Protein AF-A0A416G9D6-F1 (afdb_monomer_lite)

Secondary structure (DSSP, 8-state):
-EEEEEEEGGGEEESSSS-HHHHHHHHHHHHGGGGGGBPEEEEETTEEEEEE---S--EEGGGS-TTTHHHHHHHHHHHHHHHHHHHTT-TTTGGGHHHHT--SSTTSEEEEEETTEEEEEESSTTEEE-S---TTSSS----EESSPPPPPP-PPP-------------------------------------------------------------------------PPPEEEEEEEEE-TTS-B--S-EEEEEETTEEEEEE--TTSEEEEEEEETT-EEEEE-TTSTT--PEEEE--TT--EEEEE-----EE--EEEEE-TTS-B-TT-EEEEEETTEEEEEE-TTTTEEE---EETT-EEEEEESS-TT-EEEEE-STT-SS-EEEE-------EEEEEEE-TTS-B--SEEEEEEETTEEEEEE--TTSEEEEEGGG--SSEEEEEEEETTS--EEEEEE--TT--EEEEE-PPPP-PPPP-GGGGGTHHHHHHHHHHHHTTS-PPPPHHHHHTTEEEEEEEEEEEEE-S--GGGS-SEEEEEEETTTTEEEEEES-TTTPPPEEEEEEEEE-STT-EEEE-HHHHSPPP-HHHHHHHHHHHHHHHHHHHHHHHHHHHHHHHHHGGGGGT-HHHHHHHHHHHHHHHHHHHHHHHHHHHHHH--PPEEEEEEEEEEETT---SSTT-TT-EEEEEEEEPPPSS-GGG--EEEEETTHHHHS-TT-------SS-TTTTSTT--TT-EEEEEE-TTGGGGTT-TT----EEEEEEEEE--STTEEEEE----TT-TTPEEE-TT--EEEEEEPPSSS-SEEEEEEHHHHHHHHHHHHHHHHHTT-

pLDDT: mean 73.48, std 20.26, range [22.55, 97.94]

Radius of gyration: 42.87 Å; chains: 1; bounding box: 123×111×138 Å

Foldseek 3Di:
DAWQDKDFPLFKDQQDPDDVQVVLVVLCVQVPVLSQQEFDWDDDPTMIITHHPDPFDKAFLVPDDPVCSVVLVVVVVVSLVVVLVSQCVDPVRVVCSVLQQDAADRRQWIWGDDPNDIDIHGDRGSIHTRPPCVVDPQAFPWPFDLDDDDDDDDDDDDDDDDDDDDDDDDDDDDDDDDDDDDDDDDDDDDDDYDYDDDDDDDDDDDDDDDDDDDDDDDDDDDDDDDDDDPPQAKAFAKEAEAEPVRQGDFQFWKWKQFPVGIDIDTAHPRRIDGPGIGGQQTKMWIDRVVDPPHHIHIDGDHPSGHYIYGYDYDWDKDWAKEAEAAPVGHGDAQFWKWKAWPNDIDIDTCHPRRMDTHDIDTAQGKMKIAHPVHRVQIDMDGDHDVRPDHHYGHHYCPDAQKAKEAEAEPVRQAQFQKKKWWADPPDIDIFTAHPRRMTIDGCVRVPDQWTWIWIGHPPDDIDIDIDGDDPVHRYHYHYDDDDDPDDPDDCVVVVCVVVCCVVVVVVVVVPPAQDDPVLQQLFKWKKKKWKKKKWQLPDDVVLLQRMWIFDADPVVLATHQIHSDPVSHDIDIDIAMWGAADLQFKIKFFCCRFPNDPPFVSVLVNVLVVLVVLLVVLVVQLVVLVVVCVVCVVQCPVDPVSVVVSVVSVVSNVVSVSSNVSSVSSVVVSDIDMDMDMWMWIAGAQDAAADPPDPSTFTWAWQDAFDDDDDSQRTMTMIGTPPSVPPRDPSRRHAHLDPDQPCNVVPPQDQAFKKKFWGQFPTVVQHPDPRGGTIDIWMWTWDDDPDPFKTKTFAAATPNSGQTFIATPSRHGFFGWDQDDDHGSITMTTGSVSVVVRVVVSVVVVVVVVD

Sequence (851 aa):
MKQLVKINNSELSFRLNLNYNNVFARLKMLLGGKASVFADLETKSANTIWYTDRERDFRRMSDAPEEVRPVLEAEFRKKIRQIAKDLKSSSELTAYVDDILEVPDASFVFYAETDGQYDFVLAGWGCRYARTTSADFNNGFVRRMVKKPQSMPKNTDGSEDGPENNPGSDKFPEDDKKSPEEKNGKKQEQKSEKKEKHEGGEKDPEIEDDDIKEKKKSPENPVSPEGKQKQTPKQHVVLRVMDQHTNPVTNETVLIRTSHGDKSELTDEQGCVEVGDLNYSDVFGVVFPNLNGVPERNIEVVSGIEYYDTYIKKLTRYAPTLFIEDHEGHTVQNYDVKIIIGGQESLYNSGNDGMLQLPLLTDGQKFIVVDTANYANSEEFFVGQNDSKPYVFRVSTTGKKMIGITLVDKKGRPIPNAMIETASGDIPCRKETGMDGRAEFPAEVFQGNLIPLNIICKGKNPIRHNLEFSQDMSEYFIKLQSKGTFPKLNWMWLLLLPILLLLGWGIYSFMDKTPTWEELNKGVVLIKTEELYSVSTGLPEKTGYSCLYFNYSPNERQILNATFDKREAKISYSWGTGFFISKDGLIATNRHVADPIPPEEQIVSMLKQYFVQNQEYAEERVQELQKIMNQNSALRHLSENNRQIMDELQDSLDYYKNMSRYFDQIMKLSNYKVETHCDVFVAFDNSMIKTYDDRAFHPCTCLASGKPGDVMSNDVAIIQLNEKEKIMPKDAYIFKVPRKDPFADNNENNEDYEVWVLGYNAGADLAGTDLGIHPQHFKGNISSTNDKYRIQYNMANIGGSSGSPVLNKNRELVGVHNSGYGDTNIKYGVRTTYLYDLIKEINEKRNITSK

Structure (mmCIF, N/CA/C/O backbone):
data_AF-A0A416G9D6-F1
#
_entry.id   AF-A0A416G9D6-F1
#
loop_
_atom_site.group_PDB
_atom_site.id
_atom_site.type_symbol
_atom_site.label_atom_id
_atom_site.label_alt_id
_atom_site.label_comp_id
_atom_site.label_asym_id
_atom_site.label_entity_id
_atom_site.label_seq_id
_atom_site.pdbx_PDB_ins_code
_atom_site.Cartn_x
_atom_site.Cartn_y
_atom_site.Cartn_z
_atom_site.occupancy
_atom_site.B_iso_or_equiv
_atom_site.auth_seq_id
_atom_site.auth_comp_id
_atom_site.auth_asym_id
_atom_site.auth_atom_id
_atom_site.pdbx_PDB_model_num
ATOM 1 N N . MET A 1 1 ? -23.982 -31.045 -4.645 1.00 68.44 1 MET A N 1
ATOM 2 C CA . MET A 1 1 ? -23.125 -30.889 -3.450 1.00 68.44 1 MET A CA 1
ATOM 3 C C . MET A 1 1 ? -24.002 -30.825 -2.203 1.00 68.44 1 MET A C 1
ATOM 5 O O . MET A 1 1 ? -24.912 -30.005 -2.175 1.00 68.44 1 MET A O 1
ATOM 9 N N . LYS A 1 2 ? -23.760 -31.686 -1.207 1.00 79.44 2 LYS A N 1
ATOM 10 C CA . LYS A 1 2 ? -24.369 -31.673 0.137 1.00 79.44 2 LYS A CA 1
ATOM 11 C C . LYS A 1 2 ? -23.414 -30.928 1.080 1.00 79.44 2 LYS A C 1
ATOM 13 O O . LYS A 1 2 ? -22.217 -31.208 1.067 1.00 79.44 2 LYS A O 1
ATOM 18 N N . GLN A 1 3 ? -23.918 -29.985 1.875 1.00 85.88 3 GLN A N 1
ATOM 19 C CA . GLN A 1 3 ? -23.133 -29.344 2.938 1.00 85.88 3 GLN A CA 1
ATOM 20 C C . GLN A 1 3 ? -22.875 -30.354 4.067 1.00 85.88 3 GLN A C 1
ATOM 22 O O . GLN A 1 3 ? -23.801 -31.052 4.480 1.00 85.88 3 GLN A O 1
ATOM 27 N N . LEU A 1 4 ? -21.639 -30.417 4.566 1.00 85.19 4 LEU A N 1
ATOM 28 C CA . LEU A 1 4 ? -21.241 -31.265 5.696 1.00 85.19 4 LEU A CA 1
ATOM 29 C C . LEU A 1 4 ? -21.146 -30.454 6.992 1.00 85.19 4 LEU A C 1
ATOM 31 O O . LEU A 1 4 ? -21.784 -30.787 7.990 1.00 85.19 4 LEU A O 1
ATOM 35 N N . VAL A 1 5 ? -20.397 -29.349 6.970 1.00 83.06 5 VAL A N 1
ATOM 36 C CA . VAL A 1 5 ? -20.275 -28.429 8.107 1.00 83.06 5 VAL A CA 1
ATOM 37 C C . VAL A 1 5 ? -20.090 -26.992 7.618 1.00 83.06 5 VAL A C 1
ATOM 39 O O . VAL A 1 5 ? -19.571 -26.759 6.527 1.00 83.06 5 VAL A O 1
ATOM 42 N N . LYS A 1 6 ? -20.531 -26.032 8.429 1.00 83.75 6 LYS A N 1
ATOM 43 C CA . LYS A 1 6 ? -20.300 -24.594 8.268 1.00 83.75 6 LYS A CA 1
ATOM 44 C C . LYS A 1 6 ? -19.837 -24.065 9.619 1.00 83.75 6 LYS A C 1
ATOM 46 O O . LYS A 1 6 ? -20.497 -24.353 10.612 1.00 83.75 6 LYS A O 1
ATOM 51 N N . ILE A 1 7 ? -18.736 -23.324 9.628 1.00 73.75 7 ILE A N 1
ATOM 52 C CA . ILE A 1 7 ? -18.062 -22.826 10.834 1.00 73.75 7 ILE A CA 1
ATOM 53 C C . ILE A 1 7 ? -17.643 -21.369 10.590 1.00 73.75 7 ILE A C 1
ATOM 55 O O . ILE A 1 7 ? -17.335 -21.001 9.450 1.00 73.75 7 ILE A O 1
ATOM 59 N N . ASN A 1 8 ? -17.640 -20.530 11.628 1.00 65.69 8 ASN A N 1
ATOM 60 C CA . ASN A 1 8 ? -17.150 -19.154 11.524 1.00 65.69 8 ASN A CA 1
ATOM 61 C C . ASN A 1 8 ? -15.629 -19.144 11.287 1.00 65.69 8 ASN A C 1
ATOM 63 O O . ASN A 1 8 ? -14.898 -19.959 11.844 1.00 65.69 8 ASN A O 1
ATOM 67 N N . ASN A 1 9 ? -15.116 -18.196 10.505 1.00 64.69 9 ASN A N 1
ATOM 68 C CA . ASN A 1 9 ? -13.666 -18.076 10.325 1.00 64.69 9 ASN A CA 1
ATOM 69 C C . ASN A 1 9 ? -12.940 -17.697 11.629 1.00 64.69 9 ASN A C 1
ATOM 71 O O . ASN A 1 9 ? -11.795 -18.098 11.809 1.00 64.69 9 ASN A O 1
ATOM 75 N N . SER A 1 10 ? -13.592 -16.992 12.565 1.00 56.81 10 SER A N 1
ATOM 76 C CA . SER A 1 10 ? -13.021 -16.733 13.899 1.00 56.81 10 SER A CA 1
ATOM 77 C C . SER A 1 10 ? -12.842 -18.004 14.735 1.00 56.81 10 SER A C 1
ATOM 79 O O . SER A 1 10 ? -12.053 -18.023 15.673 1.00 56.81 10 SER A O 1
ATOM 81 N N . GLU A 1 11 ? -13.564 -19.074 14.402 1.00 60.53 11 GLU A N 1
ATOM 82 C CA . GLU A 1 11 ? -13.465 -20.366 15.075 1.00 60.53 11 GLU A CA 1
ATOM 83 C C . GLU A 1 11 ? -12.381 -21.264 14.457 1.00 60.53 11 GLU A C 1
ATOM 85 O O . GLU A 1 11 ? -12.075 -22.284 15.060 1.00 60.53 11 GLU A O 1
ATOM 90 N N . LEU A 1 12 ? -11.746 -20.926 13.317 1.00 68.56 12 LEU A N 1
ATOM 91 C CA . LEU A 1 12 ? -10.776 -21.809 12.637 1.00 68.56 12 LEU A CA 1
ATOM 92 C C . LEU A 1 12 ? -9.418 -21.167 12.301 1.00 68.56 12 LEU A C 1
ATOM 94 O O . LEU A 1 12 ? -9.306 -20.168 11.598 1.00 68.56 12 LEU A O 1
ATOM 98 N N . SER A 1 13 ? -8.352 -21.818 12.770 1.00 73.06 13 SER A N 1
ATOM 99 C CA . SER A 1 13 ? -6.952 -21.529 12.465 1.00 73.06 13 SER A CA 1
ATOM 100 C C . SER A 1 13 ? -6.518 -22.480 11.361 1.00 73.06 13 SER A C 1
ATOM 102 O O . SER A 1 13 ? -6.183 -23.641 11.602 1.00 73.06 13 SER A O 1
ATOM 104 N N . PHE A 1 14 ? -6.493 -21.954 10.145 1.00 78.38 14 PHE A N 1
ATOM 105 C CA . PHE A 1 14 ? -5.831 -22.571 9.005 1.00 78.38 14 PHE A CA 1
ATOM 106 C C . PHE A 1 14 ? -4.339 -22.767 9.333 1.00 78.38 14 PHE A C 1
ATOM 108 O O . PHE A 1 14 ? -3.711 -21.903 9.950 1.00 78.38 14 PHE A O 1
ATOM 115 N N . ARG A 1 15 ? -3.804 -23.950 9.019 1.00 76.62 15 ARG A N 1
ATOM 116 C CA . ARG A 1 15 ? -2.429 -24.369 9.341 1.00 76.62 15 ARG A CA 1
ATOM 117 C C . ARG A 1 15 ? -1.445 -24.078 8.216 1.00 76.62 15 ARG A C 1
ATOM 119 O O . ARG A 1 15 ? -0.284 -23.795 8.487 1.00 76.62 15 ARG A O 1
ATOM 126 N N . LEU A 1 16 ? -1.927 -24.113 6.977 1.00 69.50 16 LEU A N 1
ATOM 127 C CA . LEU A 1 16 ? -1.162 -23.814 5.777 1.00 69.50 16 LEU A CA 1
ATOM 128 C C . LEU A 1 16 ? -1.235 -22.309 5.502 1.00 69.50 16 LEU A C 1
ATOM 130 O O . LEU A 1 16 ? -2.323 -21.764 5.327 1.00 69.50 16 LEU A O 1
ATOM 134 N N . ASN A 1 17 ? -0.089 -21.646 5.357 1.00 63.97 17 ASN A N 1
ATOM 135 C CA . ASN A 1 17 ? -0.016 -20.254 4.887 1.00 63.97 17 ASN A CA 1
ATOM 136 C C . ASN A 1 17 ? -0.191 -20.174 3.352 1.00 63.97 17 ASN A C 1
ATOM 138 O O . ASN A 1 17 ? 0.597 -19.545 2.651 1.00 63.97 17 ASN A O 1
ATOM 142 N N . LEU A 1 18 ? -1.194 -20.879 2.818 1.00 63.53 18 LEU A N 1
ATOM 143 C CA . LEU A 1 18 ? -1.434 -21.110 1.392 1.00 63.53 18 LEU A CA 1
ATOM 144 C C . LEU A 1 18 ? -2.927 -20.956 1.070 1.00 63.53 18 LEU A C 1
ATOM 146 O O . LEU A 1 18 ? -3.785 -21.130 1.930 1.00 63.53 18 LEU A O 1
ATOM 150 N N . ASN A 1 19 ? -3.262 -20.676 -0.192 1.00 72.69 19 ASN A N 1
ATOM 151 C CA . ASN A 1 19 ? -4.659 -20.648 -0.629 1.00 72.69 19 ASN A CA 1
ATOM 152 C C . ASN A 1 19 ? -5.232 -22.078 -0.670 1.00 72.69 19 ASN A C 1
ATOM 154 O O . ASN A 1 19 ? -4.790 -22.907 -1.468 1.00 72.69 19 ASN A O 1
ATOM 158 N N . TYR A 1 20 ? -6.240 -22.354 0.160 1.00 76.88 20 TYR A N 1
ATOM 159 C CA . TYR A 1 20 ? -6.800 -23.697 0.337 1.00 76.88 20 TYR A CA 1
ATOM 160 C C . TYR A 1 20 ? -7.471 -24.255 -0.921 1.00 76.88 20 TYR A C 1
ATOM 162 O O . TYR A 1 20 ? -7.388 -25.457 -1.157 1.00 76.88 20 TYR A O 1
ATOM 170 N N . ASN A 1 21 ? -8.036 -23.408 -1.785 1.00 73.31 21 ASN A N 1
ATOM 171 C CA . ASN A 1 21 ? -8.604 -23.850 -3.061 1.00 73.31 21 ASN A CA 1
ATOM 172 C C . ASN A 1 21 ? -7.494 -24.341 -4.007 1.00 73.31 21 ASN A C 1
ATOM 174 O O . ASN A 1 21 ? -7.664 -25.346 -4.698 1.00 73.31 21 ASN A O 1
ATOM 178 N N . ASN A 1 22 ? -6.325 -23.690 -3.982 1.00 73.56 22 ASN A N 1
ATOM 179 C CA . ASN A 1 22 ? -5.152 -24.110 -4.755 1.00 73.56 22 ASN A CA 1
ATOM 180 C C . ASN A 1 22 ? -4.531 -25.393 -4.180 1.00 73.56 22 ASN A C 1
ATOM 182 O O . ASN A 1 22 ? -4.200 -26.303 -4.942 1.00 73.56 22 ASN A O 1
ATOM 186 N N . VAL A 1 23 ? -4.423 -25.505 -2.848 1.00 78.38 23 VAL A N 1
ATOM 187 C CA . VAL A 1 23 ? -3.990 -26.746 -2.177 1.00 78.38 23 VAL A CA 1
ATOM 188 C C . VAL A 1 23 ? -4.930 -27.892 -2.547 1.00 78.38 23 VAL A C 1
ATOM 190 O O . VAL A 1 23 ? -4.473 -28.958 -2.945 1.00 78.38 23 VAL A O 1
ATOM 193 N N . PHE A 1 24 ? -6.242 -27.669 -2.504 1.00 81.56 24 PHE A N 1
ATOM 194 C CA . PHE A 1 24 ? -7.239 -28.683 -2.824 1.00 81.56 24 PHE A CA 1
ATOM 195 C C . PHE A 1 24 ? -7.239 -29.091 -4.301 1.00 81.56 24 PHE A C 1
ATOM 197 O O . PHE A 1 24 ? -7.338 -30.279 -4.615 1.00 81.56 24 PHE A O 1
ATOM 204 N N . ALA A 1 25 ? -7.043 -28.141 -5.219 1.00 77.69 25 ALA A N 1
ATOM 205 C CA . ALA A 1 25 ? -6.796 -28.444 -6.625 1.00 77.69 25 ALA A CA 1
ATOM 206 C C . ALA A 1 25 ? -5.534 -29.311 -6.794 1.00 77.69 25 ALA A C 1
ATOM 208 O O . ALA A 1 25 ? -5.562 -30.299 -7.530 1.00 77.69 25 ALA A O 1
ATOM 209 N N . ARG A 1 26 ? -4.450 -29.018 -6.058 1.00 80.69 26 ARG A N 1
ATOM 210 C CA . ARG A 1 26 ? -3.220 -29.825 -6.088 1.00 80.69 26 ARG A CA 1
ATOM 211 C C . ARG A 1 26 ? -3.409 -31.213 -5.467 1.00 80.69 26 ARG A C 1
ATOM 213 O O . ARG A 1 26 ? -2.909 -32.184 -6.030 1.00 80.69 26 ARG A O 1
ATOM 220 N N . LEU A 1 27 ? -4.199 -31.343 -4.398 1.00 84.06 27 LEU A N 1
ATOM 221 C CA . LEU A 1 27 ? -4.621 -32.632 -3.833 1.00 84.06 27 LEU A CA 1
ATOM 222 C C . LEU A 1 27 ? -5.438 -33.445 -4.851 1.00 84.06 27 LEU A C 1
ATOM 224 O O . LEU A 1 27 ? -5.131 -34.618 -5.064 1.00 84.06 27 LEU A O 1
ATOM 228 N N . LYS A 1 28 ? -6.408 -32.829 -5.546 1.00 84.62 28 LYS A N 1
ATOM 229 C CA . LYS A 1 28 ? -7.160 -33.456 -6.653 1.00 84.62 28 LYS A CA 1
ATOM 230 C C . LYS A 1 28 ? -6.231 -33.924 -7.788 1.00 84.62 28 LYS A C 1
ATOM 232 O O . LYS A 1 28 ? -6.427 -35.026 -8.294 1.00 84.62 28 LYS A O 1
ATOM 237 N N . MET A 1 29 ? -5.192 -33.158 -8.144 1.00 78.00 29 MET A N 1
ATOM 238 C CA . MET A 1 29 ? -4.189 -33.571 -9.145 1.00 78.00 29 MET A CA 1
ATOM 239 C C . MET A 1 29 ? -3.299 -34.737 -8.683 1.00 78.00 29 MET A C 1
ATOM 241 O O . MET A 1 29 ? -3.067 -35.659 -9.458 1.00 78.00 29 MET A O 1
ATOM 245 N N . LEU A 1 30 ? -2.777 -34.695 -7.452 1.00 81.88 30 LEU A N 1
ATOM 246 C CA . LEU A 1 30 ? -1.784 -35.662 -6.957 1.00 81.88 30 LEU A CA 1
ATOM 247 C C . LEU A 1 30 ? -2.407 -36.986 -6.492 1.00 81.88 30 LEU A C 1
ATOM 249 O O . LEU A 1 30 ? -1.819 -38.048 -6.681 1.00 81.88 30 LEU A O 1
ATOM 253 N N . LEU A 1 31 ? -3.590 -36.933 -5.878 1.00 82.50 31 LEU A N 1
ATOM 254 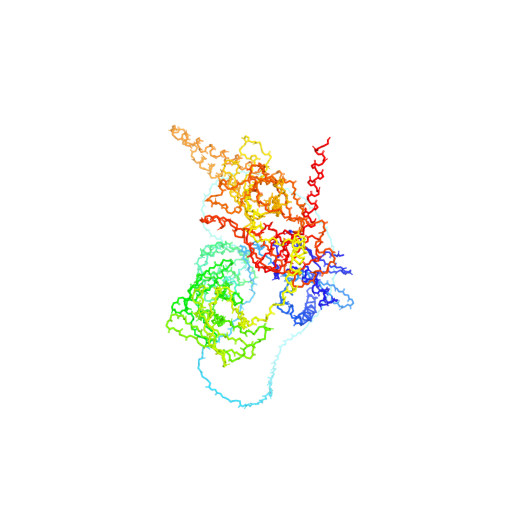C CA . LEU A 1 31 ? -4.265 -38.099 -5.300 1.00 82.50 31 LEU A CA 1
ATOM 255 C C . LEU A 1 31 ? -5.357 -38.676 -6.217 1.00 82.50 31 LEU A C 1
ATOM 257 O O . LEU A 1 31 ? -5.836 -39.790 -5.978 1.00 82.50 31 LEU A O 1
ATOM 261 N N . GLY A 1 32 ? -5.775 -37.939 -7.253 1.00 85.31 32 GLY A N 1
ATOM 262 C CA . GLY A 1 32 ? -6.848 -38.343 -8.162 1.00 85.31 32 GLY A CA 1
ATOM 263 C C . GLY A 1 32 ? -8.122 -38.707 -7.396 1.00 85.31 32 GLY A C 1
ATOM 264 O O . GLY A 1 32 ? -8.566 -37.976 -6.513 1.00 85.31 32 GLY A O 1
ATOM 265 N N . GLY A 1 33 ? -8.679 -39.893 -7.659 1.00 78.62 33 GLY A N 1
ATOM 266 C CA . GLY A 1 33 ? -9.865 -40.394 -6.949 1.00 78.62 33 GLY A CA 1
ATOM 267 C C . GLY A 1 33 ? -9.711 -40.511 -5.421 1.00 78.62 33 GLY A C 1
ATOM 268 O O . GLY A 1 33 ? -10.710 -40.425 -4.707 1.00 78.62 33 GLY A O 1
ATOM 269 N N . LYS A 1 34 ? -8.483 -40.638 -4.888 1.00 82.69 34 LYS A N 1
ATOM 270 C CA . LYS A 1 34 ? -8.233 -40.656 -3.431 1.00 82.69 34 LYS A CA 1
ATOM 271 C C . LYS A 1 34 ? -8.421 -39.278 -2.781 1.00 82.69 34 LYS A C 1
ATOM 273 O O . LYS A 1 34 ? -8.634 -39.216 -1.573 1.00 82.69 34 LYS A O 1
ATOM 278 N N . ALA A 1 35 ? -8.409 -38.188 -3.558 1.00 84.50 35 ALA A N 1
ATOM 279 C CA . ALA A 1 35 ? -8.702 -36.843 -3.056 1.00 84.50 35 ALA A CA 1
ATOM 280 C C . ALA A 1 35 ? -10.131 -36.713 -2.497 1.00 84.50 35 ALA A C 1
ATOM 282 O O . ALA A 1 35 ? -10.386 -35.816 -1.705 1.00 84.50 35 ALA A O 1
ATOM 283 N N . SER A 1 36 ? -11.039 -37.639 -2.837 1.00 84.06 36 SER A N 1
ATOM 284 C CA . SER A 1 36 ? -12.412 -37.708 -2.308 1.00 84.06 36 SER A CA 1
ATOM 285 C C . SER A 1 36 ? -12.527 -37.941 -0.791 1.00 84.06 36 SER A C 1
ATOM 287 O O . SER A 1 36 ? -13.641 -37.916 -0.269 1.00 84.06 36 SER A O 1
ATOM 289 N N . VAL A 1 37 ? -11.408 -38.147 -0.077 1.00 89.50 37 VAL A N 1
ATOM 290 C CA . VAL A 1 37 ? -11.364 -38.084 1.397 1.00 89.50 37 VAL A CA 1
ATOM 291 C C . VAL A 1 37 ? -11.409 -36.646 1.923 1.00 89.50 37 VAL A C 1
ATOM 293 O O . VAL A 1 37 ? -11.763 -36.437 3.074 1.00 89.50 37 VAL A O 1
ATOM 296 N N . PHE A 1 38 ? -11.029 -35.654 1.122 1.00 92.44 38 PHE A N 1
ATOM 297 C CA . PHE A 1 38 ? -10.998 -34.248 1.509 1.00 92.44 38 PHE A CA 1
ATOM 298 C C . PHE A 1 38 ? -12.270 -33.572 0.980 1.00 92.44 38 PHE A C 1
ATOM 300 O O . PHE A 1 38 ? -12.566 -33.655 -0.213 1.00 92.44 38 PHE A O 1
ATOM 307 N N . ALA A 1 39 ? -13.045 -32.929 1.855 1.00 90.62 39 ALA A N 1
ATOM 308 C CA . ALA A 1 39 ? -14.224 -32.176 1.438 1.00 90.62 39 ALA A CA 1
ATOM 309 C C . ALA A 1 39 ? -13.836 -30.952 0.593 1.00 90.62 39 ALA A C 1
ATOM 311 O O . ALA A 1 39 ? -12.836 -30.286 0.877 1.00 90.62 39 ALA A O 1
ATOM 312 N N . ASP A 1 40 ? -14.674 -30.635 -0.396 1.00 87.12 40 ASP A N 1
ATOM 313 C CA . ASP A 1 40 ? -14.627 -29.358 -1.115 1.00 87.12 40 ASP A CA 1
ATOM 314 C C . ASP A 1 40 ? -14.935 -28.219 -0.132 1.00 87.12 40 ASP A C 1
ATOM 316 O O . ASP A 1 40 ? -15.678 -28.439 0.830 1.00 87.12 40 ASP A O 1
ATOM 320 N N . LEU A 1 41 ? -14.375 -27.024 -0.328 1.00 87.31 41 LEU A N 1
ATOM 321 C CA . LEU A 1 41 ? -14.534 -25.926 0.631 1.00 87.31 41 LEU A CA 1
ATOM 322 C C . LEU A 1 41 ? -14.735 -24.565 -0.021 1.00 87.31 41 LEU A C 1
ATOM 324 O O . LEU A 1 41 ? -14.191 -24.260 -1.077 1.00 87.31 41 LEU A O 1
ATOM 328 N N . GLU A 1 42 ? -15.514 -23.732 0.658 1.00 80.44 42 GLU A N 1
ATOM 329 C CA . GLU A 1 42 ? -15.803 -22.362 0.260 1.00 80.44 42 GLU A CA 1
ATOM 330 C C . GLU A 1 42 ? -15.600 -21.440 1.467 1.00 80.44 42 GLU A C 1
ATOM 332 O O . GLU A 1 42 ? -16.434 -21.376 2.376 1.00 80.44 42 GLU A O 1
ATOM 337 N N . THR A 1 43 ? -14.475 -20.726 1.489 1.00 70.44 43 THR A N 1
ATOM 338 C CA . THR A 1 43 ? -14.203 -19.677 2.479 1.00 70.44 43 THR A CA 1
ATOM 339 C C . THR A 1 43 ? -14.820 -18.360 2.014 1.00 70.44 43 THR A C 1
ATOM 341 O O . THR A 1 43 ? -14.357 -17.738 1.060 1.00 70.44 43 THR A O 1
ATOM 344 N N . LYS A 1 44 ? -15.870 -17.925 2.712 1.00 69.12 44 LYS A N 1
ATOM 345 C CA . LYS A 1 44 ? -16.470 -16.584 2.625 1.00 69.12 44 LYS A CA 1
ATOM 346 C C . LYS A 1 44 ? -15.959 -15.734 3.785 1.00 69.12 44 LYS A C 1
ATOM 348 O O . LYS A 1 44 ? -15.472 -16.287 4.762 1.00 69.12 44 LYS A O 1
ATOM 353 N N . SER A 1 45 ? -16.102 -14.410 3.721 1.00 49.91 45 SER A N 1
ATOM 354 C CA . SER A 1 45 ? -15.543 -13.460 4.708 1.00 49.91 45 SER A CA 1
ATOM 355 C C . SER A 1 45 ? -15.761 -13.853 6.180 1.00 49.91 45 SER A C 1
ATOM 357 O O . SER A 1 45 ? -14.814 -13.841 6.962 1.00 49.91 45 SER A O 1
ATOM 359 N N . ALA A 1 46 ? -16.979 -14.264 6.543 1.00 53.78 46 ALA A N 1
ATOM 360 C CA . ALA A 1 46 ? -17.342 -14.624 7.916 1.00 53.78 46 ALA A CA 1
ATOM 361 C C . ALA A 1 46 ? -17.393 -16.138 8.213 1.00 53.78 46 ALA A C 1
ATOM 363 O O . ALA A 1 46 ? -17.548 -16.519 9.365 1.00 53.78 46 ALA A O 1
ATOM 364 N N . ASN A 1 47 ? -17.373 -17.025 7.214 1.00 72.75 47 ASN A N 1
ATOM 365 C CA . ASN A 1 47 ? -17.573 -18.467 7.428 1.00 72.75 47 ASN A CA 1
ATOM 366 C C . ASN A 1 47 ? -16.859 -19.292 6.356 1.00 72.75 47 ASN A C 1
ATOM 368 O O . ASN A 1 47 ? -16.904 -18.925 5.182 1.00 72.75 47 ASN A O 1
ATOM 372 N N . THR A 1 48 ? -16.357 -20.467 6.730 1.00 80.50 48 THR A N 1
ATOM 373 C CA . THR A 1 48 ? -15.963 -21.506 5.773 1.00 80.50 48 THR A CA 1
ATOM 374 C C . THR A 1 48 ? -16.960 -22.658 5.822 1.00 80.50 48 THR A C 1
ATOM 376 O O . THR A 1 48 ? -17.433 -23.062 6.890 1.00 80.50 48 THR A O 1
ATOM 379 N N . ILE A 1 49 ? -17.334 -23.146 4.641 1.00 84.50 49 ILE A N 1
ATOM 380 C CA . ILE A 1 49 ? -18.319 -24.211 4.457 1.00 84.50 49 ILE A CA 1
ATOM 381 C C . ILE A 1 49 ? -17.643 -25.368 3.730 1.00 84.50 49 ILE A C 1
ATOM 383 O O . ILE A 1 49 ? -17.030 -25.153 2.688 1.00 84.50 49 ILE A O 1
ATOM 387 N N . TRP A 1 50 ? -17.777 -26.583 4.262 1.00 89.75 50 TRP A N 1
ATOM 388 C CA . TRP A 1 50 ? -17.309 -27.805 3.610 1.00 89.75 50 TRP A CA 1
ATOM 389 C C . TRP A 1 50 ? -18.470 -28.577 2.992 1.00 89.75 50 TRP A C 1
ATOM 391 O O . TRP A 1 50 ? -19.533 -28.749 3.602 1.00 89.75 50 TRP A O 1
ATOM 401 N N . TYR A 1 51 ? -18.234 -29.089 1.790 1.00 88.19 51 TYR A N 1
ATOM 402 C CA . TYR A 1 51 ? -19.202 -29.786 0.961 1.00 88.19 51 TYR A CA 1
ATOM 403 C C . TYR A 1 51 ? -18.660 -31.130 0.478 1.00 88.19 51 TYR A C 1
ATOM 405 O O . TYR A 1 51 ? -17.457 -31.346 0.346 1.00 88.19 51 TYR A O 1
ATOM 413 N N . THR A 1 52 ? -19.575 -32.021 0.113 1.00 86.62 52 THR A N 1
ATOM 414 C CA . THR A 1 52 ? -19.260 -33.167 -0.739 1.00 86.62 52 THR A CA 1
ATOM 415 C C . THR A 1 52 ? -20.166 -33.175 -1.965 1.00 86.62 52 THR A C 1
ATOM 417 O O . THR A 1 52 ? -21.352 -32.853 -1.890 1.00 86.62 52 THR A O 1
ATOM 420 N N . ASP A 1 53 ? -19.616 -33.518 -3.121 1.00 79.06 53 ASP A N 1
ATOM 421 C CA . ASP A 1 53 ? -20.351 -33.812 -4.352 1.00 79.06 53 ASP A CA 1
ATOM 422 C C . ASP A 1 53 ? -21.031 -35.194 -4.317 1.00 79.06 53 ASP A C 1
ATOM 424 O O . ASP A 1 53 ? -21.937 -35.453 -5.105 1.00 79.06 53 ASP A O 1
ATOM 428 N N . ARG A 1 54 ? -20.641 -36.051 -3.367 1.00 81.44 54 ARG A N 1
ATOM 429 C CA . ARG A 1 54 ? -21.015 -37.464 -3.286 1.00 81.44 54 ARG A CA 1
ATOM 430 C C . ARG A 1 54 ? -22.441 -37.697 -2.779 1.00 81.44 54 ARG A C 1
ATOM 432 O O . ARG A 1 54 ? -22.808 -37.285 -1.679 1.00 81.44 54 ARG A O 1
ATOM 439 N N . GLU A 1 55 ? -23.202 -38.490 -3.526 1.00 76.94 55 GLU A N 1
ATOM 440 C CA . GLU A 1 55 ? -24.554 -38.941 -3.169 1.00 76.94 55 GLU A CA 1
ATOM 441 C C . GLU A 1 55 ? -24.527 -40.103 -2.152 1.00 76.94 55 GLU A C 1
ATOM 443 O O . GLU A 1 55 ? -24.838 -41.249 -2.468 1.00 76.94 55 GLU A O 1
ATOM 448 N N . ARG A 1 56 ? -24.116 -39.821 -0.906 1.00 81.50 56 ARG A N 1
ATOM 449 C CA . ARG A 1 56 ? -24.224 -40.750 0.238 1.00 81.50 56 ARG A CA 1
ATOM 450 C C . ARG A 1 56 ? -24.672 -40.027 1.509 1.00 81.50 56 ARG A C 1
ATOM 452 O O . ARG A 1 56 ? -24.444 -38.825 1.674 1.00 81.50 56 ARG A O 1
ATOM 459 N N . ASP A 1 57 ? -25.284 -40.760 2.438 1.00 84.38 57 ASP A N 1
ATOM 460 C CA . ASP A 1 57 ? -25.669 -40.207 3.739 1.00 84.38 57 ASP A CA 1
ATOM 461 C C . ASP A 1 57 ? -24.496 -40.191 4.729 1.00 84.38 57 ASP A C 1
ATOM 463 O O . ASP A 1 57 ? -24.363 -41.053 5.593 1.00 84.38 57 ASP A O 1
ATOM 467 N N . PHE A 1 58 ? -23.620 -39.198 4.567 1.00 89.00 58 PHE A N 1
ATOM 468 C CA . PHE A 1 58 ? -22.520 -38.939 5.493 1.00 89.00 58 PHE A CA 1
ATOM 469 C C . PHE A 1 58 ? -23.008 -38.444 6.862 1.00 89.00 58 PHE A C 1
ATOM 471 O O . PHE A 1 58 ? -23.794 -37.496 6.934 1.00 89.00 58 PHE A O 1
ATOM 478 N N . ARG A 1 59 ? -22.480 -39.054 7.930 1.00 88.00 59 ARG A N 1
ATOM 479 C CA . ARG A 1 59 ? -22.738 -38.759 9.353 1.00 88.00 59 ARG A CA 1
ATOM 480 C C . ARG A 1 59 ? -21.420 -38.486 10.074 1.00 88.00 59 ARG A C 1
ATOM 482 O O . ARG A 1 59 ? -20.379 -38.938 9.607 1.00 88.00 59 ARG A O 1
ATOM 489 N N . ARG A 1 60 ? -21.426 -37.753 11.188 1.00 86.19 60 ARG A N 1
ATOM 490 C CA . ARG A 1 60 ? -20.192 -37.457 11.939 1.00 86.19 60 ARG A CA 1
ATOM 491 C C . ARG A 1 60 ? -19.724 -38.677 12.727 1.00 86.19 60 ARG A C 1
ATOM 493 O O . ARG A 1 60 ? -20.543 -39.407 13.277 1.00 86.19 60 ARG A O 1
ATOM 500 N N . MET A 1 61 ? -18.412 -38.870 12.840 1.00 83.19 61 MET A N 1
ATOM 501 C CA . MET A 1 61 ? -17.819 -39.945 13.643 1.00 83.19 61 MET A CA 1
ATOM 502 C C . MET A 1 61 ? -18.052 -39.742 15.151 1.00 83.19 61 MET A C 1
ATOM 504 O O . MET A 1 61 ? -18.176 -40.725 15.881 1.00 83.19 61 MET A O 1
ATOM 508 N N . SER A 1 62 ? -18.195 -38.490 15.606 1.00 80.69 62 SER A N 1
ATOM 509 C CA . SER A 1 62 ? -18.663 -38.149 16.962 1.00 80.69 62 SER A CA 1
ATOM 510 C C . SER A 1 62 ? -20.010 -38.792 17.306 1.00 80.69 62 SER A C 1
ATOM 512 O O . SER A 1 62 ? -20.210 -39.247 18.430 1.00 80.69 62 SER A O 1
ATOM 514 N N . ASP A 1 63 ? -20.906 -38.871 16.323 1.00 85.50 63 ASP A N 1
ATOM 515 C CA . ASP A 1 63 ? -22.309 -39.254 16.499 1.00 85.50 63 ASP A CA 1
ATOM 516 C C . ASP A 1 63 ? -22.507 -40.777 16.314 1.00 85.50 63 ASP A C 1
ATOM 518 O O . ASP A 1 63 ? -23.629 -41.284 16.358 1.00 85.50 63 ASP A O 1
ATOM 522 N N . ALA A 1 64 ? -21.418 -41.523 16.089 1.00 83.75 64 ALA A N 1
ATOM 523 C CA . ALA A 1 64 ? -21.439 -42.970 15.916 1.00 83.75 64 ALA A CA 1
ATOM 524 C C . ALA A 1 64 ? -21.695 -43.708 17.250 1.00 83.75 64 ALA A C 1
ATOM 526 O O . ALA A 1 64 ? -21.147 -43.301 18.286 1.00 83.75 64 ALA A O 1
ATOM 527 N N . PRO A 1 65 ? -22.445 -44.834 17.241 1.00 86.19 65 PRO A N 1
ATOM 528 C CA . PRO A 1 65 ? -22.628 -45.686 18.415 1.00 86.19 65 PRO A CA 1
ATOM 529 C C . PRO A 1 65 ? -21.298 -46.185 18.990 1.00 86.19 65 PRO A C 1
ATOM 531 O O . PRO A 1 65 ? -20.361 -46.484 18.247 1.00 86.19 65 PRO A O 1
ATOM 534 N N . GLU A 1 66 ? -21.231 -46.328 20.313 1.00 83.19 66 GLU A N 1
ATOM 535 C CA . GLU A 1 66 ? -19.985 -46.654 21.027 1.00 83.19 66 GLU A CA 1
ATOM 536 C C . GLU A 1 66 ? -19.403 -48.017 20.625 1.00 83.19 66 GLU A C 1
ATOM 538 O O . GLU A 1 66 ? -18.189 -48.177 20.565 1.00 83.19 66 GLU A O 1
ATOM 543 N N . GLU A 1 67 ? -20.264 -48.973 20.267 1.00 84.38 67 GLU A N 1
ATOM 544 C CA . GLU A 1 67 ? -19.887 -50.304 19.770 1.00 84.38 67 GLU A CA 1
ATOM 545 C C . GLU A 1 67 ? -19.197 -50.254 18.392 1.00 84.38 67 GLU A C 1
ATOM 547 O O . GLU A 1 67 ? -18.374 -51.109 18.067 1.00 84.38 67 GLU A O 1
ATOM 552 N N . VAL A 1 68 ? -19.511 -49.239 17.578 1.00 83.62 68 VAL A N 1
ATOM 553 C CA . VAL A 1 68 ? -19.054 -49.102 16.183 1.00 83.62 68 VAL A CA 1
ATOM 554 C C . VAL A 1 68 ? -17.859 -48.145 16.070 1.00 83.62 68 VAL A C 1
ATOM 556 O O . VAL A 1 68 ? -17.000 -48.314 15.198 1.00 83.62 68 VAL A O 1
ATOM 559 N N . ARG A 1 69 ? -17.752 -47.168 16.982 1.00 81.94 69 ARG A N 1
ATOM 560 C CA . ARG A 1 69 ? -16.690 -46.146 17.016 1.00 81.94 69 ARG A CA 1
ATOM 561 C C . ARG A 1 69 ? -15.259 -46.729 16.936 1.00 81.94 69 ARG A C 1
ATOM 563 O O . ARG A 1 69 ? -14.504 -46.247 16.091 1.00 81.94 69 ARG A O 1
ATOM 570 N N . PRO A 1 70 ? -14.875 -47.805 17.662 1.00 86.12 70 PRO A N 1
ATOM 571 C CA . PRO A 1 70 ? -13.532 -48.388 17.559 1.00 86.12 70 PRO A CA 1
ATOM 572 C C . PRO A 1 70 ? -13.199 -48.942 16.165 1.00 86.12 70 PRO A C 1
ATOM 574 O O . PRO A 1 70 ? -12.053 -48.853 15.719 1.00 86.12 70 PRO A O 1
ATOM 577 N N . VAL A 1 71 ? -14.197 -49.493 15.462 1.00 88.50 71 VAL A N 1
ATOM 578 C CA . VAL A 1 71 ? -14.047 -50.053 14.108 1.00 88.50 71 VAL A CA 1
ATOM 579 C C . VAL A 1 71 ? -13.905 -48.926 13.083 1.00 88.50 71 VAL A C 1
ATOM 581 O O . VAL A 1 71 ? -13.003 -48.965 12.242 1.00 88.50 71 VAL A O 1
ATOM 584 N N . LEU A 1 72 ? -14.737 -47.886 13.202 1.00 87.06 72 LEU A N 1
ATOM 585 C CA . LEU A 1 72 ? -14.660 -46.677 12.379 1.00 87.06 72 LEU A CA 1
ATOM 586 C C . LEU A 1 72 ? -13.299 -45.995 12.506 1.00 87.06 72 LEU A C 1
ATOM 588 O O . LEU A 1 72 ? -12.658 -45.721 11.493 1.00 87.06 72 LEU A O 1
ATOM 592 N N . GLU A 1 73 ? -12.813 -45.777 13.729 1.00 85.25 73 GLU A N 1
ATOM 593 C CA . GLU A 1 73 ? -11.488 -45.195 13.943 1.00 85.25 73 GLU A CA 1
ATOM 594 C C . GLU A 1 73 ? -10.354 -46.083 13.394 1.00 85.25 73 GLU A C 1
ATOM 596 O O . GLU A 1 73 ? -9.333 -45.568 12.937 1.00 85.25 73 GLU A O 1
ATOM 601 N N . ALA A 1 74 ? -10.479 -47.415 13.456 1.00 87.19 74 ALA A N 1
ATOM 602 C CA . ALA A 1 74 ? -9.458 -48.333 12.951 1.00 87.19 74 ALA A CA 1
ATOM 603 C C . ALA A 1 74 ? -9.322 -48.256 11.420 1.00 87.19 74 ALA A C 1
ATOM 605 O O . ALA A 1 74 ? -8.213 -48.056 10.912 1.00 87.19 74 ALA A O 1
ATOM 606 N N . GLU A 1 75 ? -10.438 -48.338 10.687 1.00 88.88 75 GLU A N 1
ATOM 607 C CA . GLU A 1 75 ? -10.444 -48.201 9.225 1.00 88.88 75 GLU A CA 1
ATOM 608 C C . GLU A 1 75 ? -10.117 -46.767 8.777 1.00 88.88 75 GLU A C 1
ATOM 610 O O . GLU A 1 75 ? -9.384 -46.580 7.802 1.00 88.88 75 GLU A O 1
ATOM 615 N N . PHE A 1 76 ? -10.540 -45.746 9.528 1.00 88.62 76 PHE A N 1
ATOM 616 C CA . PHE A 1 76 ? -10.139 -44.359 9.292 1.00 88.62 76 PHE A CA 1
ATOM 617 C C . PHE A 1 76 ? -8.621 -44.172 9.430 1.00 88.62 76 PHE A C 1
ATOM 619 O O . PHE A 1 76 ? -7.967 -43.722 8.487 1.00 88.62 76 PHE A O 1
ATOM 626 N N . ARG A 1 77 ? -8.019 -44.603 10.551 1.00 87.38 77 ARG A N 1
ATOM 627 C CA . ARG A 1 77 ? -6.559 -44.539 10.770 1.00 87.38 77 ARG A CA 1
ATOM 628 C C . ARG A 1 77 ? -5.783 -45.282 9.679 1.00 87.38 77 ARG A C 1
ATOM 630 O O . ARG A 1 77 ? -4.727 -44.818 9.255 1.00 87.38 77 ARG A O 1
ATOM 637 N N . LYS A 1 78 ? -6.300 -46.411 9.193 1.00 88.50 78 LYS A N 1
ATOM 638 C CA . LYS A 1 78 ? -5.743 -47.184 8.069 1.00 88.50 78 LYS A CA 1
ATOM 639 C C . LYS A 1 78 ? -5.820 -46.412 6.741 1.00 88.50 78 LYS A C 1
ATOM 641 O O . LYS A 1 78 ? -4.812 -46.340 6.037 1.00 88.50 78 LYS A O 1
ATOM 646 N N . LYS A 1 79 ? -6.959 -45.779 6.426 1.00 87.81 79 LYS A N 1
ATOM 647 C CA . LYS A 1 79 ? -7.148 -44.962 5.210 1.00 87.81 79 LYS A CA 1
ATOM 648 C C . LYS A 1 79 ? -6.255 -43.714 5.216 1.00 87.81 79 LYS A C 1
ATOM 650 O O . LYS A 1 79 ? -5.567 -43.457 4.229 1.00 87.81 79 LYS A O 1
ATOM 655 N N . ILE A 1 80 ? -6.181 -43.004 6.344 1.00 89.06 80 ILE A N 1
ATOM 656 C CA . ILE A 1 80 ? -5.320 -41.822 6.508 1.00 89.06 80 ILE A CA 1
ATOM 657 C C . ILE A 1 80 ? -3.832 -42.178 6.405 1.00 89.06 80 ILE A C 1
ATOM 659 O O . ILE A 1 80 ? -3.109 -41.478 5.705 1.00 89.06 80 ILE A O 1
ATOM 663 N N . ARG A 1 81 ? -3.357 -43.293 6.986 1.00 89.12 81 ARG A N 1
ATOM 664 C CA . ARG A 1 81 ? -1.951 -43.733 6.821 1.00 89.12 81 ARG A CA 1
ATOM 665 C C . ARG A 1 81 ? -1.555 -43.951 5.358 1.00 89.12 81 ARG A C 1
ATOM 667 O O . ARG A 1 81 ? -0.434 -43.612 4.984 1.00 89.12 81 ARG A O 1
ATOM 674 N N . GLN A 1 82 ? -2.446 -44.504 4.532 1.00 88.19 82 GLN A N 1
ATOM 675 C CA . GLN A 1 82 ? -2.163 -44.679 3.104 1.00 88.19 82 GLN A CA 1
ATOM 676 C C . GLN A 1 82 ? -2.049 -43.326 2.391 1.00 88.19 82 GLN A C 1
ATOM 678 O O . GLN A 1 82 ? -1.116 -43.123 1.620 1.00 88.19 82 GLN A O 1
ATOM 683 N N . ILE A 1 83 ? -2.952 -42.390 2.685 1.00 88.69 83 ILE A N 1
ATOM 684 C CA . ILE A 1 83 ? -2.955 -41.060 2.061 1.00 88.69 83 ILE A CA 1
ATOM 685 C C . ILE A 1 83 ? -1.768 -40.217 2.551 1.00 88.69 83 ILE A C 1
ATOM 687 O O . ILE A 1 83 ? -1.130 -39.549 1.745 1.00 88.69 83 ILE A O 1
ATOM 691 N N . ALA A 1 84 ? -1.372 -40.334 3.822 1.00 89.00 84 ALA A N 1
ATOM 692 C CA . ALA A 1 84 ? -0.140 -39.747 4.347 1.00 89.00 84 ALA A CA 1
ATOM 693 C C . ALA A 1 84 ? 1.111 -40.270 3.619 1.00 89.00 84 ALA A C 1
ATOM 695 O O . ALA A 1 84 ? 2.008 -39.492 3.301 1.00 89.00 84 ALA A O 1
ATOM 696 N N . LYS A 1 85 ? 1.167 -41.574 3.309 1.00 89.75 85 LYS A N 1
ATOM 697 C CA . LYS A 1 85 ? 2.259 -42.171 2.523 1.00 89.75 85 LYS A CA 1
ATOM 698 C C . LYS A 1 85 ? 2.267 -41.671 1.076 1.00 89.75 85 LYS A C 1
ATOM 700 O O . LYS A 1 85 ? 3.339 -41.390 0.548 1.00 89.75 85 LYS A O 1
ATOM 705 N N . ASP A 1 86 ? 1.096 -41.548 0.454 1.00 86.75 86 ASP A N 1
ATOM 706 C CA . ASP A 1 86 ? 0.970 -40.998 -0.898 1.00 86.75 86 ASP A CA 1
ATOM 707 C C . ASP A 1 86 ? 1.431 -39.523 -0.929 1.00 86.75 86 ASP A C 1
ATOM 709 O O . ASP A 1 86 ? 2.213 -39.136 -1.796 1.00 86.75 86 ASP A O 1
ATOM 713 N N . LEU A 1 87 ? 1.037 -38.716 0.063 1.00 84.94 87 LEU A N 1
ATOM 714 C CA . LEU A 1 87 ? 1.445 -37.313 0.195 1.00 84.94 87 LEU A CA 1
ATOM 715 C C . LEU A 1 87 ? 2.950 -37.148 0.478 1.00 84.94 87 LEU A C 1
ATOM 717 O O . LEU A 1 87 ? 3.590 -36.332 -0.181 1.00 84.94 87 LEU A O 1
ATOM 721 N N . LYS A 1 88 ? 3.543 -37.965 1.366 1.00 86.62 88 LYS A N 1
ATOM 722 C CA . LYS A 1 88 ? 4.997 -37.968 1.661 1.00 86.62 88 LYS A CA 1
ATOM 723 C C . LYS A 1 88 ? 5.864 -38.511 0.505 1.00 86.62 88 LYS A C 1
ATOM 725 O O . LYS A 1 88 ? 7.080 -38.609 0.645 1.00 86.62 88 LYS A O 1
ATOM 730 N N . SER A 1 89 ? 5.257 -38.843 -0.642 1.00 82.88 89 SER A N 1
ATOM 731 C CA . SER A 1 89 ? 5.957 -39.126 -1.907 1.00 82.88 89 SER A CA 1
ATOM 732 C C . SER A 1 89 ? 6.056 -37.914 -2.851 1.00 82.88 89 SER A C 1
ATOM 734 O O . SER A 1 89 ? 6.797 -37.966 -3.831 1.00 82.88 89 SER A O 1
ATOM 736 N N . SER A 1 90 ? 5.357 -36.809 -2.557 1.00 79.31 90 SER A N 1
ATOM 737 C CA . SER A 1 90 ? 5.405 -35.572 -3.344 1.00 79.31 90 SER A CA 1
ATOM 738 C C . SER A 1 90 ? 6.436 -34.605 -2.767 1.00 79.31 90 SER A C 1
ATOM 740 O O . SER A 1 90 ? 6.270 -34.113 -1.653 1.00 79.31 90 SER A O 1
ATOM 742 N N . SER A 1 91 ? 7.462 -34.258 -3.547 1.00 72.81 91 SER A N 1
ATOM 743 C CA . SER A 1 91 ? 8.479 -33.267 -3.156 1.00 72.81 91 SER A CA 1
ATOM 744 C C . SER A 1 91 ? 7.905 -31.888 -2.804 1.00 72.81 91 SER A C 1
ATOM 746 O O . SER A 1 91 ? 8.550 -31.136 -2.085 1.00 72.81 91 SER A O 1
ATOM 748 N N . GLU A 1 92 ? 6.699 -31.564 -3.279 1.00 71.81 92 GLU A N 1
ATOM 749 C CA . GLU A 1 92 ? 5.998 -30.308 -2.988 1.00 71.81 92 GLU A CA 1
ATOM 750 C C . GLU A 1 92 ? 5.202 -30.353 -1.677 1.00 71.81 92 GLU A C 1
ATOM 752 O O . GLU A 1 92 ? 5.097 -29.338 -0.992 1.00 71.81 92 GLU A O 1
ATOM 757 N N . LEU A 1 93 ? 4.610 -31.506 -1.332 1.00 76.44 93 LEU A N 1
ATOM 758 C CA . LEU A 1 93 ? 3.691 -31.622 -0.191 1.00 76.44 93 LEU A CA 1
ATOM 759 C C . LEU A 1 93 ? 4.275 -32.346 1.026 1.00 76.44 93 LEU A C 1
ATOM 761 O O . LEU A 1 93 ? 3.685 -32.236 2.098 1.00 76.44 93 LEU A O 1
ATOM 765 N N . THR A 1 94 ? 5.427 -33.021 0.922 1.00 81.81 94 THR A N 1
ATOM 766 C CA . THR A 1 94 ? 6.066 -33.736 2.048 1.00 81.81 94 THR A CA 1
ATOM 767 C C . THR A 1 94 ? 6.254 -32.864 3.296 1.00 81.81 94 THR A C 1
ATOM 769 O O . THR A 1 94 ? 6.060 -33.361 4.405 1.00 81.81 94 THR A O 1
ATOM 772 N N . ALA A 1 95 ? 6.558 -31.570 3.134 1.00 78.75 95 ALA A N 1
ATOM 773 C CA . ALA A 1 95 ? 6.708 -30.619 4.242 1.00 78.75 95 ALA A CA 1
ATOM 774 C C . ALA A 1 95 ? 5.385 -30.257 4.950 1.00 78.75 95 ALA A C 1
ATOM 776 O O . ALA A 1 95 ? 5.412 -29.795 6.084 1.00 78.75 95 ALA A O 1
ATOM 777 N N . TYR A 1 96 ? 4.237 -30.481 4.302 1.00 81.00 96 TYR A N 1
ATOM 778 C CA . TYR A 1 96 ? 2.916 -30.027 4.750 1.00 81.00 96 TYR A CA 1
ATOM 779 C C . TYR A 1 96 ? 1.960 -31.170 5.109 1.00 81.00 96 TYR A C 1
ATOM 781 O O . TYR A 1 96 ? 0.803 -30.918 5.423 1.00 81.00 96 TYR A O 1
ATOM 789 N N . VAL A 1 97 ? 2.384 -32.436 5.031 1.00 83.31 97 VAL A N 1
ATOM 790 C CA . VAL A 1 97 ? 1.457 -33.582 5.154 1.00 83.31 97 VAL A CA 1
ATOM 791 C C . VAL A 1 97 ? 0.773 -33.642 6.511 1.00 83.31 97 VAL A C 1
ATOM 793 O O . VAL A 1 97 ? -0.416 -33.943 6.578 1.00 83.31 97 VAL A O 1
ATOM 796 N N . ASP A 1 98 ? 1.513 -33.351 7.576 1.00 83.56 98 ASP A N 1
ATOM 797 C CA . ASP A 1 98 ? 0.983 -33.451 8.932 1.00 83.56 98 ASP A CA 1
ATOM 798 C C . ASP A 1 98 ? 0.052 -32.255 9.243 1.00 83.56 98 ASP A C 1
ATOM 800 O O . ASP A 1 98 ? -0.960 -32.450 9.909 1.00 83.56 98 ASP A O 1
ATOM 804 N N . ASP A 1 99 ? 0.287 -31.077 8.639 1.00 83.19 99 ASP A N 1
ATOM 805 C CA . ASP A 1 99 ? -0.670 -29.956 8.631 1.00 83.19 99 ASP A CA 1
ATOM 806 C C . ASP A 1 99 ? -1.923 -30.277 7.787 1.00 83.19 99 ASP A C 1
ATOM 808 O O . ASP A 1 99 ? -3.037 -30.082 8.254 1.00 83.19 99 ASP A O 1
ATOM 812 N N . ILE A 1 100 ? -1.775 -30.787 6.552 1.00 85.81 100 ILE A N 1
ATOM 813 C CA . ILE A 1 100 ? -2.883 -31.119 5.622 1.00 85.81 100 ILE A CA 1
ATOM 814 C C . ILE A 1 100 ? -3.859 -32.132 6.236 1.00 85.81 100 ILE A C 1
ATOM 816 O O . ILE A 1 100 ? -5.060 -32.083 5.963 1.00 85.81 100 ILE A O 1
ATOM 820 N N . LEU A 1 101 ? -3.344 -33.066 7.038 1.00 87.25 101 LEU A N 1
ATOM 821 C CA . LEU A 1 101 ? -4.126 -34.101 7.712 1.00 87.25 101 LEU A CA 1
ATOM 822 C C . LEU A 1 101 ? -4.635 -33.677 9.102 1.00 87.25 101 LEU A C 1
ATOM 824 O O . LEU A 1 101 ? -5.375 -34.442 9.722 1.00 87.25 101 LEU A O 1
ATOM 828 N N . GLU A 1 102 ? -4.285 -32.478 9.580 1.00 83.88 102 GLU A N 1
ATOM 829 C CA . GLU A 1 102 ? -4.856 -31.889 10.792 1.00 83.88 102 GLU A CA 1
ATOM 830 C C . GLU A 1 102 ? -6.340 -31.549 10.557 1.00 83.88 102 GLU A C 1
ATOM 832 O O . GLU A 1 102 ? -6.715 -30.992 9.521 1.00 83.88 102 GLU A O 1
ATOM 837 N N . VAL A 1 103 ? -7.185 -31.910 11.524 1.00 83.19 103 VAL A N 1
ATOM 838 C CA . VAL A 1 103 ? -8.610 -31.550 11.607 1.00 83.19 103 VAL A CA 1
ATOM 839 C C . VAL A 1 103 ? -8.934 -31.137 13.048 1.00 83.19 103 VAL A C 1
ATOM 841 O O . VAL A 1 103 ? -8.265 -31.629 13.961 1.00 83.19 103 VAL A O 1
ATOM 844 N N . PRO A 1 104 ? -9.953 -30.288 13.301 1.00 75.81 104 PRO A N 1
ATOM 845 C CA . PRO A 1 104 ? -10.170 -29.725 14.635 1.00 75.81 104 PRO A CA 1
ATOM 846 C C . PRO A 1 104 ? -10.526 -30.769 15.705 1.00 75.81 104 PRO A C 1
ATOM 848 O O . PRO A 1 104 ? -9.972 -30.720 16.800 1.00 75.81 104 PRO A O 1
ATOM 851 N N . ASP A 1 105 ? -11.421 -31.713 15.387 1.00 76.12 105 ASP A N 1
ATOM 852 C CA . ASP A 1 105 ? -11.782 -32.867 16.224 1.00 76.12 105 ASP A CA 1
ATOM 853 C C . ASP A 1 105 ? -12.573 -33.938 15.424 1.00 76.12 105 ASP A C 1
ATOM 855 O O . ASP A 1 105 ? -12.748 -33.842 14.207 1.00 76.12 105 ASP A O 1
ATOM 859 N N . ALA A 1 106 ? -13.068 -34.980 16.104 1.00 75.50 106 ALA A N 1
ATOM 860 C CA . ALA A 1 106 ? -13.800 -36.098 15.498 1.00 75.50 106 ALA A CA 1
ATOM 861 C C . ALA A 1 106 ? -15.194 -35.747 14.922 1.00 75.50 106 ALA A C 1
ATOM 863 O O . ALA A 1 106 ? -15.747 -36.541 14.160 1.00 75.50 106 ALA A O 1
ATOM 864 N N . SER A 1 107 ? -15.770 -34.582 15.235 1.00 78.56 107 SER A N 1
ATOM 865 C CA . SER A 1 107 ? -17.027 -34.100 14.634 1.00 78.56 107 SER A CA 1
ATOM 866 C C . SER A 1 107 ? -16.844 -33.578 13.202 1.00 78.56 107 SER A C 1
ATOM 868 O O . SER A 1 107 ? -17.805 -33.529 12.432 1.00 78.56 107 SER A O 1
ATOM 870 N N . PHE A 1 108 ? -15.602 -33.255 12.821 1.00 86.06 108 PHE A N 1
ATOM 871 C CA . PHE A 1 108 ? -15.207 -32.881 11.459 1.00 86.06 108 PHE A CA 1
ATOM 872 C C . PHE A 1 108 ? -14.908 -34.092 10.561 1.00 86.06 108 PHE A C 1
ATOM 874 O O . PHE A 1 108 ? -14.849 -33.956 9.336 1.00 86.06 108 PHE A O 1
ATOM 881 N N . VAL A 1 109 ? -14.759 -35.285 11.144 1.00 90.56 109 VAL A N 1
ATOM 882 C CA . VAL A 1 109 ? -14.610 -36.539 10.399 1.00 90.56 109 VAL A CA 1
ATOM 883 C C . VAL A 1 109 ? -15.995 -37.117 10.124 1.00 90.56 109 VAL A C 1
ATOM 885 O O . VAL A 1 109 ? -16.692 -37.562 11.034 1.00 90.56 109 VAL A O 1
ATOM 888 N N . PHE A 1 110 ? -16.393 -37.142 8.857 1.00 91.88 110 PHE A N 1
ATOM 889 C CA . PHE A 1 110 ? -17.641 -37.751 8.412 1.00 91.88 110 PHE A CA 1
ATOM 890 C C . PHE A 1 110 ? -17.392 -39.156 7.862 1.00 91.88 110 PHE A C 1
ATOM 892 O O . PHE A 1 110 ? -16.369 -39.410 7.227 1.00 91.88 110 PHE A O 1
ATOM 899 N N . TYR A 1 111 ? -18.349 -40.060 8.059 1.00 91.62 111 TYR A N 1
ATOM 900 C CA . TYR A 1 111 ? -18.338 -41.414 7.516 1.00 91.62 111 TYR A CA 1
ATOM 901 C C . TYR A 1 111 ? -19.667 -41.770 6.840 1.00 91.62 111 TYR A C 1
ATOM 903 O O . TYR A 1 111 ? -20.716 -41.217 7.172 1.00 91.62 111 TYR A O 1
ATOM 911 N N . ALA A 1 112 ? -19.620 -42.699 5.889 1.00 90.38 112 ALA A N 1
ATOM 912 C CA . ALA A 1 112 ? -20.789 -43.336 5.290 1.00 90.38 112 ALA A CA 1
ATOM 913 C C . ALA A 1 112 ? -20.498 -44.825 5.069 1.00 90.38 112 ALA A C 1
ATOM 915 O O . ALA A 1 112 ? -19.456 -45.182 4.518 1.00 90.38 112 ALA A O 1
ATOM 916 N N . GLU A 1 113 ? -21.419 -45.690 5.480 1.00 87.06 113 GLU A N 1
ATOM 917 C CA . GLU A 1 113 ? -21.331 -47.133 5.248 1.00 87.06 113 GLU A CA 1
ATOM 918 C C . GLU A 1 113 ? -21.913 -47.498 3.873 1.00 87.06 113 GLU A C 1
ATOM 920 O O . GLU A 1 1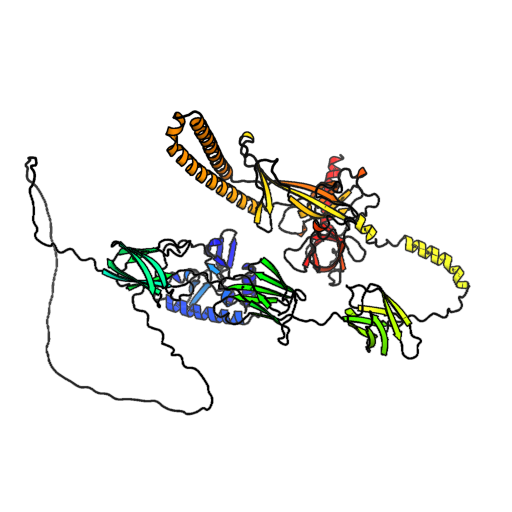13 ? -22.882 -46.894 3.404 1.00 87.06 113 GLU A O 1
ATOM 925 N N . THR A 1 114 ? -21.312 -48.464 3.184 1.00 78.75 114 THR A N 1
ATOM 926 C CA . THR A 1 114 ? -21.843 -49.057 1.948 1.00 78.75 114 THR A CA 1
ATOM 927 C C . THR A 1 114 ? -21.297 -50.477 1.820 1.00 78.75 114 THR A C 1
ATOM 929 O O . THR A 1 114 ? -20.084 -50.660 1.849 1.00 78.75 114 THR A O 1
ATOM 932 N N . ASP A 1 115 ? -22.177 -51.475 1.707 1.00 77.19 115 ASP A N 1
ATOM 933 C CA . ASP A 1 115 ? -21.831 -52.896 1.524 1.00 77.19 115 ASP A CA 1
ATOM 934 C C . ASP A 1 115 ? -20.796 -53.441 2.538 1.00 77.19 115 ASP A C 1
ATOM 936 O O . ASP A 1 115 ? -19.881 -54.190 2.194 1.00 77.19 115 ASP A O 1
ATOM 940 N N . GLY A 1 116 ? -20.919 -53.029 3.807 1.00 74.69 116 GLY A N 1
ATOM 941 C CA . GLY A 1 116 ? -20.004 -53.404 4.893 1.00 74.69 116 GLY A CA 1
ATOM 942 C C . GLY A 1 116 ? -18.632 -52.713 4.854 1.00 74.69 116 GLY A C 1
ATOM 943 O O . GLY A 1 116 ? -17.741 -53.080 5.619 1.00 74.69 116 GLY A O 1
ATOM 944 N N . GLN A 1 117 ? -18.437 -51.722 3.978 1.00 80.50 117 GLN A N 1
ATOM 945 C CA . GLN A 1 117 ? -17.238 -50.885 3.923 1.00 80.50 117 GLN A CA 1
ATOM 946 C C . GLN A 1 117 ? -17.542 -49.452 4.362 1.00 80.50 117 GLN A C 1
ATOM 948 O O . GLN A 1 117 ? -18.563 -48.868 3.993 1.00 80.50 117 GLN A O 1
ATOM 953 N N . TYR A 1 118 ? -16.612 -48.857 5.109 1.00 87.88 118 TYR A N 1
ATOM 954 C CA . TYR A 1 118 ? -16.699 -47.463 5.531 1.00 87.88 118 TYR A CA 1
ATOM 955 C C . TYR A 1 118 ? -15.942 -46.545 4.575 1.00 87.88 118 TYR A C 1
ATOM 957 O O . TYR A 1 118 ? -14.751 -46.720 4.301 1.00 87.88 118 TYR A O 1
ATOM 965 N N . ASP A 1 119 ? -16.640 -45.523 4.097 1.00 88.56 119 ASP A N 1
ATOM 966 C CA . ASP A 1 119 ? -16.041 -44.393 3.409 1.00 88.56 119 ASP A CA 1
ATOM 967 C C . ASP A 1 119 ? -16.018 -43.163 4.318 1.00 88.56 119 ASP A C 1
ATOM 969 O O . ASP A 1 119 ? -16.844 -43.040 5.218 1.00 88.56 119 ASP A O 1
ATOM 973 N N . PHE A 1 120 ? -15.067 -42.259 4.090 1.00 91.19 120 PHE A N 1
ATOM 974 C CA . PHE A 1 120 ? -14.742 -41.164 5.001 1.00 91.19 120 PHE A CA 1
ATOM 975 C C . PHE A 1 120 ? -14.523 -39.866 4.231 1.00 91.19 120 PHE A C 1
ATOM 977 O O . PHE A 1 120 ? -13.935 -39.891 3.149 1.00 91.19 120 PHE A O 1
ATOM 984 N N . VAL A 1 121 ? -14.958 -38.751 4.816 1.00 92.94 121 VAL A N 1
ATOM 985 C CA . VAL A 1 121 ? -14.715 -37.394 4.320 1.00 92.94 121 VAL A CA 1
ATOM 986 C C . VAL A 1 121 ? -14.306 -36.494 5.488 1.00 92.94 121 VAL A C 1
ATOM 988 O O . VAL A 1 121 ? -15.012 -36.396 6.488 1.00 92.94 121 VAL A O 1
ATOM 991 N N . LEU A 1 122 ? -13.168 -35.822 5.350 1.00 91.88 122 LEU A N 1
ATOM 992 C CA . LEU A 1 122 ? -12.678 -34.777 6.238 1.00 91.88 122 LEU A CA 1
ATOM 993 C C . LEU A 1 122 ? -13.311 -33.446 5.832 1.00 91.88 122 LEU A C 1
ATOM 995 O O . LEU A 1 122 ? -12.986 -32.909 4.771 1.00 91.88 122 LEU A O 1
ATOM 999 N N . ALA A 1 123 ? -14.170 -32.887 6.678 1.00 85.38 123 ALA A N 1
ATOM 1000 C CA . ALA A 1 123 ? -14.336 -31.440 6.725 1.00 85.38 123 ALA A CA 1
ATOM 1001 C C . ALA A 1 123 ? -13.186 -30.834 7.552 1.00 85.38 123 ALA A C 1
ATOM 1003 O O . ALA A 1 123 ? -12.565 -31.536 8.345 1.00 85.38 123 ALA A O 1
ATOM 1004 N N . GLY A 1 124 ? -12.888 -29.544 7.386 1.00 81.19 124 GLY A N 1
ATOM 1005 C CA . GLY A 1 124 ? -11.882 -28.859 8.213 1.00 81.19 124 GLY A CA 1
ATOM 1006 C C . GLY A 1 124 ? -10.450 -29.393 8.082 1.00 81.19 124 GLY A C 1
ATOM 1007 O O . GLY A 1 124 ? -9.656 -29.199 8.994 1.00 81.19 124 GLY A O 1
ATOM 1008 N N . TRP A 1 125 ? -10.113 -30.083 6.988 1.00 89.62 125 TRP A N 1
ATOM 1009 C CA . TRP A 1 125 ? -8.741 -30.529 6.732 1.00 89.62 125 TRP A CA 1
ATOM 1010 C C . TRP A 1 125 ? -7.796 -29.331 6.586 1.00 89.62 125 TRP A C 1
ATOM 1012 O O . TRP A 1 125 ? -8.165 -28.295 6.030 1.00 89.62 125 TRP A O 1
ATOM 1022 N N . GLY A 1 126 ? -6.577 -29.458 7.105 1.00 82.25 126 GLY A N 1
ATOM 1023 C CA . GLY A 1 126 ? -5.651 -28.336 7.211 1.00 82.25 126 GLY A CA 1
ATOM 1024 C C . GLY A 1 126 ? -6.068 -27.281 8.239 1.00 82.25 126 GLY A C 1
ATOM 1025 O O . GLY A 1 126 ? -5.491 -26.192 8.233 1.00 82.25 126 GLY A O 1
ATOM 1026 N N . CYS A 1 127 ? -7.058 -27.543 9.095 1.00 78.44 127 CYS A N 1
ATOM 1027 C CA . CYS A 1 127 ? -7.568 -26.586 10.074 1.00 78.44 127 CYS A CA 1
ATOM 1028 C C . CYS A 1 127 ? -7.568 -27.179 11.486 1.00 78.44 127 CYS A C 1
ATOM 1030 O O . CYS A 1 127 ? -7.881 -28.346 11.702 1.00 78.44 127 CYS A O 1
ATOM 1032 N N . ARG A 1 128 ? -7.332 -26.312 12.466 1.00 74.56 128 ARG A N 1
ATOM 1033 C CA . ARG A 1 128 ? -7.700 -26.509 13.877 1.00 74.56 128 ARG A CA 1
ATOM 1034 C C . ARG A 1 128 ? -8.629 -25.381 14.307 1.00 74.56 128 ARG A C 1
ATOM 1036 O O . ARG A 1 128 ? -8.842 -24.445 13.537 1.00 74.56 128 ARG A O 1
ATOM 1043 N N . TYR A 1 129 ? -9.102 -25.387 15.547 1.00 59.28 129 TYR A N 1
ATOM 1044 C CA . TYR A 1 129 ? -9.798 -24.217 16.081 1.00 59.28 129 TYR A CA 1
ATOM 1045 C C . TYR A 1 129 ? -8.875 -22.986 16.173 1.00 59.28 129 TYR A C 1
ATOM 1047 O O . TYR A 1 129 ? -7.753 -23.067 16.683 1.00 59.28 129 TYR A O 1
ATOM 1055 N N . ALA A 1 130 ? -9.335 -21.829 15.691 1.00 46.59 130 ALA A N 1
ATOM 1056 C CA . ALA A 1 130 ? -8.744 -20.546 16.066 1.00 46.59 130 ALA A CA 1
ATOM 1057 C C . ALA A 1 130 ? -9.176 -20.196 17.489 1.00 46.59 130 ALA A C 1
ATOM 1059 O O . ALA A 1 130 ? -10.193 -20.666 17.999 1.00 46.59 130 ALA A O 1
ATOM 1060 N N . ARG A 1 131 ? -8.370 -19.369 18.156 1.00 47.62 131 ARG A N 1
ATOM 1061 C CA . ARG A 1 131 ? -8.614 -18.980 19.546 1.00 47.62 131 ARG A CA 1
ATOM 1062 C C . ARG A 1 131 ? -9.700 -17.910 19.631 1.00 47.62 131 ARG A C 1
ATOM 1064 O O . ARG A 1 131 ? -9.412 -16.741 19.873 1.00 47.62 131 ARG A O 1
ATOM 1071 N N . THR A 1 132 ? -10.953 -18.323 19.451 1.00 26.44 132 THR A N 1
ATOM 1072 C CA . THR A 1 132 ? -12.125 -17.537 19.869 1.00 26.44 132 THR A CA 1
ATOM 1073 C C . THR A 1 132 ? -13.265 -18.396 20.436 1.00 26.44 132 THR A C 1
ATOM 1075 O O . THR A 1 132 ? -14.434 -18.046 20.338 1.00 26.44 132 THR A O 1
ATOM 1078 N N . THR A 1 133 ? -12.917 -19.469 21.150 1.00 25.81 133 THR A N 1
ATOM 1079 C CA . THR A 1 133 ? -13.683 -19.943 22.319 1.00 25.81 133 THR A CA 1
ATOM 1080 C C . THR A 1 133 ? -12.907 -19.600 23.592 1.00 25.81 133 THR A C 1
ATOM 1082 O O . THR A 1 133 ? -12.286 -20.436 24.241 1.00 25.81 133 THR A O 1
ATOM 1085 N N . SER A 1 134 ? -12.883 -18.299 23.905 1.00 28.42 134 SER A N 1
ATOM 1086 C CA . SER A 1 134 ? -12.279 -17.747 25.133 1.00 28.42 134 SER A CA 1
ATOM 1087 C C . SER A 1 134 ? -13.228 -17.825 26.339 1.00 28.42 134 SER A C 1
ATOM 1089 O O . SER A 1 134 ? -12.775 -17.790 27.483 1.00 28.42 134 SER A O 1
ATOM 1091 N N . ALA A 1 135 ? -14.528 -18.007 26.079 1.00 28.02 135 ALA A N 1
ATOM 1092 C CA . ALA A 1 135 ? -15.358 -18.883 26.897 1.00 28.02 135 ALA A CA 1
ATOM 1093 C C . ALA A 1 135 ? -14.989 -20.334 26.494 1.00 28.02 135 ALA A C 1
ATOM 1095 O O . ALA A 1 135 ? -15.312 -20.743 25.381 1.00 28.02 135 ALA A O 1
ATOM 1096 N N . ASP A 1 136 ? -14.233 -21.110 27.273 1.00 27.52 136 ASP A N 1
ATOM 1097 C CA . ASP A 1 136 ? -13.810 -20.867 28.655 1.00 27.52 136 ASP A CA 1
ATOM 1098 C C . ASP A 1 136 ? -12.322 -21.157 28.920 1.00 27.52 136 ASP A C 1
ATOM 1100 O O . ASP A 1 136 ? -11.870 -22.300 28.912 1.00 27.52 136 ASP A O 1
ATOM 1104 N N . PHE A 1 137 ? -11.582 -20.100 29.272 1.00 29.06 137 PHE A N 1
ATOM 1105 C CA . PHE A 1 137 ? -10.425 -20.184 30.183 1.00 29.06 137 PHE A CA 1
ATOM 1106 C C . PHE A 1 137 ? -10.731 -19.623 31.587 1.00 29.06 137 PHE A C 1
ATOM 1108 O O . PHE A 1 137 ? -9.883 -19.687 32.485 1.00 29.06 137 PHE A O 1
ATOM 1115 N N . ASN A 1 138 ? -11.956 -19.118 31.777 1.00 30.73 138 ASN A N 1
ATOM 1116 C CA . ASN A 1 138 ? -12.455 -18.543 33.024 1.00 30.73 138 ASN A CA 1
ATOM 1117 C C . ASN A 1 138 ? -13.191 -19.603 33.862 1.00 30.73 138 ASN A C 1
ATOM 1119 O O . ASN A 1 138 ? -12.930 -19.715 35.056 1.00 30.73 138 ASN A O 1
ATOM 1123 N N . ASN A 1 139 ? -13.996 -20.471 33.235 1.00 27.00 139 ASN A N 1
ATOM 1124 C CA . ASN A 1 139 ? -14.289 -21.788 33.807 1.00 27.00 139 ASN A CA 1
ATOM 1125 C C . ASN A 1 139 ? -13.141 -22.742 33.447 1.00 27.00 139 ASN A C 1
ATOM 1127 O O . ASN A 1 139 ? -12.811 -22.930 32.279 1.00 27.00 139 ASN A O 1
ATOM 1131 N N . GLY A 1 140 ? -12.476 -23.318 34.446 1.00 32.03 140 GLY A N 1
ATOM 1132 C CA . GLY A 1 140 ? -11.301 -24.154 34.200 1.00 32.03 140 GLY A CA 1
ATOM 1133 C C . GLY A 1 140 ? -11.648 -25.500 33.557 1.00 32.03 140 GLY A C 1
ATOM 1134 O O . GLY A 1 140 ? -12.586 -26.173 33.983 1.00 32.03 140 GLY A O 1
ATOM 1135 N N . PHE A 1 141 ? -10.815 -25.958 32.617 1.00 28.84 141 PHE A N 1
ATOM 1136 C CA . PHE A 1 141 ? -10.724 -27.383 32.287 1.00 28.84 141 PHE A CA 1
ATOM 1137 C C . PHE A 1 141 ? -10.322 -28.164 33.545 1.00 28.84 141 PHE A C 1
ATOM 1139 O O . PHE A 1 141 ? -9.148 -28.189 33.912 1.00 28.84 141 PHE A O 1
ATOM 1146 N N . VAL A 1 142 ? -11.296 -28.810 34.187 1.00 36.81 142 VAL A N 1
ATOM 1147 C CA . VAL A 1 142 ? -11.068 -29.749 35.289 1.00 36.81 142 VAL A CA 1
ATOM 1148 C C . VAL A 1 142 ? -10.994 -31.158 34.722 1.00 36.81 142 VAL A C 1
ATOM 1150 O O . VAL A 1 142 ? -12.015 -31.754 34.365 1.00 36.81 142 VAL A O 1
ATOM 1153 N N . ARG A 1 143 ? -9.793 -31.740 34.682 1.00 37.41 143 ARG A N 1
ATOM 1154 C CA . ARG A 1 143 ? -9.644 -33.160 34.345 1.00 37.41 143 ARG A CA 1
ATOM 1155 C C . ARG A 1 143 ? -9.962 -34.013 35.574 1.00 37.41 143 ARG A C 1
ATOM 1157 O O . ARG A 1 143 ? -9.085 -34.358 36.355 1.00 37.41 143 ARG A O 1
ATOM 1164 N N . ARG A 1 144 ? -11.247 -34.332 35.748 1.00 45.06 144 ARG A N 1
ATOM 1165 C CA . ARG A 1 144 ? -11.762 -35.179 36.836 1.00 45.06 144 ARG A CA 1
ATOM 1166 C C . ARG A 1 144 ? -11.182 -36.601 36.725 1.00 45.06 144 ARG A C 1
ATOM 1168 O O . ARG A 1 144 ? -11.523 -37.320 35.786 1.00 45.06 144 ARG A O 1
ATOM 1175 N N . MET A 1 145 ? -10.315 -37.017 37.657 1.00 38.47 145 MET A N 1
ATOM 1176 C CA . MET A 1 145 ? -9.686 -38.352 37.646 1.00 38.47 145 MET A CA 1
ATOM 1177 C C . MET A 1 145 ? -10.112 -39.244 38.825 1.00 38.47 145 MET A C 1
ATOM 1179 O O . MET A 1 145 ? -10.087 -38.838 39.982 1.00 38.47 145 MET A O 1
ATOM 1183 N N . VAL A 1 146 ? -10.457 -40.499 38.505 1.00 35.41 146 VAL A N 1
ATOM 1184 C CA . VAL A 1 146 ? -10.995 -41.526 39.431 1.00 35.41 146 VAL A CA 1
ATOM 1185 C C . VAL A 1 146 ? -9.883 -42.362 40.105 1.00 35.41 146 VAL A C 1
ATOM 1187 O O . VAL A 1 146 ? -10.156 -43.252 40.907 1.00 35.41 146 VAL A O 1
ATOM 1190 N N . LYS A 1 147 ? -8.607 -42.146 39.755 1.00 37.66 147 LYS A N 1
ATOM 1191 C CA . LYS A 1 147 ? -7.461 -42.921 40.268 1.00 37.66 147 LYS A CA 1
ATOM 1192 C C . LYS A 1 147 ? -6.223 -42.044 40.439 1.00 37.66 147 LYS A C 1
ATOM 1194 O O . LYS A 1 147 ? -5.961 -41.189 39.595 1.00 37.66 147 LYS A O 1
ATOM 1199 N N . LYS A 1 148 ? -5.428 -42.336 41.476 1.00 34.66 148 LYS A N 1
ATOM 1200 C CA . LYS A 1 148 ? -4.085 -41.768 41.669 1.00 34.66 148 LYS A CA 1
ATOM 1201 C C . LYS A 1 148 ? -3.203 -42.009 40.433 1.00 34.66 148 LYS A C 1
ATOM 1203 O O . LYS A 1 148 ? -3.177 -43.143 39.942 1.00 34.66 148 LYS A O 1
ATOM 1208 N N . PRO A 1 149 ? -2.477 -40.990 39.936 1.00 35.62 149 PRO A N 1
ATOM 1209 C CA . PRO A 1 149 ? -1.473 -41.177 38.894 1.00 35.62 149 PRO A CA 1
ATOM 1210 C C . PRO A 1 149 ? -0.407 -42.187 39.333 1.00 35.62 149 PRO A C 1
ATOM 1212 O O . PRO A 1 149 ? 0.035 -42.172 40.482 1.00 35.62 149 PRO A O 1
ATOM 1215 N N . GLN A 1 150 ? 0.034 -43.053 38.419 1.00 34.66 150 GLN A N 1
ATOM 1216 C CA . GLN A 1 150 ? 1.226 -43.865 38.656 1.00 34.66 150 GLN A CA 1
ATOM 1217 C C . GLN A 1 150 ? 2.466 -42.969 38.579 1.00 34.66 150 GLN A C 1
ATOM 1219 O O . GLN A 1 150 ? 2.603 -42.173 37.651 1.00 34.66 150 GLN A O 1
ATOM 1224 N N . SER A 1 151 ? 3.383 -43.118 39.534 1.00 30.95 151 SER A N 1
ATOM 1225 C CA . SER A 1 151 ? 4.699 -42.483 39.469 1.00 30.95 151 SER A CA 1
ATOM 1226 C C . SER A 1 151 ? 5.487 -43.044 38.285 1.00 30.95 151 SER A C 1
ATOM 1228 O O . SER A 1 151 ? 5.735 -44.252 38.234 1.00 30.95 151 SER A O 1
ATOM 1230 N N . MET A 1 152 ? 5.923 -42.177 37.370 1.00 24.23 152 MET A N 1
ATOM 1231 C CA . MET A 1 152 ? 6.965 -42.533 36.402 1.00 24.23 152 MET A CA 1
ATOM 1232 C C . MET A 1 152 ? 8.270 -42.898 37.141 1.00 24.23 152 MET A C 1
ATOM 1234 O O . MET A 1 152 ? 8.470 -42.443 38.273 1.00 24.23 152 MET A O 1
ATOM 1238 N N . PRO A 1 153 ? 9.147 -43.737 36.557 1.00 26.19 153 PRO A N 1
ATOM 1239 C CA . PRO A 1 153 ? 10.325 -44.236 37.259 1.00 26.19 153 PRO A CA 1
ATOM 1240 C C . PRO A 1 153 ? 11.284 -43.118 37.677 1.00 26.19 153 PRO A C 1
ATOM 1242 O O . PRO A 1 153 ? 11.518 -42.175 36.922 1.00 26.19 153 PRO A O 1
ATOM 1245 N N . LYS A 1 154 ? 11.910 -43.269 38.850 1.00 26.30 154 LYS A N 1
ATOM 1246 C CA . LYS A 1 154 ? 13.108 -42.495 39.182 1.00 26.30 154 LYS A CA 1
ATOM 1247 C C . LYS A 1 154 ? 14.251 -42.962 38.283 1.00 26.30 154 LYS A C 1
ATOM 1249 O O . LYS A 1 154 ? 14.800 -44.036 38.522 1.00 26.30 154 LYS A O 1
ATOM 1254 N N . ASN A 1 155 ? 14.640 -42.145 37.309 1.00 24.78 155 ASN A N 1
ATOM 1255 C CA . ASN A 1 155 ? 16.005 -42.208 36.801 1.00 24.78 155 ASN A CA 1
ATOM 1256 C C . ASN A 1 155 ? 16.921 -41.686 37.913 1.00 24.78 155 ASN A C 1
ATOM 1258 O O . ASN A 1 155 ? 16.781 -40.548 38.353 1.00 24.78 155 ASN A O 1
ATOM 1262 N N . THR A 1 156 ? 17.806 -42.543 38.408 1.00 28.39 156 THR A N 1
ATOM 1263 C CA . THR A 1 156 ? 18.904 -42.156 39.296 1.00 28.39 156 THR A CA 1
ATOM 1264 C C . THR A 1 156 ? 20.040 -41.568 38.474 1.00 28.39 156 THR A C 1
ATOM 1266 O O . THR A 1 156 ? 20.394 -42.148 37.446 1.00 28.39 156 THR A O 1
ATOM 1269 N N . ASP A 1 157 ? 20.648 -40.484 38.952 1.00 29.14 157 ASP A N 1
ATOM 1270 C CA . ASP A 1 157 ? 21.916 -39.996 38.410 1.00 29.14 157 ASP A CA 1
ATOM 1271 C C . ASP A 1 157 ? 23.011 -41.072 38.487 1.00 29.14 157 ASP A C 1
ATOM 1273 O O . ASP A 1 157 ? 23.066 -41.874 39.424 1.00 29.14 157 ASP A O 1
ATOM 1277 N N . GLY A 1 158 ? 23.897 -41.067 37.494 1.00 27.62 158 GLY A N 1
ATOM 1278 C CA . GLY A 1 158 ? 25.045 -41.963 37.389 1.00 27.62 158 GLY A CA 1
ATOM 1279 C C . GLY A 1 158 ? 25.901 -41.556 36.195 1.00 27.62 158 GLY A C 1
ATOM 1280 O O . GLY A 1 158 ? 25.466 -41.679 35.052 1.00 27.62 158 GLY A O 1
ATOM 1281 N N . SER A 1 159 ? 27.080 -41.007 36.469 1.00 27.50 159 SER A N 1
ATOM 1282 C CA . SER A 1 159 ? 27.982 -40.417 35.479 1.00 27.50 159 SER A CA 1
ATOM 1283 C C . SER A 1 159 ? 29.129 -41.351 35.074 1.00 27.50 159 SER A C 1
ATOM 1285 O O . SER A 1 159 ? 29.450 -42.290 35.795 1.00 27.50 159 SER A O 1
ATOM 1287 N N . GLU A 1 160 ? 29.784 -40.970 33.973 1.00 29.19 160 GLU A N 1
ATOM 1288 C CA . GLU A 1 160 ? 31.130 -41.376 33.525 1.00 29.19 160 GLU A CA 1
ATOM 1289 C C . GLU A 1 160 ? 31.323 -42.759 32.856 1.00 29.19 160 GLU A C 1
ATOM 1291 O O . GLU A 1 160 ? 30.809 -43.789 33.276 1.00 29.19 160 GLU A O 1
ATOM 1296 N N . ASP A 1 161 ? 32.112 -42.686 31.777 1.00 28.17 161 ASP A N 1
ATOM 1297 C CA . ASP A 1 161 ? 32.966 -43.665 31.092 1.00 28.17 161 ASP A CA 1
ATOM 1298 C C . ASP A 1 161 ? 32.459 -45.053 30.627 1.00 28.17 161 ASP A C 1
ATOM 1300 O O . ASP A 1 161 ? 31.843 -45.848 31.330 1.00 28.17 161 ASP A O 1
ATOM 1304 N N . GLY A 1 162 ? 32.843 -45.378 29.385 1.00 22.55 162 GLY A N 1
ATOM 1305 C CA . GLY A 1 162 ? 32.893 -46.738 28.830 1.00 22.55 162 GLY A CA 1
ATOM 1306 C C . GLY A 1 162 ? 34.351 -47.180 28.587 1.00 22.55 162 GLY A C 1
ATOM 1307 O O . GLY A 1 162 ? 35.251 -46.571 29.165 1.00 22.55 162 GLY A O 1
ATOM 1308 N N . PRO A 1 163 ? 34.641 -48.149 27.687 1.00 45.75 163 PRO A N 1
ATOM 1309 C CA . PRO A 1 163 ? 33.732 -48.830 26.755 1.00 45.75 163 PRO A CA 1
ATOM 1310 C C . PRO A 1 163 ? 33.899 -50.380 26.738 1.00 45.75 163 PRO A C 1
ATOM 1312 O O . PRO A 1 163 ? 34.489 -50.966 27.638 1.00 45.75 163 PRO A O 1
ATOM 1315 N N . GLU A 1 164 ? 33.422 -51.003 25.648 1.00 25.06 164 GLU A N 1
ATOM 1316 C CA . GLU A 1 164 ? 33.773 -52.333 25.095 1.00 25.06 164 GLU A CA 1
ATOM 1317 C C . GLU A 1 164 ? 32.895 -53.592 25.345 1.00 25.06 164 GLU A C 1
ATOM 1319 O O . GLU A 1 164 ? 32.450 -53.911 26.439 1.00 25.06 164 GLU A O 1
ATOM 1324 N N . ASN A 1 165 ? 32.787 -54.355 24.241 1.00 26.62 165 ASN A N 1
ATOM 1325 C CA . ASN A 1 165 ? 32.593 -55.806 24.066 1.00 26.62 165 ASN A CA 1
ATOM 1326 C C . ASN A 1 165 ? 31.256 -56.519 24.412 1.00 26.62 165 ASN A C 1
ATOM 1328 O O . ASN A 1 165 ? 30.915 -56.840 25.544 1.00 26.62 165 ASN A O 1
ATOM 1332 N N . ASN A 1 166 ? 30.586 -56.913 23.320 1.00 24.64 166 ASN A N 1
ATOM 1333 C CA . ASN A 1 166 ? 29.632 -58.029 23.144 1.00 24.64 166 ASN A CA 1
ATOM 1334 C C . ASN A 1 166 ? 30.385 -59.400 23.222 1.00 24.64 166 ASN A C 1
ATOM 1336 O O . ASN A 1 166 ? 31.619 -59.363 23.189 1.00 24.64 166 ASN A O 1
ATOM 1340 N N . PRO A 1 167 ? 29.759 -60.609 23.151 1.00 38.62 167 PRO A N 1
ATOM 1341 C CA . PRO A 1 167 ? 28.326 -60.974 23.154 1.00 38.62 167 PRO A CA 1
ATOM 1342 C C . PRO A 1 167 ? 27.950 -62.184 24.069 1.00 38.62 167 PRO A C 1
ATOM 1344 O O . PRO A 1 167 ? 28.829 -62.822 24.642 1.00 38.62 167 PRO A O 1
ATOM 1347 N N . GLY A 1 168 ? 26.668 -62.613 24.113 1.00 24.05 168 GLY A N 1
ATOM 1348 C CA . GLY A 1 168 ? 26.338 -63.994 24.552 1.00 24.05 168 GLY A CA 1
ATOM 1349 C C . GLY A 1 168 ? 24.901 -64.353 24.996 1.00 24.05 168 GLY A C 1
ATOM 1350 O O . GLY A 1 168 ? 24.603 -64.294 26.177 1.00 24.05 168 GLY A O 1
ATOM 1351 N N . SER A 1 169 ? 24.066 -64.808 24.050 1.00 24.55 169 SER A N 1
ATOM 1352 C CA . SER A 1 169 ? 23.069 -65.920 24.113 1.00 24.55 169 SER A CA 1
ATOM 1353 C C . SER A 1 169 ? 22.302 -66.368 25.394 1.00 24.55 169 SER A C 1
ATOM 1355 O O . SER A 1 169 ? 22.892 -66.622 26.436 1.00 24.55 169 SER A O 1
ATOM 1357 N N . ASP A 1 170 ? 21.045 -66.788 25.139 1.00 26.14 170 ASP A N 1
ATOM 1358 C CA . ASP A 1 170 ? 20.327 -67.989 25.656 1.00 26.14 170 ASP A CA 1
ATOM 1359 C C . ASP A 1 170 ? 19.299 -67.953 26.836 1.00 26.14 170 ASP A C 1
ATOM 1361 O O . ASP A 1 170 ? 19.642 -67.830 28.004 1.00 26.14 170 ASP A O 1
ATOM 1365 N N . LYS A 1 171 ? 18.053 -68.336 26.465 1.00 24.66 171 LYS A N 1
ATOM 1366 C CA . LYS A 1 171 ? 17.118 -69.316 27.101 1.00 24.66 171 LYS A CA 1
ATOM 1367 C C . LYS A 1 171 ? 16.174 -68.963 28.286 1.00 24.66 171 LYS A C 1
ATOM 1369 O O . LYS A 1 171 ? 16.572 -68.790 29.428 1.00 24.66 171 LYS A O 1
ATOM 1374 N N . PHE A 1 172 ? 14.870 -69.077 27.978 1.00 26.78 172 PHE A N 1
ATOM 1375 C CA . PHE A 1 172 ? 13.757 -69.608 28.811 1.00 26.78 172 PHE A CA 1
ATOM 1376 C C . PHE A 1 172 ? 13.834 -71.170 28.909 1.00 26.78 172 PHE A C 1
ATOM 1378 O O . PHE A 1 172 ? 14.704 -71.707 28.212 1.00 26.78 172 PHE A O 1
ATOM 1385 N N . PRO A 1 173 ? 12.958 -71.946 29.623 1.00 49.47 173 PRO A N 1
ATOM 1386 C CA . PRO A 1 173 ? 11.662 -71.616 30.274 1.00 49.47 173 PRO A CA 1
ATOM 1387 C C . PRO A 1 173 ? 11.386 -72.273 31.673 1.00 49.47 173 PRO A C 1
ATOM 1389 O O . PRO A 1 173 ? 12.253 -72.960 32.193 1.00 49.47 173 PRO A O 1
ATOM 1392 N N . GLU A 1 174 ? 10.141 -72.115 32.186 1.00 29.50 174 GLU A N 1
ATOM 1393 C CA . GLU A 1 174 ? 9.334 -73.080 33.011 1.00 29.50 174 GLU A CA 1
ATOM 1394 C C . GLU A 1 174 ? 9.870 -73.585 34.385 1.00 29.50 174 GLU A C 1
ATOM 1396 O O . GLU A 1 174 ? 11.055 -73.499 34.675 1.00 29.50 174 GLU A O 1
ATOM 1401 N N . ASP A 1 175 ? 9.091 -74.163 35.320 1.00 30.59 175 ASP A N 1
ATOM 1402 C CA . ASP A 1 175 ? 7.650 -74.172 35.708 1.00 30.59 175 ASP A CA 1
ATOM 1403 C C . ASP A 1 175 ? 7.559 -74.892 37.083 1.00 30.59 175 ASP A C 1
ATOM 1405 O O . ASP A 1 175 ? 8.379 -75.778 37.305 1.00 30.59 175 ASP A O 1
ATOM 1409 N N . ASP A 1 176 ? 6.589 -74.601 37.974 1.00 26.45 176 ASP A N 1
ATOM 1410 C CA . ASP A 1 176 ? 5.995 -75.643 38.857 1.00 26.45 176 ASP A CA 1
ATOM 1411 C C . ASP A 1 176 ? 4.730 -75.215 39.652 1.00 26.45 176 ASP A C 1
ATOM 1413 O O . ASP A 1 176 ? 4.326 -74.053 39.700 1.00 26.45 176 ASP A O 1
ATOM 1417 N N . LYS A 1 177 ? 4.081 -76.212 40.272 1.00 30.61 177 LYS A N 1
ATOM 1418 C CA . LYS A 1 177 ? 2.770 -76.198 40.957 1.00 30.61 177 LYS A CA 1
ATOM 1419 C C . LYS A 1 177 ? 2.980 -76.471 42.480 1.00 30.61 177 LYS A C 1
ATOM 1421 O O . LYS A 1 177 ? 4.105 -76.689 42.906 1.00 30.61 177 LYS A O 1
ATOM 1426 N N . LYS A 1 178 ? 2.003 -76.469 43.408 1.00 28.97 178 LYS A N 1
ATOM 1427 C CA . LYS A 1 178 ? 0.798 -77.332 43.492 1.00 28.97 178 LYS A CA 1
ATOM 1428 C C . LYS A 1 178 ? -0.102 -76.994 44.711 1.00 28.97 178 LYS A C 1
ATOM 1430 O O . LYS A 1 178 ? 0.287 -76.240 45.594 1.00 28.97 178 LYS A O 1
ATOM 1435 N N . SER A 1 179 ? -1.293 -77.601 44.742 1.00 23.95 179 SER A N 1
ATOM 1436 C CA . SER A 1 179 ? -2.328 -77.614 45.811 1.00 23.95 179 SER A CA 1
ATOM 1437 C C . SER A 1 179 ? -2.123 -78.829 46.786 1.00 23.95 179 SER A C 1
ATOM 1439 O O . SER A 1 179 ? -1.051 -79.426 46.625 1.00 23.95 179 SER A O 1
ATOM 1441 N N . PRO A 1 180 ? -2.999 -79.254 47.766 1.00 45.75 180 PRO A N 1
ATOM 1442 C CA . PRO A 1 180 ? -4.494 -79.267 47.781 1.00 45.75 180 PRO A CA 1
ATOM 1443 C C . PRO A 1 180 ? -5.276 -79.119 49.147 1.00 45.75 180 PRO A C 1
ATOM 1445 O O . PRO A 1 180 ? -4.672 -79.134 50.209 1.00 45.75 180 PRO A O 1
ATOM 1448 N N . GLU A 1 181 ? -6.626 -78.998 49.060 1.00 31.73 181 GLU A N 1
ATOM 1449 C CA . GLU A 1 181 ? -7.743 -79.651 49.846 1.00 31.73 181 GLU A CA 1
ATOM 1450 C C . GLU A 1 181 ? -7.741 -79.735 51.415 1.00 31.73 181 GLU A C 1
ATOM 1452 O O . GLU A 1 181 ? -6.689 -79.824 52.027 1.00 31.73 181 GLU A O 1
ATOM 1457 N N . GLU A 1 182 ? -8.840 -79.799 52.210 1.00 32.62 182 GLU A N 1
ATOM 1458 C CA . GLU A 1 182 ? -10.331 -79.636 52.127 1.00 32.62 182 GLU A CA 1
ATOM 1459 C C . GLU A 1 182 ? -10.919 -79.579 53.599 1.00 32.62 182 GLU A C 1
ATOM 1461 O O . GLU A 1 182 ? -10.117 -79.422 54.515 1.00 32.62 182 GLU A O 1
ATOM 1466 N N . LYS A 1 183 ? -12.207 -79.677 54.040 1.00 33.44 183 LYS A N 1
ATOM 1467 C CA . LYS A 1 183 ? -13.593 -79.903 53.514 1.00 33.44 183 LYS A CA 1
ATOM 1468 C C . LYS A 1 183 ? -14.663 -79.343 54.506 1.00 33.44 183 LYS A C 1
ATOM 1470 O O . LYS A 1 183 ? -14.405 -79.369 55.705 1.00 33.44 183 LYS A O 1
ATOM 1475 N N . ASN A 1 184 ? -15.875 -78.985 54.026 1.00 24.94 184 ASN A N 1
ATOM 1476 C CA . ASN A 1 184 ? -17.228 -78.880 54.683 1.00 24.94 184 ASN A CA 1
ATOM 1477 C C . ASN A 1 184 ? -17.950 -77.553 54.326 1.00 24.94 184 ASN A C 1
ATOM 1479 O O . ASN A 1 184 ? -17.305 -76.516 54.318 1.00 24.94 184 ASN A O 1
ATOM 1483 N N . GLY A 1 185 ? -19.265 -77.448 54.046 1.00 28.12 185 GLY A N 1
ATOM 1484 C CA . GLY A 1 185 ? -20.413 -78.391 54.007 1.00 28.12 185 GLY A CA 1
ATOM 1485 C C . GLY A 1 185 ? -21.637 -77.767 54.731 1.00 28.12 185 GLY A C 1
ATOM 1486 O O . GLY A 1 185 ? -21.450 -77.289 55.840 1.00 28.12 185 GLY A O 1
ATOM 1487 N N . LYS A 1 186 ? -22.897 -77.694 54.245 1.00 26.27 186 LYS A N 1
ATOM 1488 C CA . LYS A 1 186 ? -23.669 -78.337 53.140 1.00 26.27 186 LYS A CA 1
ATOM 1489 C C . LYS A 1 186 ? -24.753 -77.374 52.543 1.00 26.27 186 LYS A C 1
ATOM 1491 O O . LYS A 1 186 ? -24.802 -76.208 52.911 1.00 26.27 186 LYS A O 1
ATOM 1496 N N . LYS A 1 187 ? -25.636 -77.872 51.651 1.00 26.67 187 LYS A N 1
ATOM 1497 C CA . LYS A 1 187 ? -26.860 -77.232 51.068 1.00 26.67 187 LYS A CA 1
ATOM 1498 C C . LYS A 1 187 ? -28.094 -78.194 51.199 1.00 26.67 187 LYS A C 1
ATOM 1500 O O . LYS A 1 187 ? -27.926 -79.185 51.905 1.00 26.67 187 LYS A O 1
ATOM 1505 N N . GLN A 1 188 ? -29.308 -78.066 50.610 1.00 28.50 188 GLN A N 1
ATOM 1506 C CA . GLN A 1 188 ? -29.911 -77.235 49.526 1.00 28.50 188 GLN A CA 1
ATOM 1507 C C . GLN A 1 188 ? -31.480 -77.336 49.533 1.00 28.50 188 GLN A C 1
ATOM 1509 O O . GLN A 1 188 ? -31.993 -78.225 50.201 1.00 28.50 188 GLN A O 1
ATOM 1514 N N . GLU A 1 189 ? -32.195 -76.540 48.701 1.00 27.52 189 GLU A N 1
ATOM 1515 C CA . GLU A 1 189 ? -33.580 -76.777 48.153 1.00 27.52 189 GLU A CA 1
ATOM 1516 C C . GLU A 1 189 ? -34.835 -76.635 49.081 1.00 27.52 189 GLU A C 1
ATOM 1518 O O . GLU A 1 189 ? -34.682 -76.654 50.295 1.00 27.52 189 GLU A O 1
ATOM 1523 N N . GLN A 1 190 ? -36.105 -76.432 48.628 1.00 26.78 190 GLN A N 1
ATOM 1524 C CA . GLN A 1 190 ? -36.755 -76.316 47.282 1.00 26.78 190 GLN A CA 1
ATOM 1525 C C . GLN A 1 190 ? -38.138 -75.555 47.314 1.00 26.78 190 GLN A C 1
ATOM 1527 O O . GLN A 1 190 ? -38.894 -75.806 48.242 1.00 26.78 190 GLN A O 1
ATOM 1532 N N . LYS A 1 191 ? -38.519 -74.798 46.242 1.00 25.86 191 LYS A N 1
ATOM 1533 C CA . LYS A 1 191 ? -39.905 -74.519 45.674 1.00 25.86 191 LYS A CA 1
ATOM 1534 C C . LYS A 1 191 ? -41.039 -73.870 46.553 1.00 25.86 191 LYS A C 1
ATOM 1536 O O . LYS A 1 191 ? -40.904 -73.842 47.762 1.00 25.86 191 LYS A O 1
ATOM 1541 N N . SER A 1 192 ? -42.188 -73.314 46.071 1.00 23.16 192 SER A N 1
ATOM 1542 C CA . SER A 1 192 ? -42.735 -72.907 44.728 1.00 23.16 192 SER A CA 1
ATOM 1543 C C . SER A 1 192 ? -44.071 -72.078 44.768 1.00 23.16 192 SER A C 1
ATOM 1545 O O . SER A 1 192 ? -44.919 -72.377 45.595 1.00 23.16 192 SER A O 1
ATOM 1547 N N . GLU A 1 193 ? -44.304 -71.207 43.756 1.00 26.91 193 GLU A N 1
ATOM 1548 C CA . GLU A 1 193 ? -45.589 -70.799 43.074 1.00 26.91 193 GLU A CA 1
ATOM 1549 C C . GLU A 1 193 ? -46.742 -69.885 43.654 1.00 26.91 193 GLU A C 1
ATOM 1551 O O . GLU A 1 193 ? -47.331 -70.173 44.686 1.00 26.91 193 GLU A O 1
ATOM 1556 N N . LYS A 1 194 ? -47.201 -68.941 42.776 1.00 27.12 194 LYS A N 1
ATOM 1557 C CA . LYS A 1 194 ? -48.600 -68.523 42.364 1.00 27.12 194 LYS A CA 1
ATOM 1558 C C . LYS A 1 194 ? -49.424 -67.308 42.937 1.00 27.12 194 LYS A C 1
ATOM 1560 O O . LYS A 1 194 ? -49.934 -67.349 44.044 1.00 27.12 194 LYS A O 1
ATOM 1565 N N . LYS A 1 195 ? -49.758 -66.385 41.991 1.00 26.59 195 LYS A N 1
ATOM 1566 C CA . LYS A 1 195 ? -51.057 -65.700 41.620 1.00 26.59 195 LYS A CA 1
ATOM 1567 C C . LYS A 1 195 ? -51.743 -64.518 42.393 1.00 26.59 195 LYS A C 1
ATOM 1569 O O . LYS A 1 195 ? -52.377 -64.712 43.413 1.00 26.59 195 LYS A O 1
ATOM 1574 N N . GLU A 1 196 ? -51.781 -63.358 41.700 1.00 28.64 196 GLU A N 1
ATOM 1575 C CA . GLU A 1 196 ? -52.929 -62.501 41.238 1.00 28.64 196 GLU A CA 1
ATOM 1576 C C . GLU A 1 196 ? -54.058 -61.867 42.128 1.00 28.64 196 GLU A C 1
ATOM 1578 O O . GLU A 1 196 ? -54.983 -62.559 42.533 1.00 28.64 196 GLU A O 1
ATOM 1583 N N . LYS A 1 197 ? -54.102 -60.507 42.078 1.00 27.36 197 LYS A N 1
ATOM 1584 C CA . LYS A 1 197 ? -55.213 -59.562 41.689 1.00 27.36 197 LYS A CA 1
ATOM 1585 C C . LYS A 1 197 ? -56.315 -59.012 42.646 1.00 27.36 197 LYS A C 1
ATOM 1587 O O . LYS A 1 197 ? -57.029 -59.780 43.270 1.00 27.36 197 LYS A O 1
ATOM 1592 N N . HIS A 1 198 ? -56.556 -57.685 42.472 1.00 29.59 198 HIS A N 1
ATOM 1593 C CA . HIS A 1 198 ? -57.791 -56.861 42.674 1.00 29.59 198 HIS A CA 1
ATOM 1594 C C . HIS A 1 198 ? -58.373 -56.736 44.108 1.00 29.59 198 HIS A C 1
ATOM 1596 O O . HIS A 1 198 ? -58.102 -57.605 44.923 1.00 29.59 198 HIS A O 1
ATOM 1602 N N . GLU A 1 199 ? -59.184 -55.749 44.552 1.00 29.19 199 GLU A N 1
ATOM 1603 C CA . GLU A 1 199 ? -59.635 -54.354 44.207 1.00 29.19 199 GLU A CA 1
ATOM 1604 C C . GLU A 1 199 ? -60.420 -53.828 45.470 1.00 29.19 199 GLU A C 1
ATOM 1606 O O . GLU A 1 199 ? -60.754 -54.656 46.316 1.00 29.19 199 GLU A O 1
ATOM 1611 N N . GLY A 1 200 ? -60.786 -52.560 45.761 1.00 24.70 200 GLY A N 1
ATOM 1612 C CA . GLY A 1 200 ? -60.599 -51.208 45.184 1.00 24.70 200 GLY A CA 1
ATOM 1613 C C . GLY A 1 200 ? -61.558 -50.158 45.849 1.00 24.70 200 GLY A C 1
ATOM 1614 O O . GLY A 1 200 ? -62.671 -50.530 46.205 1.00 24.70 200 GLY A O 1
ATOM 1615 N N . GLY A 1 201 ? -61.170 -48.869 46.000 1.00 25.09 201 GLY A N 1
ATOM 1616 C CA . GLY A 1 201 ? -62.014 -47.744 46.527 1.00 25.09 201 GLY A CA 1
ATOM 1617 C C . GLY A 1 201 ? -62.026 -47.525 48.069 1.00 25.09 201 GLY A C 1
ATOM 1618 O O . GLY A 1 201 ? -61.449 -48.344 48.776 1.00 25.09 201 GLY A O 1
ATOM 1619 N N . GLU A 1 202 ? -62.645 -46.490 48.687 1.00 26.89 202 GLU A N 1
ATOM 1620 C CA . GLU A 1 202 ? -63.132 -45.142 48.256 1.00 26.89 202 GLU A CA 1
ATOM 1621 C C . GLU A 1 202 ? -63.569 -44.259 49.491 1.00 26.89 202 GLU A C 1
ATOM 1623 O O . GLU A 1 202 ? -63.979 -44.830 50.498 1.00 26.89 202 GLU A O 1
ATOM 1628 N N . LYS A 1 203 ? -63.594 -42.907 49.360 1.00 27.05 203 LYS A N 1
ATOM 1629 C CA . LYS A 1 203 ? -64.289 -41.840 50.170 1.00 27.05 203 LYS A CA 1
ATOM 1630 C C . LYS A 1 203 ? -63.753 -41.291 51.525 1.00 27.05 203 LYS A C 1
ATOM 1632 O O . LYS A 1 203 ? -63.361 -42.031 52.419 1.00 27.05 203 LYS A O 1
ATOM 1637 N N . ASP A 1 204 ? -63.893 -39.959 51.655 1.00 28.22 204 ASP A N 1
ATOM 1638 C CA . ASP A 1 204 ? -63.869 -39.062 52.847 1.00 28.22 204 ASP A CA 1
ATOM 1639 C C . ASP A 1 204 ? -65.297 -38.966 53.508 1.00 28.22 204 ASP A C 1
ATOM 1641 O O . ASP A 1 204 ? -66.129 -39.795 53.109 1.00 28.22 204 ASP A O 1
ATOM 1645 N N . PRO A 1 205 ? -65.704 -38.015 54.415 1.00 49.69 205 PRO A N 1
ATOM 1646 C CA . PRO A 1 205 ? -65.040 -36.815 54.993 1.00 49.69 205 PRO A CA 1
ATOM 1647 C C . PRO A 1 205 ? -65.355 -36.494 56.497 1.00 49.69 205 PRO A C 1
ATOM 1649 O O . PRO A 1 205 ? -65.907 -37.335 57.199 1.00 49.69 205 PRO A O 1
ATOM 1652 N N . GLU A 1 206 ? -65.076 -35.238 56.926 1.00 26.19 206 GLU A N 1
ATOM 1653 C CA . GLU A 1 206 ? -65.671 -34.499 58.086 1.00 26.19 206 GLU A CA 1
ATOM 1654 C C . GLU A 1 206 ? -65.320 -35.049 59.508 1.00 26.19 206 GLU A C 1
ATOM 1656 O O . GLU A 1 206 ? -64.908 -36.195 59.645 1.00 26.19 206 GLU A O 1
ATOM 1661 N N . ILE A 1 207 ? -65.337 -34.330 60.648 1.00 27.42 207 ILE A N 1
ATOM 1662 C CA . ILE A 1 207 ? -65.723 -32.958 61.087 1.00 27.42 207 ILE A CA 1
ATOM 1663 C C . ILE A 1 207 ? -64.837 -32.609 62.345 1.00 27.42 207 ILE A C 1
ATOM 1665 O O . ILE A 1 207 ? -64.178 -33.524 62.840 1.00 27.42 207 ILE A O 1
ATOM 1669 N N . GLU A 1 208 ? -64.658 -31.419 62.953 1.00 27.72 208 GLU A N 1
ATOM 1670 C CA . GLU A 1 208 ? -65.319 -30.089 62.975 1.00 27.72 208 GLU A CA 1
ATOM 1671 C C . GLU A 1 208 ? -64.311 -28.977 63.458 1.00 27.72 208 GLU A C 1
ATOM 1673 O O . GLU A 1 208 ? -63.126 -29.047 63.129 1.00 27.72 208 GLU A O 1
ATOM 1678 N N . ASP A 1 209 ? -64.781 -27.978 64.222 1.00 27.28 209 ASP A N 1
ATOM 1679 C CA . ASP A 1 209 ? -64.147 -26.759 64.799 1.00 27.28 209 ASP A CA 1
ATOM 1680 C C . ASP A 1 209 ? -63.234 -27.007 66.058 1.00 27.28 209 ASP A C 1
ATOM 1682 O O . ASP A 1 209 ? -63.084 -28.147 66.494 1.00 27.28 209 ASP A O 1
ATOM 1686 N N . ASP A 1 210 ? -62.526 -26.055 66.710 1.00 28.42 210 ASP A N 1
ATOM 1687 C CA . ASP A 1 210 ? -62.895 -24.671 67.104 1.00 28.42 210 ASP A CA 1
ATOM 1688 C C . ASP A 1 210 ? -61.686 -23.743 67.452 1.00 28.42 210 ASP A C 1
ATOM 1690 O O . ASP A 1 210 ? -60.523 -24.157 67.473 1.00 28.42 210 ASP A O 1
ATOM 1694 N N . ASP A 1 211 ? -61.975 -22.459 67.687 1.00 28.12 211 ASP A N 1
ATOM 1695 C CA . ASP A 1 211 ? -61.073 -21.293 67.725 1.00 28.12 211 ASP A CA 1
ATOM 1696 C C . ASP A 1 211 ? -60.434 -20.996 69.114 1.00 28.12 211 ASP A C 1
ATOM 1698 O O . ASP A 1 211 ? -60.868 -21.514 70.142 1.00 28.12 211 ASP A O 1
ATOM 1702 N N . ILE A 1 212 ? -59.438 -20.084 69.134 1.00 29.86 212 ILE A N 1
ATOM 1703 C CA . ILE A 1 212 ? -59.095 -19.059 70.169 1.00 29.86 212 ILE A CA 1
ATOM 1704 C C . ILE A 1 212 ? -57.582 -18.733 70.268 1.00 29.86 212 ILE A C 1
ATOM 1706 O O . ILE A 1 212 ? -56.685 -19.538 70.029 1.00 29.86 212 ILE A O 1
ATOM 1710 N N . LYS A 1 213 ? -57.300 -17.460 70.592 1.00 27.42 213 LYS A N 1
ATOM 1711 C CA . LYS A 1 213 ? -56.037 -16.740 70.358 1.00 27.42 213 LYS A CA 1
ATOM 1712 C C . LYS A 1 213 ? -55.104 -16.563 71.573 1.00 27.42 213 LYS A C 1
ATOM 1714 O O . LYS A 1 213 ? -55.525 -16.465 72.716 1.00 27.42 213 LYS A O 1
ATOM 1719 N N . GLU A 1 214 ? -53.845 -16.283 71.216 1.00 25.84 214 GLU A N 1
ATOM 1720 C CA . GLU A 1 214 ? -52.906 -15.332 71.853 1.00 25.84 214 GLU A CA 1
ATOM 1721 C C . GLU A 1 214 ? -52.163 -15.655 73.175 1.00 25.84 214 GLU A C 1
ATOM 1723 O O . GLU A 1 214 ? -52.570 -15.326 74.283 1.00 25.84 214 GLU A O 1
ATOM 1728 N N . LYS A 1 215 ? -50.899 -16.068 72.980 1.00 25.64 215 LYS A N 1
ATOM 1729 C CA . LYS A 1 215 ? -49.666 -15.413 73.486 1.00 25.64 215 LYS A CA 1
ATOM 1730 C C . LYS A 1 215 ? -49.607 -14.943 74.957 1.00 25.64 215 LYS A C 1
ATOM 1732 O O . LYS A 1 215 ? -50.063 -13.853 75.301 1.00 25.64 215 LYS A O 1
ATOM 1737 N N . LYS A 1 216 ? -48.683 -15.557 75.709 1.00 24.50 216 LYS A N 1
ATOM 1738 C CA . LYS A 1 216 ? -47.711 -14.820 76.551 1.00 24.50 216 LYS A CA 1
ATOM 1739 C C . LYS A 1 216 ? -46.340 -15.518 76.573 1.00 24.50 216 LYS A C 1
ATOM 1741 O O . LYS A 1 216 ? -46.184 -16.580 75.982 1.00 24.50 216 LYS A O 1
ATOM 1746 N N . LYS A 1 217 ? -45.319 -14.836 77.107 1.00 24.80 217 LYS A N 1
ATOM 1747 C CA . LYS A 1 217 ? -43.886 -15.141 76.900 1.00 24.80 217 LYS A CA 1
ATOM 1748 C C . LYS A 1 217 ? -43.320 -16.201 77.865 1.00 24.80 217 LYS A C 1
ATOM 1750 O O . LYS A 1 217 ? -43.730 -16.223 79.016 1.00 24.80 217 LYS A O 1
ATOM 1755 N N . SER A 1 218 ? -42.336 -16.959 77.356 1.00 29.62 218 SER A N 1
ATOM 1756 C CA . SER A 1 218 ? -41.003 -17.311 77.919 1.00 29.62 218 SER A CA 1
ATOM 1757 C C . SER A 1 218 ? -40.841 -17.458 79.450 1.00 29.62 218 SER A C 1
ATOM 1759 O O . SER A 1 218 ? -41.216 -16.537 80.174 1.00 29.62 218 SER A O 1
ATOM 1761 N N . PRO A 1 219 ? -40.141 -18.510 79.940 1.00 31.84 219 PRO A N 1
ATOM 1762 C CA . PRO A 1 219 ? -38.672 -18.535 79.789 1.00 31.84 219 PRO A CA 1
ATOM 1763 C C . PRO A 1 219 ? -37.979 -19.903 79.539 1.00 31.84 219 PRO A C 1
ATOM 1765 O O . PRO A 1 219 ? -38.519 -20.958 79.833 1.00 31.84 219 PRO A O 1
ATOM 1768 N N . GLU A 1 220 ? -36.746 -19.790 79.022 1.00 26.22 220 GLU A N 1
ATOM 1769 C CA . GLU A 1 220 ? -35.519 -20.596 79.254 1.00 26.22 220 GLU A CA 1
ATOM 1770 C C . GLU A 1 220 ? -35.477 -22.138 79.052 1.00 26.22 220 GLU A C 1
ATOM 1772 O O . GLU A 1 220 ? -36.193 -22.919 79.667 1.00 26.22 220 GLU A O 1
ATOM 1777 N N . ASN A 1 221 ? -34.512 -22.569 78.217 1.00 35.34 221 ASN A N 1
ATOM 1778 C CA . ASN A 1 221 ? -34.099 -23.966 77.971 1.00 35.34 221 ASN A CA 1
ATOM 1779 C C . ASN A 1 221 ? -32.992 -24.407 78.966 1.00 35.34 221 ASN A C 1
ATOM 1781 O O . ASN A 1 221 ? -32.318 -23.539 79.525 1.00 35.34 221 ASN A O 1
ATOM 1785 N N . PRO A 1 222 ? -32.698 -25.722 79.111 1.00 34.84 222 PRO A N 1
ATOM 1786 C CA . PRO A 1 222 ? -31.632 -26.302 78.272 1.00 34.84 222 PRO A CA 1
ATOM 1787 C C . PRO A 1 222 ? -31.807 -27.777 77.814 1.00 34.84 222 PRO A C 1
ATOM 1789 O O . PRO A 1 222 ? -31.862 -28.698 78.618 1.00 34.84 222 PRO A O 1
ATOM 1792 N N . VAL A 1 223 ? -31.724 -27.966 76.488 1.00 38.38 223 VAL A N 1
ATOM 1793 C CA . VAL A 1 223 ? -30.994 -29.032 75.749 1.00 38.38 223 VAL A CA 1
ATOM 1794 C C . VAL A 1 223 ? -31.259 -30.525 76.047 1.00 38.38 223 VAL A C 1
ATOM 1796 O O . VAL A 1 223 ? -30.759 -31.087 77.017 1.00 38.38 223 VAL A O 1
ATOM 1799 N N . SER A 1 224 ? -31.874 -31.212 75.071 1.00 25.98 224 SER A N 1
ATOM 1800 C CA . SER A 1 224 ? -31.670 -32.633 74.687 1.00 25.98 224 SER A CA 1
ATOM 1801 C C . SER A 1 224 ? -32.483 -32.961 73.414 1.00 25.98 224 SER A C 1
ATOM 1803 O O . SER A 1 224 ? -33.486 -32.290 73.176 1.00 25.98 224 SER A O 1
ATOM 1805 N N . PRO A 1 225 ? -32.181 -34.035 72.657 1.00 39.22 225 PRO A N 1
ATOM 1806 C CA . PRO A 1 225 ? -30.876 -34.459 72.149 1.00 39.22 225 PRO A CA 1
ATOM 1807 C C . PRO A 1 225 ? -30.879 -34.551 70.596 1.00 39.22 225 PRO A C 1
ATOM 1809 O O . PRO A 1 225 ? -31.829 -34.150 69.929 1.00 39.22 225 PRO A O 1
ATOM 1812 N N . GLU A 1 226 ? -29.800 -35.063 70.002 1.00 31.84 226 GLU A N 1
ATOM 1813 C CA . GLU A 1 226 ? -29.534 -35.018 68.555 1.00 31.84 226 GLU A CA 1
ATOM 1814 C C . GLU A 1 226 ? -30.533 -35.806 67.680 1.00 31.84 226 GLU A C 1
ATOM 1816 O O . GLU A 1 226 ? -30.627 -37.035 67.740 1.00 31.84 226 GLU A O 1
ATOM 1821 N N . GLY A 1 227 ? -31.200 -35.109 66.756 1.00 32.59 227 GLY A N 1
ATOM 1822 C CA . GLY A 1 227 ? -31.801 -35.738 65.580 1.00 32.59 227 GLY A CA 1
ATOM 1823 C C . GLY A 1 227 ? -30.722 -36.050 64.541 1.00 32.59 227 GLY A C 1
ATOM 1824 O O . GLY A 1 227 ? -30.010 -35.146 64.107 1.00 32.59 227 GLY A O 1
ATOM 1825 N N . LYS A 1 228 ? -30.601 -37.316 64.117 1.00 35.88 228 LYS A N 1
ATOM 1826 C CA . LYS A 1 228 ? -29.608 -37.746 63.115 1.00 35.88 228 LYS A CA 1
ATOM 1827 C C . LYS A 1 228 ? -29.827 -37.043 61.771 1.00 35.88 228 LYS A C 1
ATOM 1829 O O . LYS A 1 228 ? -30.641 -37.486 60.960 1.00 35.88 228 LYS A O 1
ATOM 1834 N N . GLN A 1 229 ? -29.060 -35.987 61.510 1.00 39.16 229 GLN A N 1
ATOM 1835 C CA . GLN A 1 229 ? -28.921 -35.440 60.165 1.00 39.16 229 GLN A CA 1
ATOM 1836 C C . GLN A 1 229 ? -28.358 -36.526 59.237 1.00 39.16 229 GLN A C 1
ATOM 1838 O O . GLN A 1 229 ? -27.432 -37.254 59.604 1.00 39.16 229 GLN A O 1
ATOM 1843 N N . LYS A 1 230 ? -28.898 -36.630 58.017 1.00 41.22 230 LYS A N 1
ATOM 1844 C CA . LYS A 1 230 ? -28.212 -37.353 56.943 1.00 41.22 230 LYS A CA 1
ATOM 1845 C C . LYS A 1 230 ? -26.913 -36.603 56.662 1.00 41.22 230 LYS A C 1
ATOM 1847 O O . LYS A 1 230 ? -26.971 -35.508 56.112 1.00 41.22 230 LYS A O 1
ATOM 1852 N N . GLN A 1 231 ? -25.770 -37.186 57.012 1.00 47.12 231 GLN A N 1
ATOM 1853 C CA . GLN A 1 231 ? -24.499 -36.715 56.475 1.00 47.12 231 GLN A CA 1
ATOM 1854 C C . GLN A 1 231 ? -24.555 -36.864 54.954 1.00 47.12 231 GLN A C 1
ATOM 1856 O O . GLN A 1 231 ? -24.712 -37.971 54.434 1.00 47.12 231 GLN A O 1
ATOM 1861 N N . THR A 1 232 ? -24.466 -35.741 54.249 1.00 55.94 232 THR A N 1
ATOM 1862 C CA . THR A 1 232 ? -24.117 -35.724 52.832 1.00 55.94 232 THR A CA 1
ATOM 1863 C C . THR A 1 232 ? -22.762 -36.417 52.681 1.00 55.94 232 THR A C 1
ATOM 1865 O O . THR A 1 232 ? -21.831 -36.076 53.416 1.00 55.94 232 THR A O 1
ATOM 1868 N N . PRO A 1 233 ? -22.632 -37.423 51.799 1.00 70.38 233 PRO A N 1
ATOM 1869 C CA . PRO A 1 233 ? -21.345 -38.065 51.581 1.00 70.38 233 PRO A CA 1
ATOM 1870 C C . PRO A 1 233 ? -20.328 -37.027 51.094 1.00 70.38 233 PRO A C 1
ATOM 1872 O O . PRO A 1 233 ? -20.636 -36.168 50.262 1.00 70.38 233 PRO A O 1
ATOM 1875 N N . LYS A 1 234 ? -19.127 -37.094 51.672 1.00 77.12 234 LYS A N 1
ATOM 1876 C CA . LYS A 1 234 ? -18.029 -36.171 51.398 1.00 77.12 234 LYS A CA 1
ATOM 1877 C C . LYS A 1 234 ? -17.036 -36.757 50.404 1.00 77.12 234 LYS A C 1
ATOM 1879 O O . LYS A 1 234 ? -16.873 -37.974 50.308 1.00 77.12 234 LYS A O 1
ATOM 1884 N N . GLN A 1 235 ? -16.364 -35.868 49.689 1.00 81.62 235 GLN A N 1
ATOM 1885 C CA . GLN A 1 235 ? -15.221 -36.143 48.835 1.00 81.62 235 GLN A CA 1
ATOM 1886 C C . GLN A 1 235 ? -14.013 -35.408 49.418 1.00 81.62 235 GLN A C 1
ATOM 1888 O O . GLN A 1 235 ? -14.099 -34.217 49.707 1.00 81.62 235 GLN A O 1
ATOM 1893 N N . HIS A 1 236 ? -12.897 -36.114 49.569 1.00 87.19 236 HIS A N 1
ATOM 1894 C CA . HIS A 1 236 ? -11.599 -35.486 49.796 1.00 87.19 236 HIS A CA 1
ATOM 1895 C C . HIS A 1 236 ? -11.095 -34.906 48.466 1.00 87.19 236 HIS A C 1
ATOM 1897 O O . HIS A 1 236 ? -11.175 -35.600 47.447 1.00 87.19 236 HIS A O 1
ATOM 1903 N N . VAL A 1 237 ? -10.650 -33.648 48.456 1.00 86.00 237 VAL A N 1
ATOM 1904 C CA . VAL A 1 237 ? -10.352 -32.883 47.235 1.00 86.00 237 VAL A CA 1
ATOM 1905 C C . VAL A 1 237 ? -8.927 -32.327 47.260 1.00 86.00 237 VAL A C 1
ATOM 1907 O O . VAL A 1 237 ? -8.560 -31.562 48.152 1.00 86.00 237 VAL A O 1
ATOM 1910 N N . VAL A 1 238 ? -8.166 -32.636 46.208 1.00 87.38 238 VAL A N 1
ATOM 1911 C CA . VAL A 1 238 ? -6.839 -32.074 45.925 1.00 87.38 238 VAL A CA 1
ATOM 1912 C C . VAL A 1 238 ? -6.868 -31.376 44.565 1.00 87.38 238 VAL A C 1
ATOM 1914 O O . VAL A 1 238 ? -7.283 -31.957 43.556 1.00 87.38 238 VAL A O 1
ATOM 1917 N N . LEU A 1 239 ? -6.416 -30.124 44.522 1.00 87.12 239 LEU A N 1
ATOM 1918 C CA . LEU A 1 239 ? -6.254 -29.351 43.289 1.00 87.12 239 LEU A CA 1
ATOM 1919 C C . LEU A 1 239 ? -4.808 -29.495 42.796 1.00 87.12 239 LEU A C 1
ATOM 1921 O O . LEU A 1 239 ? -3.881 -29.419 43.596 1.00 87.12 239 LEU A O 1
ATOM 1925 N N . ARG A 1 240 ? -4.601 -29.663 41.486 1.00 85.12 240 ARG A N 1
ATOM 1926 C CA . ARG A 1 240 ? -3.265 -29.764 40.880 1.00 85.12 240 ARG A CA 1
ATOM 1927 C C . ARG A 1 240 ? -3.074 -28.741 39.763 1.00 85.12 240 ARG A C 1
ATOM 1929 O O . ARG A 1 240 ? -3.823 -28.737 38.788 1.00 85.12 240 ARG A O 1
ATOM 1936 N N . VAL A 1 241 ? -2.067 -27.884 39.902 1.00 82.25 241 VAL A N 1
ATOM 1937 C CA . VAL A 1 241 ? -1.749 -26.782 38.987 1.00 82.25 241 VAL A CA 1
ATOM 1938 C C . VAL A 1 241 ? -0.675 -27.207 37.989 1.00 82.25 241 VAL A C 1
ATOM 1940 O O . VAL A 1 241 ? 0.412 -27.644 38.366 1.00 82.25 241 VAL A O 1
ATOM 1943 N N . MET A 1 242 ? -0.980 -27.038 36.705 1.00 74.56 242 MET A N 1
ATOM 1944 C CA . MET A 1 242 ? -0.146 -27.456 35.579 1.00 74.56 242 MET A CA 1
ATOM 1945 C C . MET A 1 242 ? 0.117 -26.278 34.623 1.00 74.56 242 MET A C 1
ATOM 1947 O O . MET A 1 242 ? -0.700 -25.360 34.521 1.00 74.56 242 MET A O 1
ATOM 1951 N N . ASP A 1 243 ? 1.239 -26.290 33.903 1.00 68.12 243 ASP A N 1
ATOM 1952 C CA . ASP A 1 243 ? 1.557 -25.289 32.877 1.00 68.12 243 ASP A CA 1
ATOM 1953 C C . ASP A 1 243 ? 0.901 -25.610 31.515 1.00 68.12 243 ASP A C 1
ATOM 1955 O O . ASP A 1 243 ? 0.231 -26.633 31.334 1.00 68.12 243 ASP A O 1
ATOM 1959 N N . GLN A 1 244 ? 1.121 -24.747 30.517 1.00 61.94 244 GLN A N 1
ATOM 1960 C CA . GLN A 1 244 ? 0.614 -24.951 29.154 1.00 61.94 244 GLN A CA 1
ATOM 1961 C C . GLN A 1 244 ? 1.230 -26.154 28.396 1.00 61.94 244 GLN A C 1
ATOM 1963 O O . GLN A 1 244 ? 0.784 -26.452 27.288 1.00 61.94 244 GLN A O 1
ATOM 1968 N N . HIS A 1 245 ? 2.227 -26.835 28.969 1.00 55.88 245 HIS A N 1
ATOM 1969 C CA . HIS A 1 245 ? 2.896 -28.028 28.432 1.00 55.88 245 HIS A CA 1
ATOM 1970 C C . HIS A 1 245 ? 2.592 -29.297 29.250 1.00 55.88 245 HIS A C 1
ATOM 1972 O O . HIS A 1 245 ? 3.093 -30.374 28.930 1.00 55.88 245 HIS A O 1
ATOM 1978 N N . THR A 1 246 ? 1.717 -29.204 30.258 1.00 61.66 246 THR A N 1
ATOM 1979 C CA . THR A 1 246 ? 1.355 -30.274 31.205 1.00 61.66 246 THR A CA 1
ATOM 1980 C C . THR A 1 246 ? 2.464 -30.687 32.186 1.00 61.66 246 THR A C 1
ATOM 1982 O O . THR A 1 246 ? 2.414 -31.784 32.744 1.00 61.66 246 THR A O 1
ATOM 1985 N N . ASN A 1 247 ? 3.407 -29.788 32.481 1.00 72.19 247 ASN A N 1
ATOM 1986 C CA . ASN A 1 247 ? 4.315 -29.907 33.627 1.00 72.19 247 ASN A CA 1
ATOM 1987 C C . ASN A 1 247 ? 3.634 -29.389 34.910 1.00 72.19 247 ASN A C 1
ATOM 1989 O O . ASN A 1 247 ? 2.842 -28.448 34.824 1.00 72.19 247 ASN A O 1
ATOM 1993 N N . PRO A 1 248 ? 3.931 -29.935 36.103 1.00 77.88 248 PRO A N 1
ATOM 1994 C CA . PRO A 1 248 ? 3.483 -29.345 37.363 1.00 77.88 248 PRO A CA 1
ATOM 1995 C C . PRO A 1 248 ? 4.061 -27.945 37.590 1.00 77.88 248 PRO A C 1
ATOM 1997 O O . PRO A 1 248 ? 5.245 -27.716 37.345 1.00 77.88 248 PRO A O 1
ATOM 2000 N N . VAL A 1 249 ? 3.252 -27.017 38.107 1.00 79.56 249 VAL A N 1
ATOM 2001 C CA . VAL A 1 249 ? 3.740 -25.695 38.530 1.00 79.56 249 VAL A CA 1
ATOM 2002 C C . VAL A 1 249 ? 3.998 -25.713 40.025 1.00 79.56 249 VAL A C 1
ATOM 2004 O O . VAL A 1 249 ? 3.060 -25.763 40.817 1.00 79.56 249 VAL A O 1
ATOM 2007 N N . THR A 1 250 ? 5.266 -25.627 40.405 1.00 83.69 250 THR A N 1
ATOM 2008 C CA . THR A 1 250 ? 5.709 -25.618 41.801 1.00 83.69 250 THR A CA 1
ATOM 2009 C C . THR A 1 250 ? 5.770 -24.192 42.362 1.00 83.69 250 THR A C 1
ATOM 2011 O O . THR A 1 250 ? 6.025 -23.232 41.627 1.00 83.69 250 THR A O 1
ATOM 2014 N N . ASN A 1 251 ? 5.545 -24.053 43.673 1.00 82.19 251 ASN A N 1
ATOM 2015 C CA . ASN A 1 251 ? 5.651 -22.803 44.433 1.00 82.19 251 ASN A CA 1
ATOM 2016 C C . ASN A 1 251 ? 4.841 -21.617 43.853 1.00 82.19 251 ASN A C 1
ATOM 2018 O O . ASN A 1 251 ? 5.274 -20.465 43.916 1.00 82.19 251 ASN A O 1
ATOM 2022 N N . GLU A 1 252 ? 3.671 -21.886 43.269 1.00 85.88 252 GLU A N 1
ATOM 2023 C CA . GLU A 1 252 ? 2.730 -20.858 42.812 1.00 85.88 252 GLU A CA 1
ATOM 2024 C C . GLU A 1 252 ? 1.670 -20.595 43.885 1.00 85.88 252 GLU A C 1
ATOM 2026 O O . GLU A 1 252 ? 1.194 -21.530 44.531 1.00 85.88 252 GLU A O 1
ATOM 2031 N N . THR A 1 253 ? 1.292 -19.331 44.088 1.00 87.88 253 THR A N 1
ATOM 2032 C CA . THR A 1 253 ? 0.291 -18.970 45.102 1.00 87.88 253 THR A CA 1
ATOM 2033 C C . THR A 1 253 ? -1.113 -19.271 44.591 1.00 87.88 253 THR A C 1
ATOM 2035 O O . THR A 1 253 ? -1.517 -18.770 43.539 1.00 87.88 253 THR A O 1
ATOM 2038 N N . VAL A 1 254 ? -1.884 -20.028 45.371 1.00 89.38 254 VAL A N 1
ATOM 2039 C CA . VAL A 1 254 ? -3.279 -20.365 45.074 1.00 89.38 254 VAL A CA 1
ATOM 2040 C C . VAL A 1 254 ? -4.160 -19.962 46.249 1.00 89.38 254 VAL A C 1
ATOM 2042 O O . VAL A 1 254 ? -3.966 -20.429 47.372 1.00 89.38 254 VAL A O 1
ATOM 2045 N N . LEU A 1 255 ? -5.145 -19.105 45.983 1.00 89.56 255 LEU A N 1
ATOM 2046 C CA . LEU A 1 255 ? -6.231 -18.801 46.910 1.00 89.56 255 LEU A CA 1
ATOM 2047 C C . LEU A 1 255 ? -7.427 -19.696 46.568 1.00 89.56 255 LEU A C 1
ATOM 2049 O O . LEU A 1 255 ? -7.996 -19.601 45.481 1.00 89.56 255 LEU A O 1
ATOM 2053 N N . ILE A 1 256 ? -7.791 -20.560 47.506 1.00 91.88 256 ILE A N 1
ATOM 2054 C CA . ILE A 1 256 ? -8.922 -21.482 47.448 1.00 91.88 256 ILE A CA 1
ATOM 2055 C C . ILE A 1 256 ? -10.057 -20.887 48.285 1.00 91.88 256 ILE A C 1
ATOM 2057 O O . ILE A 1 256 ? -9.836 -20.482 49.426 1.00 91.88 256 ILE A O 1
ATOM 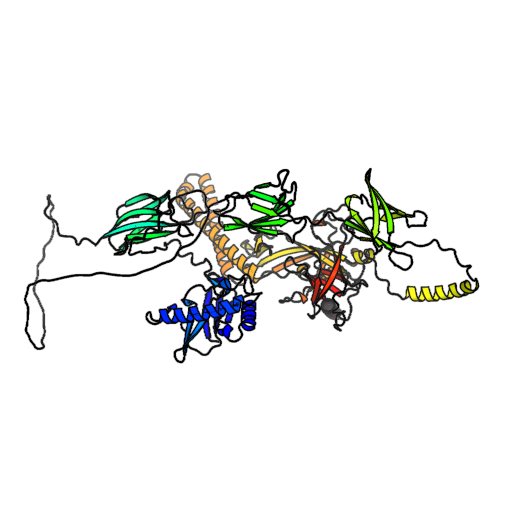2061 N N . ARG A 1 257 ? -11.277 -20.861 47.749 1.00 86.25 257 ARG A N 1
ATOM 2062 C CA . ARG A 1 257 ? -12.488 -20.426 48.460 1.00 86.25 257 ARG A CA 1
ATOM 2063 C C . ARG A 1 257 ? -13.442 -21.587 48.646 1.00 86.25 257 ARG A C 1
ATOM 2065 O O . ARG A 1 257 ? -13.745 -22.278 47.681 1.00 86.25 257 ARG A O 1
ATOM 2072 N N . THR A 1 258 ? -13.955 -21.795 49.852 1.00 84.31 258 THR A N 1
ATOM 2073 C CA . THR A 1 258 ? -14.912 -22.874 50.141 1.00 84.31 258 THR A CA 1
ATOM 2074 C C . THR A 1 258 ? -16.084 -22.370 50.977 1.00 84.31 258 THR A C 1
ATOM 2076 O O . THR A 1 258 ? -15.997 -21.338 51.641 1.00 84.31 258 THR A O 1
ATOM 2079 N N . SER A 1 259 ? -17.154 -23.164 51.048 1.00 74.88 259 SER A N 1
ATOM 2080 C CA . SER A 1 259 ? -18.255 -22.989 52.009 1.00 74.88 259 SER A CA 1
ATOM 2081 C C . SER A 1 259 ? -17.815 -22.980 53.486 1.00 74.88 259 SER A C 1
ATOM 2083 O O . SER A 1 259 ? -18.591 -22.574 54.349 1.00 74.88 259 SER A O 1
ATOM 2085 N N . HIS A 1 260 ? -16.577 -23.395 53.780 1.00 76.38 260 HIS A N 1
ATOM 2086 C CA . HIS A 1 260 ? -15.979 -23.432 55.115 1.00 76.38 260 HIS A CA 1
ATOM 2087 C C . HIS A 1 260 ? -14.962 -22.289 55.352 1.00 76.38 260 HIS A C 1
ATOM 2089 O O . HIS A 1 260 ? -14.464 -22.151 56.468 1.00 76.38 260 HIS A O 1
ATOM 2095 N N . GLY A 1 261 ? -14.666 -21.465 54.335 1.00 76.50 261 GLY A N 1
ATOM 2096 C CA . GLY A 1 261 ? -13.733 -20.332 54.395 1.00 76.50 261 GLY A CA 1
ATOM 2097 C C . GLY A 1 261 ? -12.732 -20.265 53.232 1.00 76.50 261 GLY A C 1
ATOM 2098 O O . GLY A 1 261 ? -12.631 -21.190 52.419 1.00 76.50 261 GLY A O 1
ATOM 2099 N N . ASP A 1 262 ? -11.982 -19.160 53.185 1.00 86.88 262 ASP A N 1
ATOM 2100 C CA . ASP A 1 262 ? -10.876 -18.911 52.249 1.00 86.88 262 ASP A CA 1
ATOM 2101 C C . ASP A 1 262 ? -9.541 -19.427 52.823 1.00 86.88 262 ASP A C 1
ATOM 2103 O O . ASP A 1 262 ? -9.246 -19.249 54.008 1.00 86.88 262 ASP A O 1
ATOM 2107 N N . LYS A 1 263 ? -8.706 -20.029 51.969 1.00 88.88 263 LYS A N 1
ATOM 2108 C CA . LYS A 1 263 ? -7.404 -20.630 52.299 1.00 88.88 263 LYS A CA 1
ATOM 2109 C C . LYS A 1 2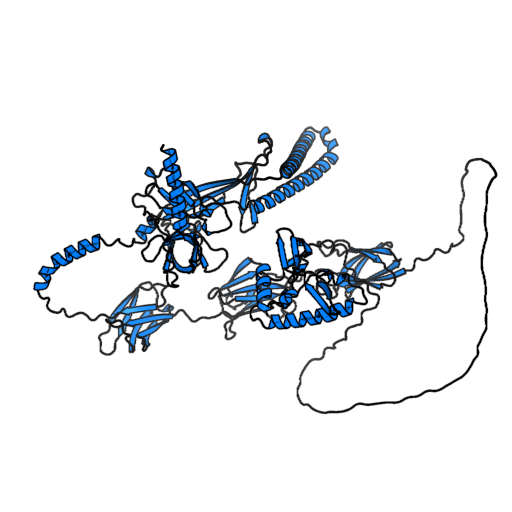63 ? -6.388 -20.257 51.216 1.00 88.88 263 LYS A C 1
ATOM 2111 O O . LYS A 1 263 ? -6.654 -20.481 50.042 1.00 88.88 263 LYS A O 1
ATOM 2116 N N . SER A 1 264 ? -5.227 -19.712 51.579 1.00 90.19 264 SER A N 1
ATOM 2117 C CA . SER A 1 264 ? -4.151 -19.410 50.619 1.00 90.19 264 SER A CA 1
ATOM 2118 C C . SER A 1 264 ? -2.931 -20.276 50.901 1.00 90.19 264 SER A C 1
ATOM 2120 O O . SER A 1 264 ? -2.417 -20.258 52.016 1.00 90.19 264 SER A O 1
ATOM 2122 N N . GLU A 1 265 ? -2.450 -20.991 49.888 1.00 90.19 265 GLU A N 1
ATOM 2123 C CA . GLU A 1 265 ? -1.298 -21.897 49.977 1.00 90.19 265 GLU A CA 1
ATOM 2124 C C . GLU A 1 265 ? -0.388 -21.777 48.743 1.00 90.19 265 GLU A C 1
ATOM 2126 O O . GLU A 1 265 ? -0.692 -21.057 47.789 1.00 90.19 265 GLU A O 1
ATOM 2131 N N . LEU A 1 266 ? 0.760 -22.454 48.798 1.00 88.69 266 LEU A N 1
ATOM 2132 C CA . LEU A 1 266 ? 1.720 -22.591 47.704 1.00 88.69 266 LEU A CA 1
ATOM 2133 C C . LEU A 1 266 ? 1.671 -24.028 47.180 1.00 88.69 266 LEU A C 1
ATOM 2135 O O . LEU A 1 266 ? 1.543 -24.959 47.974 1.00 88.69 266 LEU A O 1
ATOM 2139 N N . THR A 1 267 ? 1.795 -24.211 45.867 1.00 89.81 267 THR A N 1
ATOM 2140 C CA . THR A 1 267 ? 1.830 -25.552 45.267 1.00 89.81 267 THR A CA 1
ATOM 2141 C C . THR A 1 267 ? 3.124 -26.307 45.573 1.00 89.81 267 THR A C 1
ATOM 2143 O O . THR A 1 267 ? 4.215 -25.729 45.574 1.00 89.81 267 THR A O 1
ATOM 2146 N N . ASP A 1 268 ? 3.010 -27.616 45.799 1.00 86.62 268 ASP A N 1
ATOM 2147 C CA . ASP A 1 268 ? 4.151 -28.496 46.080 1.00 86.62 268 ASP A CA 1
ATOM 2148 C C . ASP A 1 268 ? 4.992 -28.846 44.828 1.00 86.62 268 ASP A C 1
ATOM 2150 O O . ASP A 1 268 ? 4.754 -28.359 43.720 1.00 86.62 268 ASP A O 1
ATOM 2154 N N . GLU A 1 269 ? 5.996 -29.714 44.996 1.00 80.06 269 GLU A N 1
ATOM 2155 C CA . GLU A 1 269 ? 6.852 -30.231 43.913 1.00 80.06 269 GLU A CA 1
ATOM 2156 C C . GLU A 1 269 ? 6.091 -31.020 42.824 1.00 80.06 269 GLU A C 1
ATOM 2158 O O . GLU A 1 269 ? 6.624 -31.267 41.743 1.00 80.06 269 GLU A O 1
ATOM 2163 N N . GLN A 1 270 ? 4.855 -31.446 43.096 1.00 77.62 270 GLN A N 1
ATOM 2164 C CA . GLN A 1 270 ? 3.956 -32.133 42.168 1.00 77.62 270 GLN A CA 1
ATOM 2165 C C . GLN A 1 270 ? 2.815 -31.217 41.681 1.00 77.62 270 GLN A C 1
ATOM 2167 O O . GLN A 1 270 ? 1.902 -31.682 40.990 1.00 77.62 270 GLN A O 1
ATOM 2172 N N . GLY A 1 271 ? 2.886 -29.916 41.989 1.00 84.06 271 GLY A N 1
ATOM 2173 C CA . GLY A 1 271 ? 1.901 -28.900 41.626 1.00 84.06 271 GLY A CA 1
ATOM 2174 C C . GLY A 1 271 ? 0.602 -28.968 42.434 1.00 84.06 271 GLY A C 1
ATOM 2175 O O . GLY A 1 271 ? -0.364 -28.299 42.072 1.00 84.06 271 GLY A O 1
ATOM 2176 N N . CYS A 1 272 ? 0.535 -29.786 43.485 1.00 88.75 272 CYS A N 1
ATOM 2177 C CA . CYS A 1 272 ? -0.683 -30.027 44.254 1.00 88.75 272 CYS A CA 1
ATOM 2178 C C . CYS A 1 272 ? -0.887 -29.001 45.378 1.00 88.75 272 CYS A C 1
ATOM 2180 O O . CYS A 1 272 ? 0.062 -28.388 45.871 1.00 88.75 272 CYS A O 1
ATOM 2182 N N . VAL A 1 273 ? -2.148 -28.833 45.786 1.00 92.19 273 VAL A N 1
ATOM 2183 C CA . VAL A 1 273 ? -2.579 -28.053 46.952 1.00 92.19 273 VAL A CA 1
ATOM 2184 C C . VAL A 1 273 ? -3.877 -28.638 47.538 1.00 92.19 273 VAL A C 1
ATOM 2186 O O . VAL A 1 273 ? -4.751 -29.120 46.810 1.00 92.19 273 VAL A O 1
ATOM 2189 N N . GLU A 1 274 ? -3.993 -28.630 48.867 1.00 91.25 274 GLU A N 1
ATOM 2190 C CA . GLU A 1 274 ? -5.050 -29.320 49.622 1.00 91.25 274 GLU A CA 1
ATOM 2191 C C . GLU A 1 274 ? -6.330 -28.477 49.752 1.00 91.25 274 GLU A C 1
ATOM 2193 O O . GLU A 1 274 ? -6.341 -27.451 50.438 1.00 91.25 274 GLU A O 1
ATOM 2198 N N . VAL A 1 275 ? -7.436 -28.929 49.152 1.00 87.38 275 VAL A N 1
ATOM 2199 C CA . VAL A 1 275 ? -8.756 -28.275 49.273 1.00 87.38 275 VAL A CA 1
ATOM 2200 C C . VAL A 1 275 ? -9.549 -28.853 50.455 1.00 87.38 275 VAL A C 1
ATOM 2202 O O . VAL A 1 275 ? -10.246 -28.109 51.145 1.00 87.38 275 VAL A O 1
ATOM 2205 N N . GLY A 1 276 ? -9.397 -30.152 50.738 1.00 84.50 276 GLY A N 1
ATOM 2206 C CA . GLY A 1 276 ? -9.988 -30.833 51.895 1.00 84.50 276 GLY A CA 1
ATOM 2207 C C . GLY A 1 276 ? -11.353 -31.490 51.643 1.00 84.50 276 GLY A C 1
ATOM 2208 O O . GLY A 1 276 ? -11.728 -31.787 50.509 1.00 84.50 276 GLY A O 1
ATOM 2209 N N . ASP A 1 277 ? -12.087 -31.768 52.726 1.00 87.62 277 ASP A N 1
ATOM 2210 C CA . ASP A 1 277 ? -13.260 -32.658 52.712 1.00 87.62 277 ASP A CA 1
ATOM 2211 C C . ASP A 1 277 ? -14.586 -31.903 52.500 1.00 87.62 277 ASP A C 1
ATOM 2213 O O . ASP A 1 277 ? -15.261 -31.488 53.455 1.00 87.62 277 ASP A O 1
ATOM 2217 N N . LEU A 1 278 ? -14.992 -31.773 51.238 1.00 83.56 278 LEU A N 1
ATOM 2218 C CA . LEU A 1 278 ? -16.212 -31.083 50.803 1.00 83.56 278 LEU A CA 1
ATOM 2219 C C . LEU A 1 278 ? -17.375 -32.062 50.554 1.00 83.56 278 LEU A C 1
ATOM 2221 O O . LEU A 1 278 ? -17.170 -33.260 50.368 1.00 83.56 278 LEU A O 1
ATOM 2225 N N . ASN A 1 279 ? -18.616 -31.578 50.571 1.00 81.19 279 ASN A N 1
ATOM 2226 C CA . ASN A 1 279 ? -19.796 -32.383 50.233 1.00 81.19 279 ASN A CA 1
ATOM 2227 C C . ASN A 1 279 ? -19.931 -32.532 48.708 1.00 81.19 279 ASN A C 1
ATOM 2229 O O . ASN A 1 279 ? -19.436 -31.703 47.947 1.00 81.19 279 ASN A O 1
ATOM 2233 N N . TYR A 1 280 ? -20.640 -33.559 48.235 1.00 74.69 280 TYR A N 1
ATOM 2234 C CA . TYR A 1 280 ? -20.985 -33.637 46.808 1.00 74.69 280 TYR A CA 1
ATOM 2235 C C . TYR A 1 280 ? -21.872 -32.446 46.399 1.00 74.69 280 TYR A C 1
ATOM 2237 O O . TYR A 1 280 ? -22.803 -32.093 47.124 1.00 74.69 280 TYR A O 1
ATOM 2245 N N . SER A 1 281 ? -21.573 -31.850 45.243 1.00 67.19 281 SER A N 1
ATOM 2246 C CA . SER A 1 281 ? -22.146 -30.592 44.740 1.00 67.19 281 SER A CA 1
ATOM 2247 C C . SER A 1 281 ? -21.910 -29.343 45.612 1.00 67.19 281 SER A C 1
ATOM 2249 O O . SER A 1 281 ? -22.504 -28.300 45.339 1.00 67.19 281 SER A O 1
ATOM 2251 N N . ASP A 1 282 ? -20.989 -29.383 46.589 1.00 76.69 282 ASP A N 1
ATOM 2252 C CA . ASP A 1 282 ? -20.318 -28.149 47.024 1.00 76.69 282 ASP A CA 1
ATOM 2253 C C . ASP A 1 282 ? -19.506 -27.576 45.845 1.00 76.69 282 ASP A C 1
ATOM 2255 O O . ASP A 1 282 ? -19.017 -28.311 44.979 1.00 76.69 282 ASP A O 1
ATOM 2259 N N . VAL A 1 283 ? -19.328 -26.255 45.830 1.00 78.44 283 VAL A N 1
ATOM 2260 C CA . VAL A 1 283 ? -18.493 -25.546 44.851 1.00 78.44 283 VAL A CA 1
ATOM 2261 C C . VAL A 1 283 ? -17.344 -24.859 45.582 1.00 78.44 283 VAL A C 1
ATOM 2263 O O . VAL A 1 283 ? -17.571 -24.206 46.602 1.00 78.44 283 VAL A O 1
ATOM 2266 N N . PHE A 1 284 ? -16.124 -24.989 45.058 1.00 82.12 284 PHE A N 1
ATOM 2267 C CA . PHE A 1 284 ? -14.956 -24.252 45.542 1.00 82.12 284 PHE A CA 1
ATOM 2268 C C . PHE A 1 284 ? -14.372 -23.334 44.463 1.00 82.12 284 PHE A C 1
ATOM 2270 O O . PHE A 1 284 ? -14.294 -23.702 43.290 1.00 82.12 284 PHE A O 1
ATOM 2277 N N . GLY A 1 285 ? -13.988 -22.124 44.866 1.00 79.94 285 GLY A N 1
ATOM 2278 C CA . GLY A 1 285 ? -13.332 -21.128 44.022 1.00 79.94 285 GLY A CA 1
ATOM 2279 C C . GLY A 1 285 ? -11.812 -21.295 44.036 1.00 79.94 285 GLY A C 1
ATOM 2280 O O . GLY A 1 285 ? -11.239 -21.717 45.041 1.00 79.94 285 GLY A O 1
ATOM 2281 N N . VAL A 1 286 ? -11.151 -20.954 42.931 1.00 84.94 286 VAL A N 1
ATOM 2282 C CA . VAL A 1 286 ? -9.688 -20.982 42.778 1.00 84.94 286 VAL A CA 1
ATOM 2283 C C . VAL A 1 286 ? -9.222 -19.701 42.090 1.00 84.94 286 VAL A C 1
ATOM 2285 O O . VAL A 1 286 ? -9.657 -19.401 40.976 1.00 84.94 286 VAL A O 1
ATOM 2288 N N . VAL A 1 287 ? -8.309 -18.965 42.727 1.00 83.06 287 VAL A N 1
ATOM 2289 C CA . VAL A 1 287 ? -7.744 -17.693 42.247 1.00 83.06 287 VAL A CA 1
ATOM 2290 C C . VAL A 1 287 ? -6.215 -17.744 42.279 1.00 83.06 287 VAL A C 1
ATOM 2292 O O . VAL A 1 287 ? -5.620 -18.214 43.248 1.00 83.06 287 VAL A O 1
ATOM 2295 N N . PHE A 1 288 ? -5.577 -17.204 41.238 1.00 83.56 288 PHE A N 1
ATOM 2296 C CA . PHE A 1 288 ? -4.121 -17.087 41.112 1.00 83.56 288 PHE A CA 1
ATOM 2297 C C . PHE A 1 288 ? -3.698 -15.613 41.251 1.00 83.56 288 PHE A C 1
ATOM 2299 O O . PHE A 1 288 ? -3.596 -14.918 40.238 1.00 83.56 288 PHE A O 1
ATOM 2306 N N . PRO A 1 289 ? -3.467 -15.093 42.474 1.00 75.06 289 PRO A N 1
ATOM 2307 C CA . PRO A 1 289 ? -3.263 -13.657 42.712 1.00 75.06 289 PRO A CA 1
ATOM 2308 C C . PRO A 1 289 ? -2.040 -13.056 41.999 1.00 75.06 289 PRO A C 1
ATOM 2310 O O . PRO A 1 289 ? -1.993 -11.846 41.796 1.00 75.06 289 PRO A O 1
ATOM 2313 N N . ASN A 1 290 ? -1.075 -13.883 41.585 1.00 72.50 290 ASN A N 1
ATOM 2314 C CA . ASN A 1 290 ? 0.133 -13.450 40.877 1.00 72.50 290 ASN A CA 1
ATOM 2315 C C . ASN A 1 290 ? -0.054 -13.330 39.346 1.00 72.50 290 ASN A C 1
ATOM 2317 O O . ASN A 1 290 ? 0.875 -12.915 38.651 1.00 72.50 290 ASN A O 1
ATOM 2321 N N . LEU A 1 291 ? -1.211 -13.726 38.793 1.00 66.25 291 LEU A N 1
ATOM 2322 C CA . LEU A 1 291 ? -1.428 -13.862 37.346 1.00 66.25 291 LEU A CA 1
ATOM 2323 C C . LEU A 1 291 ? -2.473 -12.870 36.814 1.00 66.25 291 LEU A C 1
ATOM 2325 O O . LEU A 1 291 ? -3.681 -13.110 36.855 1.00 66.25 291 LEU A O 1
ATOM 2329 N N . ASN A 1 292 ? -1.997 -11.772 36.225 1.00 50.41 292 ASN A N 1
ATOM 2330 C CA . ASN A 1 292 ? -2.856 -10.789 35.562 1.00 50.41 292 ASN A CA 1
ATOM 2331 C C . ASN A 1 292 ? -3.697 -11.434 34.446 1.00 50.41 292 ASN A C 1
ATOM 2333 O O . ASN A 1 292 ? -3.162 -12.081 33.545 1.00 50.41 292 ASN A O 1
ATOM 2337 N N . GLY A 1 293 ? -5.013 -11.208 34.482 1.00 50.69 293 GLY A N 1
ATOM 2338 C CA . GLY A 1 293 ? -5.952 -11.710 33.474 1.00 50.69 293 GLY A CA 1
ATOM 2339 C C . GLY A 1 293 ? -6.421 -13.157 33.670 1.00 50.69 293 GLY A C 1
ATOM 2340 O O . GLY A 1 293 ? -7.119 -13.665 32.798 1.00 50.69 293 GLY A O 1
ATOM 2341 N N . VAL A 1 294 ? -6.084 -13.815 34.788 1.00 55.66 294 VAL A N 1
ATOM 2342 C CA . VAL A 1 294 ? -6.656 -15.119 35.171 1.00 55.66 294 VAL A CA 1
ATOM 2343 C C . VAL A 1 294 ? -7.737 -14.903 36.242 1.00 55.66 294 VAL A C 1
ATOM 2345 O O . VAL A 1 294 ? -7.391 -14.600 37.384 1.00 55.66 294 VAL A O 1
ATOM 2348 N N . PRO A 1 295 ? -9.037 -15.027 35.915 1.00 53.44 295 PRO A N 1
ATOM 2349 C CA . PRO A 1 295 ? -10.110 -14.844 36.887 1.00 53.44 295 PRO A CA 1
ATOM 2350 C C . PRO A 1 295 ? -10.386 -16.114 37.705 1.00 53.44 295 PRO A C 1
ATOM 2352 O O . PRO A 1 295 ? -9.815 -17.182 37.477 1.00 53.44 295 PRO A O 1
ATOM 2355 N N . GLU A 1 296 ? -11.284 -15.964 38.676 1.00 72.94 296 GLU A N 1
ATOM 2356 C CA . GLU A 1 296 ? -11.707 -17.003 39.612 1.00 72.94 296 GLU A CA 1
ATOM 2357 C C . GLU A 1 296 ? -12.428 -18.171 38.930 1.00 72.94 296 GLU A C 1
ATOM 2359 O O . GLU A 1 296 ? -13.402 -17.983 38.201 1.00 72.94 296 GLU A O 1
ATOM 2364 N N . ARG A 1 297 ? -11.963 -19.391 39.214 1.00 72.50 297 ARG A N 1
ATOM 2365 C CA . ARG A 1 297 ? -12.499 -20.642 38.664 1.00 72.50 297 ARG A CA 1
ATOM 2366 C C . ARG A 1 297 ? -13.352 -21.330 39.716 1.00 72.50 297 ARG A C 1
ATOM 2368 O O . ARG A 1 297 ? -12.827 -21.712 40.755 1.00 72.50 297 ARG A O 1
ATOM 2375 N N . ASN A 1 298 ? -14.635 -21.525 39.435 1.00 74.44 298 ASN A N 1
ATOM 2376 C CA . ASN A 1 298 ? -15.548 -22.240 40.327 1.00 74.44 298 ASN A CA 1
ATOM 2377 C C . ASN A 1 298 ? -15.650 -23.716 39.922 1.00 74.44 298 ASN A C 1
ATOM 2379 O O . ASN A 1 298 ? -15.899 -24.029 38.758 1.00 74.44 298 ASN A O 1
ATOM 2383 N N . ILE A 1 299 ? -15.435 -24.623 40.875 1.00 74.12 299 ILE A N 1
ATOM 2384 C CA . ILE A 1 299 ? -15.306 -26.065 40.646 1.00 74.12 299 ILE A CA 1
ATOM 2385 C C . ILE A 1 299 ? -16.320 -26.823 41.506 1.00 74.12 299 ILE A C 1
ATOM 2387 O O . ILE A 1 299 ? -16.247 -26.795 42.731 1.00 74.12 299 ILE A O 1
ATOM 2391 N N . GLU A 1 300 ? -17.251 -27.533 40.863 1.00 77.75 300 GLU A N 1
ATOM 2392 C CA . GLU A 1 300 ? -18.196 -28.429 41.544 1.00 77.75 300 GLU A CA 1
ATOM 2393 C C . GLU A 1 300 ? -17.536 -29.772 41.908 1.00 77.75 300 GLU A C 1
ATOM 2395 O O . GLU A 1 300 ? -16.960 -30.459 41.047 1.00 77.75 300 GLU A O 1
ATOM 2400 N N . VAL A 1 301 ? -17.687 -30.155 43.178 1.00 76.25 301 VAL A N 1
ATOM 2401 C CA . VAL A 1 301 ? -17.200 -31.397 43.787 1.00 76.25 301 VAL A CA 1
ATOM 2402 C C . VAL A 1 301 ? -18.074 -32.586 43.387 1.00 76.25 301 VAL A C 1
ATOM 2404 O O . VAL A 1 301 ? -19.268 -32.630 43.683 1.00 76.25 301 VAL A O 1
ATOM 2407 N N . VAL A 1 302 ? -17.469 -33.598 42.759 1.00 71.81 302 VAL A N 1
ATOM 2408 C CA . VAL A 1 302 ? -18.173 -34.786 42.250 1.00 71.81 302 VAL A CA 1
ATOM 2409 C C . VAL A 1 302 ? -17.715 -36.061 42.953 1.00 71.81 302 VAL A C 1
ATOM 2411 O O . VAL A 1 302 ? -16.524 -36.303 43.144 1.00 71.81 302 VAL A O 1
ATOM 2414 N N . SER A 1 303 ? -18.694 -36.902 43.293 1.00 69.00 303 SER A N 1
ATOM 2415 C CA . SER A 1 303 ? -18.517 -38.227 43.895 1.00 69.00 303 SER A CA 1
ATOM 2416 C C . SER A 1 303 ? -17.478 -39.080 43.160 1.00 69.00 303 SER A C 1
ATOM 2418 O O . SER A 1 303 ? -17.659 -39.403 41.986 1.00 69.00 303 SER A O 1
ATOM 2420 N N . GLY A 1 304 ? -16.441 -39.528 43.871 1.00 67.75 304 GLY A N 1
ATOM 2421 C CA . GLY A 1 304 ? -15.423 -40.440 43.342 1.00 67.75 304 GLY A CA 1
ATOM 2422 C C . GLY A 1 304 ? -14.283 -39.760 42.579 1.00 67.75 304 GLY A C 1
ATOM 2423 O O . GLY A 1 304 ? -13.493 -40.458 41.943 1.00 67.75 304 GLY A O 1
ATOM 2424 N N . ILE A 1 305 ? -14.186 -38.428 42.635 1.00 72.38 305 ILE A N 1
ATOM 2425 C CA . ILE A 1 305 ? -13.096 -37.642 42.049 1.00 72.38 305 ILE A CA 1
ATOM 2426 C C . ILE A 1 305 ? -12.289 -36.997 43.178 1.00 72.38 305 ILE A C 1
ATOM 2428 O O . ILE A 1 305 ? -12.771 -36.074 43.828 1.00 72.38 305 ILE A O 1
ATOM 2432 N N . GLU A 1 306 ? -11.071 -37.494 43.403 1.00 78.25 306 GLU A N 1
ATOM 2433 C CA . GLU A 1 306 ? -10.122 -36.998 44.420 1.00 78.25 306 GLU A CA 1
ATOM 2434 C C . GLU A 1 306 ? -9.273 -35.836 43.871 1.00 78.25 306 GLU A C 1
ATOM 2436 O O . GLU A 1 306 ? -9.078 -34.831 44.550 1.00 78.25 306 GLU A O 1
ATOM 2441 N N . TYR A 1 307 ? -8.829 -35.939 42.611 1.00 77.06 307 TYR A N 1
ATOM 2442 C CA . TYR A 1 307 ? -7.905 -34.992 41.977 1.00 77.06 307 TYR A CA 1
ATOM 2443 C C . TYR A 1 307 ? -8.574 -34.138 40.893 1.00 77.06 307 TYR A C 1
ATOM 2445 O O . TYR A 1 307 ? -9.272 -34.654 40.011 1.00 77.06 307 TYR A O 1
ATOM 2453 N N . TYR A 1 308 ? -8.298 -32.834 40.950 1.00 77.75 308 TYR A N 1
ATOM 2454 C CA . TYR A 1 308 ? -8.840 -31.800 40.072 1.00 77.75 308 TYR A CA 1
ATOM 2455 C C . TYR A 1 308 ? -7.682 -31.044 39.406 1.00 77.75 308 TYR A C 1
ATOM 2457 O O . TYR A 1 308 ? -7.038 -30.203 40.030 1.00 77.75 308 TYR A O 1
ATOM 2465 N N . ASP A 1 309 ? -7.403 -31.341 38.135 1.00 76.25 309 ASP A N 1
ATOM 2466 C CA . ASP A 1 309 ? -6.379 -30.615 37.371 1.00 76.25 309 ASP A CA 1
ATOM 2467 C C . ASP A 1 309 ? -6.845 -29.193 37.018 1.00 76.25 309 ASP A C 1
ATOM 2469 O O . ASP A 1 309 ? -8.021 -28.970 36.728 1.00 76.25 309 ASP A O 1
ATOM 2473 N N . THR A 1 310 ? -5.923 -28.230 36.995 1.00 70.12 310 THR A N 1
ATOM 2474 C CA . THR A 1 310 ? -6.164 -26.858 36.536 1.00 70.12 310 THR A CA 1
ATOM 2475 C C . THR A 1 310 ? -4.905 -26.278 35.882 1.00 70.12 310 THR A C 1
ATOM 2477 O O . THR A 1 310 ? -3.788 -26.598 36.281 1.00 70.12 310 THR A O 1
ATOM 2480 N N . TYR A 1 311 ? -5.062 -25.423 34.868 1.00 72.50 311 TYR A N 1
ATOM 2481 C CA . TYR A 1 311 ? -3.954 -25.015 33.989 1.00 72.50 311 TYR A CA 1
ATOM 2482 C C . TYR A 1 311 ? -3.674 -23.510 34.042 1.00 72.50 311 TYR A C 1
ATOM 2484 O O . TYR A 1 311 ? -4.609 -22.707 34.040 1.00 72.50 311 TYR A O 1
ATOM 2492 N N . ILE A 1 312 ? -2.406 -23.105 34.053 1.00 65.06 312 ILE A N 1
ATOM 2493 C CA . ILE A 1 312 ? -1.981 -21.699 33.957 1.00 65.06 312 ILE A CA 1
ATOM 2494 C C . ILE A 1 312 ? -0.968 -21.504 32.821 1.00 65.06 312 ILE A C 1
ATOM 2496 O O . ILE A 1 312 ? -0.388 -22.466 32.322 1.00 65.06 312 ILE A O 1
ATOM 2500 N N . LYS A 1 313 ? -0.743 -20.249 32.411 1.00 60.31 313 LYS A N 1
ATOM 2501 C CA . LYS A 1 313 ? 0.254 -19.898 31.392 1.00 60.31 313 LYS A CA 1
ATOM 2502 C C . LYS A 1 313 ? 1.356 -19.029 31.996 1.00 60.31 313 LYS A C 1
ATOM 2504 O O . LYS A 1 313 ? 1.097 -17.876 32.337 1.00 60.31 313 LYS A O 1
ATOM 2509 N N . LYS A 1 314 ? 2.584 -19.548 32.074 1.00 56.31 314 LYS A N 1
ATOM 2510 C CA . LYS A 1 314 ? 3.755 -18.814 32.591 1.00 56.31 314 LYS A CA 1
ATOM 2511 C C . LYS A 1 314 ? 4.598 -18.314 31.413 1.00 56.31 314 LYS A C 1
ATOM 2513 O O . LYS A 1 314 ? 4.979 -19.095 30.548 1.00 56.31 314 LYS A O 1
ATOM 2518 N N . LEU A 1 315 ? 4.836 -17.002 31.338 1.00 54.84 315 LEU A N 1
ATOM 2519 C CA . LEU A 1 315 ? 5.609 -16.375 30.256 1.00 54.84 315 LEU A CA 1
ATOM 2520 C C . LEU A 1 315 ? 7.096 -16.303 30.627 1.00 54.84 315 LEU A C 1
ATOM 2522 O O . LEU A 1 315 ? 7.578 -15.260 31.073 1.00 54.84 315 LEU A O 1
ATOM 2526 N N . THR A 1 316 ? 7.817 -17.407 30.438 1.00 57.44 316 THR A N 1
ATOM 2527 C CA . THR A 1 316 ? 9.282 -17.439 30.565 1.00 57.44 316 THR A CA 1
ATOM 2528 C C . THR A 1 316 ? 9.923 -16.511 29.526 1.00 57.44 316 THR A C 1
ATOM 2530 O O . THR A 1 316 ? 9.444 -16.417 28.392 1.00 57.44 316 THR A O 1
ATOM 2533 N N . ARG A 1 317 ? 10.989 -15.804 29.918 1.00 66.06 317 ARG A N 1
ATOM 2534 C CA . ARG A 1 317 ? 11.762 -14.893 29.060 1.00 66.06 317 ARG A CA 1
ATOM 2535 C C . ARG A 1 317 ? 13.249 -15.221 29.131 1.00 66.06 317 ARG A C 1
ATOM 2537 O O . ARG A 1 317 ? 13.759 -15.503 30.211 1.00 66.06 317 ARG A O 1
ATOM 2544 N N . TYR A 1 318 ? 13.917 -15.102 27.994 1.00 73.31 318 TYR A N 1
ATOM 2545 C CA . TYR A 1 318 ? 15.337 -15.364 27.781 1.00 73.31 318 TYR A CA 1
ATOM 2546 C C . TYR A 1 318 ? 15.993 -14.131 27.151 1.00 73.31 318 TYR A C 1
ATOM 2548 O O . TYR A 1 318 ? 15.304 -13.328 26.522 1.00 73.31 318 TYR A O 1
ATOM 2556 N N . ALA A 1 319 ? 17.310 -13.979 27.294 1.00 74.38 319 ALA A N 1
ATOM 2557 C CA . ALA A 1 319 ? 18.091 -12.914 26.658 1.00 74.38 319 ALA A CA 1
ATOM 2558 C C . ALA A 1 319 ? 19.157 -13.546 25.741 1.00 74.38 319 ALA A C 1
ATOM 2560 O O . ALA A 1 319 ? 20.283 -13.756 26.193 1.00 74.38 319 ALA A O 1
ATOM 2561 N N . PRO A 1 320 ? 18.821 -13.913 24.489 1.00 82.81 320 PRO A N 1
ATOM 2562 C CA . PRO A 1 320 ? 19.711 -14.700 23.636 1.00 82.81 320 PRO A CA 1
ATOM 2563 C C . PRO A 1 320 ? 21.029 -13.994 23.309 1.00 82.81 320 PRO A C 1
ATOM 2565 O O . PRO A 1 320 ? 21.042 -12.810 22.977 1.00 82.81 320 PRO A O 1
ATOM 2568 N N . THR A 1 321 ? 22.126 -14.745 23.329 1.00 85.12 321 THR A N 1
ATOM 2569 C CA . THR A 1 321 ? 23.427 -14.303 22.812 1.00 85.12 321 THR A CA 1
ATOM 2570 C C . THR A 1 321 ? 23.704 -15.018 21.492 1.00 85.12 321 THR A C 1
ATOM 2572 O O . THR A 1 321 ? 23.563 -16.240 21.411 1.00 85.12 321 THR A O 1
ATOM 2575 N N . LEU A 1 322 ? 24.081 -14.260 20.466 1.00 88.50 322 LEU A N 1
ATOM 2576 C CA . LEU A 1 322 ? 24.335 -14.713 19.100 1.00 88.50 322 LEU A CA 1
ATOM 2577 C C . LEU A 1 322 ? 25.782 -14.385 18.709 1.00 88.50 322 LEU A C 1
ATOM 2579 O O . LEU A 1 322 ? 26.210 -13.247 18.862 1.00 88.50 322 LEU A O 1
ATOM 2583 N N . PHE A 1 323 ? 26.519 -15.355 18.177 1.00 87.44 323 PHE A N 1
ATOM 2584 C CA . PHE A 1 323 ? 27.831 -15.149 17.564 1.00 87.44 323 PHE A CA 1
ATOM 2585 C C . PHE A 1 323 ? 27.721 -15.143 16.042 1.00 87.44 323 PHE A C 1
ATOM 2587 O O . PHE A 1 323 ? 26.924 -15.885 15.464 1.00 87.44 323 PHE A O 1
ATOM 2594 N N . ILE A 1 324 ? 28.553 -14.325 15.403 1.00 88.25 324 ILE A N 1
ATOM 2595 C CA . ILE A 1 324 ? 28.739 -14.312 13.954 1.00 88.25 324 ILE A CA 1
ATOM 2596 C C . ILE A 1 324 ? 30.047 -15.045 13.638 1.00 88.25 324 ILE A C 1
ATOM 2598 O O . ILE A 1 324 ? 31.115 -14.619 14.076 1.00 88.25 324 ILE A O 1
ATOM 2602 N N . GLU A 1 325 ? 29.964 -16.149 12.897 1.00 88.06 325 GLU A N 1
ATOM 2603 C CA . GLU A 1 325 ? 31.096 -17.002 12.502 1.00 88.06 325 GLU A CA 1
ATOM 2604 C C . GLU A 1 325 ? 31.280 -17.033 10.975 1.00 88.06 325 GLU A C 1
ATOM 2606 O O . GLU A 1 325 ? 30.347 -16.761 10.220 1.00 88.06 325 GLU A O 1
ATOM 2611 N N . ASP A 1 326 ? 32.470 -17.401 10.497 1.00 80.19 326 ASP A N 1
ATOM 2612 C CA . ASP A 1 326 ? 32.681 -17.825 9.109 1.00 80.19 326 ASP A CA 1
ATOM 2613 C C . ASP A 1 326 ? 32.383 -19.332 8.920 1.00 80.19 326 ASP A C 1
ATOM 2615 O O . ASP A 1 326 ? 31.997 -20.047 9.849 1.00 80.19 326 ASP A O 1
ATOM 2619 N N . HIS A 1 327 ? 32.554 -19.841 7.695 1.00 74.50 327 HIS A N 1
ATOM 2620 C CA . HIS A 1 327 ? 32.382 -21.272 7.387 1.00 74.50 327 HIS A CA 1
ATOM 2621 C C . HIS A 1 327 ? 33.485 -22.182 7.964 1.00 74.50 327 HIS A C 1
ATOM 2623 O O . HIS A 1 327 ? 33.350 -23.403 7.891 1.00 74.50 327 HIS A O 1
ATOM 2629 N N . GLU A 1 328 ? 34.558 -21.622 8.531 1.00 71.81 328 GLU A N 1
ATOM 2630 C CA . GLU A 1 328 ? 35.639 -22.359 9.202 1.00 71.81 328 GLU A CA 1
ATOM 2631 C C . GLU A 1 328 ? 35.474 -22.372 10.739 1.00 71.81 328 GLU A C 1
ATOM 2633 O O . GLU A 1 328 ? 36.111 -23.180 11.417 1.00 71.81 328 GLU A O 1
ATOM 2638 N N . GLY A 1 329 ? 34.569 -21.548 11.285 1.00 74.19 329 GLY A N 1
ATOM 2639 C CA . GLY A 1 329 ? 34.259 -21.441 12.715 1.00 74.19 329 GLY A CA 1
ATOM 2640 C C . GLY A 1 329 ? 35.001 -20.316 13.448 1.00 74.19 329 GLY A C 1
ATOM 2641 O O . GLY A 1 329 ? 35.075 -20.335 14.676 1.00 74.19 329 GLY A O 1
ATOM 2642 N N . HIS A 1 330 ? 35.571 -19.341 12.733 1.00 78.12 330 HIS A N 1
ATOM 2643 C CA . HIS A 1 330 ? 36.193 -18.158 13.338 1.00 78.12 330 HIS A CA 1
ATOM 2644 C C . HIS A 1 330 ? 35.168 -17.036 13.534 1.00 78.12 330 HIS A C 1
ATOM 2646 O O . HIS A 1 330 ? 34.323 -16.813 12.668 1.00 78.12 330 HIS A O 1
ATOM 2652 N N . THR A 1 331 ? 35.260 -16.279 14.633 1.00 80.44 331 THR A N 1
ATOM 2653 C CA . THR A 1 331 ? 34.356 -15.144 14.879 1.00 80.44 331 THR A CA 1
ATOM 2654 C C . THR A 1 331 ? 34.630 -13.976 13.929 1.00 80.44 331 THR A C 1
ATOM 2656 O O . THR A 1 331 ? 35.766 -13.520 13.773 1.00 80.44 331 THR A O 1
ATOM 2659 N N . VAL A 1 332 ? 33.573 -13.456 13.302 1.00 73.94 332 VAL A N 1
ATOM 2660 C CA . VAL A 1 332 ? 33.652 -12.375 12.313 1.00 73.94 332 VAL A CA 1
ATOM 2661 C C . VAL A 1 332 ? 33.276 -11.053 12.971 1.00 73.94 332 VAL A C 1
ATOM 2663 O O . VAL A 1 332 ? 32.137 -10.825 13.382 1.00 73.94 332 VAL A O 1
ATOM 2666 N N . GLN A 1 333 ? 34.274 -10.180 13.078 1.00 75.50 333 GLN A N 1
ATOM 2667 C CA . GLN A 1 333 ? 34.202 -8.911 13.798 1.00 75.50 333 GLN A CA 1
ATOM 2668 C C . GLN A 1 333 ? 33.667 -7.770 12.925 1.00 75.50 333 GLN A C 1
ATOM 2670 O O . GLN A 1 333 ? 33.920 -7.716 11.721 1.00 75.50 333 GLN A O 1
ATOM 2675 N N . ASN A 1 334 ? 33.003 -6.815 13.574 1.00 63.06 334 ASN A N 1
ATOM 2676 C CA . ASN A 1 334 ? 32.453 -5.577 13.023 1.00 63.06 334 ASN A CA 1
ATOM 2677 C C . ASN A 1 334 ? 31.528 -5.788 11.809 1.00 63.06 334 ASN A C 1
ATOM 2679 O O . ASN A 1 334 ? 31.469 -4.950 10.908 1.00 63.06 334 ASN A O 1
ATOM 2683 N N . TYR A 1 335 ? 30.811 -6.912 11.791 1.00 70.56 335 TYR A N 1
ATOM 2684 C CA . TYR A 1 335 ? 29.966 -7.356 10.688 1.00 70.56 335 TYR A CA 1
ATOM 2685 C C . TYR A 1 335 ? 28.503 -6.975 10.923 1.00 70.56 335 TYR A C 1
ATOM 2687 O O . TYR A 1 335 ? 27.961 -7.238 11.997 1.00 70.56 335 TYR A O 1
ATOM 2695 N N . ASP A 1 336 ? 27.858 -6.392 9.915 1.00 71.12 336 ASP A N 1
ATOM 2696 C CA . ASP A 1 336 ? 26.446 -6.021 9.982 1.00 71.12 336 ASP A CA 1
ATOM 2697 C C . ASP A 1 336 ? 25.533 -7.219 9.665 1.00 71.12 336 ASP A C 1
ATOM 2699 O O . ASP A 1 336 ? 25.680 -7.906 8.654 1.00 71.12 336 ASP A O 1
ATOM 2703 N N . VAL A 1 337 ? 24.555 -7.468 10.534 1.00 71.75 337 VAL A N 1
ATOM 2704 C CA . VAL A 1 337 ? 23.454 -8.412 10.309 1.00 71.75 337 VAL A CA 1
ATOM 2705 C C . VAL A 1 337 ? 22.124 -7.738 10.622 1.00 71.75 337 VAL A C 1
ATOM 2707 O O . VAL A 1 337 ? 21.993 -6.962 11.572 1.00 71.75 337 VAL A O 1
ATOM 2710 N N . LYS A 1 338 ? 21.097 -8.048 9.833 1.00 77.00 338 LYS A N 1
ATOM 2711 C CA . LYS A 1 338 ? 19.720 -7.663 10.145 1.00 77.00 338 LYS A CA 1
ATOM 2712 C C . LYS A 1 338 ? 19.093 -8.766 10.998 1.00 77.00 338 LYS A C 1
ATOM 2714 O O . LYS A 1 338 ? 19.069 -9.925 10.595 1.00 77.00 338 LYS A O 1
ATOM 2719 N N . ILE A 1 339 ? 18.552 -8.396 12.153 1.00 78.12 339 ILE A N 1
ATOM 2720 C CA . ILE A 1 339 ? 17.773 -9.273 13.029 1.00 78.12 339 ILE A CA 1
ATOM 2721 C C . ILE A 1 339 ? 16.290 -8.932 12.857 1.00 78.12 339 ILE A C 1
ATOM 2723 O O . ILE A 1 339 ? 15.914 -7.761 12.913 1.00 78.12 339 ILE A O 1
ATOM 2727 N N . ILE A 1 340 ? 15.440 -9.942 12.662 1.00 74.19 340 ILE A N 1
ATOM 2728 C CA . ILE A 1 340 ? 13.986 -9.778 12.537 1.00 74.19 340 ILE A CA 1
ATOM 2729 C C . ILE A 1 340 ? 13.292 -10.506 13.688 1.00 74.19 340 ILE A C 1
ATOM 2731 O O . ILE A 1 340 ? 13.402 -11.725 13.819 1.00 74.19 340 ILE A O 1
ATOM 2735 N N . ILE A 1 341 ? 12.551 -9.766 14.516 1.00 78.25 341 ILE A N 1
ATOM 2736 C CA . ILE A 1 341 ? 11.831 -10.278 15.691 1.00 78.25 341 ILE A CA 1
ATOM 2737 C C . ILE A 1 341 ? 10.362 -9.875 15.567 1.00 78.25 341 ILE A C 1
ATOM 2739 O O . ILE A 1 341 ? 10.029 -8.696 15.514 1.00 78.25 341 ILE A O 1
ATOM 2743 N N . GLY A 1 342 ? 9.457 -10.856 15.499 1.00 68.25 342 GLY A N 1
ATOM 2744 C CA . GLY A 1 342 ? 8.008 -10.599 15.435 1.00 68.25 342 GLY A CA 1
ATOM 2745 C C . GLY A 1 342 ? 7.528 -9.791 14.216 1.00 68.25 342 GLY A C 1
ATOM 2746 O O . GLY A 1 342 ? 6.410 -9.288 14.238 1.00 68.25 342 GLY A O 1
ATOM 2747 N N . GLY A 1 343 ? 8.354 -9.659 13.171 1.00 58.06 343 GLY A N 1
ATOM 2748 C CA . GLY A 1 343 ? 8.088 -8.819 11.996 1.00 58.06 343 GLY A CA 1
ATOM 2749 C C . GLY A 1 343 ? 8.669 -7.401 12.070 1.00 58.06 343 GLY A C 1
ATOM 2750 O O . GLY A 1 343 ? 8.551 -6.664 11.098 1.00 58.06 343 GLY A O 1
ATOM 2751 N N . GLN A 1 344 ? 9.320 -7.021 13.174 1.00 51.00 344 GLN A N 1
ATOM 2752 C CA . GLN A 1 344 ? 10.143 -5.812 13.242 1.00 51.00 344 GLN A CA 1
ATOM 2753 C C . GLN A 1 344 ? 11.584 -6.150 12.857 1.00 51.00 344 GLN A C 1
ATOM 2755 O O . GLN A 1 344 ? 12.157 -7.109 13.375 1.00 51.00 344 GLN A O 1
ATOM 2760 N N . GLU A 1 345 ? 12.164 -5.364 11.952 1.00 72.00 345 GLU A N 1
ATOM 2761 C CA . GLU A 1 345 ? 13.565 -5.475 11.545 1.00 72.00 345 GLU A CA 1
ATOM 2762 C C . GLU A 1 345 ? 14.448 -4.526 12.368 1.00 72.00 345 GLU A C 1
ATOM 2764 O O . GLU A 1 345 ? 14.028 -3.432 12.750 1.00 72.00 345 GLU A O 1
ATOM 2769 N N . SER A 1 346 ? 15.690 -4.916 12.642 1.00 69.50 346 SER A N 1
ATOM 2770 C CA . SER A 1 346 ? 16.690 -4.070 13.300 1.00 69.50 346 SER A CA 1
ATOM 2771 C C . SER A 1 346 ? 18.096 -4.448 12.841 1.00 69.50 346 SER A C 1
ATOM 2773 O O . SER A 1 346 ? 18.404 -5.626 12.675 1.00 69.50 346 SER A O 1
ATOM 2775 N N . LEU A 1 347 ? 18.946 -3.446 12.612 1.00 68.00 347 LEU A N 1
ATOM 2776 C CA . LEU A 1 347 ? 20.335 -3.637 12.197 1.00 68.00 347 LEU A CA 1
ATOM 2777 C C . LEU A 1 347 ? 21.241 -3.758 13.429 1.00 68.00 347 LEU A C 1
ATOM 2779 O O . LEU A 1 347 ? 21.141 -2.947 14.349 1.00 68.00 347 LEU A O 1
ATOM 2783 N N . TYR A 1 348 ? 22.124 -4.752 13.428 1.00 72.12 348 TYR A N 1
ATOM 2784 C CA . TYR A 1 348 ? 23.071 -5.041 14.500 1.00 72.12 348 TYR A CA 1
ATOM 2785 C C . TYR A 1 348 ? 24.474 -5.247 13.922 1.00 72.12 348 TYR A C 1
ATOM 2787 O O . TYR A 1 348 ? 24.621 -5.910 12.901 1.00 72.12 348 TYR A O 1
ATOM 2795 N N . ASN A 1 349 ? 25.500 -4.728 14.599 1.00 81.00 349 ASN A N 1
ATOM 2796 C CA . ASN A 1 349 ? 26.901 -4.907 14.218 1.00 81.00 349 ASN A CA 1
ATOM 2797 C C . ASN A 1 349 ? 27.628 -5.784 15.250 1.00 81.00 349 ASN A C 1
ATOM 2799 O O . ASN A 1 349 ? 27.521 -5.522 16.448 1.00 81.00 349 ASN A O 1
ATOM 2803 N N . SER A 1 350 ? 28.366 -6.801 14.798 1.00 77.25 350 SER A N 1
ATOM 2804 C CA . SER A 1 350 ? 28.979 -7.831 15.656 1.00 77.25 350 SER A CA 1
ATOM 2805 C C . SER A 1 350 ? 30.174 -7.371 16.505 1.00 77.25 350 SER A C 1
ATOM 2807 O O . SER A 1 350 ? 30.693 -8.158 17.295 1.00 77.25 350 SER A O 1
ATOM 2809 N N . GLY A 1 351 ? 30.634 -6.123 16.358 1.00 58.72 351 GLY A N 1
ATOM 2810 C CA . GLY A 1 351 ? 31.679 -5.539 17.204 1.00 58.72 351 GLY A CA 1
ATOM 2811 C C . GLY A 1 351 ? 33.029 -6.272 17.169 1.00 58.72 351 GLY A C 1
ATOM 2812 O O . GLY A 1 351 ? 33.312 -7.084 16.292 1.00 58.72 351 GLY A O 1
ATOM 2813 N N . ASN A 1 352 ? 33.906 -5.976 18.129 1.00 60.59 352 ASN A N 1
ATOM 2814 C CA . ASN A 1 352 ? 35.288 -6.484 18.129 1.00 60.59 352 ASN A CA 1
ATOM 2815 C C . ASN A 1 352 ? 35.449 -7.930 18.645 1.00 60.59 352 ASN A C 1
ATOM 2817 O O . ASN A 1 352 ? 36.561 -8.450 18.631 1.00 60.59 352 ASN A O 1
ATOM 2821 N N . ASP A 1 353 ? 34.381 -8.577 19.108 1.00 67.00 353 ASP A N 1
ATOM 2822 C CA . ASP A 1 353 ? 34.369 -9.968 19.586 1.00 67.00 353 ASP A CA 1
ATOM 2823 C C . ASP A 1 353 ? 33.496 -10.904 18.728 1.00 67.00 353 ASP A C 1
ATOM 2825 O O . ASP A 1 353 ? 33.597 -12.125 18.865 1.00 67.00 353 ASP A O 1
ATOM 2829 N N . GLY A 1 354 ? 32.708 -10.358 17.795 1.00 70.31 354 GLY A N 1
ATOM 2830 C CA . GLY A 1 354 ? 31.788 -11.118 16.948 1.00 70.31 354 GLY A CA 1
ATOM 2831 C C . GLY A 1 354 ? 30.469 -11.469 17.645 1.00 70.31 354 GLY A C 1
ATOM 2832 O O . GLY A 1 354 ? 29.763 -12.358 17.168 1.00 70.31 354 GLY A O 1
ATOM 2833 N N . MET A 1 355 ? 30.146 -10.821 18.772 1.00 79.44 355 MET A N 1
ATOM 2834 C CA . MET A 1 355 ? 29.037 -11.182 19.656 1.00 79.44 355 MET A CA 1
ATOM 2835 C C . MET A 1 355 ? 27.897 -10.154 19.624 1.00 79.44 355 MET A C 1
ATOM 2837 O O . MET A 1 355 ? 28.103 -8.943 19.614 1.00 79.44 355 MET A O 1
ATOM 2841 N N . LEU A 1 356 ? 26.661 -10.647 19.671 1.00 82.88 356 LEU A N 1
ATOM 2842 C CA . LEU A 1 356 ? 25.432 -9.864 19.695 1.00 82.88 356 LEU A CA 1
ATOM 2843 C C . LEU A 1 356 ? 24.547 -10.298 20.861 1.00 82.88 356 LEU A C 1
ATOM 2845 O O . LEU A 1 356 ? 24.107 -11.446 20.936 1.00 82.88 356 LEU A O 1
ATOM 2849 N N . GLN A 1 357 ? 24.232 -9.359 21.751 1.00 82.31 357 GLN A N 1
ATOM 2850 C CA . GLN A 1 357 ? 23.238 -9.567 22.798 1.00 82.31 357 GLN A CA 1
ATOM 2851 C C . GLN A 1 357 ? 21.859 -9.120 22.301 1.00 82.31 357 GLN A C 1
ATOM 2853 O O . GLN A 1 357 ? 21.621 -7.933 22.073 1.00 82.31 357 GLN A O 1
ATOM 2858 N N . LEU A 1 358 ? 20.943 -10.074 22.144 1.00 83.69 358 LEU A N 1
ATOM 2859 C CA . LEU A 1 358 ? 19.578 -9.824 21.687 1.00 83.69 358 LEU A CA 1
ATOM 2860 C C . LEU A 1 358 ? 18.662 -9.403 22.858 1.00 83.69 358 LEU A C 1
ATOM 2862 O O . LEU A 1 358 ? 18.965 -9.701 24.022 1.00 83.69 358 LEU A O 1
ATOM 2866 N N . PRO A 1 359 ? 17.552 -8.686 22.576 1.00 78.50 359 PRO A N 1
ATOM 2867 C CA . PRO A 1 359 ? 16.579 -8.274 23.590 1.00 78.50 359 PRO A CA 1
ATOM 2868 C C . PRO A 1 359 ? 15.857 -9.469 24.236 1.00 78.50 359 PRO A C 1
ATOM 2870 O O . PRO A 1 359 ? 15.956 -10.605 23.779 1.00 78.50 359 PRO A O 1
ATOM 2873 N N . LEU A 1 360 ? 15.092 -9.206 25.302 1.00 76.88 360 LEU A N 1
ATOM 2874 C CA . LEU A 1 360 ? 14.319 -10.236 26.002 1.00 76.88 360 LEU A CA 1
ATOM 2875 C C . LEU A 1 360 ? 13.212 -10.829 25.110 1.00 76.88 360 LEU A C 1
ATOM 2877 O O . LEU A 1 360 ? 12.221 -10.153 24.829 1.00 76.88 360 LEU A O 1
ATOM 2881 N N . LEU A 1 361 ? 13.353 -12.102 24.739 1.00 76.19 361 LEU A N 1
ATOM 2882 C CA . LEU A 1 361 ? 12.380 -12.878 23.960 1.00 76.19 361 LEU A CA 1
ATOM 2883 C C . LEU A 1 361 ? 11.649 -13.888 24.860 1.00 76.19 361 LEU A C 1
ATOM 2885 O O . LEU A 1 361 ? 12.197 -14.341 25.865 1.00 76.19 361 LEU A O 1
ATOM 2889 N N . THR A 1 362 ? 10.403 -14.241 24.539 1.00 71.81 362 THR A N 1
ATOM 2890 C CA . THR A 1 362 ? 9.649 -15.274 25.278 1.00 71.81 362 THR A CA 1
ATOM 2891 C C . THR A 1 362 ? 9.936 -16.687 24.775 1.00 71.81 362 THR A C 1
ATOM 2893 O O . THR A 1 362 ? 10.293 -16.874 23.617 1.00 71.81 362 THR A O 1
ATOM 2896 N N . ASP A 1 363 ? 9.698 -17.686 25.622 1.00 66.69 363 ASP A N 1
ATOM 2897 C CA . ASP A 1 363 ? 9.719 -19.109 25.249 1.00 66.69 363 ASP A CA 1
ATOM 2898 C C . ASP A 1 363 ? 8.889 -19.398 23.979 1.00 66.69 363 ASP A C 1
ATOM 2900 O O . ASP A 1 363 ? 7.761 -18.911 23.834 1.00 66.69 363 ASP A O 1
ATOM 2904 N N . GLY A 1 364 ? 9.465 -20.140 23.032 1.00 66.56 364 GLY A N 1
ATOM 2905 C CA . GLY A 1 364 ? 8.888 -20.419 21.714 1.00 66.56 364 GLY A CA 1
ATOM 2906 C C . GLY A 1 364 ? 8.819 -19.226 20.746 1.00 66.56 364 GLY A C 1
ATOM 2907 O O . GLY A 1 364 ? 8.290 -19.376 19.642 1.00 66.56 364 GLY A O 1
ATOM 2908 N N . GLN A 1 365 ? 9.326 -18.044 21.114 1.00 74.56 365 GLN A N 1
ATOM 2909 C CA . GLN A 1 365 ? 9.499 -16.930 20.178 1.00 74.56 365 GLN A CA 1
ATOM 2910 C C . GLN A 1 365 ? 10.681 -17.212 19.244 1.00 74.56 365 GLN A C 1
ATOM 2912 O O . GLN A 1 365 ? 11.656 -17.858 19.628 1.00 74.56 365 GLN A O 1
ATOM 2917 N N . LYS A 1 366 ? 10.594 -16.710 18.010 1.00 82.69 366 LYS A N 1
ATOM 2918 C CA . LYS A 1 366 ? 11.641 -16.855 16.998 1.00 82.69 366 LYS A CA 1
ATOM 2919 C C . LYS A 1 366 ? 12.253 -15.521 16.592 1.00 82.69 366 LYS A C 1
ATOM 2921 O O . LYS A 1 366 ? 11.568 -14.492 16.623 1.00 82.69 366 LYS A O 1
ATOM 2926 N N . PHE A 1 367 ? 13.512 -15.569 16.175 1.00 85.50 367 PHE A N 1
ATOM 2927 C CA . PHE A 1 367 ? 14.215 -14.471 15.522 1.00 85.50 367 PHE A CA 1
ATOM 2928 C C . PHE A 1 367 ? 14.917 -14.977 14.258 1.00 85.50 367 PHE A C 1
ATOM 2930 O O . PHE A 1 367 ? 15.371 -16.118 14.209 1.00 85.50 367 PHE A O 1
ATOM 2937 N N . ILE A 1 368 ? 14.980 -14.134 13.231 1.00 79.88 368 ILE A N 1
ATOM 2938 C CA . ILE A 1 368 ? 15.663 -14.435 11.967 1.00 79.88 368 ILE A CA 1
ATOM 2939 C C . ILE A 1 368 ? 16.914 -13.567 11.892 1.00 79.88 368 ILE A C 1
ATOM 2941 O O . ILE A 1 368 ? 16.834 -12.368 12.158 1.00 79.88 368 ILE A O 1
ATOM 2945 N N . VAL A 1 369 ? 18.045 -14.158 11.522 1.00 79.19 369 VAL A N 1
ATOM 2946 C CA . VAL A 1 369 ? 19.286 -13.446 11.197 1.00 79.19 369 VAL A CA 1
ATOM 2947 C C . VAL A 1 369 ? 19.430 -13.412 9.680 1.00 79.19 369 VAL A C 1
ATOM 2949 O O . VAL A 1 369 ? 19.239 -14.431 9.018 1.00 79.19 369 VAL A O 1
ATOM 2952 N N . VAL A 1 370 ? 19.744 -12.244 9.126 1.00 68.62 370 VAL A N 1
ATOM 2953 C CA . VAL A 1 370 ? 19.955 -12.031 7.691 1.00 68.62 370 VAL A CA 1
ATOM 2954 C C . VAL A 1 370 ? 21.295 -11.329 7.484 1.00 68.62 370 VAL A C 1
ATOM 2956 O O . VAL A 1 370 ? 21.549 -10.260 8.043 1.00 68.62 370 VAL A O 1
ATOM 2959 N N . ASP A 1 371 ? 22.142 -11.939 6.665 1.00 73.19 371 ASP A N 1
ATOM 2960 C CA . ASP A 1 371 ? 23.439 -11.425 6.229 1.00 73.19 371 ASP A CA 1
ATOM 2961 C C . ASP A 1 371 ? 23.236 -10.194 5.321 1.00 73.19 371 ASP A C 1
ATOM 2963 O O . ASP A 1 371 ? 22.543 -10.272 4.303 1.00 73.19 371 ASP A O 1
ATOM 2967 N N . THR A 1 372 ? 23.796 -9.031 5.681 1.00 62.09 372 THR A N 1
ATOM 2968 C CA . THR A 1 372 ? 23.573 -7.791 4.909 1.00 62.09 372 THR A CA 1
ATOM 2969 C C . THR A 1 372 ? 24.439 -7.680 3.657 1.00 62.09 372 THR A C 1
ATOM 2971 O O . THR A 1 372 ? 24.157 -6.839 2.802 1.00 62.09 372 THR A O 1
ATOM 2974 N N . ALA A 1 373 ? 25.494 -8.492 3.534 1.00 49.44 373 ALA A N 1
ATOM 2975 C CA . ALA A 1 373 ? 26.287 -8.590 2.310 1.00 49.44 373 ALA A CA 1
ATOM 2976 C C . ALA A 1 373 ? 25.671 -9.601 1.327 1.00 49.44 373 ALA A C 1
ATOM 2978 O O . ALA A 1 373 ? 25.829 -9.462 0.113 1.00 49.44 373 ALA A O 1
ATOM 2979 N N . ASN A 1 374 ? 24.944 -10.595 1.842 1.00 57.94 374 ASN A N 1
ATOM 2980 C CA . ASN A 1 374 ? 24.308 -11.652 1.073 1.00 57.94 374 ASN A CA 1
ATOM 2981 C C . ASN A 1 374 ? 22.924 -12.009 1.644 1.00 57.94 374 ASN A C 1
ATOM 2983 O O . ASN A 1 374 ? 22.769 -13.023 2.312 1.00 57.94 374 ASN A O 1
ATOM 2987 N N . TYR A 1 375 ? 21.889 -11.236 1.303 1.00 52.62 375 TYR A N 1
ATOM 2988 C CA . TYR A 1 375 ? 20.507 -11.435 1.782 1.00 52.62 375 TYR A CA 1
ATOM 2989 C C . TYR A 1 375 ? 19.878 -12.813 1.478 1.00 52.62 375 TYR A C 1
ATOM 2991 O O . TYR A 1 375 ? 18.819 -13.127 2.018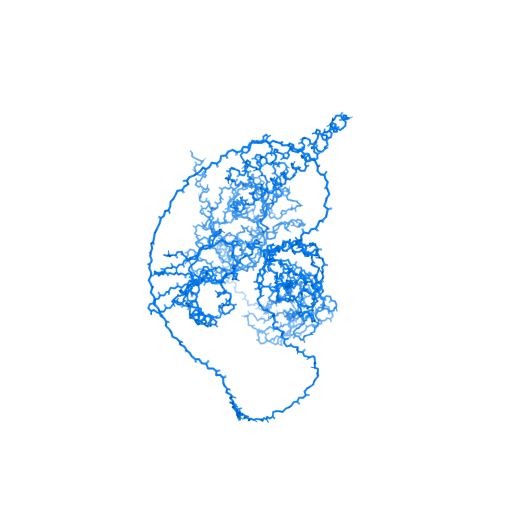 1.00 52.62 375 TYR A O 1
ATOM 2999 N N . ALA A 1 376 ? 20.490 -13.645 0.624 1.00 46.00 376 ALA A N 1
ATOM 3000 C CA . ALA A 1 376 ? 20.074 -15.039 0.435 1.00 46.00 376 ALA A CA 1
ATOM 3001 C C . ALA A 1 376 ? 20.573 -15.970 1.561 1.00 46.00 376 ALA A C 1
ATOM 3003 O O . ALA A 1 376 ? 20.026 -17.056 1.749 1.00 46.00 376 ALA A O 1
ATOM 3004 N N . ASN A 1 377 ? 21.591 -15.548 2.314 1.00 63.19 377 ASN A N 1
ATOM 3005 C CA . ASN A 1 377 ? 22.073 -16.190 3.527 1.00 63.19 377 ASN A CA 1
ATOM 3006 C C . ASN A 1 377 ? 21.268 -15.665 4.731 1.00 63.19 377 ASN A C 1
ATOM 3008 O O . ASN A 1 377 ? 21.444 -14.534 5.187 1.00 63.19 377 ASN A O 1
ATOM 3012 N N . SER A 1 378 ? 20.339 -16.482 5.220 1.00 72.88 378 SER A N 1
ATOM 3013 C CA . SER A 1 378 ? 19.512 -16.171 6.389 1.00 72.88 378 SER A CA 1
ATOM 3014 C C . SER A 1 378 ? 19.147 -17.441 7.148 1.00 72.88 378 SER A C 1
ATOM 3016 O O . SER A 1 378 ? 19.020 -18.512 6.553 1.00 72.88 378 SER A O 1
ATOM 3018 N N . GLU A 1 379 ? 18.993 -17.322 8.464 1.00 81.38 379 GLU A N 1
ATOM 3019 C CA . GLU A 1 379 ? 18.750 -18.450 9.366 1.00 81.38 379 GLU A CA 1
ATOM 3020 C C . GLU A 1 379 ? 17.722 -18.069 10.440 1.00 81.38 379 GLU A C 1
ATOM 3022 O O . GLU A 1 379 ? 17.678 -16.927 10.903 1.00 81.38 379 GLU A O 1
ATOM 3027 N N . GLU A 1 380 ? 16.861 -19.017 10.813 1.00 84.00 380 GLU A N 1
ATOM 3028 C CA . GLU A 1 380 ? 15.766 -18.813 11.763 1.00 84.00 380 GLU A CA 1
ATOM 3029 C C . GLU A 1 380 ? 15.997 -19.622 13.041 1.00 84.00 380 GLU A C 1
ATOM 3031 O O . GLU A 1 380 ? 16.104 -20.849 13.009 1.00 84.00 380 GLU A O 1
ATOM 3036 N N . PHE A 1 381 ? 16.021 -18.924 14.174 1.00 83.44 381 PHE A N 1
ATOM 3037 C CA . PHE A 1 381 ? 16.307 -19.482 15.489 1.00 83.44 381 PHE A CA 1
ATOM 3038 C C . PHE A 1 381 ? 15.083 -19.399 16.406 1.00 83.44 381 PHE A C 1
ATOM 3040 O O . PHE A 1 381 ? 14.327 -18.425 16.378 1.00 83.44 381 PHE A O 1
ATOM 3047 N N . PHE A 1 382 ? 14.912 -20.414 17.253 1.00 81.56 382 PHE A N 1
ATOM 3048 C CA . PHE A 1 382 ? 13.827 -20.526 18.232 1.00 81.56 382 PHE A CA 1
ATOM 3049 C C . PHE A 1 382 ? 14.392 -20.508 19.655 1.00 81.56 382 PHE A C 1
ATOM 3051 O O . PHE A 1 382 ? 15.425 -21.123 19.915 1.00 81.56 382 PHE A O 1
ATOM 3058 N N . VAL A 1 383 ? 13.699 -19.813 20.558 1.00 79.69 383 VAL A N 1
ATOM 3059 C CA . VAL A 1 383 ? 14.069 -19.618 21.971 1.00 79.69 383 VAL A CA 1
ATOM 3060 C C . VAL A 1 383 ? 13.382 -20.648 22.870 1.00 79.69 383 VAL A C 1
ATOM 3062 O O . VAL A 1 383 ? 12.187 -20.892 22.691 1.00 79.69 383 VAL A O 1
ATOM 3065 N N . GLY A 1 384 ? 14.088 -21.221 23.853 1.00 70.12 384 GLY A N 1
ATOM 3066 C CA . GLY A 1 384 ? 13.487 -22.113 24.851 1.00 70.12 384 GLY A CA 1
ATOM 3067 C C . GLY A 1 384 ? 14.441 -22.785 25.853 1.00 70.12 384 GLY A C 1
ATOM 3068 O O . GLY A 1 384 ? 15.586 -22.398 26.062 1.00 70.12 384 GLY A O 1
ATOM 3069 N N . GLN A 1 385 ? 13.960 -23.832 26.533 1.00 49.62 385 GLN A N 1
ATOM 3070 C CA . GLN A 1 385 ? 14.654 -24.438 27.688 1.00 49.62 385 GLN A CA 1
ATOM 3071 C C . GLN A 1 385 ? 16.025 -25.093 27.413 1.00 49.62 385 GLN A C 1
ATOM 3073 O O . GLN A 1 385 ? 16.729 -25.408 28.370 1.00 49.62 385 GLN A O 1
ATOM 3078 N N . ASN A 1 386 ? 16.434 -25.278 26.153 1.00 51.78 386 ASN A N 1
ATOM 3079 C CA . ASN A 1 386 ? 17.734 -25.869 25.807 1.00 51.78 386 ASN A CA 1
ATOM 3080 C C . ASN A 1 386 ? 18.850 -24.830 25.563 1.00 51.78 386 ASN A C 1
ATOM 3082 O O . ASN A 1 386 ? 19.987 -25.237 25.307 1.00 51.78 386 ASN A O 1
ATOM 3086 N N . ASP A 1 387 ? 18.571 -23.527 25.699 1.00 53.09 387 ASP A N 1
ATOM 3087 C CA . ASP A 1 387 ? 19.456 -22.393 25.358 1.00 53.09 387 ASP A CA 1
ATOM 3088 C C . ASP A 1 387 ? 20.653 -22.198 26.328 1.00 53.09 387 ASP A C 1
ATOM 3090 O O . ASP A 1 387 ? 21.094 -21.089 26.617 1.00 53.09 387 ASP A O 1
ATOM 3094 N N . SER A 1 388 ? 21.221 -23.294 26.840 1.00 50.22 388 SER A N 1
ATOM 3095 C CA . SER A 1 388 ? 22.489 -23.317 27.592 1.00 50.22 388 SER A CA 1
ATOM 3096 C C . SER A 1 388 ? 23.732 -23.176 26.698 1.00 50.22 388 SER A C 1
ATOM 3098 O O . SER A 1 388 ? 24.862 -23.184 27.189 1.00 50.22 388 SER A O 1
ATOM 3100 N N . LYS A 1 389 ? 23.532 -23.045 25.382 1.00 57.88 389 LYS A N 1
ATOM 3101 C CA . LYS A 1 389 ? 24.556 -22.745 24.378 1.00 57.88 389 LYS A CA 1
ATOM 3102 C C . LYS A 1 389 ? 24.167 -21.459 23.646 1.00 57.88 389 LYS A C 1
ATOM 3104 O O . LYS A 1 389 ? 22.979 -21.278 23.384 1.00 57.88 389 LYS A O 1
ATOM 3109 N N . PRO A 1 390 ? 25.128 -20.592 23.292 1.00 71.06 390 PRO A N 1
ATOM 3110 C CA . PRO A 1 390 ? 24.831 -19.417 22.491 1.00 71.06 390 PRO A CA 1
ATOM 3111 C C . PRO A 1 390 ? 24.440 -19.818 21.064 1.00 71.06 390 PRO A C 1
ATOM 3113 O O . PRO A 1 390 ? 24.831 -20.877 20.564 1.00 71.06 390 PRO A O 1
ATOM 3116 N N . TYR A 1 391 ? 23.690 -18.943 20.405 1.00 87.12 391 TYR A N 1
ATOM 3117 C CA . TYR A 1 391 ? 23.358 -19.076 18.993 1.00 87.12 391 TYR A CA 1
ATOM 3118 C C . TYR A 1 391 ? 24.565 -18.716 18.129 1.00 87.12 391 TYR A C 1
ATOM 3120 O O . TYR A 1 391 ? 25.411 -17.917 18.530 1.00 87.12 391 TYR A O 1
ATOM 3128 N N . VAL A 1 392 ? 24.628 -19.280 16.927 1.00 88.69 392 VAL A N 1
ATOM 3129 C CA . VAL A 1 392 ? 25.705 -19.050 15.961 1.00 88.69 392 VAL A CA 1
ATOM 3130 C C . VAL A 1 392 ? 25.082 -18.884 14.585 1.00 88.69 392 VAL A C 1
ATOM 3132 O O . VAL A 1 392 ? 24.366 -19.777 14.144 1.00 88.69 392 VAL A O 1
ATOM 3135 N N . PHE A 1 393 ? 25.381 -17.778 13.909 1.00 88.12 393 PHE A N 1
ATOM 3136 C CA . PHE A 1 393 ? 25.030 -17.543 12.510 1.00 88.12 393 PHE A CA 1
ATOM 3137 C C . PHE A 1 393 ? 26.301 -17.502 11.662 1.00 88.12 393 PHE A C 1
ATOM 3139 O O . PHE A 1 393 ? 27.255 -16.808 12.021 1.00 88.12 393 PHE A O 1
ATOM 3146 N N . ARG A 1 394 ? 26.323 -18.227 10.536 1.00 86.56 394 ARG A N 1
ATOM 3147 C CA . ARG A 1 394 ? 27.496 -18.274 9.648 1.00 86.56 394 ARG A CA 1
ATOM 3148 C C . ARG A 1 394 ? 27.339 -17.350 8.450 1.00 86.56 394 ARG A C 1
ATOM 3150 O O . ARG A 1 394 ? 26.459 -17.548 7.614 1.00 86.56 394 ARG A O 1
ATOM 3157 N N . VAL A 1 395 ? 28.209 -16.348 8.350 1.00 76.25 395 VAL A N 1
ATOM 3158 C CA . VAL A 1 395 ? 28.209 -15.396 7.231 1.00 76.25 395 VAL A CA 1
ATOM 3159 C C . VAL A 1 395 ? 28.868 -16.000 6.003 1.00 76.25 395 VAL A C 1
ATOM 3161 O O . VAL A 1 395 ? 29.910 -16.657 6.074 1.00 76.25 395 VAL A O 1
ATOM 3164 N N . SER A 1 396 ? 28.258 -15.774 4.842 1.00 58.47 396 SER A N 1
ATOM 3165 C CA . SER A 1 396 ? 28.712 -16.399 3.608 1.00 58.47 396 SER A CA 1
ATOM 3166 C C . SER A 1 396 ? 29.701 -15.483 2.905 1.00 58.47 396 SER A C 1
ATOM 3168 O O . SER A 1 396 ? 29.328 -14.651 2.079 1.00 58.47 396 SER A O 1
ATOM 3170 N N . THR A 1 397 ? 30.979 -15.635 3.263 1.00 48.84 397 THR A N 1
ATOM 3171 C CA . THR A 1 397 ? 32.120 -14.837 2.790 1.00 48.84 397 THR A CA 1
ATOM 3172 C C . THR A 1 397 ? 32.456 -15.086 1.313 1.00 48.84 397 THR A C 1
ATOM 3174 O O . THR A 1 397 ? 33.549 -15.523 0.949 1.00 48.84 397 THR A O 1
ATOM 3177 N N . THR A 1 398 ? 31.520 -14.749 0.419 1.00 40.81 398 THR A N 1
ATOM 3178 C CA . THR A 1 398 ? 31.786 -14.614 -1.017 1.00 40.81 398 THR A CA 1
ATOM 3179 C C . THR A 1 398 ? 32.972 -13.676 -1.211 1.00 40.81 398 THR A C 1
ATOM 3181 O O . THR A 1 398 ? 32.969 -12.554 -0.701 1.00 40.81 398 THR A O 1
ATOM 3184 N N . GLY A 1 399 ? 34.005 -14.167 -1.900 1.00 46.88 399 GLY A N 1
ATOM 3185 C CA . GLY A 1 399 ? 35.331 -13.555 -1.897 1.00 46.88 399 GLY A CA 1
ATOM 3186 C C . GLY A 1 399 ? 35.356 -12.086 -2.329 1.00 46.88 399 GLY A C 1
ATOM 3187 O O . GLY A 1 399 ? 34.515 -11.629 -3.104 1.00 46.88 399 GLY A O 1
ATOM 3188 N N . LYS A 1 400 ? 36.373 -11.366 -1.833 1.00 53.53 400 LYS A N 1
ATOM 3189 C CA . LYS A 1 400 ? 36.662 -9.957 -2.146 1.00 53.53 400 LYS A CA 1
ATOM 3190 C C . LYS A 1 400 ? 36.387 -9.633 -3.616 1.00 53.53 400 LYS A C 1
ATOM 3192 O O . LYS A 1 400 ? 36.902 -10.318 -4.497 1.00 53.53 400 LYS A O 1
ATOM 3197 N N . LYS A 1 401 ? 35.613 -8.570 -3.861 1.00 59.06 401 LYS A N 1
ATOM 3198 C CA . LYS A 1 401 ? 35.195 -8.120 -5.197 1.00 59.06 401 LYS A CA 1
ATOM 3199 C C . LYS A 1 401 ? 36.398 -8.063 -6.146 1.00 59.06 401 LYS A C 1
ATOM 3201 O O . LYS A 1 401 ? 37.297 -7.246 -5.964 1.00 59.06 401 LYS A O 1
ATOM 3206 N N . MET A 1 402 ? 36.407 -8.934 -7.151 1.00 68.06 402 MET A N 1
ATOM 3207 C CA . MET A 1 402 ? 37.432 -8.960 -8.195 1.00 68.06 402 MET A CA 1
ATOM 3208 C C . MET A 1 402 ? 36.970 -8.149 -9.408 1.00 68.06 402 MET A C 1
ATOM 3210 O O . MET A 1 402 ? 35.784 -8.120 -9.736 1.00 68.06 402 MET A O 1
ATOM 3214 N N . ILE A 1 403 ? 37.926 -7.511 -10.077 1.00 80.69 403 ILE A N 1
ATOM 3215 C CA . ILE A 1 403 ? 37.754 -6.774 -11.325 1.00 80.69 403 ILE A CA 1
ATOM 3216 C C . ILE A 1 403 ? 38.491 -7.530 -12.434 1.00 80.69 403 ILE A C 1
ATOM 3218 O O . ILE A 1 403 ? 39.712 -7.715 -12.367 1.00 80.69 403 ILE A O 1
ATOM 3222 N N . GLY A 1 404 ? 37.756 -7.973 -13.451 1.00 81.12 404 GLY A N 1
ATOM 3223 C CA . GLY A 1 404 ? 38.306 -8.570 -14.661 1.00 81.12 404 GLY A CA 1
ATOM 3224 C C . GLY A 1 404 ? 38.685 -7.514 -15.699 1.00 81.12 404 GLY A C 1
ATOM 3225 O O . GLY A 1 404 ? 37.936 -6.574 -15.971 1.00 81.12 404 GLY A O 1
ATOM 3226 N N . ILE A 1 405 ? 39.861 -7.672 -16.307 1.00 86.75 405 ILE A N 1
ATOM 3227 C CA . ILE A 1 405 ? 40.297 -6.891 -17.469 1.00 86.75 405 ILE A CA 1
ATOM 3228 C C . ILE A 1 405 ? 40.613 -7.856 -18.610 1.00 86.75 405 ILE A C 1
ATOM 3230 O O . ILE A 1 405 ? 41.544 -8.656 -18.517 1.00 86.75 405 ILE A O 1
ATOM 3234 N N . THR A 1 406 ? 39.861 -7.751 -19.705 1.00 88.75 406 THR A N 1
ATOM 3235 C CA . THR A 1 406 ? 39.992 -8.593 -20.900 1.00 88.75 406 THR A CA 1
ATOM 3236 C C . THR A 1 406 ? 40.628 -7.816 -22.053 1.00 88.75 406 THR A C 1
ATOM 3238 O O . THR A 1 406 ? 40.097 -6.802 -22.512 1.00 88.75 406 THR A O 1
ATOM 3241 N N . LEU A 1 407 ? 41.767 -8.301 -22.553 1.00 87.19 407 LEU A N 1
ATOM 3242 C CA . LEU A 1 407 ? 42.490 -7.722 -23.686 1.00 87.19 407 LEU A CA 1
ATOM 3243 C C . LEU A 1 407 ? 42.122 -8.419 -24.997 1.00 87.19 407 LEU A C 1
ATOM 3245 O O . LEU A 1 407 ? 42.304 -9.629 -25.145 1.00 87.19 407 LEU A O 1
ATOM 3249 N N . VAL A 1 408 ? 41.696 -7.638 -25.994 1.00 85.38 408 VAL A N 1
ATOM 3250 C CA . VAL A 1 408 ? 41.362 -8.150 -27.334 1.00 85.38 408 VAL A CA 1
ATOM 3251 C C . VAL A 1 408 ? 42.078 -7.400 -28.457 1.00 85.38 408 VAL A C 1
ATOM 3253 O O . VAL A 1 408 ? 42.378 -6.207 -28.367 1.00 85.38 408 VAL A O 1
ATOM 3256 N N . ASP A 1 409 ? 42.369 -8.103 -29.551 1.00 84.00 409 ASP A N 1
ATOM 3257 C CA . ASP A 1 409 ? 42.999 -7.537 -30.742 1.00 84.00 409 ASP A CA 1
ATOM 3258 C C . ASP A 1 409 ? 42.012 -6.714 -31.591 1.00 84.00 409 ASP A C 1
ATOM 3260 O O . ASP A 1 409 ? 40.804 -6.657 -31.347 1.00 84.00 409 ASP A O 1
ATOM 3264 N N . LYS A 1 410 ? 42.510 -6.078 -32.658 1.00 80.62 410 LYS A N 1
ATOM 3265 C CA . LYS A 1 410 ? 41.664 -5.285 -33.566 1.00 80.62 410 LYS A CA 1
ATOM 3266 C C . LYS A 1 410 ? 40.499 -6.065 -34.204 1.00 80.62 410 LYS A C 1
ATOM 3268 O O . LYS A 1 410 ? 39.517 -5.438 -34.600 1.00 80.62 410 LYS A O 1
ATOM 3273 N N . LYS A 1 411 ? 40.575 -7.401 -34.279 1.00 78.44 411 LYS A N 1
ATOM 3274 C CA . LYS A 1 411 ? 39.507 -8.300 -34.752 1.00 78.44 411 LYS A CA 1
ATOM 3275 C C . LYS A 1 411 ? 38.597 -8.813 -33.621 1.00 78.44 411 LYS A C 1
ATOM 3277 O O . LYS A 1 411 ? 37.674 -9.558 -33.915 1.00 78.44 411 LYS A O 1
ATOM 3282 N N . GLY A 1 412 ? 38.826 -8.413 -32.368 1.00 74.81 412 GLY A N 1
ATOM 3283 C CA . GLY A 1 412 ? 38.064 -8.864 -31.198 1.00 74.81 412 GLY A CA 1
ATOM 3284 C C . GLY A 1 412 ? 38.526 -10.204 -30.621 1.00 74.81 412 GLY A C 1
ATOM 3285 O O . GLY A 1 412 ? 37.801 -10.795 -29.832 1.00 74.81 412 GLY A O 1
ATOM 3286 N N . ARG A 1 413 ? 39.705 -10.708 -31.007 1.00 84.81 413 ARG A N 1
ATOM 3287 C CA . ARG A 1 413 ? 40.224 -11.991 -30.508 1.00 84.81 413 ARG A CA 1
ATOM 3288 C C . ARG A 1 413 ? 41.046 -11.780 -29.229 1.00 84.81 413 ARG A C 1
ATOM 3290 O O . ARG A 1 413 ? 41.821 -10.822 -29.216 1.00 84.81 413 ARG A O 1
ATOM 3297 N N . PRO A 1 414 ? 40.950 -12.665 -28.222 1.00 87.00 414 PRO A N 1
ATOM 3298 C CA . PRO A 1 414 ? 41.795 -12.655 -27.029 1.00 87.00 414 PRO A CA 1
ATOM 3299 C C . PRO A 1 414 ? 43.288 -12.408 -27.266 1.00 87.00 414 PRO A C 1
ATOM 3301 O O . PRO A 1 414 ? 43.867 -12.883 -28.248 1.00 87.00 414 PRO A O 1
ATOM 3304 N N . ILE A 1 415 ? 43.923 -11.705 -26.326 1.00 87.56 415 ILE A N 1
ATOM 3305 C CA . ILE A 1 415 ? 45.377 -11.533 -26.245 1.00 87.56 415 ILE A CA 1
ATOM 3306 C C . ILE A 1 415 ? 45.884 -12.214 -24.961 1.00 87.56 415 ILE A C 1
ATOM 3308 O O . ILE A 1 415 ? 45.940 -11.567 -23.913 1.00 87.56 415 ILE A O 1
ATOM 3312 N N . PRO A 1 416 ? 46.250 -13.507 -25.024 1.00 88.00 416 PRO A N 1
ATOM 3313 C CA . PRO A 1 416 ? 46.788 -14.244 -23.885 1.00 88.00 416 PRO A CA 1
ATOM 3314 C C . PRO A 1 416 ? 48.278 -13.950 -23.671 1.00 88.00 416 PRO A C 1
ATOM 3316 O O . PRO A 1 416 ? 48.988 -13.612 -24.624 1.00 88.00 416 PRO A O 1
ATOM 3319 N N . ASN A 1 417 ? 48.780 -14.165 -22.452 1.00 88.75 417 ASN A N 1
ATOM 3320 C CA . ASN A 1 417 ? 50.178 -13.911 -22.067 1.00 88.75 417 ASN A CA 1
ATOM 3321 C C . ASN A 1 417 ? 50.603 -12.447 -22.323 1.00 88.75 417 ASN A C 1
ATOM 3323 O O . ASN A 1 417 ? 51.680 -12.150 -22.858 1.00 88.75 417 ASN A O 1
ATOM 3327 N N . ALA A 1 418 ? 49.696 -11.516 -22.019 1.00 87.31 418 ALA A N 1
ATOM 3328 C CA . ALA A 1 418 ? 49.962 -10.088 -21.967 1.00 87.31 418 ALA A CA 1
ATOM 3329 C C . ALA A 1 418 ? 49.910 -9.628 -20.508 1.00 87.31 418 ALA A C 1
ATOM 3331 O O . ALA A 1 418 ? 48.982 -9.938 -19.765 1.00 87.31 418 ALA A O 1
ATOM 3332 N N . MET A 1 419 ? 50.936 -8.895 -20.098 1.00 89.94 419 MET A N 1
ATOM 3333 C CA . MET A 1 419 ? 51.119 -8.458 -18.723 1.00 89.94 419 MET A CA 1
ATOM 3334 C C . MET A 1 419 ? 50.464 -7.091 -18.533 1.00 89.94 419 MET A C 1
ATOM 3336 O O . MET A 1 419 ? 50.757 -6.155 -19.275 1.00 89.94 419 MET A O 1
ATOM 3340 N N . ILE A 1 420 ? 49.567 -6.987 -17.558 1.00 89.31 420 ILE A N 1
ATOM 3341 C CA . ILE A 1 420 ? 48.877 -5.758 -17.170 1.00 89.31 420 ILE A CA 1
ATOM 3342 C C . ILE A 1 420 ? 49.420 -5.340 -15.806 1.00 89.31 420 ILE A C 1
ATOM 3344 O O . ILE A 1 420 ? 49.412 -6.121 -14.852 1.00 89.31 420 ILE A O 1
ATOM 3348 N N . GLU A 1 421 ? 49.892 -4.104 -15.728 1.00 88.06 421 GLU A N 1
ATOM 3349 C CA . GLU A 1 421 ? 50.425 -3.484 -14.520 1.00 88.06 421 GLU A CA 1
ATOM 3350 C C . GLU A 1 421 ? 49.583 -2.263 -14.153 1.00 88.06 421 GLU A C 1
ATOM 3352 O O . GLU A 1 421 ? 49.195 -1.486 -15.027 1.00 88.06 421 GLU A O 1
ATOM 3357 N N . THR A 1 422 ? 49.336 -2.082 -12.862 1.00 82.12 422 THR A N 1
ATOM 3358 C CA . THR A 1 422 ? 48.675 -0.912 -12.274 1.00 82.12 422 THR A CA 1
ATOM 3359 C C . THR A 1 422 ? 49.262 -0.656 -10.882 1.00 82.12 422 THR A C 1
ATOM 3361 O O . THR A 1 422 ? 49.879 -1.547 -10.292 1.00 82.12 422 THR A O 1
ATOM 3364 N N . ALA A 1 423 ? 49.114 0.554 -10.352 1.00 65.81 423 ALA A N 1
ATOM 3365 C CA . ALA A 1 423 ? 49.585 0.911 -9.018 1.00 65.81 423 ALA A CA 1
ATOM 3366 C C . ALA A 1 423 ? 48.559 1.805 -8.318 1.00 65.81 423 ALA A C 1
ATOM 3368 O O . ALA A 1 423 ? 48.088 2.781 -8.902 1.00 65.81 423 ALA A O 1
ATOM 3369 N N . SER A 1 424 ? 48.254 1.472 -7.064 1.00 57.25 424 SER A N 1
ATOM 3370 C CA . SER A 1 424 ? 47.408 2.267 -6.175 1.00 57.25 424 SER A CA 1
ATOM 3371 C C . SER A 1 424 ? 48.171 2.487 -4.872 1.00 57.25 424 SER A C 1
ATOM 3373 O O . SER A 1 424 ? 48.447 1.533 -4.141 1.00 57.25 424 SER A O 1
ATOM 3375 N N . GLY A 1 425 ? 48.593 3.730 -4.628 1.00 57.91 425 GLY A N 1
ATOM 3376 C CA . GLY A 1 425 ? 49.581 4.040 -3.592 1.00 57.91 425 GLY A CA 1
ATOM 3377 C C . GLY A 1 425 ? 50.887 3.255 -3.784 1.00 57.91 425 GLY A C 1
ATOM 3378 O O . GLY A 1 425 ? 51.328 3.025 -4.912 1.00 57.91 425 GLY A O 1
ATOM 3379 N N . ASP A 1 426 ? 51.480 2.807 -2.677 1.00 49.06 426 ASP A N 1
ATOM 3380 C CA . ASP A 1 426 ? 52.750 2.066 -2.654 1.00 49.06 426 ASP A CA 1
ATOM 3381 C C . ASP A 1 426 ? 52.631 0.573 -3.038 1.00 49.06 426 ASP A C 1
ATOM 3383 O O . ASP A 1 426 ? 53.618 -0.161 -2.964 1.00 49.06 426 ASP A O 1
ATOM 3387 N N . ILE A 1 427 ? 51.447 0.094 -3.451 1.00 50.84 427 ILE A N 1
ATOM 3388 C CA . ILE A 1 427 ? 51.209 -1.318 -3.796 1.00 50.84 427 ILE A CA 1
ATOM 3389 C C . ILE A 1 427 ? 51.125 -1.488 -5.328 1.00 50.84 427 ILE A C 1
ATOM 3391 O O . ILE A 1 427 ? 50.068 -1.253 -5.924 1.00 50.84 427 ILE A O 1
ATOM 3395 N N . PRO A 1 428 ? 52.211 -1.924 -6.002 1.00 67.56 428 PRO A N 1
ATOM 3396 C CA . PRO A 1 428 ? 52.173 -2.262 -7.421 1.00 67.56 428 PRO A CA 1
ATOM 3397 C C . PRO A 1 428 ? 51.498 -3.623 -7.637 1.00 67.56 428 PRO A C 1
ATOM 3399 O O . PRO A 1 428 ? 51.923 -4.638 -7.082 1.00 67.56 428 PRO A O 1
ATOM 3402 N N . CYS A 1 429 ? 50.482 -3.674 -8.500 1.00 74.44 429 CYS A N 1
ATOM 3403 C CA . CYS A 1 429 ? 49.814 -4.912 -8.890 1.00 74.44 429 CYS A CA 1
ATOM 3404 C C . CYS A 1 429 ? 50.131 -5.268 -10.349 1.00 74.44 429 CYS A C 1
ATOM 3406 O O . CYS A 1 429 ? 49.986 -4.450 -11.258 1.00 74.44 429 CYS A O 1
ATOM 3408 N N . ARG A 1 430 ? 50.548 -6.515 -10.583 1.00 84.81 430 ARG A N 1
ATOM 3409 C CA . ARG A 1 430 ? 50.883 -7.058 -11.906 1.00 84.81 430 ARG A CA 1
ATOM 3410 C C . ARG A 1 430 ? 50.190 -8.406 -12.085 1.00 84.81 430 ARG A C 1
ATOM 3412 O O . ARG A 1 430 ? 50.340 -9.291 -11.244 1.00 84.81 430 ARG A O 1
ATOM 3419 N N . LYS A 1 431 ? 49.481 -8.577 -13.199 1.00 83.69 431 LYS A N 1
ATOM 3420 C CA . LYS A 1 431 ? 48.853 -9.841 -13.617 1.00 83.69 431 LYS A CA 1
ATOM 3421 C C . LYS A 1 431 ? 49.176 -10.128 -15.080 1.00 83.69 431 LYS A C 1
ATOM 3423 O O . LYS A 1 431 ? 49.493 -9.217 -15.840 1.00 83.69 431 LYS A O 1
ATOM 3428 N N . GLU A 1 432 ? 49.090 -11.389 -15.476 1.00 88.81 432 GLU A N 1
ATOM 3429 C CA . GLU A 1 432 ? 49.232 -11.830 -16.866 1.00 88.81 432 GLU A CA 1
ATOM 3430 C C . GLU A 1 432 ? 47.904 -12.430 -17.340 1.00 88.81 432 GLU A C 1
ATOM 3432 O O . GLU A 1 432 ? 47.213 -13.086 -16.561 1.00 88.81 432 GLU A O 1
ATOM 3437 N N . THR A 1 433 ? 47.513 -12.154 -18.586 1.00 87.38 433 THR A N 1
ATOM 3438 C CA . THR A 1 433 ? 46.226 -12.600 -19.133 1.00 87.38 433 THR A CA 1
ATOM 3439 C C . THR A 1 433 ? 46.205 -14.092 -19.458 1.00 87.38 433 THR A C 1
ATOM 3441 O O . THR A 1 433 ? 47.130 -14.624 -20.081 1.00 87.38 433 THR A O 1
ATOM 3444 N N . GLY A 1 434 ? 45.106 -14.750 -19.085 1.00 73.50 434 GLY A N 1
ATOM 3445 C CA . GLY A 1 434 ? 44.813 -16.145 -19.401 1.00 73.50 434 GLY A CA 1
ATOM 3446 C C . GLY A 1 434 ? 44.585 -16.397 -20.894 1.00 73.50 434 GLY A C 1
ATOM 3447 O O . GLY A 1 434 ? 44.680 -15.496 -21.729 1.00 73.50 434 GLY A O 1
ATOM 3448 N N . MET A 1 435 ? 44.272 -17.646 -21.252 1.00 79.44 435 MET A N 1
ATOM 3449 C CA . MET A 1 435 ? 44.049 -18.064 -22.650 1.00 79.44 435 MET A CA 1
ATOM 3450 C C . MET A 1 435 ? 42.831 -17.391 -23.314 1.00 79.44 435 MET A C 1
ATOM 3452 O O . MET A 1 435 ? 42.780 -17.273 -24.538 1.00 79.44 435 MET A O 1
ATOM 3456 N N . ASP A 1 436 ? 41.890 -16.921 -22.500 1.00 75.19 436 ASP A N 1
ATOM 3457 C CA . ASP A 1 436 ? 40.731 -16.085 -22.830 1.00 75.19 436 ASP A CA 1
ATOM 3458 C C . ASP A 1 436 ? 41.070 -14.588 -22.988 1.00 75.19 436 ASP A C 1
ATOM 3460 O O . ASP A 1 436 ? 40.236 -13.802 -23.436 1.00 75.19 436 ASP A O 1
ATOM 3464 N N . GLY A 1 437 ? 42.306 -14.185 -22.677 1.00 82.31 437 GLY A N 1
ATOM 3465 C CA . GLY A 1 437 ? 42.760 -12.799 -22.698 1.00 82.31 437 GLY A CA 1
ATOM 3466 C C . GLY A 1 437 ? 42.377 -11.995 -21.454 1.00 82.31 437 GLY A C 1
ATOM 3467 O O . GLY A 1 437 ? 42.594 -10.783 -21.462 1.00 82.31 437 GLY A O 1
ATOM 3468 N N . ARG A 1 438 ? 41.840 -12.626 -20.401 1.00 85.06 438 ARG A N 1
ATOM 3469 C CA . ARG A 1 438 ? 41.374 -11.967 -19.172 1.00 85.06 438 ARG A CA 1
ATOM 3470 C C . ARG A 1 438 ? 42.390 -12.080 -18.034 1.00 85.06 438 ARG A C 1
ATOM 3472 O O . ARG A 1 438 ? 43.126 -13.058 -17.934 1.00 85.06 438 ARG A O 1
ATOM 3479 N N . ALA A 1 439 ? 42.447 -11.065 -17.178 1.00 82.38 439 ALA A N 1
ATOM 3480 C CA . ALA A 1 439 ? 43.224 -11.053 -15.940 1.00 82.38 439 ALA A CA 1
ATOM 3481 C C . ALA A 1 439 ? 42.396 -10.446 -14.800 1.00 82.38 439 ALA A C 1
ATOM 3483 O O . ALA A 1 439 ? 41.698 -9.457 -15.011 1.00 82.38 439 ALA A O 1
ATOM 3484 N N . GLU A 1 440 ? 42.500 -11.015 -13.597 1.00 82.19 440 GLU A N 1
ATOM 3485 C CA . GLU A 1 440 ? 41.715 -10.598 -12.427 1.00 82.19 440 GLU A CA 1
ATOM 3486 C C . GLU A 1 440 ? 42.556 -9.877 -11.371 1.00 82.19 440 GLU A C 1
ATOM 3488 O O . GLU A 1 440 ? 43.625 -10.352 -10.961 1.00 82.19 440 GLU A O 1
ATOM 3493 N N . PHE A 1 441 ? 42.016 -8.764 -10.880 1.00 81.81 441 PHE A N 1
ATOM 3494 C CA . PHE A 1 441 ? 42.615 -7.871 -9.892 1.00 81.81 441 PHE A CA 1
ATOM 3495 C C . PHE A 1 441 ? 41.659 -7.650 -8.705 1.00 81.81 441 PHE A C 1
ATOM 3497 O O . PHE A 1 441 ? 40.456 -7.566 -8.933 1.00 81.81 441 PHE A O 1
ATOM 3504 N N . PRO A 1 442 ? 42.141 -7.507 -7.458 1.00 77.12 442 PRO A N 1
ATOM 3505 C CA . PRO A 1 442 ? 41.292 -7.088 -6.338 1.00 77.12 442 PRO A CA 1
ATOM 3506 C C . PRO A 1 442 ? 40.754 -5.663 -6.548 1.00 77.12 442 PRO A C 1
ATOM 3508 O O . PRO A 1 442 ? 41.495 -4.792 -7.014 1.00 77.12 442 PRO A O 1
ATOM 3511 N N . ALA A 1 443 ? 39.491 -5.398 -6.203 1.00 75.38 443 ALA A N 1
ATOM 3512 C CA . ALA A 1 443 ? 38.877 -4.077 -6.374 1.00 75.38 443 ALA A CA 1
ATOM 3513 C C . ALA A 1 443 ? 39.569 -2.970 -5.559 1.00 75.38 443 ALA A C 1
ATOM 3515 O O . ALA A 1 443 ? 39.549 -1.813 -5.972 1.00 75.38 443 ALA A O 1
ATOM 3516 N N . GLU A 1 444 ? 40.261 -3.305 -4.465 1.00 71.00 444 GLU A N 1
ATOM 3517 C CA . GLU A 1 444 ? 41.033 -2.349 -3.655 1.00 71.00 444 GLU A CA 1
ATOM 3518 C C . GLU A 1 444 ? 42.194 -1.685 -4.428 1.00 71.00 444 GLU A C 1
ATOM 3520 O O . GLU A 1 444 ? 42.757 -0.688 -3.971 1.00 71.00 444 GLU A O 1
ATOM 3525 N N . VAL A 1 445 ? 42.546 -2.215 -5.606 1.00 72.00 445 VAL A N 1
ATOM 3526 C CA . VAL A 1 445 ? 43.552 -1.664 -6.532 1.00 72.00 445 VAL A CA 1
ATOM 3527 C C . VAL A 1 445 ? 42.980 -0.534 -7.415 1.00 72.00 445 VAL A C 1
ATOM 3529 O O . VAL A 1 445 ? 43.741 0.200 -8.040 1.00 72.00 445 VAL A O 1
ATOM 3532 N N . PHE A 1 446 ? 41.656 -0.348 -7.460 1.00 77.00 446 PHE A N 1
ATOM 3533 C CA . PHE A 1 446 ? 40.976 0.616 -8.336 1.00 77.00 446 PHE A CA 1
ATOM 3534 C C . PHE A 1 446 ? 40.443 1.806 -7.528 1.00 77.00 446 PHE A C 1
ATOM 3536 O O . PHE A 1 446 ? 39.243 1.963 -7.306 1.00 77.00 446 PHE A O 1
ATOM 3543 N N . GLN A 1 447 ? 41.361 2.646 -7.048 1.00 72.38 447 GLN A N 1
ATOM 3544 C CA . GLN A 1 447 ? 41.027 3.814 -6.233 1.00 72.38 447 GLN A CA 1
ATOM 3545 C C . GLN A 1 447 ? 40.907 5.072 -7.105 1.00 72.38 447 GLN A C 1
ATOM 3547 O O . GLN A 1 447 ? 41.894 5.579 -7.637 1.00 72.38 447 GLN A O 1
ATOM 3552 N N . GLY A 1 448 ? 39.679 5.582 -7.231 1.00 74.50 448 GLY A N 1
ATOM 3553 C CA . GLY A 1 448 ? 39.341 6.742 -8.060 1.00 74.50 448 GLY A CA 1
ATOM 3554 C C . GLY A 1 448 ? 38.938 6.390 -9.498 1.00 74.50 448 GLY A C 1
ATOM 3555 O O . GLY A 1 448 ? 39.027 5.250 -9.941 1.00 74.50 448 GLY A O 1
ATOM 3556 N N . ASN A 1 449 ? 38.464 7.398 -10.232 1.00 77.56 449 ASN A N 1
ATOM 3557 C CA . ASN A 1 449 ? 37.702 7.194 -11.473 1.00 77.56 449 ASN A CA 1
ATOM 3558 C C . ASN A 1 449 ? 38.574 6.955 -12.724 1.00 77.56 449 ASN A C 1
ATOM 3560 O O . ASN A 1 449 ? 38.039 6.685 -13.795 1.00 77.56 449 ASN A O 1
ATOM 3564 N N . LEU A 1 450 ? 39.902 7.098 -12.629 1.00 83.38 450 LEU A N 1
ATOM 3565 C CA . LEU A 1 450 ? 40.840 6.996 -13.756 1.00 83.38 450 LEU A CA 1
ATOM 3566 C C . LEU A 1 450 ? 42.096 6.222 -13.338 1.00 83.38 450 LEU A C 1
ATOM 3568 O O . LEU A 1 450 ? 42.993 6.773 -12.703 1.00 83.38 450 LEU A O 1
ATOM 3572 N N . ILE A 1 451 ? 42.165 4.946 -13.719 1.00 86.69 451 ILE A N 1
ATOM 3573 C CA . ILE A 1 451 ? 43.197 4.004 -13.268 1.00 86.69 451 ILE A CA 1
ATOM 3574 C C . ILE A 1 451 ? 44.275 3.823 -14.355 1.00 86.69 451 ILE A C 1
ATOM 3576 O O . ILE A 1 451 ? 43.951 3.413 -15.474 1.00 86.69 451 ILE A O 1
ATOM 3580 N N . PRO A 1 452 ? 45.560 4.126 -14.080 1.00 87.25 452 PRO A N 1
ATOM 3581 C CA . PRO A 1 452 ? 46.626 4.056 -15.076 1.00 87.25 452 PRO A CA 1
ATOM 3582 C C . PRO A 1 452 ? 47.131 2.618 -15.271 1.00 87.25 452 PRO A C 1
ATOM 3584 O O . PRO A 1 452 ? 47.846 2.071 -14.434 1.00 87.25 452 PRO A O 1
ATOM 3587 N N . LEU A 1 453 ? 46.816 2.024 -16.423 1.00 89.88 453 LEU A N 1
ATOM 3588 C CA . LEU A 1 453 ? 47.276 0.694 -16.820 1.00 89.88 453 LEU A CA 1
ATOM 3589 C C . LEU A 1 453 ? 48.505 0.782 -17.736 1.00 89.88 453 LEU A C 1
ATOM 3591 O O . LEU A 1 453 ? 48.525 1.540 -18.711 1.00 89.88 453 LEU A O 1
ATOM 3595 N N . ASN A 1 454 ? 49.511 -0.055 -17.480 1.00 89.81 454 ASN A N 1
ATOM 3596 C CA . ASN A 1 454 ? 50.627 -0.307 -18.391 1.00 89.81 454 ASN A CA 1
ATOM 3597 C C . ASN A 1 454 ? 50.540 -1.748 -18.916 1.00 89.81 454 ASN A C 1
ATOM 3599 O O . ASN A 1 454 ? 50.643 -2.711 -18.161 1.00 89.81 454 ASN A O 1
ATOM 3603 N N . ILE A 1 455 ? 50.310 -1.892 -20.222 1.00 91.19 455 ILE A N 1
ATOM 3604 C CA . ILE A 1 455 ? 50.030 -3.167 -20.890 1.00 91.19 455 ILE A CA 1
ATOM 3605 C C . ILE A 1 455 ? 51.248 -3.575 -21.725 1.00 91.19 455 ILE A C 1
ATOM 3607 O O . ILE A 1 455 ? 51.589 -2.927 -22.720 1.00 91.19 455 ILE A O 1
ATOM 3611 N N . ILE A 1 456 ? 51.892 -4.676 -21.347 1.00 89.50 456 ILE A N 1
ATOM 3612 C CA . ILE A 1 456 ? 53.097 -5.216 -21.980 1.00 89.50 456 ILE A CA 1
ATOM 3613 C C . ILE A 1 456 ? 52.733 -6.504 -22.728 1.00 89.50 456 ILE A C 1
ATOM 3615 O O . ILE A 1 456 ? 52.511 -7.562 -22.145 1.00 89.50 456 ILE A O 1
ATOM 3619 N N . CYS A 1 457 ? 52.693 -6.425 -24.058 1.00 85.62 457 CYS A N 1
ATOM 3620 C CA . CYS A 1 457 ? 52.542 -7.590 -24.931 1.00 85.62 457 CYS A CA 1
ATOM 3621 C C . CYS A 1 457 ? 53.918 -8.108 -25.372 1.00 85.62 457 CYS A C 1
ATOM 3623 O O . CYS A 1 457 ? 54.741 -7.328 -25.856 1.00 85.62 457 CYS A O 1
ATOM 3625 N N . LYS A 1 458 ? 54.141 -9.427 -25.310 1.00 78.25 458 LYS A N 1
ATOM 3626 C CA . LYS A 1 458 ? 55.388 -10.075 -25.754 1.00 78.25 458 LYS A CA 1
ATOM 3627 C C . LYS A 1 458 ? 55.778 -9.640 -27.179 1.00 78.25 458 LYS A C 1
ATOM 3629 O O . LYS A 1 458 ? 55.010 -9.815 -28.124 1.00 78.25 458 LYS A O 1
ATOM 3634 N N . GLY A 1 459 ? 56.968 -9.050 -27.326 1.00 69.94 459 GLY A N 1
ATOM 3635 C CA . GLY A 1 459 ? 57.487 -8.557 -28.611 1.00 69.94 459 GLY A CA 1
ATOM 3636 C C . GLY A 1 459 ? 56.907 -7.221 -29.107 1.00 69.94 459 GLY A C 1
ATOM 3637 O O . GLY A 1 459 ? 57.055 -6.910 -30.287 1.00 69.94 459 GLY A O 1
ATOM 3638 N N . LYS A 1 460 ? 56.245 -6.430 -28.251 1.00 77.69 460 LYS A N 1
ATOM 3639 C CA . LYS A 1 460 ? 55.765 -5.071 -28.568 1.00 77.69 460 LYS A CA 1
ATOM 3640 C C . LYS A 1 460 ? 56.234 -4.066 -27.513 1.00 77.69 460 LYS A C 1
ATOM 3642 O O . LYS A 1 460 ? 56.521 -4.436 -26.379 1.00 77.69 460 LYS A O 1
ATOM 3647 N N . ASN A 1 461 ? 56.248 -2.784 -27.877 1.00 77.69 461 ASN A N 1
ATOM 3648 C CA . ASN A 1 461 ? 56.450 -1.700 -26.913 1.00 77.69 461 ASN A CA 1
ATOM 3649 C C . ASN A 1 461 ? 55.284 -1.661 -25.898 1.00 77.69 461 ASN A C 1
ATOM 3651 O O . ASN A 1 461 ? 54.146 -1.914 -26.309 1.00 77.69 461 ASN A O 1
ATOM 3655 N N . PRO A 1 462 ? 55.530 -1.307 -24.621 1.00 83.12 462 PRO A N 1
ATOM 3656 C CA . PRO A 1 462 ? 54.474 -1.109 -23.628 1.00 83.12 462 PRO A CA 1
ATOM 3657 C C . PRO A 1 462 ? 53.443 -0.061 -24.063 1.00 83.12 462 PRO A C 1
ATOM 3659 O O . PRO A 1 462 ? 53.784 0.949 -24.685 1.00 83.12 462 PRO A O 1
ATOM 3662 N N . ILE A 1 463 ? 52.180 -0.299 -23.713 1.00 86.56 463 ILE A N 1
ATOM 3663 C CA . ILE A 1 463 ? 51.044 0.573 -24.019 1.00 86.56 463 ILE A CA 1
ATOM 3664 C C . ILE A 1 463 ? 50.491 1.108 -22.701 1.00 86.56 463 ILE A C 1
ATOM 3666 O O . ILE A 1 463 ? 49.955 0.344 -21.903 1.00 86.56 463 ILE A O 1
ATOM 3670 N N . ARG A 1 464 ? 50.586 2.423 -22.489 1.00 87.00 464 ARG A N 1
ATOM 3671 C CA . ARG A 1 464 ? 49.895 3.101 -21.385 1.00 87.00 464 ARG A CA 1
ATOM 3672 C C . ARG A 1 464 ? 48.461 3.425 -21.795 1.00 87.00 464 ARG A C 1
ATOM 3674 O O . ARG A 1 464 ? 48.244 3.933 -22.896 1.00 87.00 464 ARG A O 1
ATOM 3681 N N . HIS A 1 465 ? 47.510 3.148 -20.915 1.00 84.94 465 HIS A N 1
ATOM 3682 C CA . HIS A 1 465 ? 46.087 3.411 -21.104 1.00 84.94 465 HIS A CA 1
ATOM 3683 C C . HIS A 1 465 ? 45.466 3.768 -19.752 1.00 84.94 465 HIS A C 1
ATOM 3685 O O . HIS A 1 465 ? 45.697 3.064 -18.776 1.00 84.94 465 HIS A O 1
ATOM 3691 N N . ASN A 1 466 ? 44.679 4.840 -19.694 1.00 87.00 466 ASN A N 1
ATOM 3692 C CA . ASN A 1 466 ? 43.908 5.164 -18.498 1.00 87.00 466 ASN A CA 1
ATOM 3693 C C . ASN A 1 466 ? 42.527 4.525 -18.644 1.00 87.00 466 ASN A C 1
ATOM 3695 O O . ASN A 1 466 ? 41.833 4.802 -19.622 1.00 87.00 466 ASN A O 1
ATOM 3699 N N . LEU A 1 467 ? 42.164 3.673 -17.691 1.00 87.12 467 LEU A N 1
ATOM 3700 C CA . LEU A 1 467 ? 40.854 3.046 -17.606 1.00 87.12 467 LEU A CA 1
ATOM 3701 C C . LEU A 1 467 ? 39.908 3.969 -16.835 1.00 87.12 467 LEU A C 1
ATOM 3703 O O . LEU A 1 467 ? 40.195 4.309 -15.688 1.00 87.12 467 LEU A O 1
ATOM 3707 N N . GLU A 1 468 ? 38.787 4.353 -17.439 1.00 83.12 468 GLU A N 1
ATOM 3708 C CA . GLU A 1 468 ? 37.685 4.997 -16.717 1.00 83.12 468 GLU A CA 1
ATOM 3709 C C . GLU A 1 468 ? 36.987 3.932 -15.861 1.00 83.12 468 GLU A C 1
ATOM 3711 O O . GLU A 1 468 ? 36.397 2.989 -16.388 1.00 83.12 468 GLU A O 1
ATOM 3716 N N . PHE A 1 469 ? 37.132 4.041 -14.540 1.00 82.00 469 PHE A N 1
ATOM 3717 C CA . PHE A 1 469 ? 36.659 3.055 -13.572 1.00 82.00 469 PHE A CA 1
ATOM 3718 C C . PHE A 1 469 ? 35.369 3.530 -12.897 1.00 82.00 469 PHE A C 1
ATOM 3720 O O . PHE A 1 469 ? 35.315 4.629 -12.344 1.00 82.00 469 PHE A O 1
ATOM 3727 N N . SER A 1 470 ? 34.350 2.669 -12.908 1.00 74.69 470 SER A N 1
ATOM 3728 C CA . SER A 1 470 ? 33.138 2.799 -12.096 1.00 74.69 470 SER A CA 1
ATOM 3729 C C . SER A 1 470 ? 33.110 1.711 -11.025 1.00 74.69 470 SER A C 1
ATOM 3731 O O . SER A 1 470 ? 33.452 0.556 -11.291 1.00 74.69 470 SER A O 1
ATOM 3733 N N . GLN A 1 471 ? 32.642 2.066 -9.827 1.00 66.69 471 GLN A N 1
ATOM 3734 C CA . GLN A 1 471 ? 32.488 1.127 -8.716 1.00 66.69 471 GLN A CA 1
ATOM 3735 C C . GLN A 1 471 ? 31.448 0.032 -9.007 1.00 66.69 471 GLN A C 1
ATOM 3737 O O . GLN A 1 471 ? 31.553 -1.056 -8.439 1.00 66.69 471 GLN A O 1
ATOM 3742 N N . ASP A 1 472 ? 30.504 0.264 -9.922 1.00 63.53 472 ASP A N 1
ATOM 3743 C CA . ASP A 1 472 ? 29.452 -0.696 -10.291 1.00 63.53 472 ASP A CA 1
ATOM 3744 C C . ASP A 1 472 ? 29.920 -1.753 -11.307 1.00 63.53 472 ASP A C 1
ATOM 3746 O O . ASP A 1 472 ? 29.265 -2.776 -11.502 1.00 63.53 472 ASP A O 1
ATOM 3750 N N . MET A 1 473 ? 31.067 -1.530 -11.954 1.00 58.91 473 MET A N 1
ATOM 3751 C CA . MET A 1 473 ? 31.562 -2.338 -13.070 1.00 58.91 473 MET A CA 1
ATOM 3752 C C . MET A 1 473 ? 32.658 -3.314 -12.621 1.00 58.91 473 MET A C 1
ATOM 3754 O O . MET A 1 473 ? 33.744 -2.902 -12.212 1.00 58.91 473 MET A O 1
ATOM 3758 N N . SER A 1 474 ? 32.391 -4.617 -12.744 1.00 71.56 474 SER A N 1
ATOM 3759 C CA . SER A 1 474 ? 33.334 -5.703 -12.426 1.00 71.56 474 SER A CA 1
ATOM 3760 C C . SER A 1 474 ? 34.153 -6.215 -13.618 1.00 71.56 474 SER A C 1
ATOM 3762 O O . SER A 1 474 ? 35.133 -6.921 -13.404 1.00 71.56 474 SER A O 1
ATOM 3764 N N . GLU A 1 475 ? 33.805 -5.867 -14.860 1.00 77.50 475 GLU A N 1
ATOM 3765 C CA . GLU A 1 475 ? 34.484 -6.347 -16.074 1.00 77.50 475 GLU A CA 1
ATOM 3766 C C . GLU A 1 475 ? 34.774 -5.209 -17.058 1.00 77.50 475 GLU A C 1
ATOM 3768 O O . GLU A 1 475 ? 33.902 -4.394 -17.363 1.00 77.50 475 GLU A O 1
ATOM 3773 N N . TYR A 1 476 ? 35.987 -5.196 -17.615 1.00 83.44 476 TYR A N 1
ATOM 3774 C CA . TYR A 1 476 ? 36.453 -4.179 -18.558 1.00 83.44 476 TYR A CA 1
ATOM 3775 C C . TYR A 1 476 ? 37.098 -4.807 -19.800 1.00 83.44 476 TYR A C 1
ATOM 3777 O O . TYR A 1 476 ? 37.958 -5.680 -19.699 1.00 83.44 476 TYR A O 1
ATOM 3785 N N . PHE A 1 477 ? 36.733 -4.324 -20.991 1.00 80.50 477 PHE A N 1
ATOM 3786 C CA . PHE A 1 477 ? 37.207 -4.858 -22.275 1.00 80.50 477 PHE A CA 1
ATOM 3787 C C . PHE A 1 477 ? 38.063 -3.834 -23.031 1.00 80.50 477 PHE A C 1
ATOM 3789 O O . PHE A 1 477 ? 37.552 -2.858 -23.578 1.00 80.50 477 PHE A O 1
ATOM 3796 N N . ILE A 1 478 ? 39.375 -4.073 -23.114 1.00 87.06 478 ILE A N 1
ATOM 3797 C CA . ILE A 1 478 ? 40.335 -3.154 -23.746 1.00 87.06 478 ILE A CA 1
ATOM 3798 C C . ILE A 1 478 ? 40.744 -3.694 -25.122 1.00 87.06 478 ILE A C 1
ATOM 3800 O O . ILE A 1 478 ? 41.408 -4.727 -25.251 1.00 87.06 478 ILE A O 1
ATOM 3804 N N . LYS A 1 479 ? 40.373 -2.962 -26.179 1.00 87.25 479 LYS A N 1
ATOM 3805 C CA . LYS A 1 479 ? 40.628 -3.345 -27.575 1.00 87.25 479 LYS A CA 1
ATOM 3806 C C . LYS A 1 479 ? 41.868 -2.658 -28.151 1.00 87.25 479 LYS A C 1
ATOM 3808 O O . LYS A 1 479 ? 41.831 -1.484 -28.519 1.00 87.25 479 LYS A O 1
ATOM 3813 N N . LEU A 1 480 ? 42.962 -3.404 -28.306 1.00 81.81 480 LEU A N 1
ATOM 3814 C CA . LEU A 1 480 ? 44.235 -2.866 -28.791 1.00 81.81 480 LEU A CA 1
ATOM 3815 C C . LEU A 1 480 ? 44.224 -2.620 -30.310 1.00 81.81 480 LEU A C 1
ATOM 3817 O O . LEU A 1 480 ? 44.250 -3.548 -31.127 1.00 81.81 480 LEU A O 1
ATOM 3821 N N . GLN A 1 481 ? 44.250 -1.342 -30.694 1.00 72.31 481 GLN A N 1
ATOM 3822 C CA . GLN A 1 481 ? 44.375 -0.903 -32.084 1.00 72.31 481 GLN A CA 1
ATOM 3823 C C . GLN A 1 481 ? 45.844 -0.715 -32.496 1.00 72.31 481 GLN A C 1
ATOM 3825 O O . GLN A 1 481 ? 46.657 -0.155 -31.764 1.00 72.31 481 GLN A O 1
ATOM 3830 N N . SER A 1 482 ? 46.194 -1.140 -33.712 1.00 53.06 482 SER A N 1
ATOM 3831 C CA . SER A 1 482 ? 47.485 -0.820 -34.333 1.00 53.06 482 SER A CA 1
ATOM 3832 C C . SER A 1 482 ? 47.437 0.576 -34.960 1.00 53.06 482 SER A C 1
ATOM 3834 O O . SER A 1 482 ? 46.552 0.795 -35.790 1.00 53.06 482 SER A O 1
ATOM 3836 N N . LYS A 1 483 ? 48.402 1.468 -34.665 1.00 45.84 483 LYS A N 1
ATOM 3837 C CA . LYS A 1 483 ? 48.580 2.729 -35.419 1.00 45.84 483 LYS A CA 1
ATOM 3838 C C . LYS A 1 483 ? 48.601 2.422 -36.920 1.00 45.84 483 LYS A C 1
ATOM 3840 O O . LYS A 1 483 ? 49.467 1.685 -37.388 1.00 45.84 483 LYS A O 1
ATOM 3845 N N . GLY A 1 484 ? 47.620 2.945 -37.650 1.00 39.59 484 GLY A N 1
ATOM 3846 C CA . GLY A 1 484 ? 47.455 2.663 -39.070 1.00 39.59 484 GLY A CA 1
ATOM 3847 C C . GLY A 1 484 ? 48.457 3.437 -39.917 1.00 39.59 484 GLY A C 1
ATOM 3848 O O . GLY A 1 484 ? 48.407 4.663 -39.971 1.00 39.59 484 GLY A O 1
ATOM 3849 N N . THR A 1 485 ? 49.328 2.730 -40.633 1.00 37.31 485 THR A N 1
ATOM 3850 C CA . THR A 1 485 ? 50.007 3.291 -41.804 1.00 37.31 485 THR A CA 1
ATOM 3851 C C . THR A 1 485 ? 48.948 3.526 -42.879 1.00 37.31 485 THR A C 1
ATOM 3853 O O . THR A 1 485 ? 48.365 2.568 -43.388 1.00 37.31 485 THR A O 1
ATOM 3856 N N . PHE A 1 486 ? 48.658 4.788 -43.201 1.00 34.88 486 PHE A N 1
ATOM 3857 C CA . PHE A 1 486 ? 47.649 5.123 -44.206 1.00 34.88 486 PHE A CA 1
ATOM 3858 C C . PHE A 1 486 ? 48.038 4.553 -45.585 1.00 34.88 486 PHE A C 1
ATOM 3860 O O . PHE A 1 486 ? 49.129 4.863 -46.076 1.00 34.88 486 PHE A O 1
ATOM 3867 N N . PRO A 1 487 ? 47.169 3.770 -46.256 1.00 38.97 487 PRO A N 1
ATOM 3868 C CA . PRO A 1 487 ? 47.329 3.518 -47.682 1.00 38.97 487 PRO A CA 1
ATOM 3869 C C . PRO A 1 487 ? 47.138 4.838 -48.443 1.00 38.97 487 PRO A C 1
ATOM 3871 O O . PRO A 1 487 ? 46.327 5.678 -48.051 1.00 38.97 487 PRO A O 1
ATOM 3874 N N . LYS A 1 488 ? 47.886 5.041 -49.535 1.00 38.78 488 LYS A N 1
ATOM 3875 C CA . LYS A 1 488 ? 47.794 6.274 -50.333 1.00 38.78 488 LYS A CA 1
ATOM 3876 C C . LYS A 1 488 ? 46.379 6.425 -50.906 1.00 38.78 488 LYS A C 1
ATOM 3878 O O . LYS A 1 488 ? 45.945 5.595 -51.701 1.00 38.78 488 LYS A O 1
ATOM 3883 N N . LEU A 1 489 ? 45.682 7.487 -50.501 1.00 42.66 489 LEU A N 1
ATOM 3884 C CA . LEU A 1 489 ? 44.315 7.780 -50.930 1.00 42.66 489 LEU A CA 1
ATOM 3885 C C . LEU A 1 489 ? 44.270 8.046 -52.442 1.00 42.66 489 LEU A C 1
ATOM 3887 O O . LEU A 1 489 ? 44.934 8.959 -52.932 1.00 42.66 489 LEU A O 1
ATOM 3891 N N . ASN A 1 490 ? 43.472 7.269 -53.176 1.00 51.44 490 ASN A N 1
ATOM 3892 C CA . ASN A 1 490 ? 43.268 7.471 -54.608 1.00 51.44 490 ASN A CA 1
ATOM 3893 C C . ASN A 1 490 ? 42.281 8.629 -54.835 1.00 51.44 490 ASN A C 1
ATOM 3895 O O . ASN A 1 490 ? 41.110 8.536 -54.464 1.00 51.44 490 ASN A O 1
ATOM 3899 N N . TRP A 1 491 ? 42.751 9.720 -55.446 1.00 51.72 491 TRP A N 1
ATOM 3900 C CA . TRP A 1 491 ? 42.010 10.984 -55.541 1.00 51.72 491 TRP A CA 1
ATOM 3901 C C . TRP A 1 491 ? 40.686 10.895 -56.316 1.00 51.72 491 TRP A C 1
ATOM 3903 O O . TRP A 1 491 ? 39.804 11.716 -56.088 1.00 51.72 491 TRP A O 1
ATOM 3913 N N . MET A 1 492 ? 40.483 9.863 -57.144 1.00 48.53 492 MET A N 1
ATOM 3914 C CA . MET A 1 492 ? 39.187 9.590 -57.786 1.00 48.53 492 MET A CA 1
ATOM 3915 C C . MET A 1 492 ? 38.032 9.404 -56.785 1.00 48.53 492 MET A C 1
ATOM 3917 O O . MET A 1 492 ? 36.891 9.724 -57.106 1.00 48.53 492 MET A O 1
ATOM 3921 N N . TRP A 1 493 ? 38.299 8.939 -55.558 1.00 53.44 493 TRP A N 1
ATOM 3922 C CA . TRP A 1 493 ? 37.248 8.717 -54.553 1.00 53.44 493 TRP A CA 1
ATOM 3923 C C . TRP A 1 493 ? 36.728 10.026 -53.929 1.00 53.44 493 TRP A C 1
ATOM 3925 O O . TRP A 1 493 ? 35.612 10.054 -53.411 1.00 53.44 493 TRP A O 1
ATOM 3935 N N . LEU A 1 494 ? 37.474 11.134 -54.039 1.00 56.28 494 LEU A N 1
ATOM 3936 C CA . LEU A 1 494 ? 37.027 12.455 -53.573 1.00 56.28 494 LEU A CA 1
ATOM 3937 C C . LEU A 1 494 ? 35.870 13.020 -54.415 1.00 56.28 494 LEU A C 1
ATOM 3939 O O . LEU A 1 494 ? 35.108 13.838 -53.911 1.00 56.28 494 LEU A O 1
ATOM 3943 N N . LEU A 1 495 ? 35.689 12.560 -55.659 1.00 59.53 495 LEU A N 1
ATOM 3944 C CA . LEU A 1 495 ? 34.581 12.982 -56.528 1.00 59.53 495 LEU A CA 1
ATOM 3945 C C . LEU A 1 495 ? 33.237 12.330 -56.160 1.00 59.53 495 LEU A C 1
ATOM 3947 O O . LEU A 1 495 ? 32.186 12.889 -56.459 1.00 59.53 495 LEU A O 1
ATOM 3951 N N . LEU A 1 496 ? 33.254 11.176 -55.483 1.00 58.78 496 LEU A N 1
ATOM 3952 C CA . LEU A 1 496 ? 32.041 10.525 -54.972 1.00 58.78 496 LEU A CA 1
ATOM 3953 C C . LEU A 1 496 ? 31.609 11.076 -53.608 1.00 58.78 496 LEU A C 1
ATOM 3955 O O . LEU A 1 496 ? 30.434 10.982 -53.261 1.00 58.78 496 LEU A O 1
ATOM 3959 N N . LEU A 1 497 ? 32.531 11.674 -52.848 1.00 62.09 497 LEU A N 1
ATOM 3960 C CA . LEU A 1 497 ? 32.284 12.167 -51.491 1.00 62.09 497 LEU A CA 1
ATOM 3961 C C . LEU A 1 497 ? 31.122 13.177 -51.382 1.00 62.09 497 LEU A C 1
ATOM 3963 O O . LEU A 1 497 ? 30.319 13.003 -50.473 1.00 62.09 497 LEU A O 1
ATOM 3967 N N . PRO A 1 498 ? 30.936 14.162 -52.288 1.00 67.31 498 PRO A N 1
ATOM 3968 C CA . PRO A 1 498 ? 29.779 15.062 -52.244 1.00 67.31 498 PRO A CA 1
ATOM 3969 C C . PRO A 1 498 ? 28.439 14.343 -52.447 1.00 67.31 498 PRO A C 1
ATOM 3971 O O . PRO A 1 498 ? 27.448 14.694 -51.814 1.00 67.31 498 PRO A O 1
ATOM 3974 N N . ILE A 1 499 ? 28.406 13.313 -53.298 1.00 69.69 499 ILE A N 1
ATOM 3975 C CA . ILE A 1 499 ? 27.195 12.531 -53.592 1.00 69.69 499 ILE A CA 1
ATOM 3976 C C . ILE A 1 499 ? 26.891 11.575 -52.432 1.00 69.69 499 ILE A C 1
ATOM 3978 O O . ILE A 1 499 ? 25.743 11.467 -52.011 1.00 69.69 499 ILE A O 1
ATOM 3982 N N . LEU A 1 500 ? 27.918 10.943 -51.854 1.00 65.69 500 LEU A N 1
ATOM 3983 C CA . LEU A 1 500 ? 27.804 10.142 -50.631 1.00 65.69 500 LEU A CA 1
ATOM 3984 C C . LEU A 1 500 ? 27.425 10.985 -49.407 1.00 65.69 500 LEU A C 1
ATOM 3986 O O . LEU A 1 500 ? 26.689 10.498 -48.557 1.00 65.69 500 LEU A O 1
ATOM 3990 N N . LEU A 1 501 ? 27.865 12.244 -49.330 1.00 67.69 501 LEU A N 1
ATOM 3991 C CA . LEU A 1 501 ? 27.430 13.190 -48.303 1.00 67.69 501 LEU A CA 1
ATOM 3992 C C . LEU A 1 501 ? 25.988 13.651 -48.528 1.00 67.69 501 LEU A C 1
ATOM 3994 O O . LEU A 1 501 ? 25.244 13.707 -47.562 1.00 67.69 501 LEU A O 1
ATOM 3998 N N . LEU A 1 502 ? 25.548 13.921 -49.761 1.00 67.44 502 LEU A N 1
ATOM 3999 C CA . LEU A 1 502 ? 24.152 14.293 -50.035 1.00 67.44 502 LEU A CA 1
ATOM 4000 C C . LEU A 1 502 ? 23.177 13.129 -49.805 1.00 67.44 502 LEU A C 1
ATOM 4002 O O . LEU A 1 502 ? 22.151 13.316 -49.156 1.00 67.44 502 LEU A O 1
ATOM 4006 N N . LEU A 1 503 ? 23.511 11.919 -50.266 1.00 63.91 503 LEU A N 1
ATOM 4007 C CA . LEU A 1 503 ? 22.731 10.710 -49.977 1.00 63.91 503 LEU A CA 1
ATOM 4008 C C . LEU A 1 503 ? 22.778 10.368 -48.483 1.00 63.91 503 LEU A C 1
ATOM 4010 O O . LEU A 1 503 ? 21.742 10.104 -47.882 1.00 63.91 503 LEU A O 1
ATOM 4014 N N . GLY A 1 504 ? 23.961 10.431 -47.866 1.00 58.16 504 GLY A N 1
ATOM 4015 C CA . GLY A 1 504 ? 24.149 10.189 -46.438 1.00 58.16 504 GLY A CA 1
ATOM 4016 C C . GLY A 1 504 ? 23.396 11.189 -45.564 1.00 58.16 504 GLY A C 1
ATOM 4017 O O . GLY A 1 504 ? 22.778 10.780 -44.591 1.00 58.16 504 GLY A O 1
ATOM 4018 N N . TRP A 1 505 ? 23.374 12.473 -45.927 1.00 55.72 505 TRP A N 1
ATOM 4019 C CA . TRP A 1 505 ? 22.645 13.523 -45.209 1.00 55.72 505 TRP A CA 1
ATOM 4020 C C . TRP A 1 505 ? 21.133 13.416 -45.438 1.00 55.72 505 TRP A C 1
ATOM 4022 O O . TRP A 1 505 ? 20.372 13.557 -44.485 1.00 55.72 505 TRP A O 1
ATOM 4032 N N . GLY A 1 506 ? 20.694 13.069 -46.653 1.00 54.50 506 GLY A N 1
ATOM 4033 C CA . GLY A 1 506 ? 19.291 12.769 -46.951 1.00 54.50 506 GLY A CA 1
ATOM 4034 C C . GLY A 1 506 ? 18.757 11.572 -46.158 1.00 54.50 506 GLY A C 1
ATOM 4035 O O . GLY A 1 506 ? 17.668 11.651 -45.602 1.00 54.50 506 GLY A O 1
ATOM 4036 N N . ILE A 1 507 ? 19.547 10.499 -46.032 1.00 55.53 507 ILE A N 1
ATOM 4037 C CA . ILE A 1 507 ? 19.214 9.317 -45.217 1.00 55.53 507 ILE A CA 1
ATOM 4038 C C . ILE A 1 507 ? 19.289 9.646 -43.716 1.00 55.53 507 ILE A C 1
ATOM 4040 O O . ILE A 1 507 ? 18.360 9.340 -42.976 1.00 55.53 507 ILE A O 1
ATOM 4044 N N . TYR A 1 508 ? 20.342 10.328 -43.258 1.00 51.44 508 TYR A N 1
ATOM 4045 C CA . TYR A 1 508 ? 20.520 10.745 -41.858 1.00 51.44 508 TYR A CA 1
ATOM 4046 C C . TYR A 1 508 ? 19.445 11.738 -41.383 1.00 51.44 508 TYR A C 1
ATOM 4048 O O . TYR A 1 508 ? 19.119 11.770 -40.200 1.00 51.44 508 TYR A O 1
ATOM 4056 N N . SER A 1 509 ? 18.863 12.520 -42.298 1.00 47.25 509 SER A N 1
ATOM 4057 C CA . SER A 1 509 ? 17.714 13.395 -42.033 1.00 47.25 509 SER A CA 1
ATOM 4058 C C . SER A 1 509 ? 16.357 12.676 -42.117 1.00 47.25 509 SER A C 1
ATOM 4060 O O . SER A 1 509 ? 15.336 13.313 -41.859 1.00 47.25 509 SER A O 1
ATOM 4062 N N . PHE A 1 510 ? 16.333 11.387 -42.476 1.00 47.25 510 PHE A N 1
ATOM 4063 C CA . PHE A 1 510 ? 15.134 10.536 -42.535 1.00 47.25 510 PHE A CA 1
ATOM 4064 C C . PHE A 1 510 ? 15.141 9.377 -41.526 1.00 47.25 510 PHE A C 1
ATOM 4066 O O . PHE A 1 510 ? 14.113 8.728 -41.340 1.00 47.25 510 PHE A O 1
ATOM 4073 N N . MET A 1 511 ? 16.268 9.111 -40.863 1.00 48.81 511 MET A N 1
ATOM 4074 C CA . MET A 1 511 ? 16.306 8.225 -39.702 1.00 48.81 511 MET A CA 1
ATOM 4075 C C . MET A 1 511 ? 15.721 8.964 -38.495 1.00 48.81 511 MET A C 1
ATOM 4077 O O . MET A 1 511 ? 16.323 9.923 -38.009 1.00 48.81 511 MET A O 1
ATOM 4081 N N . ASP A 1 512 ? 14.565 8.504 -38.008 1.00 56.94 512 ASP A N 1
ATOM 4082 C CA . ASP A 1 512 ? 14.001 8.939 -36.724 1.00 56.94 512 ASP A CA 1
ATOM 4083 C C . ASP A 1 512 ? 15.063 8.676 -35.639 1.00 56.94 512 ASP A C 1
ATOM 4085 O O . ASP A 1 512 ? 15.475 7.536 -35.408 1.00 56.94 512 ASP A O 1
ATOM 4089 N N . LYS A 1 513 ? 15.584 9.743 -35.024 1.00 71.50 513 LYS A N 1
ATOM 4090 C CA . LYS A 1 513 ? 16.636 9.626 -34.010 1.00 71.50 513 LYS A CA 1
ATOM 4091 C C . LYS A 1 513 ? 16.034 9.086 -32.720 1.00 71.50 513 LYS A C 1
ATOM 4093 O O . LYS A 1 513 ? 15.095 9.676 -32.191 1.00 71.50 513 LYS A O 1
ATOM 4098 N N . THR A 1 514 ? 16.621 8.016 -32.183 1.00 83.06 514 THR A N 1
ATOM 4099 C CA . THR A 1 514 ? 16.386 7.593 -30.798 1.00 83.06 514 THR A CA 1
ATOM 4100 C C . THR A 1 514 ? 16.658 8.784 -29.869 1.00 83.06 514 THR A C 1
ATOM 4102 O O . THR A 1 514 ? 17.777 9.304 -29.906 1.00 83.06 514 THR A O 1
ATOM 4105 N N . PRO A 1 515 ? 15.673 9.241 -29.075 1.00 89.06 515 PRO A N 1
ATOM 4106 C CA . PRO A 1 515 ? 15.860 10.365 -28.167 1.00 89.06 515 PRO A CA 1
ATOM 4107 C C . PRO A 1 515 ? 16.862 10.018 -27.062 1.00 89.06 515 PRO A C 1
ATOM 4109 O O . PRO A 1 515 ? 16.963 8.873 -26.609 1.00 89.06 515 PRO A O 1
ATOM 4112 N N . THR A 1 516 ? 17.602 11.028 -26.627 1.00 91.50 516 THR A N 1
ATOM 4113 C CA . THR A 1 516 ? 18.525 10.952 -25.493 1.00 91.50 516 THR A CA 1
ATOM 4114 C C . THR A 1 516 ? 17.768 10.881 -24.165 1.00 91.50 516 THR A C 1
ATOM 4116 O O . THR A 1 516 ? 16.598 11.253 -24.077 1.00 91.50 516 THR A O 1
ATOM 4119 N N . TRP A 1 517 ? 18.441 10.440 -23.097 1.00 88.50 517 TRP A N 1
ATOM 4120 C CA . TRP A 1 517 ? 17.854 10.485 -21.754 1.00 88.50 517 TRP A CA 1
ATOM 4121 C C . TRP A 1 517 ? 17.525 11.915 -21.309 1.00 88.50 517 TRP A C 1
ATOM 4123 O O . TRP A 1 517 ? 16.451 12.130 -20.769 1.00 88.50 517 TRP A O 1
ATOM 4133 N N . GLU A 1 518 ? 18.377 12.900 -21.609 1.00 88.44 518 GLU A N 1
ATOM 4134 C CA . GLU A 1 518 ? 18.118 14.312 -21.282 1.00 88.44 518 GLU A CA 1
ATOM 4135 C C . GLU A 1 518 ? 16.855 14.853 -21.979 1.00 88.44 518 GLU A C 1
ATOM 4137 O O . GLU A 1 518 ? 16.071 15.576 -21.370 1.00 88.44 518 GLU A O 1
ATOM 4142 N N . GLU A 1 519 ? 16.608 14.464 -23.235 1.00 91.81 519 GLU A N 1
ATOM 4143 C CA . GLU A 1 519 ? 15.351 14.789 -23.919 1.00 91.81 519 GLU A CA 1
ATOM 4144 C C . GLU A 1 519 ? 14.157 14.099 -23.242 1.00 91.81 519 GLU A C 1
ATOM 4146 O O . GLU A 1 519 ? 13.158 14.754 -22.963 1.00 91.81 519 GLU A O 1
ATOM 4151 N N . LEU A 1 520 ? 14.258 12.802 -22.932 1.00 93.81 520 LEU A N 1
ATOM 4152 C CA . LEU A 1 520 ? 13.174 12.035 -22.305 1.00 93.81 520 LEU A CA 1
ATOM 4153 C C . LEU A 1 520 ? 12.815 12.546 -20.900 1.00 93.81 520 LEU A C 1
ATOM 4155 O O . LEU A 1 520 ? 11.629 12.621 -20.580 1.00 93.81 520 LEU A O 1
ATOM 4159 N N . ASN A 1 521 ? 13.808 12.933 -20.091 1.00 91.56 521 ASN A N 1
ATOM 4160 C CA . ASN A 1 521 ? 13.629 13.458 -18.732 1.00 91.56 521 ASN A CA 1
ATOM 4161 C C . ASN A 1 521 ? 12.661 14.650 -18.704 1.00 91.56 521 ASN A C 1
ATOM 4163 O O . ASN A 1 521 ? 11.753 14.690 -17.880 1.00 91.56 521 ASN A O 1
ATOM 4167 N N . LYS A 1 522 ? 12.775 15.563 -19.676 1.00 93.56 522 LYS A N 1
ATOM 4168 C CA . LYS A 1 522 ? 11.912 16.752 -19.821 1.00 93.56 522 LYS A CA 1
ATOM 4169 C C . LYS A 1 522 ? 10.449 16.426 -20.131 1.00 93.56 522 LYS A C 1
ATOM 4171 O O . LYS A 1 522 ? 9.597 17.310 -20.096 1.00 93.56 522 LYS A O 1
ATOM 4176 N N . GLY A 1 523 ? 10.150 15.180 -20.495 1.00 94.81 523 GLY A N 1
ATOM 4177 C CA . GLY A 1 523 ? 8.790 14.683 -20.680 1.00 94.81 523 GLY A CA 1
ATOM 4178 C C . GLY A 1 523 ? 8.185 14.024 -19.439 1.00 94.81 523 GLY A C 1
ATOM 4179 O O . GLY A 1 523 ? 7.009 13.668 -19.484 1.00 94.81 523 GLY A O 1
ATOM 4180 N N . VAL A 1 524 ? 8.954 13.826 -18.366 1.00 95.38 524 VAL A N 1
ATOM 4181 C CA . VAL A 1 524 ? 8.556 13.089 -17.155 1.00 95.38 524 VAL A CA 1
ATOM 4182 C C . VAL A 1 524 ? 8.409 14.060 -15.982 1.00 95.38 524 VAL A C 1
ATOM 4184 O O . VAL A 1 524 ? 9.136 15.045 -15.882 1.00 95.38 524 VAL A O 1
ATOM 4187 N N . VAL A 1 525 ? 7.433 13.811 -15.107 1.00 94.12 525 VAL A N 1
ATOM 4188 C CA . VAL A 1 525 ? 7.083 14.687 -13.978 1.00 94.12 525 VAL A CA 1
ATOM 4189 C C . VAL A 1 525 ? 6.940 13.895 -12.679 1.00 94.12 525 VAL A C 1
ATOM 4191 O O . VAL A 1 525 ? 6.444 12.765 -12.690 1.00 94.12 525 VAL A O 1
ATOM 4194 N N . LEU A 1 526 ? 7.352 14.495 -11.562 1.00 92.19 526 LEU A N 1
ATOM 4195 C CA . LEU A 1 526 ? 7.041 13.999 -10.221 1.00 92.19 526 LEU A CA 1
ATOM 4196 C C . LEU A 1 526 ? 5.594 14.378 -9.919 1.00 92.19 526 LEU A C 1
ATOM 4198 O O . LEU A 1 526 ? 5.220 15.534 -10.109 1.00 92.19 526 LEU A O 1
ATOM 4202 N N . ILE A 1 527 ? 4.798 13.433 -9.430 1.00 92.31 527 ILE A N 1
ATOM 4203 C CA . ILE A 1 527 ? 3.434 13.683 -8.963 1.00 92.31 527 ILE A CA 1
ATOM 4204 C C . ILE A 1 527 ? 3.424 13.694 -7.437 1.00 92.31 527 ILE A C 1
ATOM 4206 O O . ILE A 1 527 ? 3.900 12.746 -6.810 1.00 92.31 527 ILE A O 1
ATOM 4210 N N . LYS A 1 528 ? 2.843 14.753 -6.867 1.00 91.50 528 LYS A N 1
ATOM 4211 C CA . LYS A 1 528 ? 2.379 14.818 -5.477 1.00 91.50 528 LYS A CA 1
ATOM 4212 C C . LYS A 1 528 ? 0.856 14.776 -5.503 1.00 91.50 528 LYS A C 1
ATOM 4214 O O . LYS A 1 528 ? 0.246 15.595 -6.191 1.00 91.50 528 LYS A O 1
ATOM 4219 N N . THR A 1 529 ? 0.259 13.894 -4.719 1.00 90.62 529 THR A N 1
ATOM 4220 C CA . THR A 1 529 ? -1.194 13.815 -4.557 1.00 90.62 529 THR A CA 1
ATOM 4221 C C . THR A 1 529 ? -1.563 14.046 -3.100 1.00 90.62 529 THR A C 1
ATOM 4223 O O . THR A 1 529 ? -0.930 13.515 -2.189 1.00 90.62 529 THR A O 1
ATOM 4226 N N . GLU A 1 530 ? -2.570 14.887 -2.891 1.00 91.88 530 GLU A N 1
ATOM 4227 C CA . GLU A 1 530 ? -3.109 15.263 -1.591 1.00 91.88 530 GLU A CA 1
ATOM 4228 C C . GLU A 1 530 ? -4.432 14.532 -1.367 1.00 91.88 530 GLU A C 1
ATOM 4230 O O . GLU A 1 530 ? -5.411 14.763 -2.076 1.00 91.88 530 GLU A O 1
ATOM 4235 N N . GLU A 1 531 ? -4.445 13.624 -0.391 1.00 89.88 531 GLU A N 1
ATOM 4236 C CA . GLU A 1 531 ? -5.566 12.733 -0.095 1.00 89.88 531 GLU A CA 1
ATOM 4237 C C . GLU A 1 531 ? -6.220 13.067 1.250 1.00 89.88 531 GLU A C 1
ATOM 4239 O O . GLU A 1 531 ? -5.571 13.081 2.305 1.00 89.88 531 GLU A O 1
ATOM 4244 N N . LEU A 1 532 ? -7.542 13.237 1.227 1.00 91.31 532 LEU A N 1
ATOM 4245 C CA . LEU A 1 532 ? -8.381 13.288 2.419 1.00 91.31 532 LEU A CA 1
ATOM 4246 C C . LEU A 1 532 ? -9.636 12.436 2.213 1.00 91.31 532 LEU A C 1
ATOM 4248 O O . LEU A 1 532 ? -10.406 12.660 1.279 1.00 91.31 532 LEU A O 1
ATOM 4252 N N . TYR A 1 533 ? -9.877 11.487 3.114 1.00 91.56 533 TYR A N 1
ATOM 4253 C CA . TYR A 1 533 ? -11.088 10.672 3.103 1.00 91.56 533 TYR A CA 1
ATOM 4254 C C . TYR A 1 533 ? -12.147 11.315 3.999 1.00 91.56 533 TYR A C 1
ATOM 4256 O O . TYR A 1 533 ? -11.837 11.941 5.016 1.00 91.56 533 TYR A O 1
ATOM 4264 N N . SER A 1 534 ? -13.415 11.177 3.624 1.00 92.62 534 SER A N 1
ATOM 4265 C CA . SER A 1 534 ? -14.533 11.665 4.427 1.00 92.62 534 SER A CA 1
ATOM 4266 C C . SER A 1 534 ? -15.760 10.770 4.324 1.00 92.62 534 SER A C 1
ATOM 4268 O O . SER A 1 534 ? -15.976 10.118 3.304 1.00 92.62 534 SER A O 1
ATOM 4270 N N . VAL A 1 535 ? -16.590 10.766 5.362 1.00 91.88 535 VAL A N 1
ATOM 4271 C CA . VAL A 1 535 ? -17.881 10.071 5.384 1.00 91.88 535 VAL A CA 1
ATOM 4272 C C . VAL A 1 535 ? -18.961 11.017 5.899 1.00 91.88 535 VAL A C 1
ATOM 4274 O O . VAL A 1 535 ? -18.880 11.524 7.020 1.00 91.88 535 VAL A O 1
ATOM 4277 N N . SER A 1 536 ? -20.003 11.239 5.093 1.00 90.31 536 SER A N 1
ATOM 4278 C CA . SER A 1 536 ? -21.203 11.928 5.572 1.00 90.31 536 SER A CA 1
ATOM 4279 C C . SER A 1 536 ? -21.966 11.018 6.529 1.00 90.31 536 SER A C 1
ATOM 4281 O O . SER A 1 536 ? -22.217 9.849 6.234 1.00 90.31 536 SER A O 1
ATOM 4283 N N . THR A 1 537 ? -22.347 11.557 7.682 1.00 88.00 537 THR A N 1
ATOM 4284 C CA . THR A 1 537 ? -22.987 10.789 8.756 1.00 88.00 537 THR A CA 1
ATOM 4285 C C . THR A 1 537 ? -24.509 10.899 8.761 1.00 88.00 537 THR A C 1
ATOM 4287 O O . THR A 1 537 ? -25.160 10.319 9.623 1.00 88.00 537 THR A O 1
ATOM 4290 N N . GLY A 1 538 ? -25.086 11.691 7.852 1.00 86.75 538 GLY A N 1
ATOM 4291 C CA . GLY A 1 538 ? -26.516 12.013 7.826 1.00 86.75 538 GLY A CA 1
ATOM 4292 C C . GLY A 1 538 ? -26.998 12.955 8.940 1.00 86.75 538 GLY A C 1
ATOM 4293 O O . GLY A 1 538 ? -28.158 13.368 8.912 1.00 86.75 538 GLY A O 1
ATOM 4294 N N . LEU A 1 539 ? -26.147 13.337 9.903 1.00 89.75 539 LEU A N 1
ATOM 4295 C CA . LEU A 1 539 ? -26.515 14.304 10.940 1.00 89.75 539 LEU A CA 1
ATOM 4296 C C . LEU A 1 539 ? -26.478 15.757 10.415 1.00 89.75 539 LEU A C 1
ATOM 4298 O O . LEU A 1 539 ? -25.644 16.087 9.573 1.00 89.75 539 LEU A O 1
ATOM 4302 N N . PRO A 1 540 ? -27.335 16.670 10.918 1.00 90.19 540 PRO A N 1
ATOM 4303 C CA . PRO A 1 540 ? -27.295 18.085 10.534 1.00 90.19 540 PRO A CA 1
ATOM 4304 C C . PRO A 1 540 ? -25.997 18.782 10.969 1.00 90.19 540 PRO A C 1
ATOM 4306 O O . PRO A 1 540 ? -25.538 18.564 12.088 1.00 90.19 540 PRO A O 1
ATOM 4309 N N . GLU A 1 541 ? -25.470 19.708 10.159 1.00 89.19 541 GLU A N 1
ATOM 4310 C CA . GLU A 1 541 ? -24.219 20.453 10.437 1.00 89.19 541 GLU A CA 1
ATOM 4311 C C . GLU A 1 541 ? -24.181 21.095 11.831 1.00 89.19 541 GLU A C 1
ATOM 4313 O O . GLU A 1 541 ? -23.182 20.998 12.536 1.00 89.19 541 GLU A O 1
ATOM 4318 N N . LYS A 1 542 ? -25.313 21.651 12.285 1.00 90.81 542 LYS A N 1
ATOM 4319 C CA . LYS A 1 542 ? -25.490 22.239 13.627 1.00 90.81 542 LYS A CA 1
ATOM 4320 C C . LYS A 1 542 ? -25.226 21.290 14.811 1.00 90.81 542 LYS A C 1
ATOM 4322 O O . LYS A 1 542 ? -25.279 21.738 15.951 1.00 90.81 542 LYS A O 1
ATOM 4327 N N . THR A 1 543 ? -25.037 19.991 14.574 1.00 89.31 543 THR A N 1
ATOM 4328 C CA . THR A 1 543 ? -24.617 19.032 15.611 1.00 89.31 543 THR A CA 1
ATOM 4329 C C . THR A 1 543 ? -23.111 19.063 15.860 1.00 89.31 543 THR A C 1
ATOM 4331 O O . THR A 1 543 ? -22.689 18.694 16.949 1.00 89.31 543 THR A O 1
ATOM 4334 N N . GLY A 1 544 ? -22.317 19.475 14.865 1.00 90.56 544 GLY A N 1
ATOM 4335 C CA . GLY A 1 544 ? -20.867 19.281 14.832 1.00 90.56 544 GLY A CA 1
ATOM 4336 C C . GLY A 1 544 ? -20.418 17.898 14.342 1.00 90.56 544 GLY A C 1
ATOM 4337 O O . GLY A 1 544 ? -19.221 17.677 14.270 1.00 90.56 544 GLY A O 1
ATOM 4338 N N . TYR A 1 545 ? -21.334 16.983 13.986 1.00 91.38 545 TYR A N 1
ATOM 4339 C CA . TYR A 1 545 ? -21.021 15.583 13.638 1.00 91.38 545 TYR A CA 1
ATOM 4340 C C . TYR A 1 545 ? -21.404 15.185 12.196 1.00 91.38 545 TYR A C 1
ATOM 4342 O O . TYR A 1 545 ? -21.402 14.001 11.872 1.00 91.38 545 TYR A O 1
ATOM 4350 N N . SER A 1 546 ? -21.766 16.131 11.320 1.00 91.12 546 SER A N 1
ATOM 4351 C CA . SER A 1 546 ? -22.367 15.861 9.992 1.00 91.12 546 SER A CA 1
ATOM 4352 C C . SER A 1 546 ? -21.463 15.143 8.980 1.00 91.12 546 SER A C 1
ATOM 4354 O O . SER A 1 546 ? -21.957 14.493 8.053 1.00 91.12 546 SER A O 1
ATOM 4356 N N . CYS A 1 547 ? -20.146 15.263 9.136 1.00 92.81 547 CYS A N 1
ATOM 4357 C CA . CYS A 1 547 ? -19.147 14.624 8.288 1.00 92.81 547 CYS A CA 1
ATOM 4358 C C . CYS A 1 547 ? -17.894 14.330 9.118 1.00 92.81 547 CYS A C 1
ATOM 4360 O O . CYS A 1 547 ? -17.403 15.229 9.799 1.00 92.81 547 CYS A O 1
ATOM 4362 N N . LEU A 1 548 ? -17.384 13.098 9.065 1.00 93.56 548 LEU A N 1
ATOM 4363 C CA . LEU A 1 548 ? -16.080 12.747 9.635 1.00 93.56 548 LEU A CA 1
ATOM 4364 C C . LEU A 1 548 ? -15.025 12.801 8.526 1.00 93.56 548 LEU A C 1
ATOM 4366 O O . LEU A 1 548 ? -15.218 12.193 7.475 1.00 93.56 548 LEU A O 1
ATOM 4370 N N . TYR A 1 549 ? -13.908 13.472 8.786 1.00 94.69 549 TYR A N 1
ATOM 4371 C CA . TYR A 1 549 ? -12.720 13.542 7.936 1.00 94.69 549 TYR A CA 1
ATOM 4372 C C . TYR A 1 549 ? -11.599 12.698 8.546 1.00 94.69 549 TYR A C 1
ATOM 4374 O O . TYR A 1 549 ? -11.433 12.696 9.766 1.00 94.69 549 TYR A O 1
ATOM 4382 N N . PHE A 1 550 ? -10.841 11.971 7.726 1.00 93.31 550 PHE A N 1
ATOM 4383 C CA . PHE A 1 550 ? -9.794 11.063 8.198 1.00 93.31 550 PHE A CA 1
ATOM 4384 C C . PHE A 1 550 ? -8.752 10.729 7.119 1.00 93.31 550 PHE A C 1
ATOM 4386 O O . PHE A 1 550 ? -8.974 10.904 5.920 1.00 93.31 550 PHE A O 1
ATOM 4393 N N . ASN A 1 551 ? -7.616 10.181 7.550 1.00 90.12 551 ASN A N 1
ATOM 4394 C CA . ASN A 1 551 ? -6.670 9.476 6.686 1.00 90.12 551 ASN A CA 1
ATOM 4395 C C . ASN A 1 551 ? -6.805 7.963 6.897 1.00 90.12 551 ASN A C 1
ATOM 4397 O O . ASN A 1 551 ? -7.235 7.505 7.957 1.00 90.12 551 ASN A O 1
ATOM 4401 N N . TYR A 1 552 ? -6.402 7.180 5.902 1.00 83.25 552 TYR A N 1
ATOM 4402 C CA . TYR A 1 552 ? -6.360 5.723 5.975 1.00 83.25 552 TYR A CA 1
ATOM 4403 C C . TYR A 1 552 ? -4.930 5.239 5.717 1.00 83.25 552 TYR A C 1
ATOM 4405 O O . TYR A 1 552 ? -4.292 5.695 4.772 1.00 83.25 552 TYR A O 1
ATOM 4413 N N . SER A 1 553 ? -4.438 4.323 6.552 1.00 73.62 553 SER A N 1
ATOM 4414 C CA . SER A 1 553 ? -3.146 3.649 6.383 1.00 73.62 553 SER A CA 1
ATOM 4415 C C . SER A 1 553 ? -3.387 2.225 5.862 1.00 73.62 553 SER A C 1
ATOM 4417 O O . SER A 1 553 ? -3.826 1.370 6.640 1.00 73.62 553 SER A O 1
ATOM 4419 N N . PRO A 1 554 ? -3.126 1.925 4.571 1.00 63.62 554 PRO A N 1
ATOM 4420 C CA . PRO A 1 554 ? -3.358 0.590 4.008 1.00 63.62 554 PRO A CA 1
ATOM 4421 C C . PRO A 1 554 ? -2.465 -0.490 4.631 1.00 63.62 554 PRO A C 1
ATOM 4423 O O . PRO A 1 554 ? -2.887 -1.637 4.779 1.00 63.62 554 PRO A O 1
ATOM 4426 N N . ASN A 1 555 ? -1.242 -0.111 5.015 1.00 55.59 555 ASN A N 1
ATOM 4427 C CA . ASN A 1 555 ? -0.235 -1.014 5.572 1.00 55.59 555 ASN A CA 1
ATOM 4428 C C . ASN A 1 555 ? -0.580 -1.413 7.013 1.00 55.59 555 ASN A C 1
ATOM 4430 O O . ASN A 1 555 ? -0.567 -2.593 7.353 1.00 55.59 555 ASN A O 1
ATOM 4434 N N . GLU A 1 556 ? -0.934 -0.434 7.848 1.00 62.84 556 GLU A N 1
ATOM 4435 C CA . GLU A 1 556 ? -1.267 -0.648 9.264 1.00 62.84 556 GLU A CA 1
ATOM 4436 C C . GLU A 1 556 ? -2.741 -1.022 9.474 1.00 62.84 556 GLU A C 1
ATOM 4438 O O . GLU A 1 556 ? -3.122 -1.426 10.573 1.00 62.84 556 GLU A O 1
ATOM 4443 N N . ARG A 1 557 ? -3.565 -0.880 8.423 1.00 69.19 557 ARG A N 1
ATOM 4444 C CA . ARG A 1 557 ? -5.022 -1.084 8.403 1.00 69.19 557 ARG A CA 1
ATOM 4445 C C . ARG A 1 557 ? -5.744 -0.263 9.471 1.00 69.19 557 ARG A C 1
ATOM 4447 O O . ARG A 1 557 ? -6.573 -0.783 10.215 1.00 69.19 557 ARG A O 1
ATOM 4454 N N . GLN A 1 558 ? -5.413 1.024 9.536 1.00 79.62 558 GLN A N 1
ATOM 4455 C CA . GLN A 1 558 ? -5.912 1.951 10.551 1.00 79.62 558 GLN A CA 1
ATOM 4456 C C . GLN A 1 558 ? -6.494 3.226 9.940 1.00 79.62 558 GLN A C 1
ATOM 4458 O O . GLN A 1 558 ? -6.054 3.702 8.891 1.00 79.62 558 GLN A O 1
ATOM 4463 N N . ILE A 1 559 ? -7.481 3.786 10.641 1.00 85.69 559 ILE A N 1
ATOM 4464 C CA . ILE A 1 559 ? -7.989 5.141 10.425 1.00 85.69 559 ILE A CA 1
ATOM 4465 C C . ILE A 1 559 ? -7.177 6.081 11.319 1.00 85.69 559 ILE A C 1
ATOM 4467 O O . ILE A 1 559 ? -7.073 5.857 12.523 1.00 85.69 559 ILE A O 1
ATOM 4471 N N . LEU A 1 560 ? -6.611 7.131 10.729 1.00 88.62 560 LEU A N 1
ATOM 4472 C CA . LEU A 1 560 ? -5.728 8.091 11.390 1.00 88.62 560 LEU A CA 1
ATOM 4473 C C . LEU A 1 560 ? -6.308 9.508 11.289 1.00 88.62 560 LEU A C 1
ATOM 4475 O O . LEU A 1 560 ? -7.005 9.838 10.331 1.00 88.62 560 LEU A O 1
ATOM 4479 N N . ASN A 1 561 ? -5.999 10.358 12.274 1.00 92.06 561 ASN A N 1
ATOM 4480 C CA . ASN A 1 561 ? -6.407 11.774 12.324 1.00 92.06 561 ASN A CA 1
ATOM 4481 C C . ASN A 1 561 ? -7.923 12.021 12.140 1.00 92.06 561 ASN A C 1
ATOM 4483 O O . ASN A 1 561 ? -8.316 13.038 11.572 1.00 92.06 561 ASN A O 1
ATOM 4487 N N . ALA A 1 562 ? -8.767 11.097 12.608 1.00 92.94 562 ALA A N 1
ATOM 4488 C CA . ALA A 1 562 ? -10.220 11.209 12.506 1.00 92.94 562 ALA A CA 1
ATOM 4489 C C . ALA A 1 562 ? -10.759 12.409 13.311 1.00 92.94 562 ALA A C 1
ATOM 4491 O O . ALA A 1 562 ? -10.617 12.447 14.534 1.00 92.94 562 ALA A O 1
ATOM 4492 N N . THR A 1 563 ? -11.396 13.365 12.633 1.00 94.31 563 THR A N 1
ATOM 4493 C CA . THR A 1 563 ? -12.030 14.553 13.235 1.00 94.31 563 THR A CA 1
ATOM 4494 C C . THR A 1 563 ? -13.310 14.931 12.490 1.00 94.31 563 THR A C 1
ATOM 4496 O O . THR A 1 563 ? -13.463 14.656 11.300 1.00 94.31 563 THR A O 1
ATOM 4499 N N . PHE A 1 564 ? -14.246 15.574 13.186 1.00 93.06 564 PHE A N 1
ATOM 4500 C CA . PHE A 1 564 ? -15.454 16.136 12.581 1.00 93.06 564 PHE A CA 1
ATOM 4501 C C . PHE A 1 564 ? -15.286 17.609 12.157 1.00 93.06 564 PHE A C 1
ATOM 4503 O O . PHE A 1 564 ? -16.109 18.127 11.400 1.00 93.06 564 PHE A O 1
ATOM 4510 N N . ASP A 1 565 ? -14.215 18.294 12.583 1.00 92.56 565 ASP A N 1
ATOM 4511 C CA . ASP A 1 565 ? -13.917 19.652 12.117 1.00 92.56 565 ASP A CA 1
ATOM 4512 C C . ASP A 1 565 ? -13.031 19.617 10.865 1.00 92.56 565 ASP A C 1
ATOM 4514 O O . ASP A 1 565 ? -11.862 19.229 10.904 1.00 92.56 565 ASP A O 1
ATOM 4518 N N . LYS A 1 566 ? -13.570 20.103 9.740 1.00 90.25 566 LYS A N 1
ATOM 4519 C CA . LYS A 1 566 ? -12.838 20.208 8.468 1.00 90.25 566 LYS A CA 1
ATOM 4520 C C . LYS A 1 566 ? -11.544 21.035 8.580 1.00 90.25 566 LYS A C 1
ATOM 4522 O O . LYS A 1 566 ? -10.653 20.871 7.755 1.00 90.25 566 LYS A O 1
ATOM 4527 N N . ARG A 1 567 ? -11.429 21.926 9.570 1.00 90.81 567 ARG A N 1
ATOM 4528 C CA . ARG A 1 567 ? -10.251 22.783 9.806 1.00 90.81 567 ARG A CA 1
ATOM 4529 C C . ARG A 1 567 ? -9.111 22.059 10.525 1.00 90.81 567 ARG A C 1
ATOM 4531 O O . ARG A 1 567 ? -7.983 22.534 10.479 1.00 90.81 567 ARG A O 1
ATOM 4538 N N . GLU A 1 568 ? -9.405 20.940 11.183 1.00 92.88 568 GLU A N 1
ATOM 4539 C CA . GLU A 1 568 ? -8.425 20.079 11.860 1.00 92.88 568 GLU A CA 1
ATOM 4540 C C . GLU A 1 568 ? -8.031 18.859 11.011 1.00 92.88 568 GLU A C 1
ATOM 4542 O O . GLU A 1 568 ? -7.067 18.158 11.330 1.00 92.88 568 GLU A O 1
ATOM 4547 N N . ALA A 1 569 ? -8.775 18.597 9.931 1.00 93.00 569 ALA A N 1
ATOM 4548 C CA . ALA A 1 569 ? -8.536 17.495 9.012 1.00 93.00 569 ALA A CA 1
ATOM 4549 C C . ALA A 1 569 ? -7.137 17.596 8.383 1.00 93.00 569 ALA A C 1
ATOM 4551 O O . ALA A 1 569 ? -6.809 18.573 7.709 1.00 93.00 569 ALA A O 1
ATOM 4552 N N . LYS A 1 570 ? -6.307 16.569 8.591 1.00 92.00 570 LYS A N 1
ATOM 4553 C CA . LYS A 1 570 ? -4.952 16.518 8.028 1.00 92.00 570 LYS A CA 1
ATOM 4554 C C . LYS A 1 570 ? -4.978 15.927 6.626 1.00 92.00 570 LYS A C 1
ATOM 4556 O O . LYS A 1 570 ? -5.616 14.904 6.397 1.00 92.00 570 LYS A O 1
ATOM 4561 N N . ILE A 1 571 ? -4.242 16.540 5.709 1.00 88.62 571 ILE A N 1
ATOM 4562 C CA . ILE A 1 571 ? -3.996 16.005 4.367 1.00 88.62 571 ILE A CA 1
ATOM 4563 C C . ILE A 1 571 ? -2.919 14.915 4.458 1.00 88.62 571 ILE A C 1
ATOM 4565 O O . ILE A 1 571 ? -1.921 15.084 5.162 1.00 88.62 571 ILE A O 1
ATOM 4569 N N . SER A 1 572 ? -3.128 13.799 3.758 1.00 86.19 572 SER A N 1
ATOM 4570 C CA . SER A 1 572 ? -2.100 12.784 3.512 1.00 86.19 572 SER A CA 1
ATOM 4571 C C . SER A 1 572 ? -1.437 13.042 2.160 1.00 86.19 572 SER A C 1
ATOM 4573 O O . SER A 1 572 ? -2.107 13.483 1.230 1.00 86.19 572 SER A O 1
ATOM 4575 N N . TYR A 1 573 ? -0.144 12.743 2.033 1.00 84.88 573 TYR A N 1
ATOM 4576 C CA . TYR A 1 573 ? 0.612 12.945 0.793 1.00 84.88 573 TYR A CA 1
ATOM 4577 C C . TYR A 1 573 ? 1.041 11.601 0.205 1.00 84.88 573 TYR A C 1
ATOM 4579 O O . TYR A 1 573 ? 1.751 10.839 0.865 1.00 84.88 573 TYR A O 1
ATOM 4587 N N . SER A 1 574 ? 0.651 11.331 -1.038 1.00 81.88 574 SER A N 1
ATOM 4588 C CA . SER A 1 574 ? 1.144 10.204 -1.834 1.00 81.88 574 SER A CA 1
ATOM 4589 C C . SER A 1 574 ? 1.932 10.701 -3.051 1.00 81.88 574 SER A C 1
ATOM 4591 O O . SER A 1 574 ? 1.847 11.868 -3.445 1.00 81.88 574 SER A O 1
ATOM 4593 N N . TRP A 1 575 ? 2.782 9.830 -3.601 1.00 85.19 575 TRP A N 1
ATOM 4594 C CA . TRP A 1 575 ? 3.807 10.205 -4.577 1.00 85.19 575 TRP A CA 1
ATOM 4595 C C . TRP A 1 575 ? 3.884 9.203 -5.721 1.00 85.19 575 TRP A C 1
ATOM 4597 O O . TRP A 1 575 ? 3.795 7.993 -5.511 1.00 85.19 575 TRP A O 1
ATOM 4607 N N . GLY A 1 576 ? 4.116 9.708 -6.928 1.00 89.19 576 GLY A N 1
ATOM 4608 C CA . GLY A 1 576 ? 4.293 8.884 -8.117 1.00 89.19 576 GLY A CA 1
ATOM 4609 C C . GLY A 1 576 ? 4.988 9.634 -9.244 1.00 89.19 576 GLY A C 1
ATOM 4610 O O . GLY A 1 576 ? 5.514 10.731 -9.070 1.00 89.19 576 GLY A O 1
ATOM 4611 N N . THR A 1 577 ? 4.959 9.045 -10.430 1.00 93.62 577 THR A N 1
ATOM 4612 C CA . THR A 1 577 ? 5.514 9.600 -11.662 1.00 93.62 577 THR A CA 1
ATOM 4613 C C . THR A 1 577 ? 4.405 9.756 -12.702 1.00 93.62 577 THR A C 1
ATOM 4615 O O . THR A 1 577 ? 3.463 8.964 -12.759 1.00 93.62 577 THR A O 1
ATOM 4618 N N . GLY A 1 578 ? 4.513 10.764 -13.562 1.00 95.56 578 GLY A N 1
ATOM 4619 C CA . GLY A 1 578 ? 3.725 10.861 -14.788 1.00 95.56 578 GLY A CA 1
ATOM 4620 C C . GLY A 1 578 ? 4.571 11.295 -15.975 1.00 95.56 578 GLY A C 1
ATOM 4621 O O . GLY A 1 578 ? 5.741 11.642 -15.824 1.00 95.56 578 GLY A O 1
ATOM 4622 N N . PHE A 1 579 ? 3.986 11.294 -17.169 1.00 97.94 579 PHE A N 1
ATOM 4623 C CA . PHE A 1 579 ? 4.674 11.738 -18.381 1.00 97.94 579 PHE A CA 1
ATOM 4624 C C . PHE A 1 579 ? 3.750 12.404 -19.404 1.00 97.94 579 PHE A C 1
ATOM 4626 O O . PHE A 1 579 ? 2.598 12.003 -19.580 1.00 97.94 579 PHE A O 1
ATOM 4633 N N . PHE A 1 580 ? 4.255 13.422 -20.104 1.00 97.69 580 PHE A N 1
ATOM 4634 C CA . PHE A 1 580 ? 3.502 14.178 -21.102 1.00 97.69 580 PHE A CA 1
ATOM 4635 C C . PHE A 1 580 ? 3.198 13.338 -22.350 1.00 97.69 580 PHE A C 1
ATOM 4637 O O . PHE A 1 580 ? 4.096 12.865 -23.048 1.00 97.69 580 PHE A O 1
ATOM 4644 N N . ILE A 1 581 ? 1.912 13.224 -22.679 1.00 96.44 581 ILE A N 1
ATOM 4645 C CA . ILE A 1 581 ? 1.401 12.520 -23.869 1.00 96.44 581 ILE A CA 1
ATOM 4646 C C . ILE A 1 581 ? 0.867 13.470 -24.950 1.00 96.44 581 ILE A C 1
ATOM 4648 O O . ILE A 1 581 ? 0.541 13.031 -26.053 1.00 96.44 581 ILE A O 1
ATOM 4652 N N . SER A 1 582 ? 0.774 14.777 -24.669 1.00 93.56 582 SER A N 1
ATOM 4653 C CA . SER A 1 582 ? 0.338 15.779 -25.648 1.00 93.56 582 SER A CA 1
ATOM 4654 C C . SER A 1 582 ? 0.838 17.194 -25.333 1.00 93.56 582 SER A C 1
ATOM 4656 O O . SER A 1 582 ? 1.085 17.550 -24.182 1.00 93.56 582 SER A O 1
ATOM 4658 N N . LYS A 1 583 ? 0.929 18.032 -26.376 1.00 89.81 583 LYS A N 1
ATOM 4659 C CA . LYS A 1 583 ? 1.322 19.454 -26.303 1.00 89.81 583 LYS A CA 1
ATOM 4660 C C . LYS A 1 583 ? 0.281 20.366 -25.644 1.00 89.81 583 LYS A C 1
ATOM 4662 O O . LYS A 1 583 ? 0.574 21.531 -25.409 1.00 89.81 583 LYS A O 1
ATOM 4667 N N . ASP A 1 584 ? -0.918 19.864 -25.357 1.00 87.94 584 ASP A N 1
ATOM 4668 C CA . ASP A 1 584 ? -1.903 20.542 -24.509 1.00 87.94 584 ASP A CA 1
ATOM 4669 C C . ASP A 1 584 ? -1.765 20.160 -23.024 1.00 87.94 584 ASP A C 1
ATOM 4671 O O . ASP A 1 584 ? -2.689 20.388 -22.253 1.00 87.94 584 ASP A O 1
ATOM 4675 N N . GLY A 1 585 ? -0.628 19.605 -22.591 1.00 92.06 585 GLY A N 1
ATOM 4676 C CA . GLY A 1 585 ? -0.344 19.358 -21.174 1.00 92.06 585 GLY A CA 1
ATOM 4677 C C . GLY A 1 585 ? -1.103 18.177 -20.563 1.00 92.06 585 GLY A C 1
ATOM 4678 O O . GLY A 1 585 ? -1.259 18.126 -19.343 1.00 92.06 585 GLY A O 1
ATOM 4679 N N . LEU A 1 586 ? -1.584 17.243 -21.393 1.00 95.88 586 LEU A N 1
ATOM 4680 C CA . LEU A 1 586 ? -2.065 15.940 -20.932 1.00 95.88 586 LEU A CA 1
ATOM 4681 C C . LEU A 1 586 ? -0.884 15.081 -20.467 1.00 95.88 586 LEU A C 1
ATOM 4683 O O . LEU A 1 586 ? 0.108 14.936 -21.189 1.00 95.88 586 LEU A O 1
ATOM 4687 N N . ILE A 1 587 ? -1.030 14.489 -19.287 1.00 97.69 587 ILE A N 1
ATOM 4688 C CA . ILE A 1 587 ? -0.032 13.676 -18.593 1.00 97.69 587 ILE A CA 1
ATOM 4689 C C . ILE A 1 587 ? -0.669 12.322 -18.257 1.00 97.69 587 ILE A C 1
ATOM 4691 O O . ILE A 1 587 ? -1.779 12.271 -17.729 1.00 97.69 587 ILE A O 1
ATOM 4695 N N . ALA A 1 588 ? 0.024 11.228 -18.564 1.00 97.38 588 ALA A N 1
ATOM 4696 C CA . ALA A 1 588 ? -0.372 9.873 -18.185 1.00 97.38 588 ALA A CA 1
ATOM 4697 C C . ALA A 1 588 ? 0.328 9.440 -16.886 1.00 97.38 588 ALA A C 1
ATOM 4699 O O . ALA A 1 588 ? 1.482 9.801 -16.662 1.00 97.38 588 ALA A O 1
ATOM 4700 N N . THR A 1 589 ? -0.367 8.668 -16.048 1.00 95.50 589 THR A N 1
ATOM 4701 C CA . THR A 1 589 ? 0.140 8.068 -14.797 1.00 95.50 589 THR A CA 1
ATOM 4702 C C . THR A 1 589 ? -0.738 6.863 -14.393 1.00 95.50 589 THR A C 1
ATOM 4704 O O . THR A 1 589 ? -1.614 6.468 -15.166 1.00 95.50 589 THR A O 1
ATOM 4707 N N . ASN A 1 590 ? -0.534 6.248 -13.221 1.00 91.81 590 ASN A N 1
ATOM 4708 C CA . ASN A 1 590 ? -1.448 5.233 -12.677 1.00 91.81 590 ASN A CA 1
ATOM 4709 C C . ASN A 1 590 ? -2.756 5.854 -12.165 1.00 91.81 590 ASN A C 1
ATOM 4711 O O . ASN A 1 590 ? -2.797 7.022 -11.778 1.00 91.81 590 ASN A O 1
ATOM 4715 N N . ARG A 1 591 ? -3.824 5.052 -12.078 1.00 90.06 591 ARG A N 1
ATOM 4716 C CA . ARG A 1 591 ? -5.043 5.474 -11.381 1.00 90.06 591 ARG A CA 1
ATOM 4717 C C . ARG A 1 591 ? -4.774 5.637 -9.888 1.00 90.06 591 ARG A C 1
ATOM 4719 O O . ARG A 1 591 ? -5.168 6.659 -9.339 1.00 90.06 591 ARG A O 1
ATOM 4726 N N . HIS A 1 592 ? -4.085 4.694 -9.244 1.00 86.31 592 HIS A N 1
ATOM 4727 C CA . HIS A 1 592 ? -3.850 4.767 -7.794 1.00 86.31 592 HIS A CA 1
ATOM 4728 C C . HIS A 1 592 ? -3.030 5.994 -7.347 1.00 86.31 592 HIS A C 1
ATOM 4730 O O . HIS A 1 592 ? -3.020 6.303 -6.163 1.00 86.31 592 HIS A O 1
ATOM 4736 N N . VAL A 1 593 ? -2.370 6.696 -8.278 1.00 88.38 593 VAL A N 1
ATOM 4737 C CA . VAL A 1 593 ? -1.633 7.943 -8.018 1.00 88.38 593 VAL A CA 1
ATOM 4738 C C . VAL A 1 593 ? -2.524 9.190 -8.144 1.00 88.38 593 VAL A C 1
ATOM 4740 O O . VAL A 1 593 ? -2.258 10.174 -7.469 1.00 88.38 593 VAL A O 1
ATOM 4743 N N . ALA A 1 594 ? -3.559 9.192 -8.995 1.00 90.31 594 ALA A N 1
ATOM 4744 C CA . ALA A 1 594 ? -4.291 10.416 -9.376 1.00 90.31 594 ALA A CA 1
ATOM 4745 C C . ALA A 1 594 ? -5.830 10.352 -9.248 1.00 90.31 594 ALA A C 1
ATOM 4747 O O . ALA A 1 594 ? -6.510 11.352 -9.475 1.00 90.31 594 ALA A O 1
ATOM 4748 N N . ASP A 1 595 ? -6.382 9.179 -8.946 1.00 87.50 595 ASP A N 1
ATOM 4749 C CA . ASP A 1 595 ? -7.797 8.922 -8.643 1.00 87.50 595 ASP A CA 1
ATOM 4750 C C . ASP A 1 595 ? -7.892 7.620 -7.803 1.00 87.50 595 ASP A C 1
ATOM 4752 O O . ASP A 1 595 ? -8.383 6.584 -8.285 1.00 87.50 595 ASP A O 1
ATOM 4756 N N . PRO A 1 596 ? -7.318 7.613 -6.579 1.00 82.12 596 PRO A N 1
ATOM 4757 C CA . PRO A 1 596 ? -7.278 6.438 -5.715 1.00 82.12 596 PRO A CA 1
ATOM 4758 C C . PRO A 1 596 ? -8.685 6.014 -5.280 1.00 82.12 596 PRO A C 1
ATOM 4760 O O . PRO A 1 596 ? -9.542 6.834 -4.954 1.00 82.12 596 PRO A O 1
ATOM 4763 N N . ILE A 1 597 ? -8.923 4.701 -5.262 1.00 77.94 597 ILE A N 1
ATOM 4764 C CA . ILE A 1 597 ? -10.199 4.115 -4.836 1.00 77.94 597 ILE A CA 1
ATOM 4765 C C . ILE A 1 597 ? -10.067 3.700 -3.362 1.00 77.94 597 ILE A C 1
ATOM 4767 O O . ILE A 1 597 ? -9.199 2.876 -3.060 1.00 77.94 597 ILE A O 1
ATOM 4771 N N . PRO A 1 598 ? -10.917 4.194 -2.441 1.00 71.69 598 PRO A N 1
ATOM 4772 C CA . PRO A 1 598 ? -10.918 3.718 -1.063 1.00 71.69 598 PRO A CA 1
ATOM 4773 C C . PRO A 1 598 ? -11.318 2.232 -1.012 1.00 71.69 598 PRO A C 1
ATOM 4775 O O . PRO A 1 598 ? -12.291 1.849 -1.669 1.00 71.69 598 PRO A O 1
ATOM 4778 N N . PRO A 1 599 ? -10.660 1.380 -0.200 1.00 71.50 599 PRO A N 1
ATOM 4779 C CA . PRO A 1 599 ? -11.150 0.035 0.103 1.00 71.50 599 PRO A CA 1
ATOM 4780 C C . PRO A 1 599 ? -12.383 0.121 1.020 1.00 71.50 599 PRO A C 1
ATOM 4782 O O . PRO A 1 599 ? -12.307 -0.113 2.228 1.00 71.50 599 PRO A O 1
ATOM 4785 N N . GLU A 1 600 ? -13.519 0.504 0.430 1.00 76.81 600 GLU A N 1
ATOM 4786 C CA . GLU A 1 600 ? -14.717 0.977 1.132 1.00 76.81 600 GLU A CA 1
ATOM 4787 C C . GLU A 1 600 ? -15.217 -0.018 2.185 1.00 76.81 600 GLU A C 1
ATOM 4789 O O . GLU A 1 600 ? -15.409 0.384 3.325 1.00 76.81 600 GLU A O 1
ATOM 4794 N N . GLU A 1 601 ? -15.311 -1.320 1.889 1.00 78.06 601 GLU A N 1
ATOM 4795 C CA . GLU A 1 601 ? -15.728 -2.332 2.879 1.00 78.06 601 GLU A CA 1
ATOM 4796 C C . GLU A 1 601 ? -14.840 -2.362 4.139 1.00 78.06 601 GLU A C 1
ATOM 4798 O O . GLU A 1 601 ? -15.339 -2.497 5.259 1.00 78.06 601 GLU A O 1
ATOM 4803 N N . GLN A 1 602 ? -13.520 -2.216 3.970 1.00 77.75 602 GLN A N 1
ATOM 4804 C CA . GLN A 1 602 ? -12.558 -2.259 5.076 1.00 77.75 602 GLN A CA 1
ATOM 4805 C C . GLN A 1 602 ? -12.653 -0.986 5.918 1.00 77.75 602 GLN A C 1
ATOM 4807 O O . GLN A 1 602 ? -12.766 -1.061 7.143 1.00 77.75 602 GLN A O 1
ATOM 4812 N N . ILE A 1 603 ? -12.688 0.174 5.256 1.00 83.88 603 ILE A N 1
ATOM 4813 C CA . ILE A 1 603 ? -12.846 1.481 5.903 1.00 83.88 603 ILE A CA 1
ATOM 4814 C C . ILE A 1 603 ? -14.198 1.561 6.627 1.00 83.88 603 ILE A C 1
ATOM 4816 O O . ILE A 1 603 ? -14.247 1.983 7.775 1.00 83.88 603 ILE A O 1
ATOM 4820 N N . VAL A 1 604 ? -15.288 1.079 6.024 1.00 85.06 604 VAL A N 1
ATOM 4821 C CA . VAL A 1 604 ? -16.627 1.026 6.636 1.00 85.06 604 VAL A CA 1
ATOM 4822 C C . VAL A 1 604 ? -16.665 0.127 7.875 1.00 85.06 604 VAL A C 1
ATOM 4824 O O . VAL A 1 604 ? -17.360 0.454 8.838 1.00 85.06 604 VAL A O 1
ATOM 4827 N N . SER A 1 605 ? -15.911 -0.976 7.892 1.00 84.88 605 SER A N 1
ATOM 4828 C CA . SER A 1 605 ? -15.762 -1.818 9.087 1.00 84.88 605 SER A CA 1
ATOM 4829 C C . SER A 1 605 ? -15.014 -1.083 10.212 1.00 84.88 605 SER A C 1
ATOM 4831 O O . SER A 1 605 ? -15.470 -1.058 11.355 1.00 84.88 605 SER A O 1
ATOM 4833 N N . MET A 1 606 ? -13.914 -0.400 9.878 1.00 86.75 606 MET A N 1
ATOM 4834 C CA . MET A 1 606 ? -13.122 0.386 10.835 1.00 86.75 606 MET A CA 1
ATOM 4835 C C . MET A 1 606 ? -13.885 1.608 11.366 1.00 86.75 606 MET A C 1
ATOM 4837 O O . MET A 1 606 ? -13.818 1.893 12.557 1.00 86.75 606 MET A O 1
ATOM 4841 N N . LEU A 1 607 ? -14.664 2.294 10.521 1.00 88.62 607 LEU A N 1
ATOM 4842 C CA . LEU A 1 607 ? -15.547 3.396 10.920 1.00 88.62 607 LEU A CA 1
ATOM 4843 C C . LEU A 1 607 ? -16.603 2.926 11.929 1.00 88.62 607 LEU A C 1
ATOM 4845 O O . LEU A 1 607 ? -16.815 3.589 12.940 1.00 88.62 607 LEU A O 1
ATOM 4849 N N . LYS A 1 608 ? -17.218 1.756 11.702 1.00 87.81 608 LYS A N 1
ATOM 4850 C CA . LYS A 1 608 ? -18.162 1.144 12.655 1.00 87.81 608 LYS A CA 1
ATOM 4851 C C . LYS A 1 608 ? -17.497 0.864 14.003 1.00 87.81 608 LYS A C 1
ATOM 4853 O O . LYS A 1 608 ? -18.065 1.210 15.033 1.00 87.81 608 LYS A O 1
ATOM 4858 N N . GLN A 1 609 ? -16.285 0.307 14.004 1.00 88.00 609 GLN A N 1
ATOM 4859 C CA . GLN A 1 609 ? -15.523 0.092 15.237 1.00 88.00 609 GLN A CA 1
ATOM 4860 C C . GLN A 1 609 ? -15.175 1.416 15.941 1.00 88.00 609 GLN A C 1
ATOM 4862 O O . GLN A 1 609 ? -15.374 1.527 17.147 1.00 88.00 609 GLN A O 1
ATOM 4867 N N . TYR A 1 610 ? -14.722 2.431 15.200 1.00 89.88 610 TYR A N 1
ATOM 4868 C CA . TYR A 1 610 ? -14.418 3.763 15.732 1.00 89.88 610 TYR A CA 1
ATOM 4869 C C . TYR A 1 610 ? -15.649 4.417 16.378 1.00 89.88 610 TYR A C 1
ATOM 4871 O O . TYR A 1 610 ? -15.551 4.924 17.496 1.00 89.88 610 TYR A O 1
ATOM 4879 N N . PHE A 1 611 ? -16.821 4.372 15.733 1.00 90.25 611 PHE A N 1
ATOM 4880 C CA . PHE A 1 611 ? -18.052 4.924 16.307 1.00 90.25 611 PHE A CA 1
ATOM 4881 C C . PHE A 1 611 ? -18.501 4.172 17.568 1.00 90.25 611 PHE A C 1
ATOM 4883 O O . PHE A 1 611 ? -18.882 4.825 18.535 1.00 90.25 611 PHE A O 1
ATOM 4890 N N . VAL A 1 612 ? -18.390 2.836 17.605 1.00 90.44 612 VAL A N 1
ATOM 4891 C CA . VAL A 1 612 ? -18.679 2.042 18.817 1.00 90.44 612 VAL A CA 1
ATOM 4892 C C . VAL A 1 612 ? -17.727 2.408 19.958 1.00 90.44 612 VAL A C 1
ATOM 4894 O O . VAL A 1 612 ? -18.193 2.746 21.039 1.00 90.44 612 VAL A O 1
ATOM 4897 N N . GLN A 1 613 ? -16.415 2.445 19.717 1.00 91.12 613 GLN A N 1
ATOM 4898 C CA . GLN A 1 613 ? -15.423 2.775 20.751 1.00 91.12 613 GLN A CA 1
ATOM 4899 C C . GLN A 1 613 ? -15.608 4.195 21.317 1.00 91.12 613 GLN A C 1
ATOM 4901 O O . GLN A 1 613 ? -15.472 4.409 22.521 1.00 91.12 613 GLN A O 1
ATOM 4906 N N . ASN A 1 614 ? -15.956 5.174 20.474 1.00 91.06 614 ASN A N 1
ATOM 4907 C CA . ASN A 1 614 ? -16.248 6.533 20.939 1.00 91.06 614 ASN A CA 1
ATOM 4908 C C . ASN A 1 614 ? -17.619 6.638 21.639 1.00 91.06 614 ASN A C 1
ATOM 4910 O O . ASN A 1 614 ? -17.777 7.476 22.529 1.00 91.06 614 ASN A O 1
ATOM 4914 N N . GLN A 1 615 ? -18.593 5.787 21.293 1.00 91.94 615 GLN A N 1
ATOM 4915 C CA . GLN A 1 615 ? -19.853 5.666 22.030 1.00 91.94 615 GLN A CA 1
ATOM 4916 C C . GLN A 1 615 ? -19.623 5.070 23.428 1.00 91.94 615 GLN A C 1
ATOM 4918 O O . GLN A 1 615 ? -20.061 5.666 24.408 1.00 91.94 615 GLN A O 1
ATOM 4923 N N . GLU A 1 616 ? -18.898 3.952 23.528 1.00 93.19 616 GLU A N 1
ATOM 4924 C CA . GLU A 1 616 ? -18.543 3.292 24.794 1.00 93.19 616 GLU A CA 1
ATOM 4925 C C . GLU A 1 616 ? -17.789 4.253 25.728 1.00 93.19 616 GLU A C 1
ATOM 4927 O O . GLU A 1 616 ? -18.167 4.413 26.889 1.00 93.19 616 GLU A O 1
ATOM 4932 N N . TYR A 1 617 ? -16.798 4.981 25.197 1.00 94.81 617 TYR A N 1
ATOM 4933 C CA . TYR A 1 617 ? -16.092 6.036 25.929 1.00 94.81 617 TYR A CA 1
ATOM 4934 C C . TYR A 1 617 ? -17.038 7.143 26.421 1.00 94.81 617 TYR A C 1
ATOM 4936 O O . TYR A 1 617 ? -16.984 7.540 27.586 1.00 94.81 617 TYR A O 1
ATOM 4944 N N . ALA A 1 618 ? -17.938 7.641 25.566 1.00 94.44 618 ALA A N 1
ATOM 4945 C CA . ALA A 1 618 ? -18.909 8.655 25.971 1.00 94.44 618 ALA A CA 1
ATOM 4946 C C . ALA A 1 618 ? -19.875 8.134 27.055 1.00 94.44 618 ALA A C 1
ATOM 4948 O O . ALA A 1 618 ? -20.226 8.881 27.966 1.00 94.44 618 ALA A O 1
ATOM 4949 N N . GLU A 1 619 ? -20.272 6.861 27.010 1.00 94.44 619 GLU A N 1
ATOM 4950 C CA . GLU A 1 619 ? -21.150 6.241 28.009 1.00 94.44 619 GLU A CA 1
ATOM 4951 C C . GLU A 1 619 ? -20.454 6.011 29.358 1.00 94.44 619 GLU A C 1
ATOM 4953 O O . GLU A 1 619 ? -21.055 6.293 30.399 1.00 94.44 619 GLU A O 1
ATOM 4958 N N . GLU A 1 620 ? -19.184 5.595 29.372 1.00 95.94 620 GLU A N 1
ATOM 4959 C CA . GLU A 1 620 ? -18.367 5.537 30.594 1.00 95.94 620 GLU A CA 1
ATOM 4960 C C . GLU A 1 620 ? -18.242 6.929 31.236 1.00 95.94 620 GLU A C 1
ATOM 4962 O O . GLU A 1 620 ? -18.501 7.101 32.432 1.00 95.94 620 GLU A O 1
ATOM 4967 N N . ARG A 1 621 ? -17.950 7.957 30.428 1.00 96.94 621 ARG A N 1
ATOM 4968 C CA . ARG A 1 621 ? -17.855 9.352 30.887 1.00 96.94 621 ARG A CA 1
ATOM 4969 C C . ARG A 1 621 ? -19.179 9.881 31.432 1.00 96.94 621 ARG A C 1
ATOM 4971 O O . ARG A 1 621 ? -19.184 10.573 32.448 1.00 96.94 621 ARG A O 1
ATOM 4978 N N . VAL A 1 622 ? -20.313 9.523 30.827 1.00 96.06 622 VAL A N 1
ATOM 4979 C CA . VAL A 1 622 ? -21.639 9.856 31.375 1.00 96.06 622 VAL A CA 1
ATOM 4980 C C . VAL A 1 622 ? -21.863 9.194 32.736 1.00 96.06 622 VAL A C 1
ATOM 4982 O O . VAL A 1 622 ? -22.378 9.854 33.638 1.00 96.06 622 VAL A O 1
ATOM 4985 N N . GLN A 1 623 ? -21.459 7.935 32.927 1.00 95.25 623 GLN A N 1
ATOM 4986 C CA . GLN A 1 623 ? -21.580 7.250 34.222 1.00 95.25 623 GLN A CA 1
ATOM 4987 C C . GLN A 1 623 ? -20.684 7.883 35.300 1.00 95.25 623 GLN A C 1
ATOM 4989 O O . GLN A 1 623 ? -21.153 8.130 36.415 1.00 95.25 623 GLN A O 1
ATOM 4994 N N . GLU A 1 624 ? -19.427 8.199 34.968 1.00 95.44 624 GLU A N 1
ATOM 4995 C CA . GLU A 1 624 ? -18.483 8.906 35.845 1.00 95.44 624 GLU A CA 1
ATOM 4996 C C . GLU A 1 624 ? -19.050 10.264 36.290 1.00 95.44 624 GLU A C 1
ATOM 4998 O O . GLU A 1 624 ? -19.225 10.519 37.486 1.00 95.44 624 GLU A O 1
ATOM 5003 N N . LEU A 1 625 ? -19.399 11.122 35.328 1.00 94.19 625 LEU A N 1
ATOM 5004 C CA . LEU A 1 625 ? -19.872 12.479 35.591 1.00 94.19 625 LEU A CA 1
ATOM 5005 C C . LEU A 1 625 ? -21.218 12.477 36.327 1.00 94.19 625 LEU A C 1
ATOM 5007 O O . LEU A 1 625 ? -21.398 13.256 37.262 1.00 94.19 625 LEU A O 1
ATOM 5011 N N . GLN A 1 626 ? -22.142 11.566 35.997 1.00 94.00 626 GLN A N 1
ATOM 5012 C CA . GLN A 1 626 ? -23.418 11.437 36.710 1.00 94.00 626 GLN A CA 1
ATOM 5013 C C . GLN A 1 626 ? -23.216 10.971 38.162 1.00 94.00 626 GLN A C 1
ATOM 5015 O O . GLN A 1 626 ? -23.914 11.451 39.056 1.00 94.00 626 GLN A O 1
ATOM 5020 N N . LYS A 1 627 ? -22.243 10.089 38.436 1.00 94.50 627 LYS A N 1
ATOM 5021 C CA . LYS A 1 627 ? -21.875 9.676 39.802 1.00 94.50 627 LYS A CA 1
ATOM 5022 C C . LYS A 1 627 ? -21.321 10.853 40.610 1.00 94.50 627 LYS A C 1
ATOM 5024 O O . LYS A 1 627 ? -21.807 11.098 41.715 1.00 94.50 627 LYS A O 1
ATOM 5029 N N . ILE A 1 628 ? -20.370 11.605 40.046 1.00 91.94 628 ILE A N 1
ATOM 5030 C CA . ILE A 1 628 ? -19.801 12.813 40.670 1.00 91.94 628 ILE A CA 1
ATOM 5031 C C . ILE A 1 628 ? -20.908 13.843 40.931 1.00 91.94 628 ILE A C 1
ATOM 5033 O O . ILE A 1 628 ? -21.008 14.371 42.041 1.00 91.94 628 ILE A O 1
ATOM 5037 N N . MET A 1 629 ? -21.777 14.090 39.948 1.00 89.19 629 MET A N 1
ATOM 5038 C CA . MET A 1 629 ? -22.871 15.054 40.055 1.00 89.19 629 MET A CA 1
ATOM 5039 C C . MET A 1 629 ? -23.878 14.661 41.141 1.00 89.19 629 MET A C 1
ATOM 5041 O O . MET A 1 629 ? -24.275 15.505 41.943 1.00 89.19 629 MET A O 1
ATOM 5045 N N . ASN A 1 630 ? -24.259 13.382 41.220 1.00 89.19 630 ASN A N 1
ATOM 5046 C CA . ASN A 1 630 ? -25.181 12.892 42.244 1.00 89.19 630 ASN A CA 1
ATOM 5047 C C . ASN A 1 630 ? -24.588 13.080 43.652 1.00 89.19 630 ASN A C 1
ATOM 5049 O O . ASN A 1 630 ? -25.266 13.611 44.534 1.00 89.19 630 ASN A O 1
ATOM 5053 N N . GLN A 1 631 ? -23.314 12.711 43.844 1.00 89.12 631 GLN A N 1
ATOM 5054 C CA . GLN A 1 631 ? -22.601 12.842 45.123 1.00 89.12 631 GLN A CA 1
ATOM 5055 C C . GLN A 1 631 ? -22.432 14.302 45.574 1.00 89.12 631 GLN A C 1
ATOM 5057 O O . GLN A 1 631 ? -22.531 14.585 46.765 1.00 89.12 631 GLN A O 1
ATOM 5062 N N . ASN A 1 632 ? -22.206 15.228 44.637 1.00 87.56 632 ASN A N 1
ATOM 5063 C CA . ASN A 1 632 ? -21.905 16.634 44.930 1.00 87.56 632 ASN A CA 1
ATOM 5064 C C . ASN A 1 632 ? -23.101 17.586 44.743 1.00 87.56 632 ASN A C 1
ATOM 5066 O O . ASN A 1 632 ? -22.978 18.786 44.980 1.00 87.56 632 ASN A O 1
ATOM 5070 N N . SER A 1 633 ? -24.273 17.065 44.371 1.00 82.44 633 SER A N 1
ATOM 5071 C CA . SER A 1 633 ? -25.505 17.820 44.084 1.00 82.44 633 SER A CA 1
ATOM 5072 C C . SER A 1 633 ? -25.856 18.890 45.131 1.00 82.44 633 SER A C 1
ATOM 5074 O O . SER A 1 633 ? -26.178 20.024 44.773 1.00 82.44 633 SER A O 1
ATOM 5076 N N . ALA A 1 634 ? -25.720 18.574 46.423 1.00 84.56 634 ALA A N 1
ATOM 5077 C CA . ALA A 1 634 ? -25.983 19.504 47.524 1.00 84.56 634 ALA A CA 1
ATOM 5078 C C . ALA A 1 634 ? -25.020 20.713 47.573 1.00 84.56 634 ALA A C 1
ATOM 5080 O O . ALA A 1 634 ? -25.393 21.777 48.073 1.00 84.56 634 ALA A O 1
ATOM 5081 N N . LEU A 1 635 ? -23.798 20.591 47.035 1.00 83.69 635 LEU A N 1
ATOM 5082 C CA . LEU A 1 635 ? -22.786 21.654 47.074 1.00 83.69 635 LEU A CA 1
ATOM 5083 C C . LEU A 1 635 ? -23.172 22.874 46.222 1.00 83.69 635 LEU A C 1
ATOM 5085 O O . LEU A 1 635 ? -22.752 23.985 46.553 1.00 83.69 635 LEU A O 1
ATOM 5089 N N . ARG A 1 636 ? -24.014 22.690 45.189 1.00 85.50 636 ARG A N 1
ATOM 5090 C CA . ARG A 1 636 ? -24.501 23.726 44.246 1.00 85.50 636 ARG A CA 1
ATOM 5091 C C . ARG A 1 636 ? -25.241 24.890 44.927 1.00 85.50 636 ARG A C 1
ATOM 5093 O O . ARG A 1 636 ? -25.408 25.953 44.332 1.00 85.50 636 ARG A O 1
ATOM 5100 N N . HIS A 1 637 ? -25.679 24.699 46.173 1.00 87.31 637 HIS A N 1
ATOM 5101 C CA . HIS A 1 637 ? -26.383 25.704 46.977 1.00 87.31 637 HIS A CA 1
ATOM 5102 C C . HIS A 1 637 ? -25.507 26.393 48.041 1.00 87.31 637 HIS A C 1
ATOM 5104 O O . HIS A 1 637 ? -25.984 27.319 48.691 1.00 87.31 637 HIS A O 1
ATOM 5110 N N . LEU A 1 638 ? -24.248 25.972 48.230 1.00 86.12 638 LEU A N 1
ATOM 5111 C CA . LEU A 1 638 ? -23.380 26.485 49.303 1.00 86.12 638 LEU A CA 1
ATOM 5112 C C . LEU A 1 638 ? -22.594 27.749 48.923 1.00 86.12 638 LEU A C 1
ATOM 5114 O O . LEU A 1 638 ? -22.267 28.547 49.799 1.00 86.12 638 LEU A O 1
ATOM 5118 N N . SER A 1 639 ? -22.259 27.935 47.644 1.00 90.88 639 SER A N 1
ATOM 5119 C CA . SER A 1 639 ? -21.555 29.126 47.152 1.00 90.88 639 SER A CA 1
ATOM 5120 C C . SER A 1 639 ? -21.773 29.328 45.648 1.00 90.88 639 SER A C 1
ATOM 5122 O O . SER A 1 639 ? -22.149 28.398 44.934 1.00 90.88 639 SER A O 1
ATOM 5124 N N . GLU A 1 640 ? -21.508 30.538 45.154 1.00 88.00 640 GLU A N 1
ATOM 5125 C CA . GLU A 1 640 ? -21.575 30.857 43.720 1.00 88.00 640 GLU A CA 1
ATOM 5126 C C . GLU A 1 640 ? -20.497 30.107 42.914 1.00 88.00 640 GLU A C 1
ATOM 5128 O O . GLU A 1 640 ? -20.781 29.567 41.850 1.00 88.00 640 GLU A O 1
ATOM 5133 N N . ASN A 1 641 ? -19.295 29.959 43.482 1.00 91.25 641 ASN A N 1
ATOM 5134 C CA . ASN A 1 641 ? -18.208 29.158 42.913 1.00 91.25 641 ASN A CA 1
ATOM 5135 C C . ASN A 1 641 ? -18.592 27.670 42.789 1.00 91.25 641 ASN A C 1
ATOM 5137 O O . ASN A 1 641 ? -18.334 27.037 41.770 1.00 91.25 641 ASN A O 1
ATOM 5141 N N . ASN A 1 642 ? -19.258 27.107 43.804 1.00 88.25 642 ASN A N 1
ATOM 5142 C CA . ASN A 1 642 ? -19.756 25.731 43.745 1.00 88.25 642 ASN A CA 1
ATOM 5143 C C . ASN A 1 642 ? -20.903 25.581 42.740 1.00 88.25 642 ASN A C 1
ATOM 5145 O O . ASN A 1 642 ? -21.067 24.501 42.176 1.00 88.25 642 ASN A O 1
ATOM 5149 N N . ARG A 1 643 ? -21.704 26.634 42.518 1.00 89.50 643 ARG A N 1
ATOM 5150 C CA . ARG A 1 643 ? -22.707 26.634 41.451 1.00 89.50 643 ARG A CA 1
ATOM 5151 C C . ARG A 1 643 ? -22.022 26.536 40.092 1.00 89.50 643 ARG A C 1
ATOM 5153 O O . ARG A 1 643 ? -22.324 25.598 39.372 1.00 89.50 643 ARG A O 1
ATOM 5160 N N . GLN A 1 644 ? -21.052 27.409 39.807 1.00 90.62 644 GLN A N 1
ATOM 5161 C CA . GLN A 1 644 ? -20.309 27.387 38.544 1.00 90.62 644 GLN A CA 1
ATOM 5162 C C . GLN A 1 644 ? -19.675 26.012 38.268 1.00 90.62 644 GLN A C 1
ATOM 5164 O O . GLN A 1 644 ? -19.909 25.451 37.206 1.00 90.62 644 GLN A O 1
ATOM 5169 N N . ILE A 1 645 ? -18.972 25.414 39.238 1.00 90.31 645 ILE A N 1
ATOM 5170 C CA . ILE A 1 645 ? -18.366 24.074 39.079 1.00 90.31 645 ILE A CA 1
ATOM 5171 C C . ILE A 1 645 ? -19.422 22.996 38.766 1.00 90.31 645 ILE A C 1
ATOM 5173 O O . ILE A 1 645 ? -19.187 22.105 37.954 1.00 90.31 645 ILE A O 1
ATOM 5177 N N . MET A 1 646 ? -20.596 23.058 39.401 1.00 89.88 646 MET A N 1
ATOM 5178 C CA . MET A 1 646 ? -21.688 22.105 39.155 1.00 89.88 646 MET A CA 1
ATOM 5179 C C . MET A 1 646 ? -22.438 22.370 37.840 1.00 89.88 646 MET A C 1
ATOM 5181 O O . MET A 1 646 ? -23.066 21.452 37.314 1.00 89.88 646 MET A O 1
ATOM 5185 N N . ASP A 1 647 ? -22.374 23.594 37.317 1.00 91.81 647 ASP A N 1
ATOM 5186 C CA . ASP A 1 647 ? -22.919 23.976 36.015 1.00 91.81 647 ASP A CA 1
ATOM 5187 C C . ASP A 1 647 ? -21.957 23.524 34.891 1.00 91.81 647 ASP A C 1
ATOM 5189 O O . ASP A 1 647 ? -22.384 22.828 33.975 1.00 91.81 647 ASP A O 1
ATOM 5193 N N . GLU A 1 648 ? -20.645 23.748 35.032 1.00 92.31 648 GLU A N 1
ATOM 5194 C CA . GLU A 1 648 ? -19.594 23.211 34.141 1.00 92.31 648 GLU A CA 1
ATOM 5195 C C . GLU A 1 648 ? -19.603 21.666 34.087 1.00 92.31 648 GLU A C 1
ATOM 5197 O O . GLU A 1 648 ? -19.401 21.055 33.031 1.00 92.31 648 GLU A O 1
ATOM 5202 N N . LEU A 1 649 ? -19.888 21.012 35.221 1.00 92.25 649 LEU A N 1
ATOM 5203 C CA . LEU A 1 649 ? -20.074 19.560 35.307 1.00 92.25 649 LEU A CA 1
ATOM 5204 C C . LEU A 1 649 ? -21.341 19.090 34.566 1.00 92.25 649 LEU A C 1
ATOM 5206 O O . LEU A 1 649 ? -21.319 18.029 33.941 1.00 92.25 649 LEU A O 1
ATOM 5210 N N . GLN A 1 650 ? -22.430 19.865 34.619 1.00 93.31 650 GLN A N 1
ATOM 5211 C CA . GLN A 1 650 ? -23.671 19.590 33.886 1.00 93.31 650 GLN A CA 1
ATOM 5212 C C . GLN A 1 650 ? -23.466 19.754 32.372 1.00 93.31 650 GLN A C 1
ATOM 5214 O O . GLN A 1 650 ? -23.861 18.867 31.618 1.00 93.31 650 GLN A O 1
ATOM 5219 N N . ASP A 1 651 ? -22.796 20.822 31.934 1.00 95.44 651 ASP A N 1
ATOM 5220 C CA . ASP A 1 651 ? -22.466 21.047 30.521 1.00 95.44 651 ASP A CA 1
ATOM 5221 C C . ASP A 1 651 ? -21.573 19.919 29.971 1.00 95.44 651 ASP A C 1
ATOM 5223 O O . ASP A 1 651 ? -21.825 19.387 28.888 1.00 95.44 651 ASP A O 1
ATOM 5227 N N . SER A 1 652 ? -20.581 19.476 30.753 1.00 95.06 652 SER A N 1
ATOM 5228 C CA . SER A 1 652 ? -19.726 18.326 30.416 1.00 95.06 652 SER A CA 1
ATOM 5229 C C . SER A 1 652 ? -20.524 17.019 30.307 1.00 95.06 652 SER A C 1
ATOM 5231 O O . SER A 1 652 ? -20.342 16.234 29.375 1.00 95.06 652 SER A O 1
ATOM 5233 N N . LEU A 1 653 ? -21.440 16.782 31.249 1.00 95.19 653 LEU A N 1
ATOM 5234 C CA . LEU A 1 653 ? -22.313 15.610 31.277 1.00 95.19 653 LEU A CA 1
ATOM 5235 C C . LEU A 1 653 ? -23.267 15.581 30.073 1.00 95.19 653 LEU A C 1
ATOM 5237 O O . LEU A 1 653 ? -23.459 14.525 29.465 1.00 95.19 653 LEU A O 1
ATOM 5241 N N . ASP A 1 654 ? -23.842 16.724 29.700 1.00 95.69 654 ASP A N 1
ATOM 5242 C CA . ASP A 1 654 ? -24.721 16.824 28.537 1.00 95.69 654 ASP A CA 1
ATOM 5243 C C . ASP A 1 654 ? -23.946 16.787 27.215 1.00 95.69 654 ASP A C 1
ATOM 5245 O O . ASP A 1 654 ? -24.458 16.230 26.242 1.00 95.69 654 ASP A O 1
ATOM 5249 N N . TYR A 1 655 ? -22.700 17.269 27.159 1.00 94.56 655 TYR A N 1
ATOM 5250 C CA . TYR A 1 655 ? -21.812 17.056 26.011 1.00 94.56 655 TYR A CA 1
ATOM 5251 C C . TYR A 1 655 ? -21.646 15.557 25.714 1.00 94.56 655 TYR A C 1
ATOM 5253 O O . TYR A 1 655 ? -21.983 15.116 24.612 1.00 94.56 655 TYR A O 1
ATOM 5261 N N . TYR A 1 656 ? -21.238 14.748 26.701 1.00 96.19 656 TYR A N 1
ATOM 5262 C CA . TYR A 1 656 ? -21.059 13.305 26.492 1.00 96.19 656 TYR A CA 1
ATOM 5263 C C . TYR A 1 656 ? -22.387 12.559 26.246 1.00 96.19 656 TYR A C 1
ATOM 5265 O O . TYR A 1 656 ? -22.430 11.668 25.396 1.00 96.19 656 TYR A O 1
ATOM 5273 N N . LYS A 1 657 ? -23.505 12.965 26.874 1.00 95.56 657 LYS A N 1
ATOM 5274 C CA . LYS A 1 657 ? -24.848 12.425 26.551 1.00 95.56 657 LYS A CA 1
ATOM 5275 C C . LYS A 1 657 ? -25.255 12.703 25.102 1.00 95.56 657 LYS A C 1
ATOM 5277 O O . LYS A 1 657 ? -25.820 11.831 24.443 1.00 95.56 657 LYS A O 1
ATOM 5282 N N . ASN A 1 658 ? -24.985 13.906 24.592 1.00 94.44 658 ASN A N 1
ATOM 5283 C CA . ASN A 1 658 ? -25.242 14.235 23.191 1.00 94.44 658 ASN A CA 1
ATOM 5284 C C . ASN A 1 658 ? -24.304 13.445 22.260 1.00 94.44 658 ASN A C 1
ATOM 5286 O O . ASN A 1 658 ? -24.782 12.922 21.258 1.00 94.44 658 ASN A O 1
ATOM 5290 N N . MET A 1 659 ? -23.021 13.304 22.611 1.00 93.88 659 MET A N 1
ATOM 5291 C CA . MET A 1 659 ? -22.012 12.545 21.858 1.00 93.88 659 MET A CA 1
ATOM 5292 C C . MET A 1 659 ? -22.381 11.058 21.704 1.00 93.88 659 MET A C 1
ATOM 5294 O O . MET A 1 659 ? -22.471 10.580 20.575 1.00 93.88 659 MET A O 1
ATOM 5298 N N . SER A 1 660 ? -22.688 10.350 22.802 1.00 94.19 660 SER A N 1
ATOM 5299 C CA . SER A 1 660 ? -23.172 8.952 22.767 1.00 94.19 660 SER A CA 1
ATOM 5300 C C . SER A 1 660 ? -24.429 8.820 21.893 1.00 94.19 660 SER A C 1
ATOM 5302 O O . SER A 1 660 ? -24.460 8.000 20.974 1.00 94.19 660 SER A O 1
ATOM 5304 N N . ARG A 1 661 ? -25.426 9.704 22.078 1.00 94.00 661 ARG A N 1
ATOM 5305 C CA . ARG A 1 661 ? -26.648 9.719 21.252 1.00 94.00 661 ARG A CA 1
ATOM 5306 C C . ARG A 1 661 ? -26.353 9.949 19.766 1.00 94.00 661 ARG A C 1
ATOM 5308 O O . ARG A 1 661 ? -27.051 9.391 18.923 1.00 94.00 661 ARG A O 1
ATOM 5315 N N . TYR A 1 662 ? -25.371 10.782 19.424 1.00 93.38 662 TYR A N 1
ATOM 5316 C CA . TYR A 1 662 ? -24.992 10.990 18.029 1.00 93.38 662 TYR A CA 1
ATOM 5317 C C . TYR A 1 662 ? -24.325 9.742 17.448 1.00 93.38 662 TYR A C 1
ATOM 5319 O O . TYR A 1 662 ? -24.753 9.314 16.382 1.00 93.38 662 TYR A O 1
ATOM 5327 N N . PHE A 1 663 ? -23.383 9.089 18.136 1.00 92.25 663 PHE A N 1
ATOM 5328 C CA . PHE A 1 663 ? -22.796 7.837 17.635 1.00 92.25 663 PHE A CA 1
ATOM 5329 C C . PHE A 1 663 ? -23.835 6.711 17.471 1.00 92.25 663 PHE A C 1
ATOM 5331 O O . PHE A 1 663 ? -23.850 6.058 16.427 1.00 92.25 663 PHE A O 1
ATOM 5338 N N . ASP A 1 664 ? -24.787 6.572 18.399 1.00 89.88 664 ASP A N 1
ATOM 5339 C CA . ASP A 1 664 ? -25.942 5.667 18.271 1.00 89.88 664 ASP A CA 1
ATOM 5340 C C . ASP A 1 664 ? -26.799 5.968 17.018 1.00 89.88 664 ASP A C 1
ATOM 5342 O O . ASP A 1 664 ? -27.181 5.059 16.273 1.00 89.88 664 ASP A O 1
ATOM 5346 N N . GLN A 1 665 ? -27.067 7.248 16.734 1.00 90.00 665 GLN A N 1
ATOM 5347 C CA . GLN A 1 665 ? -27.788 7.674 15.527 1.00 90.00 665 GLN A CA 1
ATOM 5348 C C . GLN A 1 665 ? -26.991 7.399 14.244 1.00 90.00 665 GLN A C 1
ATOM 5350 O O . GLN A 1 665 ? -27.561 6.919 13.263 1.00 90.00 665 GLN A O 1
ATOM 5355 N N . ILE A 1 666 ? -25.681 7.655 14.259 1.00 89.50 666 ILE A N 1
ATOM 5356 C CA . ILE A 1 666 ? -24.763 7.398 13.144 1.00 89.50 666 ILE A CA 1
ATOM 5357 C C . ILE A 1 666 ? -24.727 5.895 12.834 1.00 89.50 666 ILE A C 1
ATOM 5359 O O . ILE A 1 666 ? -24.865 5.506 11.673 1.00 89.50 666 ILE A O 1
ATOM 5363 N N . MET A 1 667 ? -24.608 5.036 13.852 1.00 86.56 667 MET A N 1
ATOM 5364 C CA . MET A 1 667 ? -24.587 3.571 13.713 1.00 86.56 667 MET A CA 1
ATOM 5365 C C . MET A 1 667 ? -25.878 2.999 13.113 1.00 86.56 667 MET A C 1
ATOM 5367 O O . MET A 1 667 ? -25.827 2.045 12.332 1.00 86.56 667 MET A O 1
ATOM 5371 N N . LYS A 1 668 ? -27.034 3.613 13.392 1.00 83.06 668 LYS A N 1
ATOM 5372 C CA . LYS A 1 668 ? -28.341 3.190 12.854 1.00 83.06 668 LYS A CA 1
ATOM 5373 C C . LYS A 1 668 ? -28.540 3.476 11.366 1.00 83.06 668 LYS A C 1
ATOM 5375 O O . LYS A 1 668 ? -29.408 2.857 10.755 1.00 83.06 668 LYS A O 1
ATOM 5380 N N . LEU A 1 669 ? -27.756 4.373 10.766 1.00 71.19 669 LEU A N 1
ATOM 5381 C CA . LEU A 1 669 ? -27.890 4.716 9.344 1.00 71.19 669 LEU A CA 1
ATOM 5382 C C . LEU A 1 669 ? -27.246 3.674 8.416 1.00 71.19 669 LEU A C 1
ATOM 5384 O O . LEU A 1 669 ? -27.713 3.498 7.293 1.00 71.19 669 LEU A O 1
ATOM 5388 N N . SER A 1 670 ? -26.272 2.900 8.914 1.00 58.25 670 SER A N 1
ATOM 5389 C CA . SER A 1 670 ? -25.691 1.662 8.342 1.00 58.25 670 SER A CA 1
ATOM 5390 C C . SER A 1 670 ? -24.956 1.732 6.986 1.00 58.25 670 SER A C 1
ATOM 5392 O O . SER A 1 670 ? -23.957 1.020 6.819 1.00 58.25 670 SER A O 1
ATOM 5394 N N . ASN A 1 671 ? -25.400 2.596 6.066 1.00 67.94 671 ASN A N 1
ATOM 5395 C CA . ASN A 1 671 ? -24.844 2.838 4.734 1.00 67.94 671 ASN A CA 1
ATOM 5396 C C . ASN A 1 671 ? -23.932 4.071 4.748 1.00 67.94 671 ASN A C 1
ATOM 5398 O O . ASN A 1 671 ? -24.318 5.164 4.331 1.00 67.94 671 ASN A O 1
ATOM 5402 N N . TYR A 1 672 ? -22.708 3.883 5.227 1.00 73.81 672 TYR A N 1
ATOM 5403 C CA . TYR A 1 672 ? -21.636 4.856 5.050 1.00 73.81 672 TYR A CA 1
ATOM 5404 C C . TYR A 1 672 ? -21.104 4.771 3.622 1.00 73.81 672 TYR A C 1
ATOM 5406 O O . TYR A 1 672 ? -20.615 3.717 3.223 1.00 73.81 672 TYR A O 1
ATOM 5414 N N . LYS A 1 673 ? -21.179 5.878 2.880 1.00 83.38 673 LYS A N 1
ATOM 5415 C CA . LYS A 1 673 ? -20.433 6.059 1.633 1.00 83.38 673 LYS A CA 1
ATOM 5416 C C . LYS A 1 673 ? -19.125 6.779 1.959 1.00 83.38 673 LYS A C 1
ATOM 5418 O O . LYS A 1 673 ? -19.166 7.845 2.578 1.00 83.38 673 LYS A O 1
ATOM 5423 N N . VAL A 1 674 ? -17.995 6.221 1.542 1.00 86.94 674 VAL A N 1
ATOM 5424 C CA . VAL A 1 674 ? -16.686 6.873 1.663 1.00 86.94 674 VAL A CA 1
ATOM 5425 C C . VAL A 1 674 ? -16.464 7.766 0.445 1.00 86.94 674 VAL A C 1
ATOM 5427 O O . VAL A 1 674 ? -16.579 7.334 -0.700 1.00 86.94 674 VAL A O 1
ATOM 5430 N N . GLU A 1 675 ? -16.150 9.031 0.693 1.00 88.19 675 GLU A N 1
ATOM 5431 C CA . GLU A 1 675 ? -15.760 9.993 -0.333 1.00 88.19 675 GLU A CA 1
ATOM 5432 C C . GLU A 1 675 ? -14.269 10.303 -0.200 1.00 88.19 675 GLU A C 1
ATOM 5434 O O . GLU A 1 675 ? -13.758 10.473 0.908 1.00 88.19 675 GLU A O 1
ATOM 5439 N N . THR A 1 676 ? -13.579 10.378 -1.335 1.00 87.44 676 THR A N 1
ATOM 5440 C CA . THR A 1 676 ? -12.146 10.666 -1.415 1.00 87.44 676 THR A CA 1
ATOM 5441 C C . THR A 1 676 ? -11.964 12.006 -2.105 1.00 87.44 676 THR A C 1
ATOM 5443 O O . THR A 1 676 ? -12.342 12.171 -3.264 1.00 87.44 676 THR A O 1
ATOM 5446 N N . HIS A 1 677 ? -11.397 12.964 -1.380 1.00 88.50 677 HIS A N 1
ATOM 5447 C CA . HIS A 1 677 ? -10.954 14.245 -1.917 1.00 88.50 677 HIS A CA 1
ATOM 5448 C C . HIS A 1 677 ? -9.488 14.071 -2.311 1.00 88.50 677 HIS A C 1
ATOM 5450 O O . HIS A 1 677 ? -8.686 13.600 -1.503 1.00 88.50 677 HIS A O 1
ATOM 5456 N N . CYS A 1 678 ? -9.178 14.366 -3.571 1.00 89.88 678 CYS A N 1
ATOM 5457 C CA . CYS A 1 678 ? -7.900 14.063 -4.207 1.00 89.88 678 CYS A CA 1
ATOM 5458 C C . CYS A 1 678 ? -7.481 15.251 -5.078 1.00 89.88 678 CYS A C 1
ATOM 5460 O O . CYS A 1 678 ? -8.031 15.438 -6.165 1.00 89.88 678 CYS A O 1
ATOM 5462 N N . ASP A 1 679 ? -6.507 16.029 -4.612 1.00 93.00 679 ASP A N 1
ATOM 5463 C CA . ASP A 1 679 ? -5.907 17.130 -5.370 1.00 93.00 679 ASP A CA 1
ATOM 5464 C C . ASP A 1 679 ? -4.521 16.706 -5.881 1.00 93.00 679 ASP A C 1
ATOM 5466 O O . ASP A 1 679 ? -3.664 16.255 -5.121 1.00 93.00 679 ASP A O 1
ATOM 5470 N N . VAL A 1 680 ? -4.303 16.801 -7.196 1.00 94.62 680 VAL A N 1
ATOM 5471 C CA . VAL A 1 680 ? -3.115 16.251 -7.873 1.00 94.62 680 VAL A CA 1
ATOM 5472 C C . VAL A 1 680 ? -2.231 17.383 -8.381 1.00 94.62 680 VAL A C 1
ATOM 5474 O O . VAL A 1 680 ? -2.705 18.296 -9.057 1.00 94.62 680 VAL A O 1
ATOM 5477 N N . PHE A 1 681 ? -0.930 17.303 -8.113 1.00 94.62 681 PHE A N 1
ATOM 5478 C CA . PHE A 1 681 ? 0.060 18.305 -8.495 1.00 94.62 681 PHE A CA 1
ATOM 5479 C C . PHE A 1 681 ? 1.269 17.663 -9.171 1.00 94.62 681 PHE A C 1
ATOM 5481 O O . PHE A 1 681 ? 1.642 16.534 -8.857 1.00 94.62 681 PHE A O 1
ATOM 5488 N N . VAL A 1 682 ? 1.932 18.409 -10.055 1.00 94.44 682 VAL A N 1
ATOM 5489 C CA . VAL A 1 682 ? 3.155 17.967 -10.734 1.00 94.44 682 VAL A CA 1
ATOM 5490 C C . VAL A 1 682 ? 4.314 18.933 -10.528 1.00 94.44 682 VAL A C 1
ATOM 5492 O O . VAL A 1 682 ? 4.113 20.145 -10.534 1.00 94.44 682 VAL A O 1
ATOM 5495 N N . ALA A 1 683 ? 5.521 18.391 -10.386 1.00 91.56 683 ALA A N 1
ATOM 5496 C CA . ALA A 1 683 ? 6.780 19.128 -10.437 1.00 91.56 683 ALA A CA 1
ATOM 5497 C C . ALA A 1 683 ? 7.645 18.605 -11.595 1.00 91.56 683 ALA A C 1
ATOM 5499 O O . ALA A 1 683 ? 7.597 17.422 -11.945 1.00 91.56 683 ALA A O 1
ATOM 5500 N N . PHE A 1 684 ? 8.417 19.497 -12.213 1.00 91.31 684 PHE A N 1
ATOM 5501 C CA . PHE A 1 684 ? 9.208 19.195 -13.410 1.00 91.31 684 PHE A CA 1
ATOM 5502 C C . PHE A 1 684 ? 10.652 18.804 -13.081 1.00 91.31 684 PHE A C 1
ATOM 5504 O O . PHE A 1 684 ? 11.154 19.064 -11.987 1.00 91.31 684 PHE A O 1
ATOM 5511 N N . ASP A 1 685 ? 11.344 18.241 -14.066 1.00 87.31 685 ASP A N 1
ATOM 5512 C CA . ASP A 1 685 ? 12.796 18.064 -14.056 1.00 87.31 685 ASP A CA 1
ATOM 5513 C C . ASP A 1 685 ? 13.541 19.357 -13.661 1.00 87.31 685 ASP A C 1
ATOM 5515 O O . ASP A 1 685 ? 13.115 20.462 -14.007 1.00 87.31 685 ASP A O 1
ATOM 5519 N N . ASN A 1 686 ? 14.629 19.217 -12.897 1.00 82.44 686 ASN A N 1
ATOM 5520 C CA . ASN A 1 686 ? 15.384 20.304 -12.260 1.00 82.44 686 ASN A CA 1
ATOM 5521 C C . ASN A 1 686 ? 14.595 21.175 -11.243 1.00 82.44 686 ASN A C 1
ATOM 5523 O O . ASN A 1 686 ? 15.095 22.219 -10.814 1.00 82.44 686 ASN A O 1
ATOM 5527 N N . SER A 1 687 ? 13.392 20.781 -10.798 1.00 83.44 687 SER A N 1
ATOM 5528 C CA . SER A 1 687 ? 12.656 21.549 -9.775 1.00 83.44 687 SER A CA 1
ATOM 5529 C C . SER A 1 687 ? 13.332 21.492 -8.402 1.00 83.44 687 SER A C 1
ATOM 5531 O O . SER A 1 687 ? 13.665 20.420 -7.897 1.00 83.44 687 SER A O 1
ATOM 5533 N N . MET A 1 688 ? 13.471 22.651 -7.756 1.00 80.06 688 MET A N 1
ATOM 5534 C CA . MET A 1 688 ? 13.934 22.762 -6.370 1.00 80.06 688 MET A CA 1
ATOM 5535 C C . MET A 1 688 ? 12.738 22.638 -5.421 1.00 80.06 688 MET A C 1
ATOM 5537 O O . MET A 1 688 ? 11.958 23.579 -5.316 1.00 80.06 688 MET A O 1
ATOM 5541 N N . ILE A 1 689 ? 12.601 21.505 -4.729 1.00 76.69 689 ILE A N 1
ATOM 5542 C CA . ILE A 1 689 ? 11.524 21.263 -3.755 1.00 76.69 689 ILE A CA 1
ATOM 5543 C C . ILE A 1 689 ? 12.105 21.325 -2.342 1.00 76.69 689 ILE A C 1
ATOM 5545 O O . ILE A 1 689 ? 12.957 20.507 -1.983 1.00 76.69 689 ILE A O 1
ATOM 5549 N N . LYS A 1 690 ? 11.645 22.294 -1.541 1.00 71.19 690 LYS A N 1
ATOM 5550 C CA . LYS A 1 690 ? 12.076 22.488 -0.143 1.00 71.19 690 LYS A CA 1
ATOM 5551 C C . LYS A 1 690 ? 11.028 22.086 0.890 1.00 71.19 690 LYS A C 1
ATOM 5553 O O . LYS A 1 690 ? 11.386 21.770 2.020 1.00 71.19 690 LYS A O 1
ATOM 5558 N N . THR A 1 691 ? 9.752 22.112 0.518 1.00 72.38 691 THR A N 1
ATOM 5559 C CA . THR A 1 691 ? 8.609 21.692 1.344 1.00 72.38 691 THR A CA 1
ATOM 5560 C C . THR A 1 691 ? 7.541 21.043 0.461 1.00 72.38 691 THR A C 1
ATOM 5562 O O . THR A 1 691 ? 7.584 21.152 -0.763 1.00 72.38 691 THR A O 1
ATOM 5565 N N . TYR A 1 692 ? 6.549 20.381 1.057 1.00 71.50 692 TYR A N 1
ATOM 5566 C CA . TYR A 1 692 ? 5.424 19.824 0.293 1.00 71.50 692 TYR A CA 1
ATOM 5567 C C . TYR A 1 692 ? 4.501 20.918 -0.285 1.00 71.50 692 TYR A C 1
ATOM 5569 O O . TYR A 1 692 ? 3.847 20.691 -1.302 1.00 71.50 692 TYR A O 1
ATOM 5577 N N . ASP A 1 693 ? 4.535 22.127 0.286 1.00 70.88 693 ASP A N 1
ATOM 5578 C CA . ASP A 1 693 ? 3.826 23.332 -0.180 1.00 70.88 693 ASP A CA 1
ATOM 5579 C C . ASP A 1 693 ? 4.630 24.182 -1.193 1.00 70.88 693 ASP A C 1
ATOM 5581 O O . ASP A 1 693 ? 4.305 25.351 -1.428 1.00 70.88 693 ASP A O 1
ATOM 5585 N N . ASP A 1 694 ? 5.728 23.658 -1.753 1.00 79.94 694 ASP A N 1
ATOM 5586 C CA . ASP A 1 694 ? 6.595 24.440 -2.642 1.00 79.94 694 ASP A CA 1
ATOM 5587 C C . ASP A 1 694 ? 5.881 24.831 -3.951 1.00 79.94 694 ASP A C 1
ATOM 5589 O O . ASP A 1 694 ? 5.111 24.070 -4.538 1.00 79.94 694 ASP A O 1
ATOM 5593 N N . ARG A 1 695 ? 6.188 26.027 -4.465 1.00 82.44 695 ARG A N 1
ATOM 5594 C CA . ARG A 1 695 ? 5.612 26.573 -5.708 1.00 82.44 695 ARG A CA 1
ATOM 5595 C C . ARG A 1 695 ? 6.095 25.849 -6.967 1.00 82.44 695 ARG A C 1
ATOM 5597 O O . ARG A 1 695 ? 5.589 26.134 -8.050 1.00 82.44 695 ARG A O 1
ATOM 5604 N N . ALA A 1 696 ? 7.057 24.938 -6.818 1.00 85.69 696 ALA A N 1
ATOM 5605 C CA . ALA A 1 696 ? 7.417 23.930 -7.809 1.00 85.69 696 ALA A CA 1
ATOM 5606 C C . ALA A 1 696 ? 6.261 22.965 -8.144 1.00 85.69 696 ALA A C 1
ATOM 5608 O O . ALA A 1 696 ? 6.267 22.371 -9.219 1.00 85.69 696 ALA A O 1
ATOM 5609 N N . PHE A 1 697 ? 5.270 22.812 -7.255 1.00 91.06 697 PHE A N 1
ATOM 5610 C CA . PHE A 1 697 ? 4.084 22.000 -7.510 1.00 91.06 697 PHE A CA 1
ATOM 5611 C C . PHE A 1 697 ? 3.012 22.790 -8.267 1.00 91.06 697 PHE A C 1
ATOM 5613 O O . PHE A 1 697 ? 2.549 23.849 -7.837 1.00 91.06 697 PHE A O 1
ATOM 5620 N N . HIS A 1 698 ? 2.588 22.251 -9.407 1.00 94.06 698 HIS A N 1
ATOM 5621 C CA . HIS A 1 698 ? 1.596 22.852 -10.291 1.00 94.06 698 HIS A CA 1
ATOM 5622 C C . HIS A 1 698 ? 0.340 21.974 -10.358 1.00 94.06 698 HIS A C 1
ATOM 5624 O O . HIS A 1 698 ? 0.463 20.782 -10.639 1.00 94.06 698 HIS A O 1
ATOM 5630 N N . PRO A 1 699 ? -0.864 22.515 -10.093 1.00 95.19 699 PRO A N 1
ATOM 5631 C CA . PRO A 1 699 ? -2.070 21.703 -9.977 1.00 95.19 699 PRO A CA 1
ATOM 5632 C C . PRO A 1 699 ? -2.517 21.120 -11.324 1.00 95.19 699 PRO A C 1
ATOM 5634 O O . PRO A 1 699 ? -2.355 21.729 -12.388 1.00 95.19 699 PRO A O 1
ATOM 5637 N N . CYS A 1 700 ? -3.144 19.952 -11.258 1.00 96.06 700 CYS A N 1
ATOM 5638 C CA . CYS A 1 700 ? -3.654 19.191 -12.387 1.00 96.06 700 CYS A CA 1
ATOM 5639 C C . CYS A 1 700 ? -5.106 18.758 -12.153 1.00 96.06 700 CYS A C 1
ATOM 5641 O O . CYS A 1 700 ? -5.528 18.515 -11.029 1.00 96.06 700 CYS A O 1
ATOM 5643 N N . THR A 1 701 ? -5.866 18.605 -13.237 1.00 95.00 701 THR A N 1
ATOM 5644 C CA . THR A 1 701 ? -7.239 18.077 -13.209 1.00 95.00 701 THR A CA 1
ATOM 5645 C C . THR A 1 701 ? -7.265 16.659 -13.784 1.00 95.00 701 THR A C 1
ATOM 5647 O O . THR A 1 701 ? -6.809 16.460 -14.910 1.00 95.00 701 THR A O 1
ATOM 5650 N N . CYS A 1 702 ? -7.816 15.669 -13.075 1.00 93.81 702 CYS A N 1
ATOM 5651 C CA . CYS A 1 702 ? -8.044 14.333 -13.643 1.00 93.81 702 CYS A CA 1
ATOM 5652 C C . CYS A 1 702 ? -9.183 14.373 -14.682 1.00 93.81 702 CYS A C 1
ATOM 5654 O O . CYS A 1 702 ? -10.269 14.874 -14.394 1.00 93.81 702 CYS A O 1
ATOM 5656 N N . LEU A 1 703 ? -8.941 13.880 -15.906 1.00 93.19 703 LEU A N 1
ATOM 5657 C CA . LEU A 1 703 ? -9.925 13.908 -17.006 1.00 93.19 703 LEU A CA 1
ATOM 5658 C C . LEU A 1 703 ? -10.537 12.537 -17.318 1.00 93.19 703 LEU A C 1
ATOM 5660 O O . LEU A 1 703 ? -11.677 12.454 -17.789 1.00 93.19 703 LEU A O 1
ATOM 5664 N N . ALA A 1 704 ? -9.771 11.468 -17.103 1.00 92.19 704 ALA A N 1
ATOM 5665 C CA . ALA A 1 704 ? -10.232 10.091 -17.202 1.00 92.19 704 ALA A CA 1
ATOM 5666 C C . ALA A 1 704 ? -9.321 9.168 -16.389 1.00 92.19 704 ALA A C 1
ATOM 5668 O O . ALA A 1 704 ? -8.105 9.356 -16.353 1.00 92.19 704 ALA A O 1
ATOM 5669 N N . SER A 1 705 ? -9.912 8.130 -15.813 1.00 90.75 705 SER A N 1
ATOM 5670 C CA . SER A 1 705 ? -9.225 7.048 -15.118 1.00 90.75 705 SER A CA 1
ATOM 5671 C C . SER A 1 705 ? -9.818 5.708 -15.539 1.00 90.75 705 SER A C 1
ATOM 5673 O O . SER A 1 705 ? -10.987 5.617 -15.933 1.00 90.75 705 SER A O 1
ATOM 5675 N N . GLY A 1 706 ? -9.012 4.652 -15.480 1.00 85.44 706 GLY A N 1
ATOM 5676 C CA . GLY A 1 706 ? -9.492 3.305 -15.745 1.00 85.44 706 GLY A CA 1
ATOM 5677 C C . GLY A 1 706 ? -10.551 2.866 -14.740 1.00 85.44 706 GLY A C 1
ATOM 5678 O O . GLY A 1 706 ? -10.515 3.226 -13.560 1.00 85.44 706 GLY A O 1
ATOM 5679 N N . LYS A 1 707 ? -11.545 2.113 -15.215 1.00 77.56 707 LYS A N 1
ATOM 5680 C CA . LYS A 1 707 ? -12.721 1.764 -14.405 1.00 77.56 707 LYS A CA 1
ATOM 5681 C C . LYS A 1 707 ? -12.345 0.837 -13.237 1.00 77.56 707 LYS A C 1
ATOM 5683 O O . LYS A 1 707 ? -11.541 -0.074 -13.461 1.00 77.56 707 LYS A O 1
ATOM 5688 N N . PRO A 1 708 ? -12.963 1.014 -12.047 1.00 61.62 708 PRO A N 1
ATOM 5689 C CA . PRO A 1 708 ? -12.801 0.100 -10.918 1.00 61.62 708 PRO A CA 1
ATOM 5690 C C . PRO A 1 708 ? -13.078 -1.354 -11.314 1.00 61.62 708 PRO A C 1
ATOM 5692 O O . PRO A 1 708 ? -13.994 -1.623 -12.095 1.00 61.62 708 PRO A O 1
ATOM 5695 N N . GLY A 1 709 ? -12.291 -2.279 -10.770 1.00 54.97 709 GLY A N 1
ATOM 5696 C CA . GLY A 1 709 ? -12.410 -3.715 -11.006 1.00 54.97 709 GLY A CA 1
ATOM 5697 C C . GLY A 1 709 ? -11.166 -4.467 -10.532 1.00 54.97 709 GLY A C 1
ATOM 5698 O O . GLY A 1 709 ? -10.143 -3.858 -10.230 1.00 54.97 709 GLY A O 1
ATOM 5699 N N . ASP A 1 710 ? -11.247 -5.795 -10.502 1.00 45.97 710 ASP A N 1
ATOM 5700 C CA . ASP A 1 710 ? -10.307 -6.669 -9.775 1.00 45.97 710 ASP A CA 1
ATOM 5701 C C . ASP A 1 710 ? -8.911 -6.823 -10.419 1.00 45.97 710 ASP A C 1
ATOM 5703 O O . ASP A 1 710 ? -8.116 -7.667 -10.000 1.00 45.97 710 ASP A O 1
ATOM 5707 N N . VAL A 1 711 ? -8.601 -6.058 -11.474 1.00 47.69 711 VAL A N 1
ATOM 5708 C CA . VAL A 1 711 ? -7.417 -6.273 -12.317 1.00 47.69 711 VAL A CA 1
ATOM 5709 C C . VAL A 1 711 ? -6.562 -5.010 -12.422 1.00 47.69 711 VAL A C 1
ATOM 5711 O O . VAL A 1 711 ? -6.980 -3.994 -12.978 1.00 47.69 711 VAL A O 1
ATOM 5714 N N . MET A 1 712 ? -5.297 -5.133 -12.006 1.00 62.19 712 MET A N 1
ATOM 5715 C CA . MET A 1 712 ? -4.233 -4.112 -12.114 1.00 62.19 712 MET A CA 1
ATOM 5716 C C . MET A 1 712 ? -3.966 -3.613 -13.550 1.00 62.19 712 MET A C 1
ATOM 5718 O O . MET A 1 712 ? -3.171 -2.700 -13.760 1.00 62.19 712 MET A O 1
ATOM 5722 N N . SER A 1 713 ? -4.604 -4.217 -14.555 1.00 66.88 713 SER A N 1
ATOM 5723 C CA . SER A 1 713 ? -4.500 -3.872 -15.972 1.00 66.88 713 SER A CA 1
ATOM 5724 C C . SER A 1 713 ? -5.261 -2.600 -16.364 1.00 66.88 713 SER A C 1
ATOM 5726 O O . SER A 1 713 ? -5.053 -2.094 -17.460 1.00 66.88 713 SER A O 1
ATOM 5728 N N . ASN A 1 714 ? -6.156 -2.102 -15.504 1.00 79.69 714 ASN A N 1
ATOM 5729 C CA . ASN A 1 714 ? -6.900 -0.856 -15.725 1.00 79.69 714 ASN A CA 1
ATOM 5730 C C . ASN A 1 714 ? -6.257 0.349 -15.012 1.00 79.69 714 ASN A C 1
ATOM 5732 O O . ASN A 1 714 ? -6.820 1.440 -15.015 1.00 79.69 714 ASN A O 1
ATOM 5736 N N . ASP A 1 715 ? -5.109 0.169 -14.360 1.00 87.12 715 ASP A N 1
ATOM 5737 C CA . ASP A 1 715 ? -4.522 1.155 -13.450 1.00 87.12 715 ASP A CA 1
ATOM 5738 C C . ASP A 1 715 ? -3.770 2.276 -14.192 1.00 87.12 715 ASP A C 1
ATOM 5740 O O . ASP A 1 715 ? -2.544 2.383 -14.151 1.00 87.12 715 ASP A O 1
ATOM 5744 N N . VAL A 1 716 ? -4.524 3.104 -14.918 1.00 91.69 716 VAL A N 1
ATOM 5745 C CA . VAL A 1 716 ? -4.048 4.289 -15.644 1.00 91.69 716 VAL A CA 1
ATOM 5746 C C . VAL A 1 716 ? -5.020 5.444 -15.428 1.00 91.69 716 VAL A C 1
ATOM 5748 O O . VAL A 1 716 ? -6.237 5.260 -15.478 1.00 91.69 716 VAL A O 1
ATOM 5751 N N . ALA A 1 717 ? -4.479 6.645 -15.252 1.00 94.06 717 ALA A N 1
ATOM 5752 C CA . ALA A 1 717 ? -5.212 7.900 -15.312 1.00 94.06 717 ALA A CA 1
ATOM 5753 C C . ALA A 1 717 ? -4.539 8.883 -16.277 1.00 94.06 717 ALA A C 1
ATOM 5755 O O . ALA A 1 717 ? -3.339 8.805 -16.557 1.00 94.06 717 ALA A O 1
ATOM 5756 N N . ILE A 1 718 ? -5.341 9.813 -16.790 1.00 96.56 718 ILE A N 1
ATOM 5757 C CA . ILE A 1 718 ? -4.897 10.942 -17.599 1.00 96.56 718 ILE A CA 1
ATOM 5758 C C . ILE A 1 718 ? -5.290 12.218 -16.864 1.00 96.56 718 ILE A C 1
ATOM 5760 O O . ILE A 1 718 ? -6.476 12.553 -16.751 1.00 96.56 718 ILE A O 1
ATOM 5764 N N . ILE A 1 719 ? -4.275 12.933 -16.393 1.00 96.56 719 ILE A N 1
ATOM 5765 C CA . ILE A 1 719 ? -4.406 14.247 -15.769 1.00 96.56 719 ILE A CA 1
ATOM 5766 C C . ILE A 1 719 ? -4.031 15.347 -16.768 1.00 96.56 719 ILE A C 1
ATOM 5768 O O . ILE A 1 719 ? -3.370 15.118 -17.780 1.00 96.56 719 ILE A O 1
ATOM 5772 N N . GLN A 1 720 ? -4.487 16.558 -16.491 1.00 95.62 720 GLN A N 1
ATOM 5773 C CA . GLN A 1 720 ? -4.336 17.735 -17.336 1.00 95.62 720 GLN A CA 1
ATOM 5774 C C . GLN A 1 720 ? -3.687 18.844 -16.516 1.00 95.62 720 GLN A C 1
ATOM 5776 O O . GLN A 1 720 ? -4.265 19.276 -15.524 1.00 95.62 720 GLN A O 1
ATOM 5781 N N . LEU A 1 721 ? -2.517 19.330 -16.934 1.00 95.38 721 LEU A N 1
ATOM 5782 C CA . LEU A 1 721 ? -1.864 20.486 -16.314 1.00 95.38 721 LEU A CA 1
ATOM 5783 C C . LEU A 1 721 ? -2.766 21.729 -16.389 1.00 95.38 721 LEU A C 1
ATOM 5785 O O . LEU A 1 721 ? -3.205 22.111 -17.482 1.00 95.38 721 LEU A O 1
ATOM 5789 N N . ASN A 1 722 ? -3.031 22.356 -15.239 1.00 92.75 722 ASN A N 1
ATOM 5790 C CA . ASN A 1 722 ? -3.761 23.621 -15.156 1.00 92.75 722 ASN A CA 1
ATOM 5791 C C . ASN A 1 722 ? -2.828 24.784 -15.557 1.00 92.75 722 ASN A C 1
ATOM 5793 O O . ASN A 1 722 ? -1.610 24.683 -15.444 1.00 92.75 722 ASN A O 1
ATOM 5797 N N . GLU A 1 723 ? -3.379 25.881 -16.093 1.00 89.00 723 GLU A N 1
ATOM 5798 C CA . GLU A 1 723 ? -2.599 27.000 -16.676 1.00 89.00 723 GLU A CA 1
ATOM 5799 C C . GLU A 1 723 ? -1.508 26.576 -17.700 1.00 89.00 723 GLU A C 1
ATOM 5801 O O . GLU A 1 723 ? -0.504 27.267 -17.892 1.00 89.00 723 GLU A O 1
ATOM 5806 N N . LYS A 1 724 ? -1.723 25.455 -18.409 1.00 85.81 724 LYS A N 1
ATOM 5807 C CA . LYS A 1 724 ? -0.799 24.842 -19.388 1.00 85.81 724 LYS A CA 1
ATOM 5808 C C . LYS A 1 724 ? -0.040 25.821 -20.298 1.00 85.81 724 LYS A C 1
ATOM 5810 O O . LYS A 1 724 ? 1.165 25.671 -20.458 1.00 85.81 724 LYS A O 1
ATOM 5815 N N . GLU A 1 725 ? -0.703 26.843 -20.848 1.00 85.31 725 GLU A N 1
ATOM 5816 C CA . GLU A 1 725 ? -0.103 27.825 -21.776 1.00 85.31 725 GLU A CA 1
ATOM 5817 C C . GLU A 1 725 ? 0.999 28.697 -21.145 1.00 85.31 725 GLU A C 1
ATOM 5819 O O . GLU A 1 725 ? 1.787 29.316 -21.861 1.00 85.31 725 GLU A O 1
ATOM 5824 N N . LYS A 1 726 ? 1.034 28.763 -19.812 1.00 83.94 726 LYS A N 1
ATOM 5825 C CA . LYS A 1 726 ? 1.932 29.593 -19.002 1.00 83.94 726 LYS A CA 1
ATOM 5826 C C . LYS A 1 726 ? 2.955 28.761 -18.223 1.00 83.94 726 LYS A C 1
ATOM 5828 O O . LYS A 1 726 ? 4.042 29.264 -17.956 1.00 83.94 726 LYS A O 1
ATOM 5833 N N . ILE A 1 727 ? 2.605 27.523 -17.862 1.00 87.19 727 ILE A N 1
ATOM 5834 C CA . ILE A 1 727 ? 3.394 26.659 -16.968 1.00 87.19 727 ILE A CA 1
ATOM 5835 C C . ILE A 1 727 ? 4.164 25.555 -17.719 1.00 87.19 727 ILE A C 1
ATOM 5837 O O . ILE A 1 727 ? 5.253 25.185 -17.289 1.00 87.19 727 ILE A O 1
ATOM 5841 N N . MET A 1 728 ? 3.650 25.027 -18.837 1.00 87.31 728 MET A N 1
ATOM 5842 C CA . MET A 1 728 ? 4.275 23.882 -19.516 1.00 87.31 728 MET A CA 1
ATOM 5843 C C . MET A 1 728 ? 5.669 24.233 -20.089 1.00 87.31 728 MET A C 1
ATOM 5845 O O . MET A 1 728 ? 5.780 25.214 -20.835 1.00 87.31 728 MET A O 1
ATOM 5849 N N . PRO A 1 729 ? 6.727 23.436 -19.819 1.00 87.62 729 PRO A N 1
ATOM 5850 C CA . PRO A 1 729 ? 8.050 23.667 -20.398 1.00 87.62 729 PRO A CA 1
ATOM 5851 C C . PRO A 1 729 ? 8.019 23.601 -21.931 1.00 87.62 729 PRO A C 1
ATOM 5853 O O . PRO A 1 729 ? 7.409 22.712 -22.526 1.00 87.62 729 PRO A O 1
ATOM 5856 N N . LYS A 1 730 ? 8.682 24.554 -22.597 1.00 87.56 730 LYS A N 1
ATOM 5857 C CA . LYS A 1 730 ? 8.628 24.698 -24.068 1.00 87.56 730 LYS A CA 1
ATOM 5858 C C . LYS A 1 730 ? 9.371 23.589 -24.815 1.00 87.56 730 LYS A C 1
ATOM 5860 O O . LYS A 1 730 ? 9.071 23.338 -25.981 1.00 87.56 730 LYS A O 1
ATOM 5865 N N . ASP A 1 731 ? 10.327 22.959 -24.146 1.00 90.31 731 ASP A N 1
ATOM 5866 C CA . ASP A 1 731 ? 11.116 21.810 -24.581 1.00 90.31 731 ASP A CA 1
ATOM 5867 C C . ASP A 1 731 ? 10.690 20.500 -23.888 1.00 90.31 731 ASP A C 1
ATOM 5869 O O . ASP A 1 731 ? 11.425 19.516 -23.941 1.00 90.31 731 ASP A O 1
ATOM 5873 N N . ALA A 1 732 ? 9.491 20.458 -23.285 1.00 91.94 732 ALA A N 1
ATOM 5874 C CA . ALA A 1 732 ? 8.918 19.229 -22.742 1.00 91.94 732 ALA A CA 1
ATOM 5875 C C . ALA A 1 732 ? 8.777 18.151 -23.830 1.00 91.94 732 ALA A C 1
ATOM 5877 O O . ALA A 1 732 ? 8.150 18.369 -24.876 1.00 91.94 732 ALA A O 1
ATOM 5878 N N . TYR A 1 733 ? 9.336 16.968 -23.574 1.00 95.69 733 TYR A N 1
ATOM 5879 C CA . TYR A 1 733 ? 9.247 15.840 -24.494 1.00 95.69 733 TYR A CA 1
ATOM 5880 C C . TYR A 1 733 ? 7.859 15.199 -24.441 1.00 95.69 733 TYR A C 1
ATOM 5882 O O . TYR A 1 733 ? 7.296 14.977 -23.373 1.00 95.69 733 TYR A O 1
ATOM 5890 N N . ILE A 1 734 ? 7.304 14.887 -25.612 1.00 96.25 734 ILE A N 1
ATOM 5891 C CA . ILE A 1 734 ? 5.955 14.331 -25.746 1.00 96.25 734 ILE A CA 1
ATOM 5892 C C . ILE A 1 734 ? 6.057 12.869 -26.171 1.00 96.25 734 ILE A C 1
ATOM 5894 O O . ILE A 1 734 ? 6.408 12.569 -27.316 1.00 96.25 734 ILE A O 1
ATOM 5898 N N . PHE A 1 735 ? 5.711 11.958 -25.265 1.00 96.44 735 PHE A N 1
ATOM 5899 C CA . PHE A 1 735 ? 5.727 10.525 -25.530 1.00 96.44 735 PHE A CA 1
ATOM 5900 C C . PHE A 1 735 ? 4.630 10.154 -26.536 1.00 96.44 735 PHE A C 1
ATOM 5902 O O . PHE A 1 735 ? 3.433 10.269 -26.266 1.00 96.44 735 PHE A O 1
ATOM 5909 N N . LYS A 1 736 ? 5.045 9.688 -27.721 1.00 94.38 736 LYS A N 1
ATOM 5910 C CA . LYS A 1 736 ? 4.143 9.199 -28.775 1.00 94.38 736 LYS A CA 1
ATOM 5911 C C . LYS A 1 736 ? 3.437 7.920 -28.291 1.00 94.38 736 LYS A C 1
ATOM 5913 O O . LYS A 1 736 ? 4.033 6.848 -28.326 1.00 94.38 736 LYS A O 1
ATOM 5918 N N . VAL A 1 737 ? 2.167 8.006 -27.887 1.00 93.62 737 VAL A N 1
ATOM 5919 C CA . VAL A 1 737 ? 1.355 6.811 -27.583 1.00 93.62 737 VAL A CA 1
ATOM 5920 C C . VAL A 1 737 ? 1.048 6.057 -28.893 1.00 93.62 737 VAL A C 1
ATOM 5922 O O . VAL A 1 737 ? 0.481 6.658 -29.815 1.00 93.62 737 VAL A O 1
ATOM 5925 N N . PRO A 1 738 ? 1.422 4.769 -29.028 1.00 89.44 738 PRO A N 1
ATOM 5926 C CA . PRO A 1 738 ? 1.224 4.012 -30.260 1.00 89.44 738 PRO A CA 1
ATOM 5927 C C . PRO A 1 738 ? -0.262 3.703 -30.517 1.00 89.44 738 PRO A C 1
ATOM 5929 O O . PRO A 1 738 ? -1.046 3.483 -29.600 1.00 89.44 738 PRO A O 1
ATOM 5932 N N . ARG A 1 739 ? -0.654 3.668 -31.800 1.00 85.19 739 ARG A N 1
ATOM 5933 C CA . ARG A 1 739 ? -2.035 3.362 -32.251 1.00 85.19 739 ARG A CA 1
ATOM 5934 C C . ARG A 1 739 ? -2.340 1.864 -32.392 1.00 85.19 739 ARG A C 1
ATOM 5936 O O . ARG A 1 739 ? -3.455 1.495 -32.749 1.00 85.19 739 ARG A O 1
ATOM 5943 N N . LYS A 1 740 ? -1.332 1.018 -32.206 1.00 84.06 740 LYS A N 1
ATOM 5944 C CA . LYS A 1 740 ? -1.413 -0.443 -32.174 1.00 84.06 740 LYS A CA 1
ATOM 5945 C C . LYS A 1 740 ? -0.725 -0.891 -30.891 1.00 84.06 740 LYS A C 1
ATOM 5947 O O . LYS A 1 740 ? 0.251 -0.256 -30.500 1.00 84.06 740 LYS A O 1
ATOM 5952 N N . ASP A 1 741 ? -1.202 -1.972 -30.285 1.00 81.12 741 ASP A N 1
ATOM 5953 C CA . ASP A 1 741 ? -0.471 -2.636 -29.205 1.00 81.12 741 ASP A CA 1
ATOM 5954 C C . ASP A 1 741 ? 0.896 -3.102 -29.753 1.00 81.12 741 ASP A C 1
ATOM 5956 O O . ASP A 1 741 ? 0.902 -3.830 -30.752 1.00 81.12 741 ASP A O 1
ATOM 5960 N N . PRO A 1 742 ? 2.039 -2.696 -29.165 1.00 79.38 742 PRO A N 1
ATOM 5961 C CA . PRO A 1 742 ? 3.357 -3.185 -29.578 1.00 79.38 742 PRO A CA 1
ATOM 5962 C C . PRO A 1 742 ? 3.462 -4.715 -29.546 1.00 79.38 742 PRO A C 1
ATOM 5964 O O . PRO A 1 742 ? 4.153 -5.306 -30.368 1.00 79.38 742 PRO A O 1
ATOM 5967 N N . PHE A 1 743 ? 2.709 -5.362 -28.653 1.00 76.88 743 PHE A N 1
ATOM 5968 C CA . PHE A 1 743 ? 2.722 -6.806 -28.434 1.00 76.88 743 PHE A CA 1
ATOM 5969 C C . PHE A 1 743 ? 1.588 -7.542 -29.177 1.00 76.88 743 PHE A C 1
ATOM 5971 O O . PHE A 1 743 ? 1.355 -8.719 -28.915 1.00 76.88 743 PHE A O 1
ATOM 5978 N N . ALA A 1 744 ? 0.870 -6.877 -30.098 1.00 69.25 744 ALA A N 1
ATOM 5979 C CA . ALA A 1 744 ? -0.322 -7.421 -30.770 1.00 69.25 744 ALA A CA 1
ATOM 5980 C C . ALA A 1 744 ? -0.112 -8.788 -31.448 1.00 69.25 744 ALA A C 1
ATOM 5982 O O . ALA A 1 744 ? -1.016 -9.621 -31.447 1.00 69.25 744 ALA A O 1
ATOM 5983 N N . ASP A 1 745 ? 1.068 -9.003 -32.035 1.00 62.75 745 ASP A N 1
ATOM 5984 C CA . ASP A 1 745 ? 1.361 -10.172 -32.870 1.00 62.75 745 ASP A CA 1
ATOM 5985 C C . ASP A 1 745 ? 2.005 -11.338 -32.083 1.00 62.75 745 ASP A C 1
ATOM 5987 O O . ASP A 1 745 ? 2.392 -12.334 -32.690 1.00 62.75 745 ASP A O 1
ATOM 5991 N N . ASN A 1 746 ? 2.168 -11.223 -30.753 1.00 54.06 746 ASN A N 1
ATOM 5992 C CA . ASN A 1 746 ? 2.825 -12.187 -29.838 1.00 54.06 746 ASN A CA 1
ATOM 5993 C C . ASN A 1 746 ? 4.274 -12.619 -30.189 1.00 54.06 746 ASN A C 1
ATOM 5995 O O . ASN A 1 746 ? 4.904 -13.343 -29.417 1.00 54.06 746 ASN A O 1
ATOM 5999 N N . ASN A 1 747 ? 4.839 -12.150 -31.305 1.00 48.56 747 ASN A N 1
ATOM 6000 C CA . ASN A 1 747 ? 6.191 -12.481 -31.775 1.00 48.56 747 ASN A CA 1
ATOM 6001 C C . ASN A 1 747 ? 7.327 -11.893 -30.911 1.00 48.56 747 ASN A C 1
ATOM 6003 O O . ASN A 1 747 ? 8.487 -12.231 -31.132 1.00 48.56 747 ASN A O 1
ATOM 6007 N N . GLU A 1 748 ? 7.014 -11.037 -29.932 1.00 50.22 748 GLU A N 1
ATOM 6008 C CA . GLU A 1 748 ? 7.982 -10.474 -28.974 1.00 50.22 748 GLU A CA 1
ATOM 6009 C C . GLU A 1 748 ? 7.968 -11.194 -27.606 1.00 50.22 748 GLU A C 1
ATOM 6011 O O . GLU A 1 748 ? 8.517 -10.685 -26.632 1.00 50.22 748 GLU A O 1
ATOM 6016 N N . ASN A 1 749 ? 7.418 -12.417 -27.534 1.00 47.50 749 ASN A N 1
ATOM 6017 C CA . ASN A 1 749 ? 7.630 -13.363 -26.423 1.00 47.50 749 ASN A CA 1
ATOM 6018 C C . ASN A 1 749 ? 9.065 -13.940 -26.437 1.00 47.50 749 ASN A C 1
ATOM 6020 O O . ASN A 1 749 ? 9.269 -15.151 -26.501 1.00 47.50 749 ASN A O 1
ATOM 6024 N N . ASN A 1 750 ? 10.063 -13.057 -26.403 1.00 50.44 750 ASN A N 1
ATOM 6025 C CA . ASN A 1 750 ? 11.476 -13.395 -26.278 1.00 50.44 750 ASN A CA 1
ATOM 6026 C C . ASN A 1 750 ? 11.986 -12.877 -24.926 1.00 50.44 750 ASN A C 1
ATOM 6028 O O . ASN A 1 750 ? 11.814 -11.700 -24.613 1.00 50.44 750 ASN A O 1
ATOM 6032 N N . GLU A 1 751 ? 12.630 -13.741 -24.141 1.00 50.12 751 GLU A N 1
ATOM 6033 C CA . GLU A 1 751 ? 13.054 -13.463 -22.753 1.00 50.12 751 GLU A CA 1
ATOM 6034 C C . GLU A 1 751 ? 14.114 -12.330 -22.661 1.00 50.12 751 GLU A C 1
ATOM 6036 O O . GLU A 1 751 ? 14.341 -11.735 -21.603 1.00 50.12 751 GLU A O 1
ATOM 6041 N N . ASP A 1 752 ? 14.699 -11.954 -23.806 1.00 57.81 752 ASP A N 1
ATOM 6042 C CA . ASP A 1 752 ? 15.622 -10.824 -23.982 1.00 57.81 752 ASP A CA 1
ATOM 6043 C C . ASP A 1 752 ? 14.946 -9.467 -24.287 1.00 57.81 752 ASP A C 1
ATOM 6045 O O . ASP A 1 752 ? 15.638 -8.529 -24.695 1.00 57.81 752 ASP A O 1
ATOM 6049 N N . TYR A 1 753 ? 13.616 -9.312 -24.188 1.00 72.62 753 TYR A N 1
ATOM 6050 C CA . TYR A 1 753 ? 12.992 -8.017 -24.507 1.00 72.62 753 TYR A CA 1
ATOM 6051 C C . TYR A 1 753 ? 13.279 -6.963 -23.427 1.00 72.62 753 TYR A C 1
ATOM 6053 O O . TYR A 1 753 ? 12.575 -6.847 -22.419 1.00 72.62 753 TYR A O 1
ATOM 6061 N N . GLU A 1 754 ? 14.334 -6.183 -23.663 1.00 85.81 754 GLU A N 1
ATOM 6062 C CA . GLU A 1 754 ? 14.789 -5.112 -22.780 1.00 85.81 754 GLU A CA 1
ATOM 6063 C C . GLU A 1 754 ? 13.796 -3.940 -22.729 1.00 85.81 754 GLU A C 1
ATOM 6065 O O . GLU A 1 754 ? 13.449 -3.336 -23.753 1.00 85.81 754 GLU A O 1
ATOM 6070 N N . VAL A 1 755 ? 13.411 -3.571 -21.508 1.00 88.69 755 VAL A N 1
ATOM 6071 C CA . VAL A 1 755 ? 12.619 -2.382 -21.190 1.00 88.69 755 VAL A CA 1
ATOM 6072 C C . VAL A 1 755 ? 13.348 -1.476 -20.203 1.00 88.69 755 VAL A C 1
ATOM 6074 O O . VAL A 1 755 ? 14.200 -1.909 -19.427 1.00 88.69 755 VAL A O 1
ATOM 6077 N N . TRP A 1 756 ? 12.976 -0.200 -20.216 1.00 90.38 756 TRP A N 1
ATOM 6078 C CA . TRP A 1 756 ? 13.408 0.792 -19.244 1.00 90.38 756 TRP A CA 1
ATOM 6079 C C . TRP A 1 756 ? 12.202 1.481 -18.620 1.00 90.38 756 TRP A C 1
ATOM 6081 O O . TRP A 1 756 ? 11.256 1.828 -19.323 1.00 90.38 756 TRP A O 1
ATOM 6091 N N . VAL A 1 757 ? 12.266 1.723 -17.316 1.00 90.12 757 VAL A N 1
ATOM 6092 C CA . VAL A 1 757 ? 11.290 2.517 -16.564 1.00 90.12 757 VAL A CA 1
ATOM 6093 C C . VAL A 1 757 ? 11.987 3.798 -16.120 1.00 90.12 757 VAL A C 1
ATOM 6095 O O . VAL A 1 757 ? 12.998 3.724 -15.426 1.00 90.12 757 VAL A O 1
ATOM 6098 N N . LEU A 1 758 ? 11.487 4.955 -16.562 1.00 90.75 758 LEU A N 1
ATOM 6099 C CA . LEU A 1 758 ? 12.070 6.278 -16.293 1.00 90.75 758 LEU A CA 1
ATOM 6100 C C . LEU A 1 758 ? 11.150 7.071 -15.356 1.00 90.75 758 LEU A C 1
ATOM 6102 O O . LEU A 1 758 ? 10.041 7.399 -15.762 1.00 90.75 758 LEU A O 1
ATOM 6106 N N . GLY A 1 759 ? 11.596 7.410 -14.145 1.00 89.00 759 GLY A N 1
ATOM 6107 C CA . GLY A 1 759 ? 10.727 8.073 -13.167 1.00 89.00 759 GLY A CA 1
ATOM 6108 C C . GLY A 1 759 ? 11.408 8.618 -11.918 1.00 89.00 759 GLY A C 1
ATOM 6109 O O . GLY A 1 759 ? 12.623 8.510 -11.743 1.00 89.00 759 GLY A O 1
ATOM 6110 N N . TYR A 1 760 ? 10.607 9.236 -11.052 1.00 82.81 760 TYR A N 1
ATOM 6111 C CA . TYR A 1 760 ? 11.062 9.885 -9.821 1.00 82.81 760 TYR A CA 1
ATOM 6112 C C . TYR A 1 760 ? 11.115 8.891 -8.668 1.00 82.81 760 TYR A C 1
ATOM 6114 O O . TYR A 1 760 ? 10.289 8.848 -7.755 1.00 82.81 760 TYR A O 1
ATOM 6122 N N . ASN A 1 761 ? 12.126 8.046 -8.768 1.00 67.81 761 ASN A N 1
ATOM 6123 C CA . ASN A 1 761 ? 12.321 6.909 -7.896 1.00 67.81 761 ASN A CA 1
ATOM 6124 C C . ASN A 1 761 ? 12.770 7.387 -6.503 1.00 67.81 761 ASN A C 1
ATOM 6126 O O . ASN A 1 761 ? 13.661 8.226 -6.402 1.00 67.81 761 ASN A O 1
ATOM 6130 N N . ALA A 1 762 ? 12.132 6.851 -5.460 1.00 62.38 762 ALA A N 1
ATOM 6131 C CA . ALA A 1 762 ? 12.093 7.328 -4.066 1.00 62.38 762 ALA A CA 1
ATOM 6132 C C . ALA A 1 762 ? 11.155 8.523 -3.754 1.00 62.38 762 ALA A C 1
ATOM 6134 O O . ALA A 1 762 ? 10.913 8.798 -2.584 1.00 62.38 762 ALA A O 1
ATOM 6135 N N . GLY A 1 763 ? 10.515 9.162 -4.745 1.00 63.97 763 GLY A N 1
ATOM 6136 C CA . GLY A 1 763 ? 9.372 10.068 -4.523 1.00 63.97 763 GLY A CA 1
ATOM 6137 C C . GLY A 1 763 ? 9.628 11.209 -3.523 1.00 63.97 763 GLY A C 1
ATOM 6138 O O . GLY A 1 763 ? 10.281 12.191 -3.866 1.00 63.97 763 GLY A O 1
ATOM 6139 N N . ALA A 1 764 ? 9.097 11.081 -2.300 1.00 51.59 764 ALA A N 1
ATOM 6140 C CA . ALA A 1 764 ? 9.260 12.055 -1.215 1.00 51.59 764 ALA A CA 1
ATOM 6141 C C . ALA A 1 764 ? 10.729 12.288 -0.819 1.00 51.59 764 ALA A C 1
ATOM 6143 O O . ALA A 1 764 ? 11.115 13.425 -0.552 1.00 51.59 764 ALA A O 1
ATOM 6144 N N . ASP A 1 765 ? 11.556 11.237 -0.843 1.00 56.97 765 ASP A N 1
ATOM 6145 C CA . ASP A 1 765 ? 12.961 11.280 -0.406 1.00 56.97 765 ASP A CA 1
ATOM 6146 C C . ASP A 1 765 ? 13.875 12.040 -1.392 1.00 56.97 765 ASP A C 1
ATOM 6148 O O . ASP A 1 765 ? 15.068 12.213 -1.150 1.00 56.97 765 ASP A O 1
ATOM 6152 N N . LEU A 1 766 ? 13.314 12.518 -2.510 1.00 57.16 766 LEU A N 1
ATOM 6153 C CA . LEU A 1 766 ? 13.965 13.431 -3.452 1.00 57.16 766 LEU A CA 1
ATOM 6154 C C . LEU A 1 766 ? 13.834 14.910 -3.035 1.00 57.16 766 LEU A C 1
ATOM 6156 O O . LEU A 1 766 ? 14.470 15.777 -3.636 1.00 57.16 766 LEU A O 1
ATOM 6160 N N . ALA A 1 767 ? 13.019 15.233 -2.025 1.00 46.94 767 ALA A N 1
ATOM 6161 C CA . ALA A 1 767 ? 12.929 16.586 -1.485 1.00 46.94 767 ALA A CA 1
ATOM 6162 C C . ALA A 1 767 ? 14.198 16.945 -0.686 1.00 46.94 767 ALA A C 1
ATOM 6164 O O . ALA A 1 767 ? 14.667 16.171 0.144 1.00 46.94 767 ALA A O 1
ATOM 6165 N N . GLY A 1 768 ? 14.742 18.147 -0.909 1.00 45.56 768 GLY A N 1
ATOM 6166 C CA . GLY A 1 768 ? 15.958 18.619 -0.230 1.00 45.56 768 GLY A CA 1
ATOM 6167 C C . GLY A 1 768 ? 17.281 18.417 -0.984 1.00 45.56 768 GLY A C 1
ATOM 6168 O O . GLY A 1 768 ? 18.327 18.793 -0.461 1.00 45.56 768 GLY A O 1
ATOM 6169 N N . THR A 1 769 ? 17.278 17.897 -2.215 1.00 53.97 769 THR A N 1
ATOM 6170 C CA . THR A 1 769 ? 18.487 17.856 -3.059 1.00 53.97 769 THR A CA 1
ATOM 6171 C C . THR A 1 769 ? 18.885 19.255 -3.554 1.00 53.97 769 THR A C 1
ATOM 6173 O O . THR A 1 769 ? 18.142 19.874 -4.320 1.00 53.97 769 THR A O 1
ATOM 6176 N N . ASP A 1 770 ? 20.094 19.725 -3.221 1.00 54.44 770 ASP A N 1
ATOM 6177 C CA . ASP A 1 770 ? 20.640 21.032 -3.655 1.00 54.44 770 ASP A CA 1
ATOM 6178 C C . ASP A 1 770 ? 20.789 21.199 -5.187 1.00 54.44 770 ASP A C 1
ATOM 6180 O O . ASP A 1 770 ? 21.021 22.306 -5.674 1.00 54.44 770 ASP A O 1
ATOM 6184 N N . LEU A 1 771 ? 20.642 20.112 -5.953 1.00 58.59 771 LEU A N 1
ATOM 6185 C CA . LEU A 1 771 ? 20.755 20.057 -7.418 1.00 58.59 771 LEU A CA 1
ATOM 6186 C C . LEU A 1 771 ? 19.395 19.902 -8.138 1.00 58.59 771 LEU A C 1
ATOM 6188 O O . LEU A 1 771 ? 19.366 19.693 -9.352 1.00 58.59 771 LEU A O 1
ATOM 6192 N N . GLY A 1 772 ? 18.285 19.995 -7.398 1.00 68.75 772 GLY A N 1
ATOM 6193 C CA . GLY A 1 772 ? 16.922 19.779 -7.898 1.00 68.75 772 GLY A CA 1
ATOM 6194 C C . GLY A 1 772 ? 16.581 18.303 -8.134 1.00 68.75 772 GLY A C 1
ATOM 6195 O O . GLY A 1 772 ? 17.453 17.437 -8.069 1.00 68.75 772 GLY A O 1
ATOM 6196 N N . ILE A 1 773 ? 15.306 18.011 -8.403 1.00 79.25 773 ILE A N 1
ATOM 6197 C CA . ILE A 1 773 ? 14.852 16.646 -8.714 1.00 79.25 773 ILE A CA 1
ATOM 6198 C C . ILE A 1 773 ? 15.169 16.257 -10.165 1.00 79.25 773 ILE A C 1
ATOM 6200 O O . ILE A 1 773 ? 14.976 17.053 -11.082 1.00 79.25 773 ILE A O 1
ATOM 6204 N N . HIS A 1 774 ? 15.578 15.004 -10.383 1.00 82.31 774 HIS A N 1
ATOM 6205 C CA . HIS A 1 774 ? 15.845 14.422 -11.709 1.00 82.31 774 HIS A CA 1
ATOM 6206 C C . HIS A 1 774 ? 15.220 13.019 -11.790 1.00 82.31 774 HIS A C 1
ATOM 6208 O O . HIS A 1 774 ? 15.351 12.257 -10.825 1.00 82.31 774 HIS A O 1
ATOM 6214 N N . PRO A 1 775 ? 14.568 12.632 -12.902 1.00 82.94 775 PRO A N 1
ATOM 6215 C CA . PRO A 1 775 ? 14.057 11.282 -13.073 1.00 82.94 775 PRO A CA 1
ATOM 6216 C C . PRO A 1 775 ? 15.202 10.325 -13.434 1.00 82.94 775 PRO A C 1
ATOM 6218 O O . PRO A 1 775 ? 16.104 10.638 -14.214 1.00 82.94 775 PRO A O 1
ATOM 6221 N N . GLN A 1 776 ? 15.150 9.128 -12.861 1.00 84.56 776 GLN A N 1
ATOM 6222 C CA . GLN A 1 776 ? 16.164 8.084 -12.984 1.00 84.56 776 GLN A CA 1
ATOM 6223 C C . GLN A 1 776 ? 15.598 6.926 -13.818 1.00 84.56 776 GLN A C 1
ATOM 6225 O O . GLN A 1 776 ? 14.402 6.631 -13.739 1.00 84.56 776 GLN A O 1
ATOM 6230 N N . HIS A 1 777 ? 16.439 6.240 -14.598 1.00 82.94 777 HIS A N 1
ATOM 6231 C CA . HIS A 1 777 ? 16.010 5.114 -15.432 1.00 82.94 777 HIS A CA 1
ATOM 6232 C C . HIS A 1 777 ? 16.555 3.771 -14.937 1.00 82.94 777 HIS A C 1
ATOM 6234 O O . HIS A 1 777 ? 17.765 3.572 -14.848 1.00 82.94 777 HIS A O 1
ATOM 6240 N N . PHE A 1 778 ? 15.659 2.815 -14.701 1.00 80.25 778 PHE A N 1
ATOM 6241 C CA . PHE A 1 778 ? 16.003 1.426 -14.397 1.00 80.25 778 PHE A CA 1
ATOM 6242 C C . PHE A 1 778 ? 15.755 0.529 -15.609 1.00 80.25 778 PHE A C 1
ATOM 6244 O O . PHE A 1 778 ? 14.796 0.735 -16.351 1.00 80.25 778 PHE A O 1
ATOM 6251 N N . LYS A 1 779 ? 16.623 -0.467 -15.813 1.00 83.81 779 LYS A N 1
ATOM 6252 C CA . LYS A 1 779 ? 16.486 -1.490 -16.860 1.00 83.81 779 LYS A CA 1
ATOM 6253 C C . LYS A 1 779 ? 15.824 -2.748 -16.285 1.00 83.81 779 LYS A C 1
ATOM 6255 O O . LYS A 1 779 ? 16.144 -3.153 -15.170 1.00 83.81 779 LYS A O 1
ATOM 6260 N N . GLY A 1 780 ? 14.973 -3.392 -17.076 1.00 83.69 780 GLY A N 1
ATOM 6261 C CA . GLY A 1 780 ? 14.432 -4.726 -16.817 1.00 83.69 780 GLY A CA 1
ATOM 6262 C C . GLY A 1 780 ? 14.185 -5.500 -18.114 1.00 83.69 780 GLY A C 1
ATOM 6263 O O . GLY A 1 780 ? 14.360 -4.963 -19.208 1.00 83.69 780 GLY A O 1
ATOM 6264 N N . ASN A 1 781 ? 13.745 -6.752 -17.995 1.00 83.56 781 ASN A N 1
ATOM 6265 C CA . ASN A 1 781 ? 13.377 -7.609 -19.132 1.00 83.56 781 ASN A CA 1
ATOM 6266 C C . ASN A 1 781 ? 11.921 -8.065 -19.000 1.00 83.56 781 ASN A C 1
ATOM 6268 O O . ASN A 1 781 ? 11.499 -8.427 -17.901 1.00 83.56 781 ASN A O 1
ATOM 6272 N N . ILE A 1 782 ? 11.162 -8.089 -20.099 1.00 78.81 782 ILE A N 1
ATOM 6273 C CA . ILE A 1 782 ? 9.796 -8.639 -20.107 1.00 78.81 782 ILE A CA 1
ATOM 6274 C C . ILE A 1 782 ? 9.823 -10.144 -19.823 1.00 78.81 782 ILE A C 1
ATOM 6276 O O . ILE A 1 782 ? 10.571 -10.892 -20.443 1.00 78.81 782 ILE A O 1
ATOM 6280 N N . SER A 1 783 ? 8.966 -10.579 -18.898 1.00 73.31 783 SER A N 1
ATOM 6281 C CA . SER A 1 783 ? 8.792 -11.978 -18.495 1.00 73.31 783 SER A CA 1
ATOM 6282 C C . SER A 1 783 ? 7.382 -12.533 -18.747 1.00 73.31 783 SER A C 1
ATOM 6284 O O . SER A 1 783 ? 7.190 -13.743 -18.660 1.00 73.31 783 SER A O 1
ATOM 6286 N N . SER A 1 784 ? 6.391 -11.700 -19.105 1.00 69.88 784 SER A N 1
ATOM 6287 C CA . SER A 1 784 ? 5.109 -12.165 -19.674 1.00 69.88 784 SER A CA 1
ATOM 6288 C C . SER A 1 784 ? 4.328 -11.055 -20.392 1.00 69.88 784 SER A C 1
ATOM 6290 O O . SER A 1 784 ? 4.240 -9.924 -19.906 1.00 69.88 784 SER A O 1
ATOM 6292 N N . THR A 1 785 ? 3.693 -11.410 -21.517 1.00 66.25 785 THR A N 1
ATOM 6293 C CA . THR A 1 785 ? 2.710 -10.581 -22.252 1.00 66.25 785 THR A CA 1
ATOM 6294 C C . THR A 1 785 ? 1.381 -11.326 -22.493 1.00 66.25 785 THR A C 1
ATOM 6296 O O . THR A 1 785 ? 0.627 -11.013 -23.411 1.00 66.25 785 THR A O 1
ATOM 6299 N N . ASN A 1 786 ? 1.034 -12.308 -21.653 1.00 62.91 786 ASN A N 1
ATOM 6300 C CA . ASN A 1 786 ? -0.145 -13.165 -21.883 1.00 62.91 786 ASN A CA 1
ATOM 6301 C C . ASN A 1 786 ? -1.510 -12.539 -21.494 1.00 62.91 786 ASN A C 1
ATOM 6303 O O . ASN A 1 786 ? -2.548 -13.156 -21.719 1.00 62.91 786 ASN A O 1
ATOM 6307 N N . ASP A 1 787 ? -1.531 -11.334 -20.914 1.00 68.25 787 ASP A N 1
ATOM 6308 C CA . ASP A 1 787 ? -2.738 -10.623 -20.453 1.00 68.25 787 ASP A CA 1
ATOM 6309 C C . ASP A 1 787 ? -2.971 -9.343 -21.285 1.00 68.25 787 ASP A 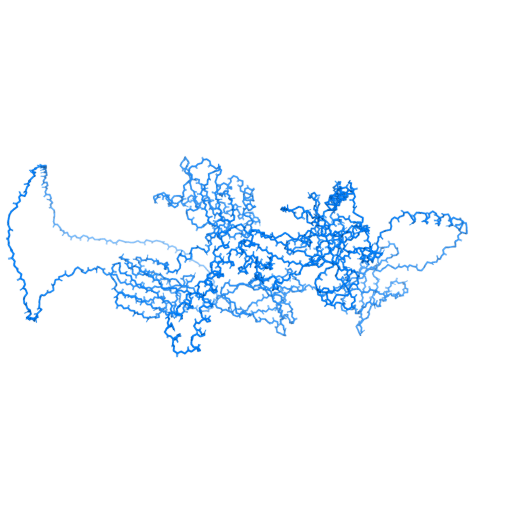C 1
ATOM 6311 O O . ASP A 1 787 ? -2.062 -8.525 -21.446 1.00 68.25 787 ASP A O 1
ATOM 6315 N N . LYS A 1 788 ? -4.199 -9.176 -21.809 1.00 71.44 788 LYS A N 1
ATOM 6316 C CA . LYS A 1 788 ? -4.615 -8.200 -22.841 1.00 71.44 788 LYS A CA 1
ATOM 6317 C C . LYS A 1 788 ? -4.103 -6.777 -22.610 1.00 71.44 788 LYS A C 1
ATOM 6319 O O . LYS A 1 788 ? -3.740 -6.100 -23.566 1.00 71.44 788 LYS A O 1
ATOM 6324 N N . TYR A 1 789 ? -4.133 -6.303 -21.369 1.00 78.50 789 TYR A N 1
ATOM 6325 C CA . TYR A 1 789 ? -3.769 -4.926 -21.023 1.00 78.50 789 TYR A CA 1
ATOM 6326 C C . TYR A 1 789 ? -2.574 -4.851 -20.065 1.00 78.50 789 TYR A C 1
ATOM 6328 O O . TYR A 1 789 ? -2.227 -3.762 -19.617 1.00 78.50 789 TYR A O 1
ATOM 6336 N N . ARG A 1 790 ? -1.905 -5.973 -19.778 1.00 82.56 790 ARG A N 1
ATOM 6337 C CA . ARG A 1 790 ? -0.804 -6.047 -18.810 1.00 82.56 790 ARG A CA 1
ATOM 6338 C C . ARG A 1 790 ? 0.502 -6.487 -19.469 1.00 82.56 790 ARG A C 1
ATOM 6340 O O . ARG A 1 790 ? 0.512 -7.204 -20.471 1.00 82.56 790 ARG A O 1
ATOM 6347 N N . ILE A 1 791 ? 1.598 -6.034 -18.878 1.00 82.19 791 ILE A N 1
ATOM 6348 C CA . ILE A 1 791 ? 2.976 -6.453 -19.124 1.00 82.19 791 ILE A CA 1
ATOM 6349 C C . ILE A 1 791 ? 3.542 -6.883 -17.766 1.00 82.19 791 ILE A C 1
ATOM 6351 O O . ILE A 1 791 ? 3.221 -6.278 -16.740 1.00 82.19 791 ILE A O 1
ATOM 6355 N N . GLN A 1 792 ? 4.379 -7.911 -17.752 1.00 83.06 792 GLN A N 1
ATOM 6356 C CA . GLN A 1 792 ? 5.177 -8.319 -16.600 1.00 83.06 792 GLN A CA 1
ATOM 6357 C C . GLN A 1 792 ? 6.655 -8.243 -16.982 1.00 83.06 792 GLN A C 1
ATOM 6359 O O . GLN A 1 792 ? 7.025 -8.679 -18.073 1.00 83.06 792 GLN A O 1
ATOM 6364 N N . TYR A 1 793 ? 7.493 -7.703 -16.102 1.00 81.75 793 TYR A N 1
ATOM 6365 C CA . TYR A 1 793 ? 8.939 -7.630 -16.306 1.00 81.75 793 TYR A CA 1
ATOM 6366 C C . TYR A 1 793 ? 9.711 -7.821 -15.004 1.00 81.75 793 TYR A C 1
ATOM 6368 O O . TYR A 1 793 ? 9.242 -7.485 -13.914 1.00 81.75 793 TYR A O 1
ATOM 6376 N N . ASN A 1 794 ? 10.923 -8.350 -15.142 1.00 75.94 794 ASN A N 1
ATOM 6377 C CA . ASN A 1 794 ? 11.840 -8.582 -14.040 1.00 75.94 794 ASN A CA 1
ATOM 6378 C C . ASN A 1 794 ? 12.703 -7.330 -13.829 1.00 75.94 794 ASN A C 1
ATOM 6380 O O . ASN A 1 794 ? 13.407 -6.902 -14.747 1.00 75.94 794 ASN A O 1
ATOM 6384 N N . MET A 1 795 ? 12.616 -6.730 -12.641 1.00 70.06 795 MET A N 1
ATOM 6385 C CA . MET A 1 795 ? 13.293 -5.488 -12.257 1.00 70.06 795 MET A CA 1
ATOM 6386 C C . MET A 1 795 ? 13.336 -5.364 -10.722 1.00 70.06 795 MET A C 1
ATOM 6388 O O . MET A 1 795 ? 12.462 -5.894 -10.033 1.00 70.06 795 MET A O 1
ATOM 6392 N N . ALA A 1 796 ? 14.335 -4.651 -10.191 1.00 67.00 796 ALA A N 1
ATOM 6393 C CA . ALA A 1 796 ? 14.469 -4.367 -8.759 1.00 67.00 796 ALA A CA 1
ATOM 6394 C C . ALA A 1 796 ? 13.246 -3.621 -8.176 1.00 67.00 796 ALA A C 1
ATOM 6396 O O . ALA A 1 796 ? 12.371 -3.149 -8.908 1.00 67.00 796 ALA A O 1
ATOM 6397 N N . ASN A 1 797 ? 13.169 -3.512 -6.846 1.00 59.78 797 ASN A N 1
ATOM 6398 C CA . ASN A 1 797 ? 12.107 -2.755 -6.183 1.00 59.78 797 ASN A CA 1
ATOM 6399 C C . ASN A 1 797 ? 12.392 -1.241 -6.229 1.00 59.78 797 ASN A C 1
ATOM 6401 O O . ASN A 1 797 ? 13.506 -0.818 -5.935 1.00 59.78 797 ASN A O 1
ATOM 6405 N N . ILE A 1 798 ? 11.407 -0.435 -6.646 1.00 63.91 798 ILE A N 1
ATOM 6406 C CA . ILE A 1 798 ? 11.591 0.991 -6.968 1.00 63.91 798 ILE A CA 1
ATOM 6407 C C . ILE A 1 798 ? 10.360 1.790 -6.502 1.00 63.91 798 ILE A C 1
ATOM 6409 O O . ILE A 1 798 ? 9.368 1.903 -7.226 1.00 63.91 798 ILE A O 1
ATOM 6413 N N . GLY A 1 799 ? 10.412 2.355 -5.293 1.00 64.94 799 GLY A N 1
ATOM 6414 C CA . GLY A 1 799 ? 9.368 3.262 -4.787 1.00 64.94 799 GLY A CA 1
ATOM 6415 C C . GLY A 1 799 ? 9.247 4.541 -5.629 1.00 64.94 799 GLY A C 1
ATOM 6416 O O . GLY A 1 799 ? 10.204 4.933 -6.290 1.00 64.94 799 GLY A O 1
ATOM 6417 N N . GLY A 1 800 ? 8.075 5.187 -5.650 1.00 65.12 800 GLY A N 1
ATOM 6418 C CA . GLY A 1 800 ? 7.813 6.422 -6.423 1.00 65.12 800 GLY A CA 1
ATOM 6419 C C . GLY A 1 800 ? 7.695 6.253 -7.951 1.00 65.12 800 GLY A C 1
ATOM 6420 O O . GLY A 1 800 ? 7.224 7.156 -8.644 1.00 65.12 800 GLY A O 1
ATOM 6421 N N . SER A 1 801 ? 8.056 5.084 -8.490 1.00 81.75 801 SER A N 1
ATOM 6422 C CA . SER A 1 801 ? 8.044 4.802 -9.935 1.00 81.75 801 SER A CA 1
ATOM 6423 C C . SER A 1 801 ? 6.655 4.529 -10.537 1.00 81.75 801 SER A C 1
ATOM 6425 O O . SER A 1 801 ? 6.526 4.486 -11.764 1.00 81.75 801 SER A O 1
ATOM 6427 N N . SER A 1 802 ? 5.607 4.360 -9.723 1.00 88.00 802 SER A N 1
ATOM 6428 C CA . SER A 1 802 ? 4.218 4.199 -10.182 1.00 88.00 802 SER A CA 1
ATOM 6429 C C . SER A 1 802 ? 3.828 5.286 -11.187 1.00 88.00 802 SER A C 1
ATOM 6431 O O . SER A 1 802 ? 3.985 6.471 -10.910 1.00 88.00 802 SER A O 1
ATOM 6433 N N . GLY A 1 803 ? 3.343 4.889 -12.365 1.00 91.12 803 GLY A N 1
ATOM 6434 C CA . GLY A 1 803 ? 2.926 5.791 -13.439 1.00 91.12 803 GLY A CA 1
ATOM 6435 C C . GLY A 1 803 ? 4.027 6.198 -14.427 1.00 91.12 803 GLY A C 1
ATOM 6436 O O . GLY A 1 803 ? 3.729 6.857 -15.422 1.00 91.12 803 GLY A O 1
ATOM 6437 N N . SER A 1 804 ? 5.275 5.766 -14.214 1.00 94.00 804 SER A N 1
ATOM 6438 C CA . SER A 1 804 ? 6.396 6.009 -15.138 1.00 94.00 804 SER A CA 1
ATOM 6439 C C . SER A 1 804 ? 6.143 5.459 -16.551 1.00 94.00 804 SER A C 1
ATOM 6441 O O . SER A 1 804 ? 5.561 4.379 -16.687 1.00 94.00 804 SER A O 1
ATOM 6443 N N . PRO A 1 805 ? 6.640 6.107 -17.620 1.00 95.69 805 PRO A N 1
ATOM 6444 C CA . PRO A 1 805 ? 6.669 5.513 -18.950 1.00 95.69 805 PRO A CA 1
ATOM 6445 C C . PRO A 1 805 ? 7.591 4.284 -18.983 1.00 95.69 805 PRO A C 1
ATOM 6447 O O . PRO A 1 805 ? 8.742 4.332 -18.540 1.00 95.69 805 PRO A O 1
ATOM 6450 N N . VAL A 1 806 ? 7.091 3.186 -19.557 1.00 93.38 806 VAL A N 1
ATOM 6451 C CA . VAL A 1 806 ? 7.871 1.981 -19.875 1.00 93.38 806 VAL A CA 1
ATOM 6452 C C . VAL A 1 806 ? 8.290 2.059 -21.339 1.00 93.38 806 VAL A C 1
ATOM 6454 O O . VAL A 1 806 ? 7.437 2.154 -22.227 1.00 93.38 806 VAL A O 1
ATOM 6457 N N . LEU A 1 807 ? 9.595 2.021 -21.589 1.00 92.69 807 LEU A N 1
ATOM 6458 C CA . LEU A 1 807 ? 10.219 2.265 -22.889 1.00 92.69 807 LEU A CA 1
ATOM 6459 C C . LEU A 1 807 ? 10.955 1.027 -23.406 1.00 92.69 807 LEU A C 1
ATOM 6461 O O . LEU A 1 807 ? 11.592 0.325 -22.627 1.00 92.69 807 LEU A O 1
ATOM 6465 N N . ASN A 1 808 ? 10.944 0.795 -24.718 1.00 88.75 808 ASN A N 1
ATOM 6466 C CA . ASN A 1 808 ? 11.768 -0.244 -25.349 1.00 88.75 808 ASN A CA 1
ATOM 6467 C C . ASN A 1 808 ? 13.207 0.244 -25.660 1.00 88.75 808 ASN A C 1
ATOM 6469 O O . ASN A 1 808 ? 13.608 1.380 -25.365 1.00 88.75 808 ASN A O 1
ATOM 6473 N N . LYS A 1 809 ? 13.997 -0.613 -26.320 1.00 86.44 809 LYS A N 1
ATOM 6474 C CA . LYS A 1 809 ? 15.370 -0.315 -26.783 1.00 86.44 809 LYS A CA 1
ATOM 6475 C C . LYS A 1 809 ? 15.487 0.877 -27.746 1.00 86.44 809 LYS A C 1
ATOM 6477 O O . LYS A 1 809 ? 16.524 1.532 -27.762 1.00 86.44 809 LYS A O 1
ATOM 6482 N N . ASN A 1 810 ? 14.425 1.199 -28.485 1.00 87.19 810 ASN A N 1
ATOM 6483 C CA . ASN A 1 810 ? 14.345 2.358 -29.380 1.00 87.19 810 ASN A CA 1
ATOM 6484 C C . ASN A 1 810 ? 13.866 3.635 -28.655 1.00 87.19 810 ASN A C 1
ATOM 6486 O O . ASN A 1 810 ? 13.751 4.684 -29.287 1.00 87.19 810 ASN A O 1
ATOM 6490 N N . ARG A 1 811 ? 13.577 3.544 -27.344 1.00 89.56 811 ARG A N 1
ATOM 6491 C CA . ARG A 1 811 ? 12.911 4.561 -26.505 1.00 89.56 811 ARG A CA 1
ATOM 6492 C C . ARG A 1 811 ? 11.468 4.878 -26.916 1.00 89.56 811 ARG A C 1
ATOM 6494 O O . ARG A 1 811 ? 10.948 5.946 -26.611 1.00 89.56 811 ARG A O 1
ATOM 6501 N N . GLU A 1 812 ? 10.800 3.929 -27.564 1.00 91.19 812 GLU A N 1
ATOM 6502 C CA . GLU A 1 812 ? 9.369 4.001 -27.861 1.00 91.19 812 GLU A CA 1
ATOM 6503 C C . GLU A 1 812 ? 8.557 3.561 -26.636 1.00 91.19 812 GLU A C 1
ATOM 6505 O O . GLU A 1 812 ? 8.943 2.626 -25.929 1.00 91.19 812 GLU A O 1
ATOM 6510 N N . LEU A 1 813 ? 7.428 4.229 -26.386 1.00 93.94 813 LEU A N 1
ATOM 6511 C CA . LEU A 1 813 ? 6.539 3.928 -25.265 1.00 93.94 813 LEU A CA 1
ATOM 6512 C C . LEU A 1 813 ? 5.790 2.611 -25.509 1.00 93.94 813 LEU A C 1
ATOM 6514 O O . LEU A 1 813 ? 5.036 2.500 -26.475 1.00 93.94 813 LEU A O 1
ATOM 6518 N N . VAL A 1 814 ? 5.943 1.648 -24.597 1.00 90.88 814 VAL A N 1
ATOM 6519 C CA . VAL A 1 814 ? 5.234 0.358 -24.644 1.00 90.88 814 VAL A CA 1
ATOM 6520 C C . VAL A 1 814 ? 4.183 0.202 -23.540 1.00 90.88 814 VAL A C 1
ATOM 6522 O O . VAL A 1 814 ? 3.143 -0.421 -23.773 1.00 90.88 814 VAL A O 1
ATOM 6525 N N . GLY A 1 815 ? 4.364 0.852 -22.385 1.00 91.69 815 GLY A N 1
ATOM 6526 C CA . GLY A 1 815 ? 3.401 0.813 -21.280 1.00 91.69 815 GLY A CA 1
ATOM 6527 C C . GLY A 1 815 ? 3.573 1.915 -20.230 1.00 91.69 815 GLY A C 1
ATOM 6528 O O . GLY A 1 815 ? 4.387 2.821 -20.388 1.00 91.69 815 GLY A O 1
ATOM 6529 N N . VAL A 1 816 ? 2.793 1.805 -19.156 1.00 93.25 816 VAL A N 1
ATOM 6530 C CA . VAL A 1 816 ? 2.816 2.629 -17.937 1.00 93.25 816 VAL A CA 1
ATOM 6531 C C . VAL A 1 816 ? 3.183 1.715 -16.768 1.00 93.25 816 VAL A C 1
ATOM 6533 O O . VAL A 1 816 ? 2.569 0.660 -16.618 1.00 93.25 816 VAL A O 1
ATOM 6536 N N . HIS A 1 817 ? 4.176 2.072 -15.956 1.00 91.12 817 HIS A N 1
ATOM 6537 C CA . HIS A 1 817 ? 4.635 1.242 -14.842 1.00 91.12 817 HIS A CA 1
ATOM 6538 C C . HIS A 1 817 ? 3.552 1.089 -13.770 1.00 91.12 817 HIS A C 1
ATOM 6540 O O . HIS A 1 817 ? 2.818 2.037 -13.508 1.00 91.12 817 HIS A O 1
ATOM 6546 N N . ASN A 1 818 ? 3.469 -0.083 -13.138 1.00 81.56 818 ASN A N 1
ATOM 6547 C CA . ASN A 1 818 ? 2.657 -0.326 -11.949 1.00 81.56 818 ASN A CA 1
ATOM 6548 C C . ASN A 1 818 ? 3.418 -1.247 -10.974 1.00 81.56 818 ASN A C 1
ATOM 6550 O O . ASN A 1 818 ? 3.882 -2.331 -11.349 1.00 81.56 818 ASN A O 1
ATOM 6554 N N . SER A 1 819 ? 3.551 -0.821 -9.719 1.00 64.19 819 SER A N 1
ATOM 6555 C CA . SER A 1 819 ? 4.286 -1.557 -8.690 1.00 64.19 819 SER A CA 1
ATOM 6556 C C . SER A 1 819 ? 3.661 -2.927 -8.381 1.00 64.19 819 SER A C 1
ATOM 6558 O O . SER A 1 819 ? 2.443 -3.093 -8.337 1.00 64.19 819 SER A O 1
ATOM 6560 N N . GLY A 1 820 ? 4.507 -3.938 -8.163 1.00 49.75 820 GLY A N 1
ATOM 6561 C CA . GLY A 1 820 ? 4.077 -5.289 -7.791 1.00 49.75 820 GLY A CA 1
ATOM 6562 C C . GLY A 1 820 ? 3.806 -5.428 -6.291 1.00 49.75 820 GLY A C 1
ATOM 6563 O O . GLY A 1 820 ? 4.527 -4.858 -5.478 1.00 49.75 820 GLY A O 1
ATOM 6564 N N . TYR A 1 821 ? 2.792 -6.218 -5.927 1.00 34.50 821 TYR A N 1
ATOM 6565 C CA . TYR A 1 821 ? 2.482 -6.537 -4.530 1.00 34.50 821 TYR A CA 1
ATOM 6566 C C . TYR A 1 821 ? 3.508 -7.536 -3.966 1.00 34.50 821 TYR A C 1
ATOM 6568 O O . TYR A 1 821 ? 3.669 -8.628 -4.515 1.00 34.50 821 TYR A O 1
ATOM 6576 N N . GLY A 1 822 ? 4.165 -7.180 -2.860 1.00 41.28 822 GLY A N 1
ATOM 6577 C CA . GLY A 1 822 ? 5.177 -8.012 -2.197 1.00 41.28 822 GLY A CA 1
ATOM 6578 C C . GLY A 1 822 ? 6.595 -7.871 -2.765 1.00 41.28 822 GLY A C 1
ATOM 6579 O O . GLY A 1 822 ? 6.805 -7.421 -3.896 1.00 41.28 822 GLY A O 1
ATOM 6580 N N . ASP A 1 823 ? 7.581 -8.264 -1.957 1.00 41.03 823 ASP A N 1
ATOM 6581 C CA . ASP A 1 823 ? 9.003 -8.002 -2.206 1.00 41.03 823 ASP A CA 1
ATOM 6582 C C . ASP A 1 823 ? 9.625 -9.016 -3.182 1.00 41.03 823 ASP A C 1
ATOM 6584 O O . ASP A 1 823 ? 10.449 -9.863 -2.849 1.00 41.03 823 ASP A O 1
ATOM 6588 N N . THR A 1 824 ? 9.147 -8.967 -4.424 1.00 54.84 824 THR A N 1
ATOM 6589 C CA . THR A 1 824 ? 9.654 -9.773 -5.538 1.00 54.84 824 THR A CA 1
ATOM 6590 C C . THR A 1 824 ? 10.299 -8.884 -6.595 1.00 54.84 824 THR A C 1
ATOM 6592 O O . THR A 1 824 ? 9.889 -7.740 -6.809 1.00 54.84 824 THR A O 1
ATOM 6595 N N . ASN A 1 825 ? 11.254 -9.443 -7.341 1.00 66.75 825 ASN A N 1
ATOM 6596 C CA . ASN A 1 825 ? 11.822 -8.817 -8.541 1.00 66.75 825 ASN A CA 1
ATOM 6597 C C . ASN A 1 825 ? 10.852 -8.817 -9.743 1.00 66.75 825 ASN A C 1
ATOM 6599 O O . ASN A 1 825 ? 11.268 -8.543 -10.863 1.00 66.75 825 ASN A O 1
ATOM 6603 N N . ILE A 1 826 ? 9.570 -9.148 -9.545 1.00 72.00 826 ILE A N 1
ATOM 6604 C CA . ILE A 1 826 ? 8.538 -9.121 -10.583 1.00 72.00 826 ILE A CA 1
ATOM 6605 C C . ILE A 1 826 ? 7.746 -7.823 -10.435 1.00 72.00 826 ILE A C 1
ATOM 6607 O O . ILE A 1 826 ? 7.104 -7.577 -9.413 1.00 72.00 826 ILE A O 1
ATOM 6611 N N . LYS A 1 827 ? 7.768 -6.996 -11.479 1.00 81.12 827 LYS A N 1
ATOM 6612 C CA . LYS A 1 827 ? 6.994 -5.754 -11.579 1.00 81.12 827 LYS A CA 1
ATOM 6613 C C . LYS A 1 827 ? 6.055 -5.831 -12.782 1.00 81.12 827 LYS A C 1
ATOM 6615 O O . LYS A 1 827 ? 6.187 -6.707 -13.641 1.00 81.12 827 LYS A O 1
ATOM 6620 N N . TYR A 1 828 ? 5.079 -4.931 -12.830 1.00 84.19 828 TYR A N 1
ATOM 6621 C CA . TYR A 1 828 ? 4.046 -4.936 -13.860 1.00 84.19 828 TYR A CA 1
ATOM 6622 C C . TYR A 1 828 ? 3.960 -3.584 -14.561 1.00 84.19 828 TYR A C 1
ATOM 6624 O O . TYR A 1 828 ? 4.513 -2.580 -14.111 1.00 84.19 828 TYR A O 1
ATOM 6632 N N . GLY A 1 829 ? 3.247 -3.559 -15.679 1.00 87.31 829 GLY A N 1
ATOM 6633 C CA . GLY A 1 829 ? 2.831 -2.330 -16.334 1.00 87.31 829 GLY A CA 1
ATOM 6634 C C . GLY A 1 829 ? 1.517 -2.513 -17.079 1.00 87.31 829 GLY A C 1
ATOM 6635 O O . GLY A 1 829 ? 1.165 -3.627 -17.472 1.00 87.31 829 GLY A O 1
ATOM 6636 N N . VAL A 1 830 ? 0.793 -1.417 -17.275 1.00 88.81 830 VAL A N 1
ATOM 6637 C CA . VAL A 1 830 ? -0.392 -1.359 -18.135 1.00 88.81 830 VAL A CA 1
ATOM 6638 C C . VAL A 1 830 ? 0.045 -1.025 -19.557 1.00 88.81 830 VAL A C 1
ATOM 6640 O O . VAL A 1 830 ? 0.887 -0.153 -19.767 1.00 88.81 830 VAL A O 1
ATOM 6643 N N . ARG A 1 831 ? -0.508 -1.707 -20.560 1.00 88.56 831 ARG A N 1
ATOM 6644 C CA . ARG A 1 831 ? -0.159 -1.468 -21.967 1.00 88.56 831 ARG A CA 1
ATOM 6645 C C . ARG A 1 831 ? -0.645 -0.116 -22.461 1.00 88.56 831 ARG A C 1
ATOM 6647 O O . ARG A 1 831 ? -1.739 0.344 -22.128 1.00 88.56 831 ARG A O 1
ATOM 6654 N N . THR A 1 832 ? 0.118 0.441 -23.395 1.00 90.62 832 THR A N 1
ATOM 6655 C CA . THR A 1 832 ? -0.274 1.613 -24.194 1.00 90.62 832 THR A CA 1
ATOM 6656 C C . THR A 1 832 ? -1.636 1.474 -24.877 1.00 90.62 832 THR A C 1
ATOM 6658 O O . THR A 1 832 ? -2.317 2.480 -25.051 1.00 90.62 832 THR A O 1
ATOM 6661 N N . THR A 1 833 ? -2.089 0.253 -25.174 1.00 87.88 833 THR A N 1
ATOM 6662 C CA . THR A 1 833 ? -3.438 -0.056 -25.675 1.00 87.88 833 THR A CA 1
ATOM 6663 C C . THR A 1 833 ? -4.549 0.525 -24.790 1.00 87.88 833 THR A C 1
ATOM 6665 O O . THR A 1 833 ? -5.478 1.139 -25.307 1.00 87.88 833 THR A O 1
ATOM 6668 N N . TYR A 1 834 ? -4.443 0.401 -23.460 1.00 88.69 834 TYR A N 1
ATOM 6669 C CA . TYR A 1 834 ? -5.458 0.924 -22.532 1.00 88.69 834 TYR A CA 1
ATOM 6670 C C . TYR A 1 834 ? -5.377 2.449 -22.388 1.00 88.69 834 TYR A C 1
ATOM 6672 O O . TYR A 1 834 ? -6.392 3.143 -22.363 1.00 88.69 834 TYR A O 1
ATOM 6680 N N . LEU A 1 835 ? -4.154 2.990 -22.369 1.00 91.12 835 LEU A N 1
ATOM 6681 C CA . LEU A 1 835 ? -3.919 4.434 -22.403 1.00 91.12 835 LEU A CA 1
ATOM 6682 C C . LEU A 1 835 ? -4.511 5.066 -23.678 1.00 91.12 835 LEU A C 1
ATOM 6684 O O . LEU A 1 835 ? -5.106 6.139 -23.617 1.00 91.12 835 LEU A O 1
ATOM 6688 N N . TYR A 1 836 ? -4.411 4.385 -24.823 1.00 91.25 836 TYR A N 1
ATOM 6689 C CA . TYR A 1 836 ? -5.012 4.819 -26.084 1.00 91.25 836 TYR A CA 1
ATOM 6690 C C . TYR A 1 836 ? -6.551 4.797 -26.043 1.00 91.25 836 TYR A C 1
ATOM 6692 O O . TYR A 1 836 ? -7.181 5.755 -26.500 1.00 91.25 836 TYR A O 1
ATOM 6700 N N . ASP A 1 837 ? -7.156 3.765 -25.440 1.00 89.19 837 ASP A N 1
ATOM 6701 C CA . ASP A 1 837 ? -8.608 3.696 -25.208 1.00 89.19 837 ASP A CA 1
ATOM 6702 C C . ASP A 1 837 ? -9.099 4.886 -24.344 1.00 89.19 837 ASP A C 1
ATOM 6704 O O . ASP A 1 837 ? -10.084 5.542 -24.696 1.00 89.19 837 ASP A O 1
ATOM 6708 N N . LEU A 1 838 ? -8.373 5.251 -23.276 1.00 90.38 838 LEU A N 1
ATOM 6709 C CA . LEU A 1 838 ? -8.684 6.423 -22.435 1.00 90.38 838 LEU A CA 1
ATOM 6710 C C . LEU A 1 838 ? -8.508 7.763 -23.178 1.00 90.38 838 LEU A C 1
ATOM 6712 O O . LEU A 1 838 ? -9.357 8.653 -23.070 1.00 90.38 838 LEU A O 1
ATOM 6716 N N . ILE A 1 839 ? -7.447 7.915 -23.983 1.00 91.56 839 ILE A N 1
ATOM 6717 C CA . ILE A 1 839 ? -7.243 9.100 -24.840 1.00 91.56 839 ILE A CA 1
ATOM 6718 C C . ILE A 1 839 ? -8.406 9.252 -25.832 1.00 91.56 839 ILE A C 1
ATOM 6720 O O . ILE A 1 839 ? -8.862 10.370 -26.093 1.00 91.56 839 ILE A O 1
ATOM 6724 N N . LYS A 1 840 ? -8.911 8.145 -26.385 1.00 90.44 840 LYS A N 1
ATOM 6725 C CA . LYS A 1 840 ? -10.071 8.147 -27.283 1.00 90.44 840 LYS A CA 1
ATOM 6726 C C . LYS A 1 840 ? -11.338 8.619 -26.562 1.00 90.44 840 LYS A C 1
ATOM 6728 O O . LYS A 1 840 ? -12.024 9.487 -27.098 1.00 90.44 840 LYS A O 1
ATOM 6733 N N . GLU A 1 841 ? -11.595 8.155 -25.336 1.00 88.75 841 GLU A N 1
ATOM 6734 C CA . GLU A 1 841 ? -12.738 8.603 -24.522 1.00 88.75 841 GLU A CA 1
ATOM 6735 C C . GLU A 1 841 ? -12.696 10.120 -24.235 1.00 88.75 841 GLU A C 1
ATOM 6737 O O . GLU A 1 841 ? -13.703 10.814 -24.401 1.00 88.75 841 GLU A O 1
ATOM 6742 N N . ILE A 1 842 ? -11.529 10.671 -23.871 1.00 89.88 842 ILE A N 1
ATOM 6743 C CA . ILE A 1 842 ? -11.355 12.122 -23.653 1.00 89.88 842 ILE A CA 1
ATOM 6744 C C . ILE A 1 842 ? -11.643 12.912 -24.935 1.00 89.88 842 ILE A C 1
ATOM 6746 O O . ILE A 1 842 ? -12.326 13.938 -24.892 1.00 89.88 842 ILE A O 1
ATOM 6750 N N . ASN A 1 843 ? -11.145 12.448 -26.083 1.00 87.81 843 ASN A N 1
ATOM 6751 C CA . ASN A 1 843 ? -11.380 13.120 -27.360 1.00 87.81 843 ASN A CA 1
ATOM 6752 C C . ASN A 1 843 ? -12.849 13.031 -27.801 1.00 87.81 843 ASN A C 1
ATOM 6754 O O . ASN A 1 843 ? -13.380 14.002 -28.332 1.00 87.81 843 ASN A O 1
ATOM 6758 N N . GLU A 1 844 ? -13.537 11.918 -27.550 1.00 87.62 844 GLU A N 1
ATOM 6759 C CA . GLU A 1 844 ? -14.978 11.794 -27.802 1.00 87.62 844 GLU A CA 1
ATOM 6760 C C . GLU A 1 844 ? -15.783 12.761 -26.923 1.00 87.62 844 GLU A C 1
ATOM 6762 O O . GLU A 1 844 ? -16.594 13.517 -27.457 1.00 87.62 844 GLU A O 1
ATOM 6767 N N . LYS A 1 845 ? -15.480 12.854 -25.619 1.00 84.06 845 LYS A N 1
ATOM 6768 C CA . LYS A 1 845 ? -16.073 13.859 -24.713 1.00 84.06 845 LYS A CA 1
ATOM 6769 C C . LYS A 1 845 ? -15.844 15.296 -25.209 1.00 84.06 845 LYS A C 1
ATOM 6771 O O . LYS A 1 845 ? -16.804 16.055 -25.329 1.00 84.06 845 LYS A O 1
ATOM 6776 N N . ARG A 1 846 ? -14.601 15.661 -25.558 1.00 82.38 846 ARG A N 1
ATOM 6777 C CA . ARG A 1 846 ? -14.237 17.000 -26.080 1.00 82.38 846 ARG A CA 1
ATOM 6778 C C . ARG A 1 846 ? -14.925 17.335 -27.416 1.00 82.38 846 ARG A C 1
ATOM 6780 O O . ARG A 1 846 ? -15.268 18.491 -27.651 1.00 82.38 846 ARG A O 1
ATOM 6787 N N . ASN A 1 847 ? -15.167 16.341 -28.275 1.00 73.31 847 ASN A N 1
ATOM 6788 C CA . ASN A 1 847 ? -15.893 16.499 -29.546 1.00 73.31 847 ASN A CA 1
ATOM 6789 C C . ASN A 1 847 ? -17.427 16.565 -29.391 1.00 73.31 847 ASN A C 1
ATOM 6791 O O . ASN A 1 847 ? -18.123 16.886 -30.357 1.00 73.31 847 ASN A O 1
ATOM 6795 N N . ILE A 1 848 ? -17.958 16.245 -28.205 1.00 65.31 848 ILE A N 1
ATOM 6796 C CA . ILE A 1 848 ? -19.379 16.403 -27.860 1.00 65.31 848 ILE A CA 1
ATOM 6797 C C . ILE A 1 848 ? -19.632 17.791 -27.255 1.00 65.31 848 ILE A C 1
ATOM 6799 O O . ILE A 1 848 ? -20.629 18.411 -27.596 1.00 65.31 848 ILE A O 1
ATOM 6803 N N . THR A 1 849 ? -18.723 18.323 -26.429 1.00 55.91 849 THR A N 1
ATOM 6804 C CA . THR A 1 849 ? -18.841 19.676 -25.836 1.00 55.91 849 THR A CA 1
ATOM 6805 C C . THR A 1 849 ? -18.411 20.827 -26.756 1.00 55.91 849 THR A C 1
ATOM 6807 O O . THR A 1 849 ? -18.439 21.984 -26.342 1.00 55.91 849 THR A O 1
ATOM 6810 N N . SER A 1 850 ? -18.020 20.533 -27.998 1.00 48.62 850 SER A N 1
ATOM 6811 C CA . SER A 1 850 ? -17.682 21.515 -29.045 1.00 48.62 850 SER A CA 1
ATOM 6812 C C . SER A 1 850 ? -18.687 21.533 -30.212 1.00 48.62 850 SER A C 1
ATOM 6814 O O . SER A 1 850 ? -18.380 22.041 -31.292 1.00 48.62 850 SER A O 1
ATOM 6816 N N . LYS A 1 851 ? -19.889 20.988 -29.985 1.00 40.28 851 LYS A N 1
ATOM 6817 C CA . LYS A 1 851 ? -21.053 21.004 -30.881 1.00 40.28 851 LYS A CA 1
ATOM 6818 C C . LYS A 1 851 ? -22.280 21.560 -30.164 1.00 40.28 851 LYS A C 1
ATOM 6820 O O . LYS A 1 851 ? -23.143 22.088 -30.896 1.00 40.28 851 LYS A O 1
#